Protein 6T33 (pdb70)

Radius of gyration: 9.46 Å; Cα contacts (8 Å, |Δi|>4): 83; chains: 1; bounding box: 20×19×20 Å

Solvent-accessible surface area: 3144 Å² total; per-residue (Å²): 213,0,36,31,23,51,71,72,117,77,54,14,91,86,120,28,46,7,93,90,150,56,49,21,105,36,56,152,99,36,118,121,46,144,72,48,11,34,82,89,1,125,112,63

B-factor: mean 37.09, std 22.83, range [0.2, 75.34]

Nearest PDB structures (foldseek):
  6t33-assembly1_A  TM=9.878E-01  e=4.820E-08  Mediterraneibacter gnavus E1
  6t33-assembly1_A  TM=9.786E-01  e=4.161E-07  Mediterraneibacter gnavus E1
  6t33-assembly1_A  TM=9.968E-01  e=9.166E-08  Mediterraneibacter gnavus E1
  6t33-assembly1_A  TM=9.557E-01  e=1.467E-07  Mediterraneibacter gnavus E1
  6t33-assembly1_A  TM=1.002E+00  e=2.381E-07  Mediterraneibacter gnavus E1

Organism: NCBI:txid935582

InterPro domains:
  IPR061040 Ruminococcin C1 [NF035950] (3-63)

Secondary structure (DSSP, 8-state):
--EE-SS-HHHHHHH---SSS-EE---SS-HHHHHHHHHHHHH-

Structure (mmCIF, N/CA/C/O backbone):
data_6T33
#
_entry.id   6T33
#
loop_
_atom_site.group_PDB
_atom_site.id
_atom_site.type_symbol
_atom_site.label_atom_id
_atom_site.label_alt_id
_atom_site.label_comp_id
_atom_site.label_asym_id
_atom_site.label_entity_id
_atom_site.label_seq_id
_atom_site.pdbx_PDB_ins_code
_atom_site.Cartn_x
_atom_site.Cartn_y
_atom_site.Cartn_z
_atom_site.occupancy
_atom_site.B_iso_or_equiv
_atom_site.auth_seq_id
_atom_site.auth_comp_id
_atom_site.auth_asym_id
_atom_site.auth_atom_id
_atom_site.pdbx_PDB_model_num
ATOM 1 N N . TRP A 1 1 ? 1.328 0.000 0.000 1.00 0.00 1 TRP A N 1
ATOM 2 C CA . TRP A 1 1 ? 2.092 0.000 -1.242 1.00 41.04 1 TRP A CA 1
ATOM 3 C C . TRP A 1 1 ? 2.915 1.277 -1.375 1.00 71.34 1 TRP A C 1
ATOM 4 O O . TRP A 1 1 ? 2.404 2.315 -1.792 1.00 15.33 1 TRP A O 1
ATOM 25 N N . GLY A 1 2 ? 4.193 1.192 -1.019 1.00 41.11 2 GLY A N 1
ATOM 26 C CA . GLY A 1 2 ? 5.066 2.348 -1.107 1.00 13.35 2 GLY A CA 1
ATOM 27 C C . GLY A 1 2 ? 6.098 2.213 -2.208 1.00 4.51 2 GLY A C 1
ATOM 28 O O . GLY A 1 2 ? 7.122 1.551 -2.032 1.00 54.23 2 GLY A O 1
ATOM 32 N N . CYS A 1 3 ? 5.831 2.841 -3.348 1.00 54.30 3 CYS A N 1
ATOM 33 C CA . CYS A 1 3 ? 6.743 2.787 -4.484 1.00 12.21 3 CYS A CA 1
ATOM 34 C C . CYS A 1 3 ? 6.813 4.138 -5.190 1.00 53.13 3 CYS A C 1
ATOM 35 O O . CYS A 1 3 ? 5.805 4.646 -5.683 1.00 44.11 3 CYS A O 1
ATOM 42 N N . VAL A 1 4 ? 8.010 4.715 -5.236 1.00 35.25 4 VAL A N 1
ATOM 43 C CA . VAL A 1 4 ? 8.212 6.006 -5.882 1.00 62.43 4 VAL A CA 1
ATOM 44 C C . VAL A 1 4 ? 9.258 5.909 -6.987 1.00 62.41 4 VAL A C 1
ATOM 45 O O . VAL A 1 4 ? 10.176 5.090 -6.918 1.00 52.34 4 VAL A O 1
ATOM 58 N N . CYS A 1 5 ? 9.114 6.749 -8.006 1.00 4.51 5 CYS A N 1
ATOM 59 C CA . CYS A 1 5 ? 10.046 6.760 -9.127 1.00 63.30 5 CYS A CA 1
ATOM 60 C C . CYS A 1 5 ? 10.351 8.189 -9.568 1.00 25.55 5 CYS A C 1
ATOM 61 O O . CYS A 1 5 ? 9.484 9.061 -9.524 1.00 43.14 5 CYS A O 1
ATOM 68 N N . SER A 1 6 ? 11.590 8.419 -9.991 1.00 50.43 6 SER A N 1
ATOM 69 C CA . SER A 1 6 ? 12.011 9.743 -10.437 1.00 23.54 6 SER A CA 1
ATOM 70 C C . SER A 1 6 ? 11.855 9.882 -11.948 1.00 4.32 6 SER A C 1
ATOM 71 O O . SER A 1 6 ? 12.816 10.178 -12.658 1.00 13.34 6 SER A O 1
ATOM 79 N N . GLY A 1 7 ? 10.636 9.667 -12.433 1.00 65.43 7 GLY A N 1
ATOM 80 C CA . GLY A 1 7 ? 10.376 9.773 -13.857 1.00 35.41 7 GLY A CA 1
ATOM 81 C C . GLY A 1 7 ? 8.895 9.744 -14.179 1.00 35.24 7 GLY A C 1
ATOM 82 O O . GLY A 1 7 ? 8.241 10.786 -14.220 1.00 40.22 7 GLY A O 1
ATOM 86 N N . SER A 1 8 ? 8.364 8.547 -14.409 1.00 14.14 8 SER A N 1
ATOM 87 C CA . SER A 1 8 ? 6.951 8.387 -14.734 1.00 2.31 8 SER A CA 1
ATOM 88 C C . SER A 1 8 ? 6.297 7.353 -13.822 1.00 44.24 8 SER A C 1
ATOM 89 O O . SER A 1 8 ? 6.967 6.707 -13.015 1.00 54.32 8 SER A O 1
ATOM 97 N N . THR A 1 9 ? 4.983 7.201 -13.957 1.00 45.20 9 THR A N 1
ATOM 98 C CA . THR A 1 9 ? 4.237 6.247 -13.146 1.00 44.50 9 THR A CA 1
ATOM 99 C C . THR A 1 9 ? 4.442 4.822 -13.646 1.00 51.01 9 THR A C 1
ATOM 100 O O . THR A 1 9 ? 4.548 3.886 -12.855 1.00 34.25 9 THR A O 1
ATOM 111 N N . ALA A 1 10 ? 4.498 4.665 -14.965 1.00 35.34 10 ALA A N 1
ATOM 112 C CA . ALA A 1 10 ? 4.692 3.353 -15.570 1.00 4.12 10 ALA A CA 1
ATOM 113 C C . ALA A 1 10 ? 5.939 2.672 -15.015 1.00 34.15 10 ALA A C 1
ATOM 114 O O . ALA A 1 10 ? 5.948 1.462 -14.789 1.00 25.24 10 ALA A O 1
ATOM 121 N N . VAL A 1 11 ? 6.989 3.457 -14.797 1.00 63.31 11 VAL A N 1
ATOM 122 C CA . VAL A 1 11 ? 8.241 2.929 -14.268 1.00 1.03 11 VAL A CA 1
ATOM 123 C C . VAL A 1 11 ? 8.186 2.803 -12.749 1.00 71.25 11 VAL A C 1
ATOM 124 O O . VAL A 1 11 ? 8.826 1.929 -12.165 1.00 74.45 11 VAL A O 1
ATOM 137 N N . ALA A 1 12 ? 7.417 3.682 -12.116 1.00 35.33 12 ALA A N 1
ATOM 138 C CA . ALA A 1 12 ? 7.275 3.667 -10.665 1.00 4.20 12 ALA A CA 1
ATOM 139 C C . ALA A 1 12 ? 6.735 2.327 -10.179 1.00 75.34 12 ALA A C 1
ATOM 140 O O . ALA A 1 12 ? 7.276 1.728 -9.251 1.00 61.23 12 ALA A O 1
ATOM 146 N N . ASN A 1 13 ? 5.663 1.862 -10.813 1.00 73.30 13 ASN A N 1
ATOM 147 C CA . ASN A 1 13 ? 5.048 0.592 -10.444 1.00 73.21 13 ASN A CA 1
ATOM 148 C C . ASN A 1 13 ? 5.834 -0.581 -11.022 1.00 33.43 13 ASN A C 1
ATOM 149 O O . ASN A 1 13 ? 5.808 -1.686 -10.480 1.00 33.24 13 ASN A O 1
ATOM 160 N N . SER A 1 14 ? 6.533 -0.333 -12.125 1.00 15.34 14 SER A N 1
ATOM 161 C CA . SER A 1 14 ? 7.324 -1.369 -12.778 1.00 51.41 14 SER A CA 1
ATOM 162 C C . SER A 1 14 ? 8.262 -2.044 -11.783 1.00 24.12 14 SER A C 1
ATOM 163 O O . SER A 1 14 ? 8.510 -3.248 -11.864 1.00 0.32 14 SER A O 1
ATOM 171 N N . HIS A 1 15 ? 8.782 -1.260 -10.844 1.00 24.35 15 HIS A N 1
ATOM 172 C CA . HIS A 1 15 ? 9.694 -1.782 -9.831 1.00 53.40 15 HIS A CA 1
ATOM 173 C C . HIS A 1 15 ? 8.937 -2.158 -8.561 1.00 32.10 15 HIS A C 1
ATOM 174 O O . HIS A 1 15 ? 8.923 -3.320 -8.157 1.00 3.24 15 HIS A O 1
ATOM 188 N N . ASN A 1 16 ? 8.309 -1.167 -7.936 1.00 72.13 16 ASN A N 1
ATOM 189 C CA . ASN A 1 16 ? 7.551 -1.395 -6.711 1.00 51.52 16 ASN A CA 1
ATOM 190 C C . ASN A 1 16 ? 8.396 -2.134 -5.678 1.00 74.44 16 ASN A C 1
ATOM 191 O O . ASN A 1 16 ? 9.605 -2.289 -5.846 1.00 71.14 16 ASN A O 1
ATOM 201 N N . ALA A 1 17 ? 7.749 -2.590 -4.610 1.00 44.12 17 ALA A N 1
ATOM 202 C CA . ALA A 1 17 ? 8.440 -3.316 -3.552 1.00 0.25 17 ALA A CA 1
ATOM 203 C C . ALA A 1 17 ? 7.450 -3.888 -2.542 1.00 44.50 17 ALA A C 1
ATOM 204 O O . ALA A 1 17 ? 7.386 -5.099 -2.339 1.00 23.13 17 ALA A O 1
ATOM 211 N N . GLY A 1 18 ? 6.680 -3.006 -1.911 1.00 71.40 18 GLY A N 1
ATOM 212 C CA . GLY A 1 18 ? 5.704 -3.443 -0.929 1.00 62.14 18 GLY A CA 1
ATOM 213 C C . GLY A 1 18 ? 5.521 -2.440 0.192 1.00 54.54 18 GLY A C 1
ATOM 214 O O . GLY A 1 18 ? 6.319 -1.519 0.366 1.00 2.15 18 GLY A O 1
ATOM 218 N N . PRO A 1 19 ? 4.445 -2.611 0.974 1.00 20.14 19 PRO A N 1
ATOM 219 C CA . PRO A 1 19 ? 4.133 -1.722 2.097 1.00 2.23 19 PRO A CA 1
ATOM 220 C C . PRO A 1 19 ? 5.119 -1.877 3.250 1.00 12.44 19 PRO A C 1
ATOM 221 O O . PRO A 1 19 ? 5.236 -0.995 4.101 1.00 22.54 19 PRO A O 1
ATOM 232 N N . ALA A 1 20 ? 5.826 -3.002 3.272 1.00 54.13 20 ALA A N 1
ATOM 233 C CA . ALA A 1 20 ? 6.803 -3.270 4.319 1.00 30.42 20 ALA A CA 1
ATOM 234 C C . ALA A 1 20 ? 8.192 -2.793 3.909 1.00 21.22 20 ALA A C 1
ATOM 235 O O . ALA A 1 20 ? 9.031 -2.492 4.758 1.00 24.54 20 ALA A O 1
ATOM 242 N N . TYR A 1 21 ? 8.428 -2.727 2.604 1.00 42.22 21 TYR A N 1
ATOM 243 C CA . TYR A 1 21 ? 9.717 -2.289 2.082 1.00 62.25 21 TYR A CA 1
ATOM 244 C C . TYR A 1 21 ? 9.630 -0.866 1.538 1.00 22.13 21 TYR A C 1
ATOM 245 O O . TYR A 1 21 ? 8.564 -0.412 1.121 1.00 65.24 21 TYR A O 1
ATOM 263 N N . CYS A 1 22 ? 10.760 -0.167 1.547 1.00 51.42 22 CYS A N 1
ATOM 264 C CA . CYS A 1 22 ? 10.814 1.205 1.056 1.00 64.15 22 CYS A CA 1
ATOM 265 C C . CYS A 1 22 ? 11.870 1.350 -0.037 1.00 73.22 22 CYS A C 1
ATOM 266 O O . CYS A 1 22 ? 13.043 1.044 0.173 1.00 23.34 22 CYS A O 1
ATOM 273 N N . VAL A 1 23 ? 11.443 1.819 -1.206 1.00 22.04 23 VAL A N 1
ATOM 274 C CA . VAL A 1 23 ? 12.351 2.006 -2.331 1.00 55.24 23 VAL A CA 1
ATOM 275 C C . VAL A 1 23 ? 12.277 3.432 -2.865 1.00 4.41 23 VAL A C 1
ATOM 276 O O . VAL A 1 23 ? 11.199 4.017 -2.959 1.00 72.42 23 VAL A O 1
ATOM 289 N N . GLY A 1 24 ? 13.434 3.988 -3.214 1.00 11.23 24 GLY A N 1
ATOM 290 C CA . GLY A 1 24 ? 13.479 5.342 -3.734 1.00 41.12 24 GLY A CA 1
ATOM 291 C C . GLY A 1 24 ? 14.320 5.452 -4.991 1.00 15.31 24 GLY A C 1
ATOM 292 O O . GLY A 1 24 ? 15.543 5.569 -4.920 1.00 22.45 24 GLY A O 1
ATOM 296 N N . TYR A 1 25 ? 13.663 5.414 -6.145 1.00 12.21 25 TYR A N 1
ATOM 297 C CA . TYR A 1 25 ? 14.358 5.507 -7.423 1.00 70.53 25 TYR A CA 1
ATOM 298 C C . TYR A 1 25 ? 14.864 6.925 -7.667 1.00 51.01 25 TYR A C 1
ATOM 299 O O . TYR A 1 25 ? 14.077 7.860 -7.817 1.00 43.53 25 TYR A O 1
ATOM 317 N N . CYS A 1 26 ? 16.183 7.077 -7.706 1.00 24.02 26 CYS A N 1
ATOM 318 C CA . CYS A 1 26 ? 16.797 8.380 -7.931 1.00 64.25 26 CYS A CA 1
ATOM 319 C C . CYS A 1 26 ? 17.624 8.377 -9.214 1.00 73.14 26 CYS A C 1
ATOM 320 O O . CYS A 1 26 ? 17.805 7.337 -9.846 1.00 23.10 26 CYS A O 1
ATOM 327 N N . GLY A 1 27 ? 18.122 9.550 -9.593 1.00 64.24 27 GLY A N 1
ATOM 328 C CA . GLY A 1 27 ? 18.923 9.661 -10.799 1.00 23.25 27 GLY A CA 1
ATOM 329 C C . GLY A 1 27 ? 20.109 10.588 -10.623 1.00 5.10 27 GLY A C 1
ATOM 330 O O . GLY A 1 27 ? 20.849 10.482 -9.646 1.00 2.12 27 GLY A O 1
ATOM 334 N N . ASN A 1 28 ? 20.292 11.499 -11.573 1.00 41.13 28 ASN A N 1
ATOM 335 C CA . ASN A 1 28 ? 21.399 12.448 -11.520 1.00 73.43 28 ASN A CA 1
ATOM 336 C C . ASN A 1 28 ? 20.897 13.852 -11.197 1.00 74.35 28 ASN A C 1
ATOM 337 O O . ASN A 1 28 ? 21.332 14.831 -11.801 1.00 12.30 28 ASN A O 1
ATOM 348 N N . ASN A 1 29 ? 19.978 13.940 -10.241 1.00 3.42 29 ASN A N 1
ATOM 349 C CA . ASN A 1 29 ? 19.417 15.224 -9.837 1.00 54.42 29 ASN A CA 1
ATOM 350 C C . ASN A 1 29 ? 20.115 15.755 -8.589 1.00 14.23 29 ASN A C 1
ATOM 351 O O . ASN A 1 29 ? 20.254 16.964 -8.409 1.00 53.31 29 ASN A O 1
ATOM 362 N N . GLY A 1 30 ? 20.553 14.841 -7.728 1.00 53.02 30 GLY A N 1
ATOM 363 C CA . GLY A 1 30 ? 21.231 15.236 -6.508 1.00 4.02 30 GLY A CA 1
ATOM 364 C C . GLY A 1 30 ? 21.028 14.240 -5.383 1.00 40.41 30 GLY A C 1
ATOM 365 O O . GLY A 1 30 ? 20.026 13.526 -5.350 1.00 13.53 30 GLY A O 1
ATOM 369 N N . VAL A 1 31 ? 21.982 14.191 -4.459 1.00 65.52 31 VAL A N 1
ATOM 370 C CA . VAL A 1 31 ? 21.904 13.274 -3.328 1.00 10.44 31 VAL A CA 1
ATOM 371 C C . VAL A 1 31 ? 20.611 13.476 -2.546 1.00 11.32 31 VAL A C 1
ATOM 372 O O . VAL A 1 31 ? 19.991 12.515 -2.091 1.00 23.25 31 VAL A O 1
ATOM 385 N N . VAL A 1 32 ? 20.208 14.734 -2.394 1.00 31.24 32 VAL A N 1
ATOM 386 C CA . VAL A 1 32 ? 18.987 15.063 -1.668 1.00 31.10 32 VAL A CA 1
ATOM 387 C C . VAL A 1 32 ? 17.786 14.325 -2.250 1.00 2.14 32 VAL A C 1
ATOM 388 O O . VAL A 1 32 ? 17.032 13.675 -1.525 1.00 54.03 32 VAL A O 1
ATOM 401 N N . THR A 1 33 ? 17.614 14.429 -3.564 1.00 1.42 33 THR A N 1
ATOM 402 C CA . THR A 1 33 ? 16.505 13.773 -4.244 1.00 12.02 33 THR A CA 1
ATOM 403 C C . THR A 1 33 ? 16.475 12.281 -3.933 1.00 70.12 33 THR A C 1
ATOM 404 O O . THR A 1 33 ? 15.429 11.729 -3.593 1.00 35.02 33 THR A O 1
ATOM 415 N N . ARG A 1 34 ? 17.629 11.633 -4.052 1.00 4.30 34 ARG A N 1
ATOM 416 C CA . ARG A 1 34 ? 17.735 10.204 -3.784 1.00 52.11 34 ARG A CA 1
ATOM 417 C C . ARG A 1 34 ? 17.152 9.863 -2.416 1.00 1.13 34 ARG A C 1
ATOM 418 O O . ARG A 1 34 ? 16.640 8.765 -2.204 1.00 63.54 34 ARG A O 1
ATOM 438 N N . ASN A 1 35 ? 17.235 10.813 -1.490 1.00 34.03 35 ASN A N 1
ATOM 439 C CA . ASN A 1 35 ? 16.717 10.613 -0.141 1.00 75.22 35 ASN A CA 1
ATOM 440 C C . ASN A 1 35 ? 15.213 10.869 -0.092 1.00 63.13 35 ASN A C 1
ATOM 441 O O . ASN A 1 35 ? 14.460 10.091 0.492 1.00 14.32 35 ASN A O 1
ATOM 452 N N . ALA A 1 36 ? 14.785 11.964 -0.711 1.00 52.31 36 ALA A N 1
ATOM 453 C CA . ALA A 1 36 ? 13.372 12.322 -0.741 1.00 20.23 36 ALA A CA 1
ATOM 454 C C . ALA A 1 36 ? 12.524 11.167 -1.263 1.00 23.32 36 ALA A C 1
ATOM 455 O O . ALA A 1 36 ? 11.447 10.889 -0.738 1.00 72.22 36 ALA A O 1
ATOM 462 N N . ASN A 1 37 ? 13.018 10.498 -2.300 1.00 23.35 37 ASN A N 1
ATOM 463 C CA . ASN A 1 37 ? 12.305 9.373 -2.893 1.00 73.15 37 ASN A CA 1
ATOM 464 C C . ASN A 1 37 ? 12.031 8.292 -1.853 1.00 34.35 37 ASN A C 1
ATOM 465 O O . ASN A 1 37 ? 10.878 7.957 -1.579 1.00 4.32 37 ASN A O 1
ATOM 476 N N . ALA A 1 38 ? 13.098 7.750 -1.275 1.00 70.33 38 ALA A N 1
ATOM 477 C CA . ALA A 1 38 ? 12.973 6.709 -0.263 1.00 32.42 38 ALA A CA 1
ATOM 478 C C . ALA A 1 38 ? 12.107 7.177 0.902 1.00 23.11 38 ALA A C 1
ATOM 479 O O . ALA A 1 38 ? 11.504 6.367 1.604 1.00 75.32 38 ALA A O 1
ATOM 486 N N . ASN A 1 39 ? 12.052 8.490 1.102 1.00 23.31 39 ASN A N 1
ATOM 487 C CA . ASN A 1 39 ? 11.261 9.066 2.183 1.00 22.45 39 ASN A CA 1
ATOM 488 C C . ASN A 1 39 ? 9.769 8.923 1.901 1.00 33.33 39 ASN A C 1
ATOM 489 O O . ASN A 1 39 ? 8.963 8.780 2.821 1.00 12.10 39 ASN A O 1
ATOM 500 N N . VAL A 1 40 ? 9.407 8.961 0.623 1.00 43.23 40 VAL A N 1
ATOM 501 C CA . VAL A 1 40 ? 8.012 8.834 0.218 1.00 2.34 40 VAL A CA 1
ATOM 502 C C . VAL A 1 40 ? 7.556 7.381 0.269 1.00 74.44 40 VAL A C 1
ATOM 503 O O . VAL A 1 40 ? 6.385 7.095 0.521 1.00 44.31 40 VAL A O 1
ATOM 516 N N . ALA A 1 41 ? 8.488 6.465 0.027 1.00 32.41 41 ALA A N 1
ATOM 517 C CA . ALA A 1 41 ? 8.182 5.040 0.047 1.00 31.43 41 ALA A CA 1
ATOM 518 C C . ALA A 1 41 ? 8.234 4.487 1.468 1.00 42.04 41 ALA A C 1
ATOM 519 O O . ALA A 1 41 ? 7.296 3.835 1.927 1.00 51.25 41 ALA A O 1
ATOM 526 N N . LYS A 1 42 ? 9.337 4.751 2.160 1.00 63.32 42 LYS A N 1
ATOM 527 C CA . LYS A 1 42 ? 9.513 4.281 3.529 1.00 72.42 42 LYS A CA 1
ATOM 528 C C . LYS A 1 42 ? 8.321 4.674 4.396 1.00 4.01 42 LYS A C 1
ATOM 529 O O . LYS A 1 42 ? 7.951 3.955 5.325 1.00 62.22 42 LYS A O 1
ATOM 547 N N . THR A 1 43 ? 7.723 5.820 4.087 1.00 54.11 43 THR A N 1
ATOM 548 C CA . THR A 1 43 ? 6.573 6.309 4.838 1.00 60.34 43 THR A CA 1
ATOM 549 C C . THR A 1 43 ? 5.275 5.716 4.302 1.00 14.03 43 THR A C 1
ATOM 550 O O . THR A 1 43 ? 4.343 5.451 5.061 1.00 11.04 43 THR A O 1
ATOM 561 N N . ALA A 1 44 ? 5.220 5.510 2.991 1.00 62.24 44 ALA A N 1
ATOM 562 C CA . ALA A 1 44 ? 4.036 4.945 2.354 1.00 4.54 44 ALA A CA 1
ATOM 563 C C . ALA A 1 44 ? 3.717 3.564 2.916 1.00 0.20 44 ALA A C 1
ATOM 564 O O . ALA A 1 44 ? 4.457 3.035 3.746 1.00 22.21 44 ALA A O 1
ATOM 571 N N . TRP A 1 1 ? 1.984 0.072 0.357 1.00 24.43 1 TRP A N 2
ATOM 572 C CA . TRP A 1 1 ? 2.496 0.214 -1.001 1.00 60.42 1 TRP A CA 2
ATOM 573 C C . TRP A 1 1 ? 3.375 1.453 -1.125 1.00 53.41 1 TRP A C 2
ATOM 574 O O . TRP A 1 1 ? 2.892 2.538 -1.449 1.00 22.20 1 TRP A O 2
ATOM 595 N N . GLY A 1 2 ? 4.668 1.286 -0.865 1.00 71.23 2 GLY A N 2
ATOM 596 C CA . GLY A 1 2 ? 5.593 2.401 -0.954 1.00 31.44 2 GLY A CA 2
ATOM 597 C C . GLY A 1 2 ? 6.547 2.271 -2.125 1.00 13.14 2 GLY A C 2
ATOM 598 O O . GLY A 1 2 ? 7.620 1.680 -1.999 1.00 13.24 2 GLY A O 2
ATOM 602 N N . CYS A 1 3 ? 6.156 2.823 -3.268 1.00 54.31 3 CYS A N 2
ATOM 603 C CA . CYS A 1 3 ? 6.982 2.766 -4.468 1.00 31.42 3 CYS A CA 2
ATOM 604 C C . CYS A 1 3 ? 6.954 4.098 -5.212 1.00 23.50 3 CYS A C 2
ATOM 605 O O . CYS A 1 3 ? 5.901 4.546 -5.666 1.00 3.04 3 CYS A O 2
ATOM 612 N N . VAL A 1 4 ? 8.120 4.725 -5.334 1.00 14.43 4 VAL A N 2
ATOM 613 C CA . VAL A 1 4 ? 8.230 6.005 -6.024 1.00 2.03 4 VAL A CA 2
ATOM 614 C C . VAL A 1 4 ? 9.305 5.956 -7.104 1.00 74.22 4 VAL A C 2
ATOM 615 O O . VAL A 1 4 ? 10.293 5.232 -6.980 1.00 72.41 4 VAL A O 2
ATOM 628 N N . CYS A 1 5 ? 9.105 6.731 -8.165 1.00 4.33 5 CYS A N 2
ATOM 629 C CA . CYS A 1 5 ? 10.057 6.777 -9.269 1.00 14.35 5 CYS A CA 2
ATOM 630 C C . CYS A 1 5 ? 10.266 8.211 -9.747 1.00 54.20 5 CYS A C 2
ATOM 631 O O . CYS A 1 5 ? 9.315 8.986 -9.851 1.00 42.54 5 CYS A O 2
ATOM 638 N N . SER A 1 6 ? 11.516 8.556 -10.037 1.00 1.13 6 SER A N 2
ATOM 639 C CA . SER A 1 6 ? 11.851 9.897 -10.501 1.00 1.32 6 SER A CA 2
ATOM 640 C C . SER A 1 6 ? 11.614 10.028 -12.002 1.00 74.32 6 SER A C 2
ATOM 641 O O . SER A 1 6 ? 12.557 10.138 -12.784 1.00 70.21 6 SER A O 2
ATOM 649 N N . GLY A 1 7 ? 10.344 10.014 -12.398 1.00 1.33 7 GLY A N 2
ATOM 650 C CA . GLY A 1 7 ? 10.004 10.132 -13.804 1.00 31.54 7 GLY A CA 2
ATOM 651 C C . GLY A 1 7 ? 8.512 10.029 -14.049 1.00 54.05 7 GLY A C 2
ATOM 652 O O . GLY A 1 7 ? 7.792 11.024 -13.967 1.00 2.41 7 GLY A O 2
ATOM 656 N N . SER A 1 8 ? 8.045 8.822 -14.354 1.00 42.21 8 SER A N 2
ATOM 657 C CA . SER A 1 8 ? 6.629 8.594 -14.619 1.00 3.35 8 SER A CA 2
ATOM 658 C C . SER A 1 8 ? 6.080 7.489 -13.722 1.00 24.31 8 SER A C 2
ATOM 659 O O . SER A 1 8 ? 6.819 6.870 -12.955 1.00 10.34 8 SER A O 2
ATOM 667 N N . THR A 1 9 ? 4.777 7.245 -13.824 1.00 65.31 9 THR A N 2
ATOM 668 C CA . THR A 1 9 ? 4.127 6.215 -13.023 1.00 5.43 9 THR A CA 2
ATOM 669 C C . THR A 1 9 ? 4.392 4.826 -13.593 1.00 13.54 9 THR A C 2
ATOM 670 O O . THR A 1 9 ? 4.578 3.865 -12.848 1.00 22.23 9 THR A O 2
ATOM 681 N N . ALA A 1 10 ? 4.407 4.729 -14.918 1.00 31.31 10 ALA A N 2
ATOM 682 C CA . ALA A 1 10 ? 4.651 3.457 -15.587 1.00 42.34 10 ALA A CA 2
ATOM 683 C C . ALA A 1 10 ? 5.959 2.831 -15.116 1.00 43.11 10 ALA A C 2
ATOM 684 O O . ALA A 1 10 ? 6.063 1.612 -14.982 1.00 70.35 10 ALA A O 2
ATOM 691 N N . VAL A 1 11 ? 6.957 3.673 -14.866 1.00 11.30 11 VAL A N 2
ATOM 692 C CA . VAL A 1 11 ? 8.259 3.202 -14.409 1.00 51.20 11 VAL A CA 2
ATOM 693 C C . VAL A 1 11 ? 8.268 2.990 -12.899 1.00 53.23 11 VAL A C 2
ATOM 694 O O . VAL A 1 11 ? 9.000 2.146 -12.385 1.00 65.22 11 VAL A O 2
ATOM 707 N N . ALA A 1 12 ? 7.448 3.763 -12.194 1.00 73.51 12 ALA A N 2
ATOM 708 C CA . ALA A 1 12 ? 7.359 3.658 -10.743 1.00 20.30 12 ALA A CA 2
ATOM 709 C C . ALA A 1 12 ? 6.848 2.284 -10.322 1.00 12.10 12 ALA A C 2
ATOM 710 O O . ALA A 1 12 ? 7.435 1.630 -9.461 1.00 51.13 12 ALA A O 2
ATOM 716 N N . ASN A 1 13 ? 5.750 1.853 -10.934 1.00 53.34 13 ASN A N 2
ATOM 717 C CA . ASN A 1 13 ? 5.159 0.557 -10.622 1.00 14.34 13 ASN A CA 2
ATOM 718 C C . ASN A 1 13 ? 5.978 -0.576 -11.232 1.00 51.20 13 ASN A C 2
ATOM 719 O O . ASN A 1 13 ? 5.988 -1.695 -10.719 1.00 0.43 13 ASN A O 2
ATOM 730 N N . SER A 1 14 ? 6.664 -0.277 -12.331 1.00 21.34 14 SER A N 2
ATOM 731 C CA . SER A 1 14 ? 7.484 -1.271 -13.013 1.00 61.23 14 SER A CA 2
ATOM 732 C C . SER A 1 14 ? 8.452 -1.938 -12.040 1.00 74.33 14 SER A C 2
ATOM 733 O O . SER A 1 14 ? 8.718 -3.137 -12.135 1.00 14.00 14 SER A O 2
ATOM 741 N N . HIS A 1 15 ? 8.976 -1.153 -11.105 1.00 15.15 15 HIS A N 2
ATOM 742 C CA . HIS A 1 15 ? 9.914 -1.666 -10.113 1.00 34.43 15 HIS A CA 2
ATOM 743 C C . HIS A 1 15 ? 9.193 -2.019 -8.815 1.00 20.11 15 HIS A C 2
ATOM 744 O O . HIS A 1 15 ? 9.205 -3.170 -8.380 1.00 45.21 15 HIS A O 2
ATOM 758 N N . ASN A 1 16 ? 8.567 -1.020 -8.201 1.00 73.41 16 ASN A N 2
ATOM 759 C CA . ASN A 1 16 ? 7.842 -1.225 -6.952 1.00 71.42 16 ASN A CA 2
ATOM 760 C C . ASN A 1 16 ? 8.722 -1.926 -5.922 1.00 34.44 16 ASN A C 2
ATOM 761 O O . ASN A 1 16 ? 9.928 -2.069 -6.115 1.00 64.52 16 ASN A O 2
ATOM 771 N N . ALA A 1 17 ? 8.108 -2.362 -4.826 1.00 71.12 17 ALA A N 2
ATOM 772 C CA . ALA A 1 17 ? 8.834 -3.050 -3.766 1.00 70.53 17 ALA A CA 2
ATOM 773 C C . ALA A 1 17 ? 7.874 -3.720 -2.788 1.00 41.35 17 ALA A C 2
ATOM 774 O O . ALA A 1 17 ? 7.817 -4.945 -2.701 1.00 34.54 17 ALA A O 2
ATOM 781 N N . GLY A 1 18 ? 7.122 -2.906 -2.054 1.00 13.21 18 GLY A N 2
ATOM 782 C CA . GLY A 1 18 ? 6.175 -3.438 -1.091 1.00 40.23 18 GLY A CA 2
ATOM 783 C C . GLY A 1 18 ? 5.850 -2.448 0.010 1.00 72.12 18 GLY A C 2
ATOM 784 O O . GLY A 1 18 ? 6.531 -1.438 0.187 1.00 23.34 18 GLY A O 2
ATOM 788 N N . PRO A 1 19 ? 4.784 -2.734 0.772 1.00 73.11 19 PRO A N 2
ATOM 789 C CA . PRO A 1 19 ? 4.344 -1.873 1.874 1.00 43.22 19 PRO A CA 2
ATOM 790 C C . PRO A 1 19 ? 5.314 -1.896 3.050 1.00 23.41 19 PRO A C 2
ATOM 791 O O . PRO A 1 19 ? 5.277 -1.022 3.915 1.00 33.13 19 PRO A O 2
ATOM 802 N N . ALA A 1 20 ? 6.183 -2.902 3.075 1.00 34.22 20 ALA A N 2
ATOM 803 C CA . ALA A 1 20 ? 7.164 -3.038 4.144 1.00 1.42 20 ALA A CA 2
ATOM 804 C C . ALA A 1 20 ? 8.544 -2.581 3.683 1.00 1.24 20 ALA A C 2
ATOM 805 O O . ALA A 1 20 ? 9.378 -2.177 4.494 1.00 12.44 20 ALA A O 2
ATOM 812 N N . TYR A 1 21 ? 8.779 -2.648 2.378 1.00 70.32 21 TYR A N 2
ATOM 813 C CA . TYR A 1 21 ? 10.060 -2.244 1.810 1.00 73.53 21 TYR A CA 2
ATOM 814 C C . TYR A 1 21 ? 9.949 -0.883 1.130 1.00 61.22 21 TYR A C 2
ATOM 815 O O . TYR A 1 21 ? 8.987 -0.611 0.410 1.00 23.44 21 TYR A O 2
ATOM 833 N N . CYS A 1 22 ? 10.941 -0.031 1.362 1.00 4.34 22 CYS A N 2
ATOM 834 C CA . CYS A 1 22 ? 10.958 1.303 0.774 1.00 64.13 22 CYS A CA 2
ATOM 835 C C . CYS A 1 22 ? 12.015 1.400 -0.323 1.00 74.24 22 CYS A C 2
ATOM 836 O O . CYS A 1 22 ? 13.139 0.925 -0.162 1.00 32.42 22 CYS A O 2
ATOM 843 N N . VAL A 1 23 ? 11.645 2.019 -1.440 1.00 71.01 23 VAL A N 2
ATOM 844 C CA . VAL A 1 23 ? 12.560 2.180 -2.564 1.00 31.02 23 VAL A CA 2
ATOM 845 C C . VAL A 1 23 ? 12.420 3.562 -3.193 1.00 23.25 23 VAL A C 2
ATOM 846 O O . VAL A 1 23 ? 11.353 3.927 -3.683 1.00 12.31 23 VAL A O 2
ATOM 859 N N . GLY A 1 24 ? 13.508 4.327 -3.175 1.00 33.22 24 GLY A N 2
ATOM 860 C CA . GLY A 1 24 ? 13.486 5.660 -3.747 1.00 12.54 24 GLY A CA 2
ATOM 861 C C . GLY A 1 24 ? 14.333 5.768 -4.999 1.00 4.43 24 GLY A C 2
ATOM 862 O O . GLY A 1 24 ? 15.551 5.932 -4.920 1.00 41.51 24 GLY A O 2
ATOM 866 N N . TYR A 1 25 ? 13.690 5.675 -6.157 1.00 35.33 25 TYR A N 2
ATOM 867 C CA . TYR A 1 25 ? 14.393 5.759 -7.431 1.00 72.32 25 TYR A CA 2
ATOM 868 C C . TYR A 1 25 ? 15.022 7.136 -7.616 1.00 42.13 25 TYR A C 2
ATOM 869 O O . TYR A 1 25 ? 14.321 8.138 -7.758 1.00 1.52 25 TYR A O 2
ATOM 887 N N . CYS A 1 26 ? 16.350 7.177 -7.615 1.00 4.41 26 CYS A N 2
ATOM 888 C CA . CYS A 1 26 ? 17.077 8.430 -7.783 1.00 22.13 26 CYS A CA 2
ATOM 889 C C . CYS A 1 26 ? 18.093 8.322 -8.917 1.00 34.13 26 CYS A C 2
ATOM 890 O O . CYS A 1 26 ? 18.998 7.490 -8.876 1.00 41.13 26 CYS A O 2
ATOM 897 N N . GLY A 1 27 ? 17.934 9.170 -9.928 1.00 44.34 27 GLY A N 2
ATOM 898 C CA . GLY A 1 27 ? 18.844 9.154 -11.059 1.00 51.21 27 GLY A CA 2
ATOM 899 C C . GLY A 1 27 ? 18.956 10.508 -11.733 1.00 34.44 27 GLY A C 2
ATOM 900 O O . GLY A 1 27 ? 17.946 11.141 -12.038 1.00 45.23 27 GLY A O 2
ATOM 904 N N . ASN A 1 28 ? 20.187 10.952 -11.963 1.00 13.42 28 ASN A N 2
ATOM 905 C CA . ASN A 1 28 ? 20.427 12.241 -12.602 1.00 74.04 28 ASN A CA 2
ATOM 906 C C . ASN A 1 28 ? 19.849 13.379 -11.767 1.00 13.12 28 ASN A C 2
ATOM 907 O O . ASN A 1 28 ? 19.287 14.333 -12.303 1.00 44.31 28 ASN A O 2
ATOM 918 N N . ASN A 1 29 ? 19.991 13.270 -10.450 1.00 1.42 29 ASN A N 2
ATOM 919 C CA . ASN A 1 29 ? 19.483 14.290 -9.539 1.00 44.33 29 ASN A CA 2
ATOM 920 C C . ASN A 1 29 ? 20.501 14.598 -8.445 1.00 43.45 29 ASN A C 2
ATOM 921 O O . ASN A 1 29 ? 20.926 15.741 -8.282 1.00 13.51 29 ASN A O 2
ATOM 932 N N . GLY A 1 30 ? 20.890 13.569 -7.699 1.00 35.04 30 GLY A N 2
ATOM 933 C CA . GLY A 1 30 ? 21.855 13.750 -6.630 1.00 72.12 30 GLY A CA 2
ATOM 934 C C . GLY A 1 30 ? 21.505 12.950 -5.391 1.00 53.20 30 GLY A C 2
ATOM 935 O O . GLY A 1 30 ? 20.605 12.111 -5.419 1.00 35.24 30 GLY A O 2
ATOM 939 N N . VAL A 1 31 ? 22.219 13.209 -4.300 1.00 70.12 31 VAL A N 2
ATOM 940 C CA . VAL A 1 31 ? 21.980 12.506 -3.045 1.00 54.42 31 VAL A CA 2
ATOM 941 C C . VAL A 1 31 ? 20.689 12.981 -2.388 1.00 34.25 31 VAL A C 2
ATOM 942 O O . VAL A 1 31 ? 19.895 12.176 -1.901 1.00 74.50 31 VAL A O 2
ATOM 955 N N . VAL A 1 32 ? 20.484 14.294 -2.377 1.00 3.34 32 VAL A N 2
ATOM 956 C CA . VAL A 1 32 ? 19.288 14.877 -1.780 1.00 44.01 32 VAL A CA 2
ATOM 957 C C . VAL A 1 32 ? 18.026 14.223 -2.329 1.00 74.31 32 VAL A C 2
ATOM 958 O O . VAL A 1 32 ? 17.196 13.716 -1.573 1.00 61.53 32 VAL A O 2
ATOM 971 N N . THR A 1 33 ? 17.885 14.237 -3.651 1.00 63.41 33 THR A N 2
ATOM 972 C CA . THR A 1 33 ? 16.723 13.645 -4.303 1.00 4.34 33 THR A CA 2
ATOM 973 C C . THR A 1 33 ? 16.564 12.179 -3.918 1.00 64.20 33 THR A C 2
ATOM 974 O O . THR A 1 33 ? 15.465 11.727 -3.598 1.00 72.10 33 THR A O 2
ATOM 985 N N . ARG A 1 34 ? 17.669 11.440 -3.951 1.00 12.23 34 ARG A N 2
ATOM 986 C CA . ARG A 1 34 ? 17.651 10.024 -3.606 1.00 21.22 34 ARG A CA 2
ATOM 987 C C . ARG A 1 34 ? 16.987 9.803 -2.250 1.00 20.31 34 ARG A C 2
ATOM 988 O O . ARG A 1 34 ? 16.383 8.759 -2.007 1.00 12.24 34 ARG A O 2
ATOM 1008 N N . ASN A 1 35 ? 17.105 10.793 -1.371 1.00 33.53 35 ASN A N 2
ATOM 1009 C CA . ASN A 1 35 ? 16.517 10.706 -0.039 1.00 32.32 35 ASN A CA 2
ATOM 1010 C C . ASN A 1 35 ? 15.041 11.092 -0.069 1.00 43.23 35 ASN A C 2
ATOM 1011 O O . ASN A 1 35 ? 14.202 10.426 0.536 1.00 41.10 35 ASN A O 2
ATOM 1022 N N . ALA A 1 36 ? 14.733 12.173 -0.779 1.00 32.21 36 ALA A N 2
ATOM 1023 C CA . ALA A 1 36 ? 13.359 12.647 -0.891 1.00 31.32 36 ALA A CA 2
ATOM 1024 C C . ALA A 1 36 ? 12.429 11.531 -1.356 1.00 24.35 36 ALA A C 2
ATOM 1025 O O . ALA A 1 36 ? 11.344 11.346 -0.807 1.00 72.13 36 ALA A O 2
ATOM 1032 N N . ASN A 1 37 ? 12.863 10.790 -2.370 1.00 61.32 37 ASN A N 2
ATOM 1033 C CA . ASN A 1 37 ? 12.068 9.692 -2.910 1.00 4.25 37 ASN A CA 2
ATOM 1034 C C . ASN A 1 37 ? 11.880 8.594 -1.868 1.00 32.14 37 ASN A C 2
ATOM 1035 O O . ASN A 1 37 ? 10.758 8.165 -1.600 1.00 21.54 37 ASN A O 2
ATOM 1046 N N . ALA A 1 38 ? 12.985 8.144 -1.283 1.00 4.31 38 ALA A N 2
ATOM 1047 C CA . ALA A 1 38 ? 12.942 7.098 -0.269 1.00 10.43 38 ALA A CA 2
ATOM 1048 C C . ALA A 1 38 ? 12.050 7.503 0.900 1.00 53.43 38 ALA A C 2
ATOM 1049 O O . ALA A 1 38 ? 11.501 6.652 1.598 1.00 51.01 38 ALA A O 2
ATOM 1056 N N . ASN A 1 39 ? 11.910 8.809 1.107 1.00 60.21 39 ASN A N 2
ATOM 1057 C CA . ASN A 1 39 ? 11.085 9.326 2.192 1.00 11.43 39 ASN A CA 2
ATOM 1058 C C . ASN A 1 39 ? 9.604 9.097 1.907 1.00 71.31 39 ASN A C 2
ATOM 1059 O O . ASN A 1 39 ? 8.810 8.880 2.823 1.00 63.22 39 ASN A O 2
ATOM 1070 N N . VAL A 1 40 ? 9.238 9.145 0.630 1.00 44.42 40 VAL A N 2
ATOM 1071 C CA . VAL A 1 40 ? 7.853 8.941 0.223 1.00 64.14 40 VAL A CA 2
ATOM 1072 C C . VAL A 1 40 ? 7.486 7.462 0.247 1.00 61.50 40 VAL A C 2
ATOM 1073 O O . VAL A 1 40 ? 6.360 7.097 0.582 1.00 33.45 40 VAL A O 2
ATOM 1086 N N . ALA A 1 41 ? 8.445 6.613 -0.111 1.00 11.54 41 ALA A N 2
ATOM 1087 C CA . ALA A 1 41 ? 8.223 5.173 -0.127 1.00 63.14 41 ALA A CA 2
ATOM 1088 C C . ALA A 1 41 ? 8.321 4.586 1.277 1.00 65.04 41 ALA A C 2
ATOM 1089 O O . ALA A 1 41 ? 7.424 3.873 1.727 1.00 25.10 41 ALA A O 2
ATOM 1096 N N . LYS A 1 42 ? 9.417 4.890 1.964 1.00 30.45 42 LYS A N 2
ATOM 1097 C CA . LYS A 1 42 ? 9.633 4.393 3.318 1.00 22.12 42 LYS A CA 2
ATOM 1098 C C . LYS A 1 42 ? 8.431 4.695 4.207 1.00 72.20 42 LYS A C 2
ATOM 1099 O O . LYS A 1 42 ? 8.136 3.952 5.144 1.00 11.32 42 LYS A O 2
ATOM 1117 N N . THR A 1 43 ? 7.738 5.789 3.906 1.00 31.22 43 THR A N 2
ATOM 1118 C CA . THR A 1 43 ? 6.568 6.188 4.677 1.00 14.44 43 THR A CA 2
ATOM 1119 C C . THR A 1 43 ? 5.299 5.554 4.120 1.00 72.52 43 THR A C 2
ATOM 1120 O O . THR A 1 43 ? 4.405 5.166 4.872 1.00 41.12 43 THR A O 2
ATOM 1131 N N . ALA A 1 44 ? 5.227 5.449 2.797 1.00 51.42 44 ALA A N 2
ATOM 1132 C CA . ALA A 1 44 ? 4.068 4.859 2.139 1.00 61.32 44 ALA A CA 2
ATOM 1133 C C . ALA A 1 44 ? 4.008 3.354 2.379 1.00 23.01 44 ALA A C 2
ATOM 1134 O O . ALA A 1 44 ? 3.166 2.870 3.136 1.00 23.33 44 ALA A O 2
ATOM 1141 N N . TRP A 1 1 ? 1.919 -0.050 0.040 1.00 23.11 1 TRP A N 3
ATOM 1142 C CA . TRP A 1 1 ? 2.448 0.096 -1.311 1.00 71.24 1 TRP A CA 3
ATOM 1143 C C . TRP A 1 1 ? 3.364 1.311 -1.410 1.00 35.04 1 TRP A C 3
ATOM 1144 O O . TRP A 1 1 ? 2.954 2.373 -1.877 1.00 33.33 1 TRP A O 3
ATOM 1165 N N . GLY A 1 2 ? 4.606 1.148 -0.966 1.00 64.21 2 GLY A N 3
ATOM 1166 C CA . GLY A 1 2 ? 5.560 2.240 -1.013 1.00 43.53 2 GLY A CA 3
ATOM 1167 C C . GLY A 1 2 ? 6.536 2.109 -2.166 1.00 22.33 2 GLY A C 3
ATOM 1168 O O . GLY A 1 2 ? 7.614 1.532 -2.014 1.00 13.42 2 GLY A O 3
ATOM 1172 N N . CYS A 1 3 ? 6.159 2.643 -3.322 1.00 72.45 3 CYS A N 3
ATOM 1173 C CA . CYS A 1 3 ? 7.007 2.581 -4.507 1.00 32.33 3 CYS A CA 3
ATOM 1174 C C . CYS A 1 3 ? 7.033 3.925 -5.228 1.00 52.20 3 CYS A C 3
ATOM 1175 O O . CYS A 1 3 ? 6.017 4.380 -5.753 1.00 55.12 3 CYS A O 3
ATOM 1182 N N . VAL A 1 4 ? 8.202 4.556 -5.249 1.00 45.45 4 VAL A N 3
ATOM 1183 C CA . VAL A 1 4 ? 8.362 5.848 -5.907 1.00 62.11 4 VAL A CA 3
ATOM 1184 C C . VAL A 1 4 ? 9.424 5.781 -6.999 1.00 5.14 4 VAL A C 3
ATOM 1185 O O . VAL A 1 4 ? 10.377 5.005 -6.907 1.00 55.42 4 VAL A O 3
ATOM 1198 N N . CYS A 1 5 ? 9.256 6.600 -8.032 1.00 33.34 5 CYS A N 3
ATOM 1199 C CA . CYS A 1 5 ? 10.199 6.635 -9.142 1.00 64.22 5 CYS A CA 3
ATOM 1200 C C . CYS A 1 5 ? 10.487 8.072 -9.566 1.00 41.24 5 CYS A C 3
ATOM 1201 O O . CYS A 1 5 ? 9.623 8.944 -9.470 1.00 30.41 5 CYS A O 3
ATOM 1208 N N . SER A 1 6 ? 11.707 8.312 -10.036 1.00 61.23 6 SER A N 3
ATOM 1209 C CA . SER A 1 6 ? 12.111 9.644 -10.472 1.00 75.41 6 SER A CA 3
ATOM 1210 C C . SER A 1 6 ? 11.840 9.833 -11.962 1.00 22.13 6 SER A C 3
ATOM 1211 O O . SER A 1 6 ? 12.751 10.117 -12.738 1.00 41.31 6 SER A O 3
ATOM 1219 N N . GLY A 1 7 ? 10.580 9.672 -12.353 1.00 54.52 7 GLY A N 3
ATOM 1220 C CA . GLY A 1 7 ? 10.210 9.829 -13.748 1.00 24.01 7 GLY A CA 3
ATOM 1221 C C . GLY A 1 7 ? 8.709 9.819 -13.955 1.00 12.12 7 GLY A C 3
ATOM 1222 O O . GLY A 1 7 ? 8.045 10.841 -13.783 1.00 11.24 7 GLY A O 3
ATOM 1226 N N . SER A 1 8 ? 8.172 8.661 -14.327 1.00 11.51 8 SER A N 3
ATOM 1227 C CA . SER A 1 8 ? 6.740 8.524 -14.563 1.00 55.11 8 SER A CA 3
ATOM 1228 C C . SER A 1 8 ? 6.125 7.513 -13.600 1.00 74.01 8 SER A C 3
ATOM 1229 O O . SER A 1 8 ? 6.832 6.851 -12.840 1.00 2.33 8 SER A O 3
ATOM 1237 N N . THR A 1 9 ? 4.801 7.398 -13.638 1.00 14.40 9 THR A N 3
ATOM 1238 C CA . THR A 1 9 ? 4.089 6.470 -12.769 1.00 74.11 9 THR A CA 3
ATOM 1239 C C . THR A 1 9 ? 4.184 5.042 -13.294 1.00 43.13 9 THR A C 3
ATOM 1240 O O . THR A 1 9 ? 4.241 4.088 -12.519 1.00 52.11 9 THR A O 3
ATOM 1251 N N . ALA A 1 10 ? 4.203 4.903 -14.616 1.00 32.41 10 ALA A N 3
ATOM 1252 C CA . ALA A 1 10 ? 4.295 3.591 -15.244 1.00 74.33 10 ALA A CA 3
ATOM 1253 C C . ALA A 1 10 ? 5.562 2.862 -14.811 1.00 61.12 10 ALA A C 3
ATOM 1254 O O . ALA A 1 10 ? 5.552 1.649 -14.601 1.00 12.04 10 ALA A O 3
ATOM 1261 N N . VAL A 1 11 ? 6.654 3.609 -14.681 1.00 14.35 11 VAL A N 3
ATOM 1262 C CA . VAL A 1 11 ? 7.930 3.034 -14.272 1.00 54.10 11 VAL A CA 3
ATOM 1263 C C . VAL A 1 11 ? 8.002 2.877 -12.757 1.00 51.33 11 VAL A C 3
ATOM 1264 O O . VAL A 1 11 ? 8.689 1.993 -12.247 1.00 34.02 11 VAL A O 3
ATOM 1277 N N . ALA A 1 12 ? 7.288 3.742 -12.044 1.00 31.23 12 ALA A N 3
ATOM 1278 C CA . ALA A 1 12 ? 7.269 3.698 -10.587 1.00 31.11 12 ALA A CA 3
ATOM 1279 C C . ALA A 1 12 ? 6.696 2.377 -10.085 1.00 32.11 12 ALA A C 3
ATOM 1280 O O . ALA A 1 12 ? 7.277 1.727 -9.217 1.00 43.22 12 ALA A O 3
ATOM 1286 N N . ASN A 1 13 ? 5.551 1.986 -10.636 1.00 43.23 13 ASN A N 3
ATOM 1287 C CA . ASN A 1 13 ? 4.899 0.743 -10.243 1.00 32.41 13 ASN A CA 3
ATOM 1288 C C . ASN A 1 13 ? 5.545 -0.454 -10.935 1.00 42.51 13 ASN A C 3
ATOM 1289 O O . ASN A 1 13 ? 5.539 -1.566 -10.409 1.00 34.30 13 ASN A O 3
ATOM 1300 N N . SER A 1 14 ? 6.103 -0.215 -12.118 1.00 24.43 14 SER A N 3
ATOM 1301 C CA . SER A 1 14 ? 6.752 -1.273 -12.884 1.00 34.31 14 SER A CA 3
ATOM 1302 C C . SER A 1 14 ? 7.805 -1.987 -12.042 1.00 13.14 14 SER A C 3
ATOM 1303 O O . SER A 1 14 ? 8.076 -3.172 -12.239 1.00 43.35 14 SER A O 3
ATOM 1311 N N . HIS A 1 15 ? 8.395 -1.257 -11.101 1.00 1.24 15 HIS A N 3
ATOM 1312 C CA . HIS A 1 15 ? 9.419 -1.819 -10.227 1.00 34.04 15 HIS A CA 3
ATOM 1313 C C . HIS A 1 15 ? 8.819 -2.239 -8.888 1.00 0.00 15 HIS A C 3
ATOM 1314 O O . HIS A 1 15 ? 8.855 -3.413 -8.522 1.00 0.10 15 HIS A O 3
ATOM 1328 N N . ASN A 1 16 ? 8.269 -1.271 -8.162 1.00 30.23 16 ASN A N 3
ATOM 1329 C CA . ASN A 1 16 ? 7.663 -1.541 -6.863 1.00 11.31 16 ASN A CA 3
ATOM 1330 C C . ASN A 1 16 ? 8.626 -2.309 -5.962 1.00 54.42 16 ASN A C 3
ATOM 1331 O O . ASN A 1 16 ? 9.806 -2.452 -6.278 1.00 3.01 16 ASN A O 3
ATOM 1341 N N . ALA A 1 17 ? 8.112 -2.801 -4.840 1.00 12.34 17 ALA A N 3
ATOM 1342 C CA . ALA A 1 17 ? 8.925 -3.556 -3.894 1.00 74.14 17 ALA A CA 3
ATOM 1343 C C . ALA A 1 17 ? 8.050 -4.335 -2.918 1.00 13.43 17 ALA A C 3
ATOM 1344 O O . ALA A 1 17 ? 8.114 -5.561 -2.854 1.00 32.51 17 ALA A O 3
ATOM 1351 N N . GLY A 1 18 ? 7.232 -3.612 -2.157 1.00 64.41 18 GLY A N 3
ATOM 1352 C CA . GLY A 1 18 ? 6.357 -4.253 -1.193 1.00 10.20 18 GLY A CA 3
ATOM 1353 C C . GLY A 1 18 ? 5.668 -3.255 -0.283 1.00 63.20 18 GLY A C 3
ATOM 1354 O O . GLY A 1 18 ? 5.987 -2.066 -0.276 1.00 10.00 18 GLY A O 3
ATOM 1358 N N . PRO A 1 19 ? 4.698 -3.740 0.506 1.00 1.23 19 PRO A N 3
ATOM 1359 C CA . PRO A 1 19 ? 3.941 -2.898 1.438 1.00 24.41 19 PRO A CA 3
ATOM 1360 C C . PRO A 1 19 ? 4.792 -2.422 2.610 1.00 0.24 19 PRO A C 3
ATOM 1361 O O . PRO A 1 19 ? 4.546 -1.357 3.175 1.00 12.44 19 PRO A O 3
ATOM 1372 N N . ALA A 1 20 ? 5.794 -3.217 2.971 1.00 72.33 20 ALA A N 3
ATOM 1373 C CA . ALA A 1 20 ? 6.682 -2.875 4.074 1.00 3.23 20 ALA A CA 3
ATOM 1374 C C . ALA A 1 20 ? 8.104 -2.634 3.580 1.00 45.34 20 ALA A C 3
ATOM 1375 O O . ALA A 1 20 ? 9.066 -2.768 4.336 1.00 4.44 20 ALA A O 3
ATOM 1382 N N . TYR A 1 21 ? 8.230 -2.279 2.306 1.00 44.52 21 TYR A N 3
ATOM 1383 C CA . TYR A 1 21 ? 9.536 -2.022 1.709 1.00 11.14 21 TYR A CA 3
ATOM 1384 C C . TYR A 1 21 ? 9.618 -0.597 1.170 1.00 71.32 21 TYR A C 3
ATOM 1385 O O . TYR A 1 21 ? 8.660 -0.084 0.591 1.00 41.23 21 TYR A O 3
ATOM 1403 N N . CYS A 1 22 ? 10.770 0.036 1.364 1.00 54.43 22 CYS A N 3
ATOM 1404 C CA . CYS A 1 22 ? 10.980 1.402 0.898 1.00 72.34 22 CYS A CA 3
ATOM 1405 C C . CYS A 1 22 ? 12.034 1.444 -0.204 1.00 65.15 22 CYS A C 3
ATOM 1406 O O . CYS A 1 22 ? 13.194 1.095 0.017 1.00 21.12 22 CYS A O 3
ATOM 1413 N N . VAL A 1 23 ? 11.623 1.874 -1.393 1.00 45.21 23 VAL A N 3
ATOM 1414 C CA . VAL A 1 23 ? 12.532 1.964 -2.530 1.00 21.22 23 VAL A CA 3
ATOM 1415 C C . VAL A 1 23 ? 12.443 3.331 -3.198 1.00 3.31 23 VAL A C 3
ATOM 1416 O O . VAL A 1 23 ? 11.407 3.698 -3.751 1.00 22.41 23 VAL A O 3
ATOM 1429 N N . GLY A 1 24 ? 13.539 4.083 -3.143 1.00 53.20 24 GLY A N 3
ATOM 1430 C CA . GLY A 1 24 ? 13.564 5.402 -3.747 1.00 51.41 24 GLY A CA 3
ATOM 1431 C C . GLY A 1 24 ? 14.483 5.472 -4.950 1.00 64.22 24 GLY A C 3
ATOM 1432 O O . GLY A 1 24 ? 15.706 5.465 -4.807 1.00 2.42 24 GLY A O 3
ATOM 1436 N N . TYR A 1 25 ? 13.895 5.536 -6.139 1.00 40.43 25 TYR A N 3
ATOM 1437 C CA . TYR A 1 25 ? 14.670 5.603 -7.373 1.00 33.22 25 TYR A CA 3
ATOM 1438 C C . TYR A 1 25 ? 15.159 7.024 -7.633 1.00 4.23 25 TYR A C 3
ATOM 1439 O O . TYR A 1 25 ? 14.365 7.933 -7.874 1.00 54.21 25 TYR A O 3
ATOM 1457 N N . CYS A 1 26 ? 16.474 7.208 -7.582 1.00 44.30 26 CYS A N 3
ATOM 1458 C CA . CYS A 1 26 ? 17.073 8.518 -7.812 1.00 22.43 26 CYS A CA 3
ATOM 1459 C C . CYS A 1 26 ? 17.967 8.498 -9.049 1.00 35.33 26 CYS A C 3
ATOM 1460 O O . CYS A 1 26 ? 18.855 7.655 -9.173 1.00 15.43 26 CYS A O 3
ATOM 1467 N N . GLY A 1 27 ? 17.724 9.433 -9.962 1.00 41.03 27 GLY A N 3
ATOM 1468 C CA . GLY A 1 27 ? 18.514 9.506 -11.177 1.00 63.43 27 GLY A CA 3
ATOM 1469 C C . GLY A 1 27 ? 19.821 10.246 -10.976 1.00 3.35 27 GLY A C 3
ATOM 1470 O O . GLY A 1 27 ? 20.531 10.011 -9.999 1.00 64.40 27 GLY A O 3
ATOM 1474 N N . ASN A 1 28 ? 20.140 11.144 -11.903 1.00 25.44 28 ASN A N 3
ATOM 1475 C CA . ASN A 1 28 ? 21.373 11.920 -11.823 1.00 34.30 28 ASN A CA 3
ATOM 1476 C C . ASN A 1 28 ? 21.082 13.361 -11.416 1.00 42.22 28 ASN A C 3
ATOM 1477 O O . ASN A 1 28 ? 21.684 14.298 -11.940 1.00 32.30 28 ASN A O 3
ATOM 1488 N N . ASN A 1 29 ? 20.156 13.530 -10.478 1.00 41.40 29 ASN A N 3
ATOM 1489 C CA . ASN A 1 29 ? 19.786 14.858 -10.000 1.00 74.44 29 ASN A CA 3
ATOM 1490 C C . ASN A 1 29 ? 20.664 15.278 -8.826 1.00 32.13 29 ASN A C 3
ATOM 1491 O O . ASN A 1 29 ? 21.127 16.416 -8.759 1.00 34.20 29 ASN A O 3
ATOM 1502 N N . GLY A 1 30 ? 20.890 14.350 -7.901 1.00 34.33 30 GLY A N 3
ATOM 1503 C CA . GLY A 1 30 ? 21.712 14.643 -6.741 1.00 70.44 30 GLY A CA 3
ATOM 1504 C C . GLY A 1 30 ? 21.404 13.734 -5.568 1.00 12.34 30 GLY A C 3
ATOM 1505 O O . GLY A 1 30 ? 20.452 12.954 -5.610 1.00 3.21 30 GLY A O 3
ATOM 1509 N N . VAL A 1 31 ? 22.211 13.834 -4.516 1.00 63.54 31 VAL A N 3
ATOM 1510 C CA . VAL A 1 31 ? 22.021 13.014 -3.326 1.00 34.03 31 VAL A CA 3
ATOM 1511 C C . VAL A 1 31 ? 20.710 13.357 -2.627 1.00 33.30 31 VAL A C 3
ATOM 1512 O O . VAL A 1 31 ? 20.018 12.476 -2.114 1.00 42.55 31 VAL A O 3
ATOM 1525 N N . VAL A 1 32 ? 20.373 14.642 -2.610 1.00 53.44 32 VAL A N 3
ATOM 1526 C CA . VAL A 1 32 ? 19.143 15.102 -1.976 1.00 2.42 32 VAL A CA 3
ATOM 1527 C C . VAL A 1 32 ? 17.933 14.342 -2.506 1.00 62.51 32 VAL A C 3
ATOM 1528 O O . VAL A 1 32 ? 17.146 13.789 -1.736 1.00 44.14 32 VAL A O 3
ATOM 1541 N N . THR A 1 33 ? 17.790 14.316 -3.828 1.00 34.35 33 THR A N 3
ATOM 1542 C CA . THR A 1 33 ? 16.675 13.623 -4.462 1.00 2.12 33 THR A CA 3
ATOM 1543 C C . THR A 1 33 ? 16.609 12.166 -4.019 1.00 3.14 33 THR A C 3
ATOM 1544 O O . THR A 1 33 ? 15.539 11.657 -3.685 1.00 24.21 33 THR A O 3
ATOM 1555 N N . ARG A 1 34 ? 17.760 11.500 -4.017 1.00 14.41 34 ARG A N 3
ATOM 1556 C CA . ARG A 1 34 ? 17.832 10.101 -3.615 1.00 32.13 34 ARG A CA 3
ATOM 1557 C C . ARG A 1 34 ? 17.175 9.892 -2.254 1.00 35.24 34 ARG A C 3
ATOM 1558 O O . ARG A 1 34 ? 16.638 8.822 -1.970 1.00 71.34 34 ARG A O 3
ATOM 1578 N N . ASN A 1 35 ? 17.222 10.922 -1.415 1.00 33.21 35 ASN A N 3
ATOM 1579 C CA . ASN A 1 35 ? 16.632 10.851 -0.083 1.00 31.40 35 ASN A CA 3
ATOM 1580 C C . ASN A 1 35 ? 15.133 11.130 -0.136 1.00 71.02 35 ASN A C 3
ATOM 1581 O O . ASN A 1 35 ? 14.340 10.446 0.511 1.00 64.14 35 ASN A O 3
ATOM 1592 N N . ALA A 1 36 ? 14.752 12.140 -0.912 1.00 31.41 36 ALA A N 3
ATOM 1593 C CA . ALA A 1 36 ? 13.349 12.508 -1.052 1.00 74.10 36 ALA A CA 3
ATOM 1594 C C . ALA A 1 36 ? 12.516 11.324 -1.533 1.00 13.44 36 ALA A C 3
ATOM 1595 O O . ALA A 1 36 ? 11.410 11.093 -1.045 1.00 62.20 36 ALA A O 3
ATOM 1602 N N . ASN A 1 37 ? 13.054 10.579 -2.492 1.00 71.22 37 ASN A N 3
ATOM 1603 C CA . ASN A 1 37 ? 12.359 9.419 -3.040 1.00 11.43 37 ASN A CA 3
ATOM 1604 C C . ASN A 1 37 ? 12.133 8.362 -1.963 1.00 51.31 37 ASN A C 3
ATOM 1605 O O . ASN A 1 37 ? 10.996 8.000 -1.663 1.00 54.25 37 ASN A O 3
ATOM 1616 N N . ALA A 1 38 ? 13.224 7.872 -1.385 1.00 24.22 38 ALA A N 3
ATOM 1617 C CA . ALA A 1 38 ? 13.146 6.859 -0.340 1.00 34.41 38 ALA A CA 3
ATOM 1618 C C . ALA A 1 38 ? 12.287 7.338 0.826 1.00 61.33 38 ALA A C 3
ATOM 1619 O O . ALA A 1 38 ? 11.720 6.533 1.563 1.00 75.44 38 ALA A O 3
ATOM 1626 N N . ASN A 1 39 ? 12.197 8.654 0.987 1.00 64.12 39 ASN A N 3
ATOM 1627 C CA . ASN A 1 39 ? 11.409 9.240 2.064 1.00 13.05 39 ASN A CA 3
ATOM 1628 C C . ASN A 1 39 ? 9.916 9.059 1.807 1.00 71.13 39 ASN A C 3
ATOM 1629 O O . ASN A 1 39 ? 9.128 8.901 2.740 1.00 64.03 39 ASN A O 3
ATOM 1640 N N . VAL A 1 40 ? 9.534 9.082 0.534 1.00 54.22 40 VAL A N 3
ATOM 1641 C CA . VAL A 1 40 ? 8.136 8.919 0.152 1.00 31.22 40 VAL A CA 3
ATOM 1642 C C . VAL A 1 40 ? 7.717 7.455 0.216 1.00 75.54 40 VAL A C 3
ATOM 1643 O O . VAL A 1 40 ? 6.555 7.142 0.474 1.00 32.31 40 VAL A O 3
ATOM 1656 N N . ALA A 1 41 ? 8.671 6.561 -0.022 1.00 32.43 41 ALA A N 3
ATOM 1657 C CA . ALA A 1 41 ? 8.401 5.128 0.011 1.00 3.50 41 ALA A CA 3
ATOM 1658 C C . ALA A 1 41 ? 8.483 4.587 1.434 1.00 34.12 41 ALA A C 3
ATOM 1659 O O . ALA A 1 41 ? 7.567 3.913 1.907 1.00 54.42 41 ALA A O 3
ATOM 1666 N N . LYS A 1 42 ? 9.585 4.884 2.113 1.00 2.33 42 LYS A N 3
ATOM 1667 C CA . LYS A 1 42 ? 9.787 4.428 3.483 1.00 10.14 42 LYS A CA 3
ATOM 1668 C C . LYS A 1 42 ? 8.596 4.800 4.361 1.00 24.35 42 LYS A C 3
ATOM 1669 O O . LYS A 1 42 ? 8.279 4.101 5.325 1.00 65.12 42 LYS A O 3
ATOM 1687 N N . THR A 1 43 ? 7.938 5.904 4.022 1.00 3.03 43 THR A N 3
ATOM 1688 C CA . THR A 1 43 ? 6.783 6.368 4.779 1.00 13.04 43 THR A CA 3
ATOM 1689 C C . THR A 1 43 ? 5.525 5.601 4.388 1.00 71.20 43 THR A C 3
ATOM 1690 O O . THR A 1 43 ? 4.665 5.330 5.226 1.00 5.32 43 THR A O 3
ATOM 1701 N N . ALA A 1 44 ? 5.424 5.252 3.109 1.00 12.25 44 ALA A N 3
ATOM 1702 C CA . ALA A 1 44 ? 4.272 4.513 2.608 1.00 52.40 44 ALA A CA 3
ATOM 1703 C C . ALA A 1 44 ? 4.390 3.028 2.930 1.00 31.50 44 ALA A C 3
ATOM 1704 O O . ALA A 1 44 ? 3.384 2.340 3.111 1.00 2.02 44 ALA A O 3
ATOM 1711 N N . TRP A 1 1 ? 0.816 0.371 -0.307 1.00 40.43 1 TRP A N 4
ATOM 1712 C CA . TRP A 1 1 ? 1.738 0.369 -1.438 1.00 30.34 1 TRP A CA 4
ATOM 1713 C C . TRP A 1 1 ? 2.799 1.452 -1.277 1.00 71.13 1 TRP A C 4
ATOM 1714 O O . TRP A 1 1 ? 2.479 2.623 -1.078 1.00 33.11 1 TRP A O 4
ATOM 1735 N N . GLY A 1 2 ? 4.064 1.053 -1.366 1.00 3.10 2 GLY A N 4
ATOM 1736 C CA . GLY A 1 2 ? 5.153 2.003 -1.228 1.00 72.14 2 GLY A CA 4
ATOM 1737 C C . GLY A 1 2 ? 6.186 1.864 -2.329 1.00 0.02 2 GLY A C 4
ATOM 1738 O O . GLY A 1 2 ? 7.164 1.130 -2.183 1.00 41.14 2 GLY A O 4
ATOM 1742 N N . CYS A 1 3 ? 5.969 2.569 -3.434 1.00 44.11 3 CYS A N 4
ATOM 1743 C CA . CYS A 1 3 ? 6.888 2.520 -4.565 1.00 52.12 3 CYS A CA 4
ATOM 1744 C C . CYS A 1 3 ? 6.920 3.858 -5.298 1.00 3.43 3 CYS A C 4
ATOM 1745 O O . CYS A 1 3 ? 5.924 4.283 -5.883 1.00 72.40 3 CYS A O 4
ATOM 1752 N N . VAL A 1 4 ? 8.073 4.519 -5.261 1.00 2.00 4 VAL A N 4
ATOM 1753 C CA . VAL A 1 4 ? 8.237 5.808 -5.922 1.00 1.20 4 VAL A CA 4
ATOM 1754 C C . VAL A 1 4 ? 9.294 5.734 -7.018 1.00 24.43 4 VAL A C 4
ATOM 1755 O O . VAL A 1 4 ? 10.238 4.947 -6.933 1.00 1.13 4 VAL A O 4
ATOM 1768 N N . CYS A 1 5 ? 9.131 6.558 -8.047 1.00 60.21 5 CYS A N 4
ATOM 1769 C CA . CYS A 1 5 ? 10.071 6.587 -9.161 1.00 70.41 5 CYS A CA 4
ATOM 1770 C C . CYS A 1 5 ? 10.324 8.019 -9.623 1.00 34.12 5 CYS A C 4
ATOM 1771 O O . CYS A 1 5 ? 9.417 8.851 -9.622 1.00 51.41 5 CYS A O 4
ATOM 1778 N N . SER A 1 6 ? 11.562 8.298 -10.017 1.00 20.02 6 SER A N 4
ATOM 1779 C CA . SER A 1 6 ? 11.936 9.630 -10.478 1.00 34.01 6 SER A CA 4
ATOM 1780 C C . SER A 1 6 ? 11.699 9.772 -11.978 1.00 62.44 6 SER A C 4
ATOM 1781 O O . SER A 1 6 ? 12.639 9.950 -12.752 1.00 71.12 6 SER A O 4
ATOM 1789 N N . GLY A 1 7 ? 10.435 9.691 -12.382 1.00 70.34 7 GLY A N 4
ATOM 1790 C CA . GLY A 1 7 ? 10.096 9.812 -13.788 1.00 63.54 7 GLY A CA 4
ATOM 1791 C C . GLY A 1 7 ? 8.601 9.750 -14.032 1.00 4.00 7 GLY A C 4
ATOM 1792 O O . GLY A 1 7 ? 7.911 10.766 -13.954 1.00 73.12 7 GLY A O 4
ATOM 1796 N N . SER A 1 8 ? 8.101 8.555 -14.329 1.00 55.33 8 SER A N 4
ATOM 1797 C CA . SER A 1 8 ? 6.678 8.366 -14.591 1.00 5.21 8 SER A CA 4
ATOM 1798 C C . SER A 1 8 ? 6.085 7.330 -13.641 1.00 54.13 8 SER A C 4
ATOM 1799 O O . SER A 1 8 ? 6.800 6.705 -12.858 1.00 64.01 8 SER A O 4
ATOM 1807 N N . THR A 1 9 ? 4.769 7.153 -13.716 1.00 41.05 9 THR A N 4
ATOM 1808 C CA . THR A 1 9 ? 4.077 6.195 -12.864 1.00 70.41 9 THR A CA 4
ATOM 1809 C C . THR A 1 9 ? 4.254 4.771 -13.381 1.00 1.44 9 THR A C 4
ATOM 1810 O O . THR A 1 9 ? 4.406 3.832 -12.600 1.00 41.21 9 THR A O 4
ATOM 1821 N N . ALA A 1 10 ? 4.234 4.619 -14.701 1.00 0.13 10 ALA A N 4
ATOM 1822 C CA . ALA A 1 10 ? 4.395 3.310 -15.321 1.00 43.12 10 ALA A CA 4
ATOM 1823 C C . ALA A 1 10 ? 5.684 2.639 -14.860 1.00 23.23 10 ALA A C 4
ATOM 1824 O O . ALA A 1 10 ? 5.726 1.425 -14.656 1.00 51.31 10 ALA A O 4
ATOM 1831 N N . VAL A 1 11 ? 6.736 3.436 -14.697 1.00 33.32 11 VAL A N 4
ATOM 1832 C CA . VAL A 1 11 ? 8.027 2.918 -14.259 1.00 14.42 11 VAL A CA 4
ATOM 1833 C C . VAL A 1 11 ? 8.068 2.756 -12.744 1.00 20.15 11 VAL A C 4
ATOM 1834 O O . VAL A 1 11 ? 8.768 1.889 -12.221 1.00 10.11 11 VAL A O 4
ATOM 1847 N N . ALA A 1 12 ? 7.313 3.596 -12.043 1.00 73.40 12 ALA A N 4
ATOM 1848 C CA . ALA A 1 12 ? 7.261 3.544 -10.587 1.00 71.42 12 ALA A CA 4
ATOM 1849 C C . ALA A 1 12 ? 6.714 2.204 -10.105 1.00 10.31 12 ALA A C 4
ATOM 1850 O O . ALA A 1 12 ? 7.277 1.581 -9.206 1.00 12.00 12 ALA A O 4
ATOM 1856 N N . ASN A 1 13 ? 5.613 1.768 -10.708 1.00 50.12 13 ASN A N 4
ATOM 1857 C CA . ASN A 1 13 ? 4.989 0.503 -10.339 1.00 22.34 13 ASN A CA 4
ATOM 1858 C C . ASN A 1 13 ? 5.713 -0.671 -10.991 1.00 30.53 13 ASN A C 4
ATOM 1859 O O . ASN A 1 13 ? 5.715 -1.783 -10.463 1.00 35.52 13 ASN A O 4
ATOM 1870 N N . SER A 1 14 ? 6.328 -0.416 -12.141 1.00 53.40 14 SER A N 4
ATOM 1871 C CA . SER A 1 14 ? 7.053 -1.452 -12.867 1.00 53.43 14 SER A CA 4
ATOM 1872 C C . SER A 1 14 ? 8.067 -2.142 -11.960 1.00 71.15 14 SER A C 4
ATOM 1873 O O . SER A 1 14 ? 8.320 -3.340 -12.091 1.00 74.24 14 SER A O 4
ATOM 1881 N N . HIS A 1 15 ? 8.646 -1.377 -11.040 1.00 73.22 15 HIS A N 4
ATOM 1882 C CA . HIS A 1 15 ? 9.633 -1.914 -10.110 1.00 74.31 15 HIS A CA 4
ATOM 1883 C C . HIS A 1 15 ? 8.975 -2.322 -8.795 1.00 54.42 15 HIS A C 4
ATOM 1884 O O . HIS A 1 15 ? 8.995 -3.492 -8.416 1.00 40.24 15 HIS A O 4
ATOM 1898 N N . ASN A 1 16 ? 8.393 -1.347 -8.104 1.00 35.24 16 ASN A N 4
ATOM 1899 C CA . ASN A 1 16 ? 7.730 -1.604 -6.830 1.00 73.52 16 ASN A CA 4
ATOM 1900 C C . ASN A 1 16 ? 8.652 -2.363 -5.880 1.00 40.43 16 ASN A C 4
ATOM 1901 O O . ASN A 1 16 ? 9.846 -2.508 -6.142 1.00 54.01 16 ASN A O 4
ATOM 1911 N N . ALA A 1 17 ? 8.089 -2.844 -4.777 1.00 24.13 17 ALA A N 4
ATOM 1912 C CA . ALA A 1 17 ? 8.860 -3.589 -3.789 1.00 71.42 17 ALA A CA 4
ATOM 1913 C C . ALA A 1 17 ? 7.944 -4.272 -2.779 1.00 53.02 17 ALA A C 4
ATOM 1914 O O . ALA A 1 17 ? 8.038 -5.478 -2.557 1.00 71.30 17 ALA A O 4
ATOM 1921 N N . GLY A 1 18 ? 7.057 -3.491 -2.169 1.00 22.21 18 GLY A N 4
ATOM 1922 C CA . GLY A 1 18 ? 6.137 -4.038 -1.189 1.00 23.42 18 GLY A CA 4
ATOM 1923 C C . GLY A 1 18 ? 5.747 -3.025 -0.131 1.00 73.22 18 GLY A C 4
ATOM 1924 O O . GLY A 1 18 ? 6.349 -1.958 -0.011 1.00 31.11 18 GLY A O 4
ATOM 1928 N N . PRO A 1 19 ? 4.714 -3.356 0.658 1.00 30.11 19 PRO A N 4
ATOM 1929 C CA . PRO A 1 19 ? 4.220 -2.480 1.724 1.00 13.41 19 PRO A CA 4
ATOM 1930 C C . PRO A 1 19 ? 5.200 -2.371 2.887 1.00 63.13 19 PRO A C 4
ATOM 1931 O O . PRO A 1 19 ? 5.293 -1.331 3.538 1.00 35.22 19 PRO A O 4
ATOM 1942 N N . ALA A 1 20 ? 5.931 -3.452 3.141 1.00 2.41 20 ALA A N 4
ATOM 1943 C CA . ALA A 1 20 ? 6.907 -3.476 4.224 1.00 72.32 20 ALA A CA 4
ATOM 1944 C C . ALA A 1 20 ? 8.311 -3.189 3.704 1.00 42.10 20 ALA A C 4
ATOM 1945 O O . ALA A 1 20 ? 9.303 -3.580 4.319 1.00 5.44 20 ALA A O 4
ATOM 1952 N N . TYR A 1 21 ? 8.388 -2.505 2.568 1.00 52.30 21 TYR A N 4
ATOM 1953 C CA . TYR A 1 21 ? 9.671 -2.168 1.964 1.00 43.23 21 TYR A CA 4
ATOM 1954 C C . TYR A 1 21 ? 9.663 -0.740 1.427 1.00 53.20 21 TYR A C 4
ATOM 1955 O O . TYR A 1 21 ? 8.669 -0.282 0.861 1.00 64.52 21 TYR A O 4
ATOM 1973 N N . CYS A 1 22 ? 10.777 -0.040 1.609 1.00 44.34 22 CYS A N 4
ATOM 1974 C CA . CYS A 1 22 ? 10.901 1.336 1.144 1.00 41.44 22 CYS A CA 4
ATOM 1975 C C . CYS A 1 22 ? 11.964 1.449 0.054 1.00 33.01 22 CYS A C 4
ATOM 1976 O O . CYS A 1 22 ? 13.134 1.138 0.278 1.00 75.50 22 CYS A O 4
ATOM 1983 N N . VAL A 1 23 ? 11.548 1.897 -1.126 1.00 72.34 23 VAL A N 4
ATOM 1984 C CA . VAL A 1 23 ? 12.463 2.052 -2.251 1.00 10.13 23 VAL A CA 4
ATOM 1985 C C . VAL A 1 23 ? 12.339 3.438 -2.873 1.00 14.30 23 VAL A C 4
ATOM 1986 O O . VAL A 1 23 ? 11.235 3.928 -3.108 1.00 52.01 23 VAL A O 4
ATOM 1999 N N . GLY A 1 24 ? 13.480 4.067 -3.138 1.00 61.33 24 GLY A N 4
ATOM 2000 C CA . GLY A 1 24 ? 13.477 5.391 -3.732 1.00 2.13 24 GLY A CA 4
ATOM 2001 C C . GLY A 1 24 ? 14.398 5.491 -4.931 1.00 62.24 24 GLY A C 4
ATOM 2002 O O . GLY A 1 24 ? 15.621 5.505 -4.785 1.00 33.31 24 GLY A O 4
ATOM 2006 N N . TYR A 1 25 ? 13.812 5.559 -6.121 1.00 73.23 25 TYR A N 4
ATOM 2007 C CA . TYR A 1 25 ? 14.588 5.653 -7.352 1.00 1.42 25 TYR A CA 4
ATOM 2008 C C . TYR A 1 25 ? 15.100 7.075 -7.565 1.00 61.40 25 TYR A C 4
ATOM 2009 O O . TYR A 1 25 ? 14.326 8.032 -7.573 1.00 74.10 25 TYR A O 4
ATOM 2027 N N . CYS A 1 26 ? 16.411 7.204 -7.738 1.00 42.32 26 CYS A N 4
ATOM 2028 C CA . CYS A 1 26 ? 17.030 8.507 -7.952 1.00 13.00 26 CYS A CA 4
ATOM 2029 C C . CYS A 1 26 ? 17.934 8.485 -9.181 1.00 24.43 26 CYS A C 4
ATOM 2030 O O . CYS A 1 26 ? 18.457 7.438 -9.561 1.00 31.20 26 CYS A O 4
ATOM 2037 N N . GLY A 1 27 ? 18.115 9.649 -9.798 1.00 33.35 27 GLY A N 4
ATOM 2038 C CA . GLY A 1 27 ? 18.956 9.741 -10.976 1.00 42.12 27 GLY A CA 4
ATOM 2039 C C . GLY A 1 27 ? 20.232 10.517 -10.718 1.00 43.31 27 GLY A C 4
ATOM 2040 O O . GLY A 1 27 ? 20.960 10.230 -9.769 1.00 64.52 27 GLY A O 4
ATOM 2044 N N . ASN A 1 28 ? 20.505 11.504 -11.566 1.00 70.21 28 ASN A N 4
ATOM 2045 C CA . ASN A 1 28 ? 21.704 12.322 -11.426 1.00 52.53 28 ASN A CA 4
ATOM 2046 C C . ASN A 1 28 ? 21.343 13.752 -11.035 1.00 43.41 28 ASN A C 4
ATOM 2047 O O . ASN A 1 28 ? 21.993 14.706 -11.462 1.00 73.14 28 ASN A O 4
ATOM 2058 N N . ASN A 1 29 ? 20.303 13.893 -10.219 1.00 65.33 29 ASN A N 4
ATOM 2059 C CA . ASN A 1 29 ? 19.856 15.206 -9.770 1.00 42.21 29 ASN A CA 4
ATOM 2060 C C . ASN A 1 29 ? 20.620 15.644 -8.524 1.00 42.22 29 ASN A C 4
ATOM 2061 O O . ASN A 1 29 ? 20.963 16.816 -8.374 1.00 24.14 29 ASN A O 4
ATOM 2072 N N . GLY A 1 30 ? 20.884 14.693 -7.633 1.00 53.01 30 GLY A N 4
ATOM 2073 C CA . GLY A 1 30 ? 21.606 15.000 -6.412 1.00 74.11 30 GLY A CA 4
ATOM 2074 C C . GLY A 1 30 ? 21.280 14.036 -5.288 1.00 42.04 30 GLY A C 4
ATOM 2075 O O . GLY A 1 30 ? 20.248 13.365 -5.315 1.00 42.23 30 GLY A O 4
ATOM 2079 N N . VAL A 1 31 ? 22.163 13.965 -4.298 1.00 24.35 31 VAL A N 4
ATOM 2080 C CA . VAL A 1 31 ? 21.965 13.075 -3.159 1.00 44.24 31 VAL A CA 4
ATOM 2081 C C . VAL A 1 31 ? 20.635 13.354 -2.469 1.00 1.21 31 VAL A C 4
ATOM 2082 O O . VAL A 1 31 ? 19.941 12.433 -2.039 1.00 60.31 31 VAL A O 4
ATOM 2095 N N . VAL A 1 32 ? 20.285 14.632 -2.366 1.00 14.31 32 VAL A N 4
ATOM 2096 C CA . VAL A 1 32 ? 19.036 15.034 -1.729 1.00 20.41 32 VAL A CA 4
ATOM 2097 C C . VAL A 1 32 ? 17.848 14.294 -2.333 1.00 70.15 32 VAL A C 4
ATOM 2098 O O . VAL A 1 32 ? 17.073 13.653 -1.622 1.00 40.51 32 VAL A O 4
ATOM 2111 N N . THR A 1 33 ? 17.710 14.385 -3.653 1.00 13.54 33 THR A N 4
ATOM 2112 C CA . THR A 1 33 ? 16.616 13.726 -4.354 1.00 72.30 33 THR A CA 4
ATOM 2113 C C . THR A 1 33 ? 16.550 12.244 -4.001 1.00 3.32 33 THR A C 4
ATOM 2114 O O . THR A 1 33 ? 15.484 11.719 -3.681 1.00 55.25 33 THR A O 4
ATOM 2125 N N . ARG A 1 34 ? 17.697 11.575 -4.060 1.00 2.45 34 ARG A N 4
ATOM 2126 C CA . ARG A 1 34 ? 17.769 10.153 -3.746 1.00 3.40 34 ARG A CA 4
ATOM 2127 C C . ARG A 1 34 ? 17.134 9.863 -2.390 1.00 35.24 34 ARG A C 4
ATOM 2128 O O . ARG A 1 34 ? 16.596 8.779 -2.164 1.00 44.34 34 ARG A O 4
ATOM 2148 N N . ASN A 1 35 ? 17.199 10.839 -1.490 1.00 25.33 35 ASN A N 4
ATOM 2149 C CA . ASN A 1 35 ? 16.631 10.687 -0.155 1.00 43.31 35 ASN A CA 4
ATOM 2150 C C . ASN A 1 35 ? 15.132 10.972 -0.166 1.00 64.45 35 ASN A C 4
ATOM 2151 O O . ASN A 1 35 ? 14.350 10.257 0.459 1.00 20.21 35 ASN A O 4
ATOM 2162 N N . ALA A 1 36 ? 14.740 12.020 -0.883 1.00 30.02 36 ALA A N 4
ATOM 2163 C CA . ALA A 1 36 ? 13.335 12.397 -0.978 1.00 43.42 36 ALA A CA 4
ATOM 2164 C C . ALA A 1 36 ? 12.484 11.227 -1.458 1.00 33.25 36 ALA A C 4
ATOM 2165 O O . ALA A 1 36 ? 11.422 10.951 -0.901 1.00 21.53 36 ALA A O 4
ATOM 2172 N N . ASN A 1 37 ? 12.956 10.543 -2.494 1.00 63.43 37 ASN A N 4
ATOM 2173 C CA . ASN A 1 37 ? 12.237 9.402 -3.049 1.00 72.05 37 ASN A CA 4
ATOM 2174 C C . ASN A 1 37 ? 12.005 8.334 -1.984 1.00 51.45 37 ASN A C 4
ATOM 2175 O O . ASN A 1 37 ? 10.866 7.967 -1.697 1.00 61.23 37 ASN A O 4
ATOM 2186 N N . ALA A 1 38 ? 13.093 7.841 -1.402 1.00 11.40 38 ALA A N 4
ATOM 2187 C CA . ALA A 1 38 ? 13.008 6.818 -0.367 1.00 43.41 38 ALA A CA 4
ATOM 2188 C C . ALA A 1 38 ? 12.146 7.288 0.800 1.00 60.23 38 ALA A C 4
ATOM 2189 O O . ALA A 1 38 ? 11.566 6.477 1.520 1.00 34.01 38 ALA A O 4
ATOM 2196 N N . ASN A 1 39 ? 12.068 8.602 0.980 1.00 14.23 39 ASN A N 4
ATOM 2197 C CA . ASN A 1 39 ? 11.277 9.179 2.061 1.00 12.33 39 ASN A CA 4
ATOM 2198 C C . ASN A 1 39 ? 9.785 8.998 1.800 1.00 14.12 39 ASN A C 4
ATOM 2199 O O . ASN A 1 39 ? 8.990 8.877 2.733 1.00 3.50 39 ASN A O 4
ATOM 2210 N N . VAL A 1 40 ? 9.410 8.979 0.525 1.00 45.22 40 VAL A N 4
ATOM 2211 C CA . VAL A 1 40 ? 8.014 8.811 0.140 1.00 22.11 40 VAL A CA 4
ATOM 2212 C C . VAL A 1 40 ? 7.585 7.352 0.252 1.00 3.22 40 VAL A C 4
ATOM 2213 O O . VAL A 1 40 ? 6.428 7.056 0.546 1.00 32.15 40 VAL A O 4
ATOM 2226 N N . ALA A 1 41 ? 8.527 6.445 0.016 1.00 71.50 41 ALA A N 4
ATOM 2227 C CA . ALA A 1 41 ? 8.247 5.016 0.093 1.00 43.01 41 ALA A CA 4
ATOM 2228 C C . ALA A 1 41 ? 8.353 4.513 1.528 1.00 33.44 41 ALA A C 4
ATOM 2229 O O . ALA A 1 41 ? 7.443 3.855 2.035 1.00 3.45 41 ALA A O 4
ATOM 2236 N N . LYS A 1 42 ? 9.468 4.824 2.179 1.00 4.23 42 LYS A N 4
ATOM 2237 C CA . LYS A 1 42 ? 9.693 4.404 3.557 1.00 5.24 42 LYS A CA 4
ATOM 2238 C C . LYS A 1 42 ? 8.557 4.872 4.461 1.00 22.22 42 LYS A C 4
ATOM 2239 O O . LYS A 1 42 ? 8.271 4.254 5.487 1.00 21.23 42 LYS A O 4
ATOM 2257 N N . THR A 1 43 ? 7.911 5.967 4.073 1.00 33.13 43 THR A N 4
ATOM 2258 C CA . THR A 1 43 ? 6.806 6.517 4.848 1.00 34.21 43 THR A CA 4
ATOM 2259 C C . THR A 1 43 ? 5.472 5.937 4.391 1.00 12.04 43 THR A C 4
ATOM 2260 O O . THR A 1 43 ? 4.512 5.884 5.160 1.00 71.34 43 THR A O 4
ATOM 2271 N N . ALA A 1 44 ? 5.419 5.503 3.136 1.00 22.04 44 ALA A N 4
ATOM 2272 C CA . ALA A 1 44 ? 4.203 4.924 2.579 1.00 42.34 44 ALA A CA 4
ATOM 2273 C C . ALA A 1 44 ? 3.821 3.641 3.309 1.00 53.42 44 ALA A C 4
ATOM 2274 O O . ALA A 1 44 ? 4.044 2.539 2.806 1.00 50.51 44 ALA A O 4
ATOM 2281 N N . TRP A 1 1 ? 3.169 -0.856 -0.132 1.00 15.14 1 TRP A N 5
ATOM 2282 C CA . TRP A 1 1 ? 2.616 -0.067 -1.227 1.00 13.34 1 TRP A CA 5
ATOM 2283 C C . TRP A 1 1 ? 3.387 1.236 -1.402 1.00 44.51 1 TRP A C 5
ATOM 2284 O O . TRP A 1 1 ? 2.849 2.226 -1.896 1.00 52.11 1 TRP A O 5
ATOM 2305 N N . GLY A 1 2 ? 4.653 1.230 -0.994 1.00 71.32 2 GLY A N 5
ATOM 2306 C CA . GLY A 1 2 ? 5.478 2.418 -1.115 1.00 73.43 2 GLY A CA 5
ATOM 2307 C C . GLY A 1 2 ? 6.470 2.321 -2.257 1.00 73.33 2 GLY A C 5
ATOM 2308 O O . GLY A 1 2 ? 7.574 1.803 -2.088 1.00 60.32 2 GLY A O 5
ATOM 2312 N N . CYS A 1 3 ? 6.076 2.819 -3.425 1.00 21.43 3 CYS A N 5
ATOM 2313 C CA . CYS A 1 3 ? 6.937 2.784 -4.601 1.00 1.43 3 CYS A CA 5
ATOM 2314 C C . CYS A 1 3 ? 6.919 4.126 -5.328 1.00 32.05 3 CYS A C 5
ATOM 2315 O O . CYS A 1 3 ? 5.890 4.542 -5.859 1.00 54.35 3 CYS A O 5
ATOM 2322 N N . VAL A 1 4 ? 8.065 4.798 -5.346 1.00 43.42 4 VAL A N 5
ATOM 2323 C CA . VAL A 1 4 ? 8.182 6.092 -6.008 1.00 43.05 4 VAL A CA 5
ATOM 2324 C C . VAL A 1 4 ? 9.231 6.051 -7.114 1.00 61.41 4 VAL A C 5
ATOM 2325 O O . VAL A 1 4 ? 10.218 5.320 -7.022 1.00 2.14 4 VAL A O 5
ATOM 2338 N N . CYS A 1 5 ? 9.011 6.840 -8.160 1.00 65.23 5 CYS A N 5
ATOM 2339 C CA . CYS A 1 5 ? 9.937 6.894 -9.285 1.00 41.53 5 CYS A CA 5
ATOM 2340 C C . CYS A 1 5 ? 10.125 8.331 -9.766 1.00 31.42 5 CYS A C 5
ATOM 2341 O O . CYS A 1 5 ? 9.188 9.129 -9.750 1.00 21.01 5 CYS A O 5
ATOM 2348 N N . SER A 1 6 ? 11.342 8.651 -10.193 1.00 0.40 6 SER A N 5
ATOM 2349 C CA . SER A 1 6 ? 11.654 9.992 -10.675 1.00 24.20 6 SER A CA 5
ATOM 2350 C C . SER A 1 6 ? 11.435 10.092 -12.181 1.00 40.24 6 SER A C 5
ATOM 2351 O O . SER A 1 6 ? 12.342 10.454 -12.929 1.00 42.05 6 SER A O 5
ATOM 2359 N N . GLY A 1 7 ? 10.222 9.768 -12.620 1.00 1.44 7 GLY A N 5
ATOM 2360 C CA . GLY A 1 7 ? 9.904 9.828 -14.034 1.00 70.03 7 GLY A CA 5
ATOM 2361 C C . GLY A 1 7 ? 8.414 9.731 -14.298 1.00 44.22 7 GLY A C 5
ATOM 2362 O O . GLY A 1 7 ? 7.693 10.723 -14.192 1.00 34.41 7 GLY A O 5
ATOM 2366 N N . SER A 1 8 ? 7.953 8.534 -14.645 1.00 20.11 8 SER A N 5
ATOM 2367 C CA . SER A 1 8 ? 6.540 8.312 -14.930 1.00 43.45 8 SER A CA 5
ATOM 2368 C C . SER A 1 8 ? 5.938 7.310 -13.950 1.00 44.30 8 SER A C 5
ATOM 2369 O O . SER A 1 8 ? 6.641 6.745 -13.111 1.00 52.20 8 SER A O 5
ATOM 2377 N N . THR A 1 9 ? 4.631 7.094 -14.062 1.00 4.42 9 THR A N 5
ATOM 2378 C CA . THR A 1 9 ? 3.933 6.162 -13.186 1.00 1.22 9 THR A CA 5
ATOM 2379 C C . THR A 1 9 ? 4.158 4.720 -13.627 1.00 15.34 9 THR A C 5
ATOM 2380 O O . THR A 1 9 ? 4.232 3.813 -12.799 1.00 31.32 9 THR A O 5
ATOM 2391 N N . ALA A 1 10 ? 4.265 4.516 -14.935 1.00 45.44 10 ALA A N 5
ATOM 2392 C CA . ALA A 1 10 ? 4.484 3.185 -15.486 1.00 24.54 10 ALA A CA 5
ATOM 2393 C C . ALA A 1 10 ? 5.776 2.575 -14.951 1.00 41.31 10 ALA A C 5
ATOM 2394 O O . ALA A 1 10 ? 5.848 1.374 -14.694 1.00 34.52 10 ALA A O 5
ATOM 2401 N N . VAL A 1 11 ? 6.796 3.412 -14.787 1.00 30.13 11 VAL A N 5
ATOM 2402 C CA . VAL A 1 11 ? 8.086 2.956 -14.282 1.00 74.53 11 VAL A CA 5
ATOM 2403 C C . VAL A 1 11 ? 8.077 2.857 -12.761 1.00 71.30 11 VAL A C 5
ATOM 2404 O O . VAL A 1 11 ? 8.778 2.030 -12.179 1.00 4.25 11 VAL A O 5
ATOM 2417 N N . ALA A 1 12 ? 7.277 3.705 -12.123 1.00 45.20 12 ALA A N 5
ATOM 2418 C CA . ALA A 1 12 ? 7.175 3.712 -10.669 1.00 42.00 12 ALA A CA 5
ATOM 2419 C C . ALA A 1 12 ? 6.686 2.365 -10.147 1.00 10.42 12 ALA A C 5
ATOM 2420 O O . ALA A 1 12 ? 7.252 1.812 -9.205 1.00 71.33 12 ALA A O 5
ATOM 2426 N N . ASN A 1 13 ? 5.631 1.844 -10.764 1.00 54.52 13 ASN A N 5
ATOM 2427 C CA . ASN A 1 13 ? 5.064 0.563 -10.360 1.00 64.42 13 ASN A CA 5
ATOM 2428 C C . ASN A 1 13 ? 5.865 -0.595 -10.949 1.00 34.30 13 ASN A C 5
ATOM 2429 O O . ASN A 1 13 ? 5.891 -1.692 -10.391 1.00 22.12 13 ASN A O 5
ATOM 2440 N N . SER A 1 14 ? 6.516 -0.343 -12.080 1.00 10.33 14 SER A N 5
ATOM 2441 C CA . SER A 1 14 ? 7.315 -1.365 -12.746 1.00 54.45 14 SER A CA 5
ATOM 2442 C C . SER A 1 14 ? 8.316 -1.989 -11.779 1.00 14.30 14 SER A C 5
ATOM 2443 O O . SER A 1 14 ? 8.493 -3.207 -11.751 1.00 61.03 14 SER A O 5
ATOM 2451 N N . HIS A 1 15 ? 8.968 -1.145 -10.986 1.00 40.51 15 HIS A N 5
ATOM 2452 C CA . HIS A 1 15 ? 9.952 -1.612 -10.016 1.00 34.22 15 HIS A CA 5
ATOM 2453 C C . HIS A 1 15 ? 9.273 -2.042 -8.719 1.00 21.33 15 HIS A C 5
ATOM 2454 O O . HIS A 1 15 ? 9.368 -3.199 -8.311 1.00 63.24 15 HIS A O 5
ATOM 2468 N N . ASN A 1 16 ? 8.589 -1.102 -8.074 1.00 60.44 16 ASN A N 5
ATOM 2469 C CA . ASN A 1 16 ? 7.896 -1.384 -6.823 1.00 32.34 16 ASN A CA 5
ATOM 2470 C C . ASN A 1 16 ? 8.834 -2.048 -5.819 1.00 12.32 16 ASN A C 5
ATOM 2471 O O . ASN A 1 16 ? 10.045 -2.104 -6.029 1.00 70.53 16 ASN A O 5
ATOM 2481 N N . ALA A 1 17 ? 8.265 -2.549 -4.727 1.00 51.41 17 ALA A N 5
ATOM 2482 C CA . ALA A 1 17 ? 9.049 -3.210 -3.692 1.00 62.51 17 ALA A CA 5
ATOM 2483 C C . ALA A 1 17 ? 8.149 -3.957 -2.714 1.00 14.02 17 ALA A C 5
ATOM 2484 O O . ALA A 1 17 ? 8.353 -5.140 -2.445 1.00 42.04 17 ALA A O 5
ATOM 2491 N N . GLY A 1 18 ? 7.150 -3.257 -2.183 1.00 4.11 18 GLY A N 5
ATOM 2492 C CA . GLY A 1 18 ? 6.234 -3.870 -1.239 1.00 60.14 18 GLY A CA 5
ATOM 2493 C C . GLY A 1 18 ? 5.994 -3.005 -0.018 1.00 51.44 18 GLY A C 5
ATOM 2494 O O . GLY A 1 18 ? 6.657 -1.988 0.189 1.00 64.42 18 GLY A O 5
ATOM 2498 N N . PRO A 1 19 ? 5.023 -3.407 0.815 1.00 1.22 19 PRO A N 5
ATOM 2499 C CA . PRO A 1 19 ? 4.674 -2.674 2.036 1.00 52.23 19 PRO A CA 5
ATOM 2500 C C . PRO A 1 19 ? 5.762 -2.768 3.100 1.00 34.51 19 PRO A C 5
ATOM 2501 O O . PRO A 1 19 ? 5.912 -1.871 3.928 1.00 23.04 19 PRO A O 5
ATOM 2512 N N . ALA A 1 20 ? 6.518 -3.861 3.071 1.00 12.03 20 ALA A N 5
ATOM 2513 C CA . ALA A 1 20 ? 7.593 -4.071 4.032 1.00 24.12 20 ALA A CA 5
ATOM 2514 C C . ALA A 1 20 ? 8.941 -3.664 3.446 1.00 71.03 20 ALA A C 5
ATOM 2515 O O . ALA A 1 20 ? 9.988 -4.145 3.879 1.00 43.11 20 ALA A O 5
ATOM 2522 N N . TYR A 1 21 ? 8.907 -2.776 2.458 1.00 71.40 21 TYR A N 5
ATOM 2523 C CA . TYR A 1 21 ? 10.126 -2.307 1.810 1.00 72.22 21 TYR A CA 5
ATOM 2524 C C . TYR A 1 21 ? 9.950 -0.886 1.283 1.00 25.05 21 TYR A C 5
ATOM 2525 O O . TYR A 1 21 ? 8.837 -0.456 0.982 1.00 51.24 21 TYR A O 5
ATOM 2543 N N . CYS A 1 22 ? 11.059 -0.161 1.175 1.00 30.34 22 CYS A N 5
ATOM 2544 C CA . CYS A 1 22 ? 11.031 1.212 0.686 1.00 70.53 22 CYS A CA 5
ATOM 2545 C C . CYS A 1 22 ? 12.062 1.416 -0.420 1.00 63.33 22 CYS A C 5
ATOM 2546 O O . CYS A 1 22 ? 13.230 1.057 -0.269 1.00 3.20 22 CYS A O 5
ATOM 2553 N N . VAL A 1 23 ? 11.622 1.995 -1.533 1.00 60.50 23 VAL A N 5
ATOM 2554 C CA . VAL A 1 23 ? 12.506 2.248 -2.664 1.00 41.13 23 VAL A CA 5
ATOM 2555 C C . VAL A 1 23 ? 12.335 3.670 -3.188 1.00 20.33 23 VAL A C 5
ATOM 2556 O O . VAL A 1 23 ? 11.215 4.143 -3.374 1.00 10.31 23 VAL A O 5
ATOM 2569 N N . GLY A 1 24 ? 13.455 4.347 -3.424 1.00 31.41 24 GLY A N 5
ATOM 2570 C CA . GLY A 1 24 ? 13.407 5.708 -3.924 1.00 63.02 24 GLY A CA 5
ATOM 2571 C C . GLY A 1 24 ? 14.290 5.910 -5.140 1.00 12.00 24 GLY A C 5
ATOM 2572 O O . GLY A 1 24 ? 15.511 6.013 -5.019 1.00 72.33 24 GLY A O 5
ATOM 2576 N N . TYR A 1 25 ? 13.672 5.966 -6.315 1.00 20.35 25 TYR A N 5
ATOM 2577 C CA . TYR A 1 25 ? 14.410 6.152 -7.558 1.00 50.41 25 TYR A CA 5
ATOM 2578 C C . TYR A 1 25 ? 14.926 7.583 -7.676 1.00 11.41 25 TYR A C 5
ATOM 2579 O O . TYR A 1 25 ? 14.161 8.513 -7.935 1.00 73.30 25 TYR A O 5
ATOM 2597 N N . CYS A 1 26 ? 16.230 7.753 -7.484 1.00 32.20 26 CYS A N 5
ATOM 2598 C CA . CYS A 1 26 ? 16.851 9.069 -7.568 1.00 60.02 26 CYS A CA 5
ATOM 2599 C C . CYS A 1 26 ? 18.372 8.951 -7.605 1.00 50.22 26 CYS A C 5
ATOM 2600 O O . CYS A 1 26 ? 19.052 9.249 -6.625 1.00 3.25 26 CYS A O 5
ATOM 2607 N N . GLY A 1 27 ? 18.899 8.514 -8.745 1.00 52.33 27 GLY A N 5
ATOM 2608 C CA . GLY A 1 27 ? 20.335 8.365 -8.890 1.00 21.15 27 GLY A CA 5
ATOM 2609 C C . GLY A 1 27 ? 20.866 9.043 -10.137 1.00 61.41 27 GLY A C 5
ATOM 2610 O O . GLY A 1 27 ? 21.849 8.593 -10.725 1.00 74.12 27 GLY A O 5
ATOM 2614 N N . ASN A 1 28 ? 20.214 10.127 -10.543 1.00 75.00 28 ASN A N 5
ATOM 2615 C CA . ASN A 1 28 ? 20.625 10.867 -11.731 1.00 33.33 28 ASN A CA 5
ATOM 2616 C C . ASN A 1 28 ? 20.387 12.363 -11.549 1.00 71.33 28 ASN A C 5
ATOM 2617 O O . ASN A 1 28 ? 20.070 13.071 -12.504 1.00 10.23 28 ASN A O 5
ATOM 2628 N N . ASN A 1 29 ? 20.543 12.836 -10.317 1.00 72.02 29 ASN A N 5
ATOM 2629 C CA . ASN A 1 29 ? 20.345 14.248 -10.010 1.00 61.10 29 ASN A CA 5
ATOM 2630 C C . ASN A 1 29 ? 21.193 14.668 -8.814 1.00 2.35 29 ASN A C 5
ATOM 2631 O O . ASN A 1 29 ? 22.062 15.532 -8.928 1.00 31.12 29 ASN A O 5
ATOM 2642 N N . GLY A 1 30 ? 20.935 14.050 -7.665 1.00 55.11 30 GLY A N 5
ATOM 2643 C CA . GLY A 1 30 ? 21.682 14.373 -6.464 1.00 64.20 30 GLY A CA 5
ATOM 2644 C C . GLY A 1 30 ? 21.293 13.501 -5.287 1.00 14.55 30 GLY A C 5
ATOM 2645 O O . GLY A 1 30 ? 20.370 12.692 -5.382 1.00 61.14 30 GLY A O 5
ATOM 2649 N N . VAL A 1 31 ? 21.998 13.665 -4.172 1.00 12.53 31 VAL A N 5
ATOM 2650 C CA . VAL A 1 31 ? 21.721 12.887 -2.970 1.00 71.15 31 VAL A CA 5
ATOM 2651 C C . VAL A 1 31 ? 20.415 13.328 -2.319 1.00 22.23 31 VAL A C 5
ATOM 2652 O O . VAL A 1 31 ? 19.682 12.513 -1.759 1.00 31.33 31 VAL A O 5
ATOM 2665 N N . VAL A 1 32 ? 20.130 14.624 -2.396 1.00 32.14 32 VAL A N 5
ATOM 2666 C CA . VAL A 1 32 ? 18.911 15.174 -1.815 1.00 10.14 32 VAL A CA 5
ATOM 2667 C C . VAL A 1 32 ? 17.679 14.425 -2.310 1.00 61.00 32 VAL A C 5
ATOM 2668 O O . VAL A 1 32 ? 16.894 13.904 -1.517 1.00 23.31 32 VAL A O 5
ATOM 2681 N N . THR A 1 33 ? 17.515 14.374 -3.628 1.00 54.03 33 THR A N 5
ATOM 2682 C CA . THR A 1 33 ? 16.378 13.689 -4.231 1.00 11.22 33 THR A CA 5
ATOM 2683 C C . THR A 1 33 ? 16.302 12.238 -3.769 1.00 45.34 33 THR A C 5
ATOM 2684 O O . THR A 1 33 ? 15.231 11.743 -3.419 1.00 1.52 33 THR A O 5
ATOM 2695 N N . ARG A 1 34 ? 17.446 11.561 -3.771 1.00 42.52 34 ARG A N 5
ATOM 2696 C CA . ARG A 1 34 ? 17.509 10.166 -3.353 1.00 10.31 34 ARG A CA 5
ATOM 2697 C C . ARG A 1 34 ? 16.864 9.980 -1.983 1.00 33.12 34 ARG A C 5
ATOM 2698 O O . ARG A 1 34 ? 16.320 8.919 -1.681 1.00 74.43 34 ARG A O 5
ATOM 2718 N N . ASN A 1 35 ? 16.929 11.019 -1.157 1.00 44.41 35 ASN A N 5
ATOM 2719 C CA . ASN A 1 35 ? 16.353 10.970 0.181 1.00 34.14 35 ASN A CA 5
ATOM 2720 C C . ASN A 1 35 ? 14.856 11.263 0.140 1.00 0.41 35 ASN A C 5
ATOM 2721 O O . ASN A 1 35 ? 14.064 10.596 0.804 1.00 33.02 35 ASN A O 5
ATOM 2732 N N . ALA A 1 36 ? 14.477 12.266 -0.645 1.00 52.32 36 ALA A N 5
ATOM 2733 C CA . ALA A 1 36 ? 13.076 12.647 -0.776 1.00 32.24 36 ALA A CA 5
ATOM 2734 C C . ALA A 1 36 ? 12.241 11.491 -1.315 1.00 71.55 36 ALA A C 5
ATOM 2735 O O . ALA A 1 36 ? 11.117 11.263 -0.870 1.00 22.14 36 ALA A O 5
ATOM 2742 N N . ASN A 1 37 ? 12.798 10.764 -2.279 1.00 20.33 37 ASN A N 5
ATOM 2743 C CA . ASN A 1 37 ? 12.103 9.631 -2.880 1.00 45.24 37 ASN A CA 5
ATOM 2744 C C . ASN A 1 37 ? 11.896 8.516 -1.860 1.00 53.02 37 ASN A C 5
ATOM 2745 O O . ASN A 1 37 ? 10.765 8.115 -1.585 1.00 41.32 37 ASN A O 5
ATOM 2756 N N . ALA A 1 38 ? 12.995 8.020 -1.302 1.00 31.20 38 ALA A N 5
ATOM 2757 C CA . ALA A 1 38 ? 12.933 6.953 -0.310 1.00 45.24 38 ALA A CA 5
ATOM 2758 C C . ALA A 1 38 ? 12.036 7.342 0.860 1.00 42.35 38 ALA A C 5
ATOM 2759 O O . ALA A 1 38 ? 11.481 6.482 1.541 1.00 75.33 38 ALA A O 5
ATOM 2766 N N . ASN A 1 39 ? 11.900 8.645 1.087 1.00 20.32 39 ASN A N 5
ATOM 2767 C CA . ASN A 1 39 ? 11.071 9.148 2.176 1.00 33.55 39 ASN A CA 5
ATOM 2768 C C . ASN A 1 39 ? 9.590 8.935 1.876 1.00 42.03 39 ASN A C 5
ATOM 2769 O O . ASN A 1 39 ? 8.790 8.695 2.780 1.00 0.31 39 ASN A O 5
ATOM 2780 N N . VAL A 1 40 ? 9.233 9.024 0.599 1.00 54.05 40 VAL A N 5
ATOM 2781 C CA . VAL A 1 40 ? 7.849 8.840 0.177 1.00 31.14 40 VAL A CA 5
ATOM 2782 C C . VAL A 1 40 ? 7.477 7.362 0.143 1.00 60.20 40 VAL A C 5
ATOM 2783 O O . VAL A 1 40 ? 6.323 6.996 0.363 1.00 12.44 40 VAL A O 5
ATOM 2796 N N . ALA A 1 41 ? 8.463 6.515 -0.135 1.00 4.43 41 ALA A N 5
ATOM 2797 C CA . ALA A 1 41 ? 8.241 5.076 -0.196 1.00 14.25 41 ALA A CA 5
ATOM 2798 C C . ALA A 1 41 ? 8.306 4.451 1.194 1.00 42.40 41 ALA A C 5
ATOM 2799 O O . ALA A 1 41 ? 7.403 3.721 1.601 1.00 73.30 41 ALA A O 5
ATOM 2806 N N . LYS A 1 42 ? 9.381 4.743 1.918 1.00 23.54 42 LYS A N 5
ATOM 2807 C CA . LYS A 1 42 ? 9.566 4.210 3.263 1.00 14.12 42 LYS A CA 5
ATOM 2808 C C . LYS A 1 42 ? 8.343 4.490 4.131 1.00 31.43 42 LYS A C 5
ATOM 2809 O O . LYS A 1 42 ? 8.012 3.711 5.026 1.00 5.05 42 LYS A O 5
ATOM 2827 N N . THR A 1 43 ? 7.673 5.605 3.860 1.00 12.43 43 THR A N 5
ATOM 2828 C CA . THR A 1 43 ? 6.487 5.987 4.616 1.00 14.22 43 THR A CA 5
ATOM 2829 C C . THR A 1 43 ? 5.262 5.211 4.146 1.00 13.01 43 THR A C 5
ATOM 2830 O O . THR A 1 43 ? 4.416 4.821 4.951 1.00 63.34 43 THR A O 5
ATOM 2841 N N . ALA A 1 44 ? 5.173 4.990 2.839 1.00 71.13 44 ALA A N 5
ATOM 2842 C CA . ALA A 1 44 ? 4.052 4.257 2.262 1.00 3.52 44 ALA A CA 5
ATOM 2843 C C . ALA A 1 44 ? 4.265 2.752 2.374 1.00 33.43 44 ALA A C 5
ATOM 2844 O O . ALA A 1 44 ? 3.446 1.963 1.901 1.00 71.40 44 ALA A O 5
ATOM 2851 N N . TRP A 1 1 ? 1.593 -0.163 -0.225 1.00 42.30 1 TRP A N 6
ATOM 2852 C CA . TRP A 1 1 ? 2.422 -0.005 -1.415 1.00 3.14 1 TRP A CA 6
ATOM 2853 C C . TRP A 1 1 ? 3.381 1.170 -1.258 1.00 24.13 1 TRP A C 6
ATOM 2854 O O . TRP A 1 1 ? 2.956 2.313 -1.097 1.00 45.21 1 TRP A O 6
ATOM 2875 N N . GLY A 1 2 ? 4.678 0.880 -1.306 1.00 3.44 2 GLY A N 6
ATOM 2876 C CA . GLY A 1 2 ? 5.677 1.924 -1.167 1.00 40.13 2 GLY A CA 6
ATOM 2877 C C . GLY A 1 2 ? 6.717 1.881 -2.269 1.00 41.22 2 GLY A C 6
ATOM 2878 O O . GLY A 1 2 ? 7.731 1.192 -2.150 1.00 12.30 2 GLY A O 6
ATOM 2882 N N . CYS A 1 3 ? 6.466 2.618 -3.346 1.00 62.44 3 CYS A N 6
ATOM 2883 C CA . CYS A 1 3 ? 7.387 2.660 -4.476 1.00 20.12 3 CYS A CA 6
ATOM 2884 C C . CYS A 1 3 ? 7.336 4.019 -5.168 1.00 63.34 3 CYS A C 6
ATOM 2885 O O . CYS A 1 3 ? 6.313 4.400 -5.737 1.00 1.20 3 CYS A O 6
ATOM 2892 N N . VAL A 1 4 ? 8.448 4.745 -5.117 1.00 4.14 4 VAL A N 6
ATOM 2893 C CA . VAL A 1 4 ? 8.532 6.061 -5.740 1.00 20.44 4 VAL A CA 6
ATOM 2894 C C . VAL A 1 4 ? 9.620 6.095 -6.807 1.00 2.12 4 VAL A C 6
ATOM 2895 O O . VAL A 1 4 ? 10.620 5.383 -6.713 1.00 24.05 4 VAL A O 6
ATOM 2908 N N . CYS A 1 5 ? 9.419 6.928 -7.822 1.00 42.32 5 CYS A N 6
ATOM 2909 C CA . CYS A 1 5 ? 10.383 7.057 -8.909 1.00 32.03 5 CYS A CA 6
ATOM 2910 C C . CYS A 1 5 ? 10.528 8.514 -9.337 1.00 50.42 5 CYS A C 6
ATOM 2911 O O . CYS A 1 5 ? 9.564 9.279 -9.309 1.00 41.40 5 CYS A O 6
ATOM 2918 N N . SER A 1 6 ? 11.739 8.891 -9.734 1.00 25.12 6 SER A N 6
ATOM 2919 C CA . SER A 1 6 ? 12.012 10.257 -10.165 1.00 24.11 6 SER A CA 6
ATOM 2920 C C . SER A 1 6 ? 11.690 10.434 -11.646 1.00 31.14 6 SER A C 6
ATOM 2921 O O . SER A 1 6 ? 12.528 10.883 -12.426 1.00 3.43 6 SER A O 6
ATOM 2929 N N . GLY A 1 7 ? 10.467 10.076 -12.025 1.00 51.25 7 GLY A N 6
ATOM 2930 C CA . GLY A 1 7 ? 10.054 10.202 -13.411 1.00 12.31 7 GLY A CA 6
ATOM 2931 C C . GLY A 1 7 ? 8.555 10.056 -13.585 1.00 22.42 7 GLY A C 6
ATOM 2932 O O . GLY A 1 7 ? 7.790 10.943 -13.207 1.00 71.23 7 GLY A O 6
ATOM 2936 N N . SER A 1 8 ? 8.135 8.933 -14.159 1.00 53.34 8 SER A N 6
ATOM 2937 C CA . SER A 1 8 ? 6.718 8.676 -14.388 1.00 34.12 8 SER A CA 6
ATOM 2938 C C . SER A 1 8 ? 6.204 7.591 -13.446 1.00 71.13 8 SER A C 6
ATOM 2939 O O . SER A 1 8 ? 6.968 7.005 -12.678 1.00 11.51 8 SER A O 6
ATOM 2947 N N . THR A 1 9 ? 4.902 7.327 -13.511 1.00 45.04 9 THR A N 6
ATOM 2948 C CA . THR A 1 9 ? 4.285 6.314 -12.665 1.00 53.11 9 THR A CA 6
ATOM 2949 C C . THR A 1 9 ? 4.543 4.913 -13.207 1.00 74.12 9 THR A C 6
ATOM 2950 O O . THR A 1 9 ? 4.598 3.945 -12.450 1.00 33.43 9 THR A O 6
ATOM 2961 N N . ALA A 1 10 ? 4.701 4.812 -14.523 1.00 12.21 10 ALA A N 6
ATOM 2962 C CA . ALA A 1 10 ? 4.956 3.529 -15.166 1.00 11.13 10 ALA A CA 6
ATOM 2963 C C . ALA A 1 10 ? 6.305 2.961 -14.740 1.00 64.43 10 ALA A C 6
ATOM 2964 O O . ALA A 1 10 ? 6.468 1.747 -14.617 1.00 30.41 10 ALA A O 6
ATOM 2971 N N . VAL A 1 11 ? 7.272 3.846 -14.518 1.00 33.12 11 VAL A N 6
ATOM 2972 C CA . VAL A 1 11 ? 8.608 3.432 -14.106 1.00 13.12 11 VAL A CA 6
ATOM 2973 C C . VAL A 1 11 ? 8.675 3.215 -12.598 1.00 43.33 11 VAL A C 6
ATOM 2974 O O . VAL A 1 11 ? 9.442 2.383 -12.114 1.00 74.14 11 VAL A O 6
ATOM 2987 N N . ALA A 1 12 ? 7.867 3.970 -11.861 1.00 24.04 12 ALA A N 6
ATOM 2988 C CA . ALA A 1 12 ? 7.833 3.859 -10.408 1.00 25.23 12 ALA A CA 6
ATOM 2989 C C . ALA A 1 12 ? 7.397 2.464 -9.974 1.00 31.50 12 ALA A C 6
ATOM 2990 O O . ALA A 1 12 ? 8.028 1.843 -9.120 1.00 3.02 12 ALA A O 6
ATOM 2996 N N . ASN A 1 13 ? 6.312 1.976 -10.568 1.00 44.52 13 ASN A N 6
ATOM 2997 C CA . ASN A 1 13 ? 5.791 0.654 -10.242 1.00 14.33 13 ASN A CA 6
ATOM 2998 C C . ASN A 1 13 ? 6.618 -0.438 -10.913 1.00 53.10 13 ASN A C 6
ATOM 2999 O O . ASN A 1 13 ? 6.681 -1.568 -10.430 1.00 72.41 13 ASN A O 6
ATOM 3010 N N . SER A 1 14 ? 7.251 -0.091 -12.029 1.00 60.31 14 SER A N 6
ATOM 3011 C CA . SER A 1 14 ? 8.072 -1.043 -12.769 1.00 50.40 14 SER A CA 6
ATOM 3012 C C . SER A 1 14 ? 9.100 -1.700 -11.854 1.00 3.15 14 SER A C 6
ATOM 3013 O O . SER A 1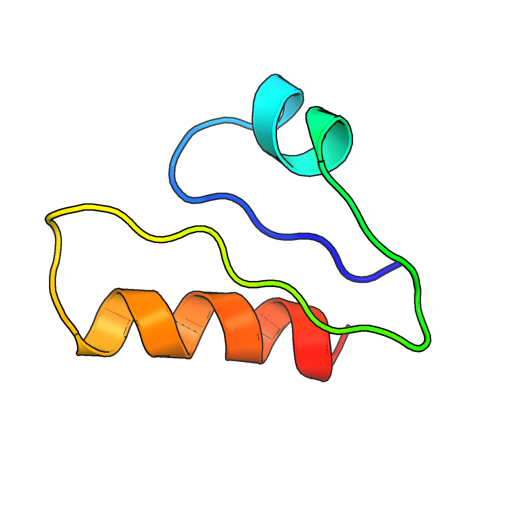 14 ? 9.495 -2.847 -12.066 1.00 75.11 14 SER A O 6
ATOM 3021 N N . HIS A 1 15 ? 9.531 -0.964 -10.834 1.00 23.34 15 HIS A N 6
ATOM 3022 C CA . HIS A 1 15 ? 10.514 -1.475 -9.884 1.00 53.11 15 HIS A CA 6
ATOM 3023 C C . HIS A 1 15 ? 9.831 -1.994 -8.622 1.00 60.13 15 HIS A C 6
ATOM 3024 O O . HIS A 1 15 ? 9.922 -3.177 -8.298 1.00 74.45 15 HIS A O 6
ATOM 3038 N N . ASN A 1 16 ? 9.149 -1.100 -7.914 1.00 34.30 16 ASN A N 6
ATOM 3039 C CA . ASN A 1 16 ? 8.452 -1.468 -6.687 1.00 33.32 16 ASN A CA 6
ATOM 3040 C C . ASN A 1 16 ? 9.385 -2.205 -5.731 1.00 43.01 16 ASN A C 6
ATOM 3041 O O . ASN A 1 16 ? 10.597 -2.251 -5.943 1.00 13.11 16 ASN A O 6
ATOM 3051 N N . ALA A 1 17 ? 8.812 -2.780 -4.679 1.00 63.51 17 ALA A N 6
ATOM 3052 C CA . ALA A 1 17 ? 9.592 -3.517 -3.692 1.00 62.24 17 ALA A CA 6
ATOM 3053 C C . ALA A 1 17 ? 8.685 -4.303 -2.752 1.00 23.52 17 ALA A C 6
ATOM 3054 O O . ALA A 1 17 ? 8.979 -5.445 -2.400 1.00 64.24 17 ALA A O 6
ATOM 3061 N N . GLY A 1 18 ? 7.581 -3.684 -2.346 1.00 53.05 18 GLY A N 6
ATOM 3062 C CA . GLY A 1 18 ? 6.648 -4.341 -1.449 1.00 64.13 18 GLY A CA 6
ATOM 3063 C C . GLY A 1 18 ? 5.708 -3.364 -0.773 1.00 54.43 18 GLY A C 6
ATOM 3064 O O . GLY A 1 18 ? 5.915 -2.150 -0.799 1.00 23.32 18 GLY A O 6
ATOM 3068 N N . PRO A 1 19 ? 4.643 -3.894 -0.152 1.00 44.42 19 PRO A N 6
ATOM 3069 C CA . PRO A 1 19 ? 3.645 -3.077 0.544 1.00 3.33 19 PRO A CA 6
ATOM 3070 C C . PRO A 1 19 ? 4.198 -2.447 1.818 1.00 22.13 19 PRO A C 6
ATOM 3071 O O . PRO A 1 19 ? 3.925 -1.285 2.117 1.00 75.11 19 PRO A O 6
ATOM 3082 N N . ALA A 1 20 ? 4.978 -3.222 2.566 1.00 52.24 20 ALA A N 6
ATOM 3083 C CA . ALA A 1 20 ? 5.571 -2.739 3.806 1.00 2.41 20 ALA A CA 6
ATOM 3084 C C . ALA A 1 20 ? 7.053 -2.428 3.621 1.00 15.55 20 ALA A C 6
ATOM 3085 O O . ALA A 1 20 ? 7.823 -2.437 4.582 1.00 42.23 20 ALA A O 6
ATOM 3092 N N . TYR A 1 21 ? 7.445 -2.153 2.382 1.00 35.23 21 TYR A N 6
ATOM 3093 C CA . TYR A 1 21 ? 8.835 -1.843 2.072 1.00 52.54 21 TYR A CA 6
ATOM 3094 C C . TYR A 1 21 ? 8.974 -0.406 1.576 1.00 25.32 21 TYR A C 6
ATOM 3095 O O . TYR A 1 21 ? 8.040 0.162 1.010 1.00 31.33 21 TYR A O 6
ATOM 3113 N N . CYS A 1 22 ? 10.149 0.176 1.793 1.00 63.42 22 CYS A N 6
ATOM 3114 C CA . CYS A 1 22 ? 10.414 1.545 1.369 1.00 4.24 22 CYS A CA 6
ATOM 3115 C C . CYS A 1 22 ? 11.640 1.607 0.463 1.00 62.44 22 CYS A C 6
ATOM 3116 O O . CYS A 1 22 ? 12.726 1.162 0.837 1.00 75.35 22 CYS A O 6
ATOM 3123 N N . VAL A 1 23 ? 11.459 2.161 -0.732 1.00 12.33 23 VAL A N 6
ATOM 3124 C CA . VAL A 1 23 ? 12.549 2.283 -1.692 1.00 23.31 23 VAL A CA 6
ATOM 3125 C C . VAL A 1 23 ? 12.468 3.602 -2.451 1.00 44.05 23 VAL A C 6
ATOM 3126 O O . VAL A 1 23 ? 11.380 4.104 -2.730 1.00 45.23 23 VAL A O 6
ATOM 3139 N N . GLY A 1 24 ? 13.629 4.159 -2.784 1.00 51.25 24 GLY A N 6
ATOM 3140 C CA . GLY A 1 24 ? 13.667 5.416 -3.510 1.00 25.35 24 GLY A CA 6
ATOM 3141 C C . GLY A 1 24 ? 14.561 5.352 -4.733 1.00 12.25 24 GLY A C 6
ATOM 3142 O O . GLY A 1 24 ? 15.766 5.128 -4.619 1.00 1.15 24 GLY A O 6
ATOM 3146 N N . TYR A 1 25 ? 13.969 5.548 -5.906 1.00 24.03 25 TYR A N 6
ATOM 3147 C CA . TYR A 1 25 ? 14.719 5.508 -7.156 1.00 21.33 25 TYR A CA 6
ATOM 3148 C C . TYR A 1 25 ? 14.941 6.914 -7.704 1.00 12.24 25 TYR A C 6
ATOM 3149 O O . TYR A 1 25 ? 13.997 7.588 -8.117 1.00 50.23 25 TYR A O 6
ATOM 3167 N N . CYS A 1 26 ? 16.196 7.351 -7.704 1.00 32.14 26 CYS A N 6
ATOM 3168 C CA . CYS A 1 26 ? 16.545 8.676 -8.200 1.00 54.42 26 CYS A CA 6
ATOM 3169 C C . CYS A 1 26 ? 17.396 8.578 -9.463 1.00 22.44 26 CYS A C 6
ATOM 3170 O O . CYS A 1 26 ? 18.274 7.722 -9.567 1.00 30.03 26 CYS A O 6
ATOM 3177 N N . GLY A 1 27 ? 17.130 9.461 -10.420 1.00 72.34 27 GLY A N 6
ATOM 3178 C CA . GLY A 1 27 ? 17.880 9.456 -11.663 1.00 14.42 27 GLY A CA 6
ATOM 3179 C C . GLY A 1 27 ? 17.993 10.838 -12.277 1.00 35.23 27 GLY A C 6
ATOM 3180 O O . GLY A 1 27 ? 16.996 11.545 -12.418 1.00 33.23 27 GLY A O 6
ATOM 3184 N N . ASN A 1 28 ? 19.211 11.224 -12.641 1.00 71.13 28 ASN A N 6
ATOM 3185 C CA . ASN A 1 28 ? 19.451 12.531 -13.241 1.00 52.34 28 ASN A CA 6
ATOM 3186 C C . ASN A 1 28 ? 19.095 13.650 -12.268 1.00 15.44 28 ASN A C 6
ATOM 3187 O O . ASN A 1 28 ? 18.759 14.760 -12.678 1.00 11.50 28 ASN A O 6
ATOM 3198 N N . ASN A 1 29 ? 19.171 13.349 -10.975 1.00 52.42 29 ASN A N 6
ATOM 3199 C CA . ASN A 1 29 ? 18.857 14.330 -9.942 1.00 75.13 29 ASN A CA 6
ATOM 3200 C C . ASN A 1 29 ? 20.054 14.556 -9.024 1.00 60.14 29 ASN A C 6
ATOM 3201 O O . ASN A 1 29 ? 20.638 15.638 -9.004 1.00 0.44 29 ASN A O 6
ATOM 3212 N N . GLY A 1 30 ? 20.415 13.525 -8.266 1.00 73.22 30 GLY A N 6
ATOM 3213 C CA . GLY A 1 30 ? 21.541 13.631 -7.357 1.00 32.41 30 GLY A CA 6
ATOM 3214 C C . GLY A 1 30 ? 21.396 12.729 -6.147 1.00 14.42 30 GLY A C 6
ATOM 3215 O O . GLY A 1 30 ? 20.608 11.783 -6.159 1.00 43.12 30 GLY A O 6
ATOM 3219 N N . VAL A 1 31 ? 22.158 13.022 -5.098 1.00 63.21 31 VAL A N 6
ATOM 3220 C CA . VAL A 1 31 ? 22.112 12.230 -3.874 1.00 53.54 31 VAL A CA 6
ATOM 3221 C C . VAL A 1 31 ? 21.011 12.724 -2.942 1.00 40.33 31 VAL A C 6
ATOM 3222 O O . VAL A 1 31 ? 20.320 11.930 -2.304 1.00 71.14 31 VAL A O 6
ATOM 3235 N N . VAL A 1 32 ? 20.853 14.042 -2.868 1.00 52.02 32 VAL A N 6
ATOM 3236 C CA . VAL A 1 32 ? 19.835 14.643 -2.015 1.00 54.00 32 VAL A CA 6
ATOM 3237 C C . VAL A 1 32 ? 18.458 14.056 -2.305 1.00 70.13 32 VAL A C 6
ATOM 3238 O O . VAL A 1 32 ? 17.847 13.420 -1.445 1.00 65.35 32 VAL A O 6
ATOM 3251 N N . THR A 1 33 ? 17.973 14.273 -3.524 1.00 11.00 33 THR A N 6
ATOM 3252 C CA . THR A 1 33 ? 16.668 13.766 -3.929 1.00 13.34 33 THR A CA 6
ATOM 3253 C C . THR A 1 33 ? 16.600 12.250 -3.791 1.00 70.31 33 THR A C 6
ATOM 3254 O O . THR A 1 33 ? 15.586 11.701 -3.359 1.00 61.23 33 THR A O 6
ATOM 3265 N N . ARG A 1 34 ? 17.685 11.578 -4.160 1.00 65.42 34 ARG A N 6
ATOM 3266 C CA . ARG A 1 34 ? 17.748 10.123 -4.078 1.00 44.43 34 ARG A CA 6
ATOM 3267 C C . ARG A 1 34 ? 17.357 9.640 -2.685 1.00 31.11 34 ARG A C 6
ATOM 3268 O O . ARG A 1 34 ? 16.821 8.544 -2.525 1.00 52.34 34 ARG A O 6
ATOM 3288 N N . ASN A 1 35 ? 17.630 10.465 -1.680 1.00 14.35 35 ASN A N 6
ATOM 3289 C CA . ASN A 1 35 ? 17.307 10.122 -0.299 1.00 70.54 35 ASN A CA 6
ATOM 3290 C C . ASN A 1 35 ? 15.849 10.442 0.014 1.00 34.42 35 ASN A C 6
ATOM 3291 O O . ASN A 1 35 ? 15.124 9.611 0.562 1.00 4.34 35 ASN A O 6
ATOM 3302 N N . ALA A 1 36 ? 15.425 11.651 -0.338 1.00 71.13 36 ALA A N 6
ATOM 3303 C CA . ALA A 1 36 ? 14.053 12.080 -0.097 1.00 71.01 36 ALA A CA 6
ATOM 3304 C C . ALA A 1 36 ? 13.056 11.064 -0.644 1.00 52.23 36 ALA A C 6
ATOM 3305 O O . ALA A 1 36 ? 11.995 10.846 -0.062 1.00 14.35 36 ALA A O 6
ATOM 3312 N N . ASN A 1 37 ? 13.404 10.446 -1.768 1.00 24.10 37 ASN A N 6
ATOM 3313 C CA . ASN A 1 37 ? 12.539 9.454 -2.395 1.00 35.54 37 ASN A CA 6
ATOM 3314 C C . ASN A 1 37 ? 12.121 8.384 -1.390 1.00 21.11 37 ASN A C 6
ATOM 3315 O O . ASN A 1 37 ? 10.938 8.074 -1.253 1.00 40.14 37 ASN A O 6
ATOM 3326 N N . ALA A 1 38 ? 13.101 7.824 -0.689 1.00 23.14 38 ALA A N 6
ATOM 3327 C CA . ALA A 1 38 ? 12.836 6.791 0.305 1.00 11.34 38 ALA A CA 6
ATOM 3328 C C . ALA A 1 38 ? 11.867 7.292 1.372 1.00 64.44 38 ALA A C 6
ATOM 3329 O O . ALA A 1 38 ? 11.168 6.504 2.007 1.00 73.24 38 ALA A O 6
ATOM 3336 N N . ASN A 1 39 ? 11.833 8.606 1.563 1.00 0.42 39 ASN A N 6
ATOM 3337 C CA . ASN A 1 39 ? 10.951 9.212 2.554 1.00 34.42 39 ASN A CA 6
ATOM 3338 C C . ASN A 1 39 ? 9.493 9.117 2.115 1.00 73.34 39 ASN A C 6
ATOM 3339 O O . ASN A 1 39 ? 8.590 8.998 2.943 1.00 73.31 39 ASN A O 6
ATOM 3350 N N . VAL A 1 40 ? 9.271 9.170 0.805 1.00 35.41 40 VAL A N 6
ATOM 3351 C CA . VAL A 1 40 ? 7.923 9.088 0.254 1.00 30.14 40 VAL A CA 6
ATOM 3352 C C . VAL A 1 40 ? 7.415 7.650 0.256 1.00 41.55 40 VAL A C 6
ATOM 3353 O O . VAL A 1 40 ? 6.215 7.405 0.378 1.00 43.44 40 VAL A O 6
ATOM 3366 N N . ALA A 1 41 ? 8.337 6.703 0.119 1.00 31.11 41 ALA A N 6
ATOM 3367 C CA . ALA A 1 41 ? 7.983 5.289 0.107 1.00 60.01 41 ALA A CA 6
ATOM 3368 C C . ALA A 1 41 ? 7.870 4.739 1.525 1.00 65.03 41 ALA A C 6
ATOM 3369 O O . ALA A 1 41 ? 6.874 4.109 1.881 1.00 41.35 41 ALA A O 6
ATOM 3376 N N . LYS A 1 42 ? 8.899 4.980 2.331 1.00 33.11 42 LYS A N 6
ATOM 3377 C CA . LYS A 1 42 ? 8.916 4.510 3.711 1.00 30.41 42 LYS A CA 6
ATOM 3378 C C . LYS A 1 42 ? 7.647 4.931 4.445 1.00 20.34 42 LYS A C 6
ATOM 3379 O O . LYS A 1 42 ? 7.186 4.242 5.356 1.00 21.32 42 LYS A O 6
ATOM 3397 N N . THR A 1 43 ? 7.085 6.066 4.043 1.00 53.12 43 THR A N 6
ATOM 3398 C CA . THR A 1 43 ? 5.869 6.579 4.662 1.00 20.41 43 THR A CA 6
ATOM 3399 C C . THR A 1 43 ? 4.632 5.892 4.095 1.00 33.25 43 THR A C 6
ATOM 3400 O O . THR A 1 43 ? 3.672 5.627 4.818 1.00 33.43 43 THR A O 6
ATOM 3411 N N . ALA A 1 44 ? 4.661 5.606 2.798 1.00 64.50 44 ALA A N 6
ATOM 3412 C CA . ALA A 1 44 ? 3.543 4.947 2.135 1.00 32.32 44 ALA A CA 6
ATOM 3413 C C . ALA A 1 44 ? 3.504 3.460 2.472 1.00 71.13 44 ALA A C 6
ATOM 3414 O O . ALA A 1 44 ? 4.423 2.713 2.134 1.00 3.01 44 ALA A O 6
ATOM 3421 N N . TRP A 1 1 ? 1.435 -1.078 -0.247 1.00 22.20 1 TRP A N 7
ATOM 3422 C CA . TRP A 1 1 ? 1.745 -0.271 -1.421 1.00 41.34 1 TRP A CA 7
ATOM 3423 C C . TRP A 1 1 ? 2.790 0.790 -1.092 1.00 52.05 1 TRP A C 7
ATOM 3424 O O . TRP A 1 1 ? 2.488 1.792 -0.445 1.00 64.21 1 TRP A O 7
ATOM 3445 N N . GLY A 1 2 ? 4.020 0.563 -1.543 1.00 40.12 2 GLY A N 7
ATOM 3446 C CA . GLY A 1 2 ? 5.090 1.509 -1.286 1.00 63.14 2 GLY A CA 7
ATOM 3447 C C . GLY A 1 2 ? 6.148 1.497 -2.372 1.00 73.24 2 GLY A C 7
ATOM 3448 O O . GLY A 1 2 ? 7.108 0.729 -2.306 1.00 72.52 2 GLY A O 7
ATOM 3452 N N . CYS A 1 3 ? 5.972 2.349 -3.377 1.00 11.14 3 CYS A N 7
ATOM 3453 C CA . CYS A 1 3 ? 6.917 2.433 -4.484 1.00 20.25 3 CYS A CA 7
ATOM 3454 C C . CYS A 1 3 ? 6.899 3.824 -5.110 1.00 51.12 3 CYS A C 7
ATOM 3455 O O . CYS A 1 3 ? 5.863 4.289 -5.585 1.00 51.53 3 CYS A O 7
ATOM 3462 N 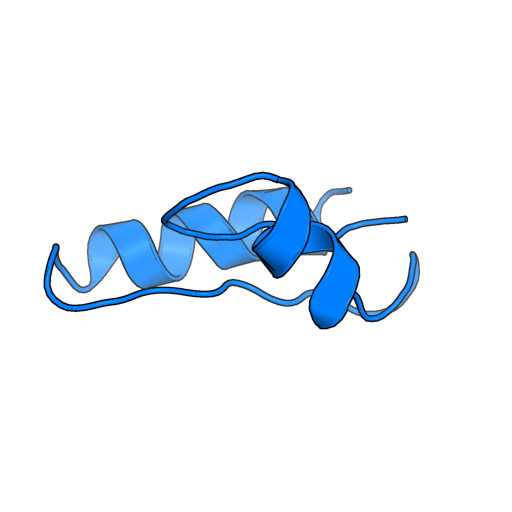N . VAL A 1 4 ? 8.053 4.483 -5.108 1.00 2.44 4 VAL A N 7
ATOM 3463 C CA . VAL A 1 4 ? 8.171 5.821 -5.677 1.00 21.54 4 VAL A CA 7
ATOM 3464 C C . VAL A 1 4 ? 9.179 5.844 -6.820 1.00 4.32 4 VAL A C 7
ATOM 3465 O O . VAL A 1 4 ? 10.139 5.072 -6.832 1.00 51.53 4 VAL A O 7
ATOM 3478 N N . CYS A 1 5 ? 8.956 6.736 -7.780 1.00 24.33 5 CYS A N 7
ATOM 3479 C CA . CYS A 1 5 ? 9.845 6.861 -8.929 1.00 11.53 5 CYS A CA 7
ATOM 3480 C C . CYS A 1 5 ? 10.029 8.326 -9.316 1.00 73.14 5 CYS A C 7
ATOM 3481 O O . CYS A 1 5 ? 9.113 9.136 -9.173 1.00 4.42 5 CYS A O 7
ATOM 3488 N N . SER A 1 6 ? 11.218 8.657 -9.809 1.00 1.23 6 SER A N 7
ATOM 3489 C CA . SER A 1 6 ? 11.524 10.024 -10.214 1.00 52.10 6 SER A CA 7
ATOM 3490 C C . SER A 1 6 ? 11.268 10.219 -11.705 1.00 60.45 6 SER A C 7
ATOM 3491 O O . SER A 1 6 ? 12.176 10.557 -12.464 1.00 12.45 6 SER A O 7
ATOM 3499 N N . GLY A 1 7 ? 10.023 10.001 -12.119 1.00 43.05 7 GLY A N 7
ATOM 3500 C CA . GLY A 1 7 ? 9.669 10.157 -13.518 1.00 71.41 7 GLY A CA 7
ATOM 3501 C C . GLY A 1 7 ? 8.176 10.044 -13.754 1.00 32.11 7 GLY A C 7
ATOM 3502 O O . GLY A 1 7 ? 7.464 11.048 -13.764 1.00 45.52 7 GLY A O 7
ATOM 3506 N N . SER A 1 8 ? 7.699 8.818 -13.945 1.00 64.15 8 SER A N 7
ATOM 3507 C CA . SER A 1 8 ? 6.282 8.578 -14.188 1.00 74.10 8 SER A CA 7
ATOM 3508 C C . SER A 1 8 ? 5.759 7.458 -13.293 1.00 2.31 8 SER A C 7
ATOM 3509 O O . SER A 1 8 ? 6.523 6.815 -12.573 1.00 22.42 8 SER A O 7
ATOM 3517 N N . THR A 1 9 ? 4.450 7.231 -13.343 1.00 63.11 9 THR A N 7
ATOM 3518 C CA . THR A 1 9 ? 3.824 6.191 -12.537 1.00 73.21 9 THR A CA 7
ATOM 3519 C C . THR A 1 9 ? 4.087 4.808 -13.122 1.00 44.12 9 THR A C 7
ATOM 3520 O O . THR A 1 9 ? 4.353 3.855 -12.391 1.00 31.31 9 THR A O 7
ATOM 3531 N N . ALA A 1 10 ? 4.013 4.707 -14.445 1.00 61.43 10 ALA A N 7
ATOM 3532 C CA . ALA A 1 10 ? 4.247 3.440 -15.129 1.00 14.45 10 ALA A CA 7
ATOM 3533 C C . ALA A 1 10 ? 5.570 2.818 -14.695 1.00 12.51 10 ALA A C 7
ATOM 3534 O O . ALA A 1 10 ? 5.666 1.605 -14.510 1.00 10.21 10 ALA A O 7
ATOM 3541 N N . VAL A 1 11 ? 6.588 3.657 -14.535 1.00 45.41 11 VAL A N 7
ATOM 3542 C CA . VAL A 1 11 ? 7.906 3.190 -14.123 1.00 25.32 11 VAL A CA 7
ATOM 3543 C C . VAL A 1 11 ? 7.971 2.989 -12.613 1.00 0.41 11 VAL A C 7
ATOM 3544 O O . VAL A 1 11 ? 8.710 2.137 -12.121 1.00 11.44 11 VAL A O 7
ATOM 3557 N N . ALA A 1 12 ? 7.192 3.780 -11.883 1.00 15.42 12 ALA A N 7
ATOM 3558 C CA . ALA A 1 12 ? 7.158 3.688 -10.428 1.00 50.45 12 ALA A CA 7
ATOM 3559 C C . ALA A 1 12 ? 6.717 2.300 -9.976 1.00 41.42 12 ALA A C 7
ATOM 3560 O O . ALA A 1 12 ? 7.353 1.684 -9.122 1.00 44.44 12 ALA A O 7
ATOM 3566 N N . ASN A 1 13 ? 5.623 1.814 -10.554 1.00 44.42 13 ASN A N 7
ATOM 3567 C CA . ASN A 1 13 ? 5.097 0.499 -10.209 1.00 73.11 13 ASN A CA 7
ATOM 3568 C C . ASN A 1 13 ? 5.890 -0.604 -10.903 1.00 51.14 13 ASN A C 7
ATOM 3569 O O . ASN A 1 13 ? 5.969 -1.730 -10.412 1.00 0.45 13 ASN A O 7
ATOM 3580 N N . SER A 1 14 ? 6.476 -0.272 -12.049 1.00 43.01 14 SER A N 7
ATOM 3581 C CA . SER A 1 14 ? 7.261 -1.235 -12.813 1.00 40.32 14 SER A CA 7
ATOM 3582 C C . SER A 1 14 ? 8.323 -1.890 -11.935 1.00 14.54 14 SER A C 7
ATOM 3583 O O . SER A 1 14 ? 8.659 -3.060 -12.116 1.00 20.35 14 SER A O 7
ATOM 3591 N N . HIS A 1 15 ? 8.847 -1.125 -10.982 1.00 21.21 15 HIS A N 7
ATOM 3592 C CA . HIS A 1 15 ? 9.871 -1.630 -10.074 1.00 33.14 15 HIS A CA 7
ATOM 3593 C C . HIS A 1 15 ? 9.243 -2.158 -8.787 1.00 72.23 15 HIS A C 7
ATOM 3594 O O . HIS A 1 15 ? 9.354 -3.342 -8.472 1.00 33.11 15 HIS A O 7
ATOM 3608 N N . ASN A 1 16 ? 8.584 -1.271 -8.048 1.00 62.24 16 ASN A N 7
ATOM 3609 C CA . ASN A 1 16 ? 7.940 -1.648 -6.795 1.00 71.15 16 ASN A CA 7
ATOM 3610 C C . ASN A 1 16 ? 8.916 -2.382 -5.881 1.00 60.32 16 ASN A C 7
ATOM 3611 O O . ASN A 1 16 ? 10.118 -2.420 -6.142 1.00 1.31 16 ASN A O 7
ATOM 3621 N N . ALA A 1 17 ? 8.390 -2.965 -4.809 1.00 74.42 17 ALA A N 7
ATOM 3622 C CA . ALA A 1 17 ? 9.213 -3.701 -3.858 1.00 3.12 17 ALA A CA 7
ATOM 3623 C C . ALA A 1 17 ? 8.350 -4.483 -2.874 1.00 31.11 17 ALA A C 7
ATOM 3624 O O . ALA A 1 17 ? 8.517 -5.691 -2.711 1.00 34.10 17 ALA A O 7
ATOM 3631 N N . GLY A 1 18 ? 7.427 -3.786 -2.219 1.00 55.51 18 GLY A N 7
ATOM 3632 C CA . GLY A 1 18 ? 6.551 -4.432 -1.259 1.00 3.44 18 GLY A CA 7
ATOM 3633 C C . GLY A 1 18 ? 5.914 -3.446 -0.300 1.00 3.53 18 GLY A C 7
ATOM 3634 O O . GLY A 1 18 ? 6.291 -2.275 -0.239 1.00 15.23 18 GLY A O 7
ATOM 3638 N N . PRO A 1 19 ? 4.924 -3.919 0.471 1.00 73.03 19 PRO A N 7
ATOM 3639 C CA . PRO A 1 19 ? 4.211 -3.086 1.444 1.00 22.54 19 PRO A CA 7
ATOM 3640 C C . PRO A 1 19 ? 5.087 -2.707 2.634 1.00 60.13 19 PRO A C 7
ATOM 3641 O O . PRO A 1 19 ? 4.904 -1.652 3.239 1.00 1.35 19 PRO A O 7
ATOM 3652 N N . ALA A 1 20 ? 6.039 -3.574 2.962 1.00 31.52 20 ALA A N 7
ATOM 3653 C CA . ALA A 1 20 ? 6.945 -3.329 4.078 1.00 55.45 20 ALA A CA 7
ATOM 3654 C C . ALA A 1 20 ? 8.353 -3.019 3.583 1.00 64.23 20 ALA A C 7
ATOM 3655 O O . ALA A 1 20 ? 9.332 -3.212 4.305 1.00 72.31 20 ALA A O 7
ATOM 3662 N N . TYR A 1 21 ? 8.449 -2.539 2.348 1.00 64.20 21 TYR A N 7
ATOM 3663 C CA . TYR A 1 21 ? 9.739 -2.206 1.756 1.00 65.14 21 TYR A CA 7
ATOM 3664 C C . TYR A 1 21 ? 9.757 -0.761 1.265 1.00 22.54 21 TYR A C 7
ATOM 3665 O O . TYR A 1 21 ? 8.797 -0.287 0.658 1.00 35.33 21 TYR A O 7
ATOM 3683 N N . CYS A 1 22 ? 10.858 -0.066 1.533 1.00 34.30 22 CYS A N 7
ATOM 3684 C CA . CYS A 1 22 ? 11.004 1.324 1.120 1.00 15.33 22 CYS A CA 7
ATOM 3685 C C . CYS A 1 22 ? 12.052 1.458 0.020 1.00 71.24 22 CYS A C 7
ATOM 3686 O O . CYS A 1 22 ? 13.235 1.195 0.238 1.00 14.34 22 CYS A O 7
ATOM 3693 N N . VAL A 1 23 ? 11.609 1.868 -1.165 1.00 5.32 23 VAL A N 7
ATOM 3694 C CA . VAL A 1 23 ? 12.509 2.038 -2.300 1.00 13.41 23 VAL A CA 7
ATOM 3695 C C . VAL A 1 23 ? 12.364 3.427 -2.913 1.00 34.23 23 VAL A C 7
ATOM 3696 O O . VAL A 1 23 ? 11.252 3.917 -3.109 1.00 65.15 23 VAL A O 7
ATOM 3709 N N . GLY A 1 24 ? 13.495 4.056 -3.213 1.00 45.52 24 GLY A N 7
ATOM 3710 C CA . GLY A 1 24 ? 13.473 5.383 -3.801 1.00 72.04 24 GLY A CA 7
ATOM 3711 C C . GLY A 1 24 ? 14.348 5.485 -5.035 1.00 11.42 24 GLY A C 7
ATOM 3712 O O . GLY A 1 24 ? 15.559 5.277 -4.964 1.00 62.41 24 GLY A O 7
ATOM 3716 N N . TYR A 1 25 ? 13.734 5.806 -6.168 1.00 63.14 25 TYR A N 7
ATOM 3717 C CA . TYR A 1 25 ? 14.465 5.931 -7.424 1.00 11.30 25 TYR A CA 7
ATOM 3718 C C . TYR A 1 25 ? 15.332 7.187 -7.427 1.00 20.44 25 TYR A C 7
ATOM 3719 O O . TYR A 1 25 ? 14.830 8.303 -7.291 1.00 60.22 25 TYR A O 7
ATOM 3737 N N . CYS A 1 26 ? 16.638 6.995 -7.582 1.00 53.44 26 CYS A N 7
ATOM 3738 C CA . CYS A 1 26 ? 17.577 8.110 -7.603 1.00 62.04 26 CYS A CA 7
ATOM 3739 C C . CYS A 1 26 ? 18.730 7.832 -8.564 1.00 74.03 26 CYS A C 7
ATOM 3740 O O . CYS A 1 26 ? 19.198 6.700 -8.678 1.00 12.01 26 CYS A O 7
ATOM 3747 N N . GLY A 1 27 ? 19.182 8.875 -9.254 1.00 65.42 27 GLY A N 7
ATOM 3748 C CA . GLY A 1 27 ? 20.276 8.723 -10.196 1.00 20.50 27 GLY A CA 7
ATOM 3749 C C . GLY A 1 27 ? 20.402 9.906 -11.134 1.00 52.25 27 GLY A C 7
ATOM 3750 O O . GLY A 1 27 ? 19.408 10.378 -11.685 1.00 42.40 27 GLY A O 7
ATOM 3754 N N . ASN A 1 28 ? 21.627 10.388 -11.316 1.00 61.11 28 ASN A N 7
ATOM 3755 C CA . ASN A 1 28 ? 21.879 11.526 -12.193 1.00 31.31 28 ASN A CA 7
ATOM 3756 C C . ASN A 1 28 ? 21.124 12.761 -11.712 1.00 32.14 28 ASN A C 7
ATOM 3757 O O . ASN A 1 28 ? 20.787 13.642 -12.502 1.00 33.44 28 ASN A O 7
ATOM 3768 N N . ASN A 1 29 ? 20.862 12.818 -10.410 1.00 22.13 29 ASN A N 7
ATOM 3769 C CA . ASN A 1 29 ? 20.147 13.945 -9.822 1.00 51.15 29 ASN A CA 7
ATOM 3770 C C . ASN A 1 29 ? 20.918 14.521 -8.639 1.00 13.34 29 ASN A C 7
ATOM 3771 O O . ASN A 1 29 ? 21.228 15.711 -8.607 1.00 4.25 29 ASN A O 7
ATOM 3782 N N . GLY A 1 30 ? 21.224 13.667 -7.666 1.00 51.35 30 GLY A N 7
ATOM 3783 C CA . GLY A 1 30 ? 21.956 14.109 -6.494 1.00 41.41 30 GLY A CA 7
ATOM 3784 C C . GLY A 1 30 ? 21.632 13.286 -5.264 1.00 23.35 30 GLY A C 7
ATOM 3785 O O . GLY A 1 30 ? 20.996 12.236 -5.360 1.00 13.43 30 GLY A O 7
ATOM 3789 N N . VAL A 1 31 ? 22.073 13.760 -4.103 1.00 12.53 31 VAL A N 7
ATOM 3790 C CA . VAL A 1 31 ? 21.827 13.060 -2.848 1.00 12.54 31 VAL A CA 7
ATOM 3791 C C . VAL A 1 31 ? 20.459 13.418 -2.278 1.00 13.11 31 VAL A C 7
ATOM 3792 O O . VAL A 1 31 ? 19.724 12.550 -1.807 1.00 30.12 31 VAL A O 7
ATOM 3805 N N . VAL A 1 32 ? 20.122 14.703 -2.325 1.00 13.23 32 VAL A N 7
ATOM 3806 C CA . VAL A 1 32 ? 18.840 15.177 -1.815 1.00 25.43 32 VAL A CA 7
ATOM 3807 C C . VAL A 1 32 ? 17.684 14.384 -2.413 1.00 20.52 32 VAL A C 7
ATOM 3808 O O . VAL A 1 32 ? 16.879 13.796 -1.689 1.00 51.04 32 VAL A O 7
ATOM 3821 N N . THR A 1 33 ? 17.607 14.370 -3.740 1.00 33.10 33 THR A N 7
ATOM 3822 C CA . THR A 1 33 ? 16.548 13.650 -4.437 1.00 24.44 33 THR A CA 7
ATOM 3823 C C . THR A 1 33 ? 16.502 12.188 -4.005 1.00 14.42 33 THR A C 7
ATOM 3824 O O . THR A 1 33 ? 15.434 11.654 -3.703 1.00 2.40 33 THR A O 7
ATOM 3835 N N . ARG A 1 34 ? 17.665 11.547 -3.977 1.00 22.12 34 ARG A N 7
ATOM 3836 C CA . ARG A 1 34 ? 17.756 10.146 -3.582 1.00 43.40 34 ARG A CA 7
ATOM 3837 C C . ARG A 1 34 ? 17.068 9.914 -2.240 1.00 72.13 34 ARG A C 7
ATOM 3838 O O . ARG A 1 34 ? 16.546 8.831 -1.979 1.00 23.13 34 ARG A O 7
ATOM 3858 N N . ASN A 1 35 ? 17.071 10.939 -1.394 1.00 21.41 35 ASN A N 7
ATOM 3859 C CA . ASN A 1 35 ? 16.448 10.846 -0.079 1.00 31.44 35 ASN A CA 7
ATOM 3860 C C . ASN A 1 35 ? 14.946 11.096 -0.169 1.00 53.35 35 ASN A C 7
ATOM 3861 O O . ASN A 1 35 ? 14.147 10.357 0.404 1.00 31.24 35 ASN A O 7
ATOM 3872 N N . ALA A 1 36 ? 14.569 12.144 -0.895 1.00 41.11 36 ALA A N 7
ATOM 3873 C CA . ALA A 1 36 ? 13.163 12.491 -1.064 1.00 5.14 36 ALA A CA 7
ATOM 3874 C C . ALA A 1 36 ? 12.355 11.290 -1.543 1.00 1.05 36 ALA A C 7
ATOM 3875 O O . ALA A 1 36 ? 11.245 11.050 -1.071 1.00 75.22 36 ALA A O 7
ATOM 3882 N N . ASN A 1 37 ? 12.920 10.539 -2.483 1.00 1.25 37 ASN A N 7
ATOM 3883 C CA . ASN A 1 37 ? 12.250 9.363 -3.026 1.00 45.22 37 ASN A CA 7
ATOM 3884 C C . ASN A 1 37 ? 12.029 8.313 -1.942 1.00 12.34 37 ASN A C 7
ATOM 3885 O O . ASN A 1 37 ? 10.894 7.931 -1.656 1.00 45.02 37 ASN A O 7
ATOM 3896 N N . ALA A 1 38 ? 13.121 7.852 -1.341 1.00 34.15 38 ALA A N 7
ATOM 3897 C CA . ALA A 1 38 ? 13.046 6.849 -0.286 1.00 33.33 38 ALA A CA 7
ATOM 3898 C C . ALA A 1 38 ? 12.154 7.320 0.858 1.00 3.21 38 ALA A C 7
ATOM 3899 O O . ALA A 1 38 ? 11.587 6.510 1.590 1.00 5.11 38 ALA A O 7
ATOM 3906 N N . ASN A 1 39 ? 12.036 8.636 1.006 1.00 32.32 39 ASN A N 7
ATOM 3907 C CA . ASN A 1 39 ? 11.214 9.215 2.063 1.00 71.14 39 ASN A CA 7
ATOM 3908 C C . ASN A 1 39 ? 9.731 8.996 1.780 1.00 53.14 39 ASN A C 7
ATOM 3909 O O . ASN A 1 39 ? 8.928 8.842 2.700 1.00 10.43 39 ASN A O 7
ATOM 3920 N N . VAL A 1 40 ? 9.374 8.983 0.499 1.00 32.52 40 VAL A N 7
ATOM 3921 C CA . VAL A 1 40 ? 7.988 8.781 0.094 1.00 71.30 40 VAL A CA 7
ATOM 3922 C C . VAL A 1 40 ? 7.598 7.310 0.183 1.00 71.41 40 VAL A C 7
ATOM 3923 O O . VAL A 1 40 ? 6.437 6.978 0.421 1.00 70.02 40 VAL A O 7
ATOM 3936 N N . ALA A 1 41 ? 8.576 6.431 -0.009 1.00 44.13 41 ALA A N 7
ATOM 3937 C CA . ALA A 1 41 ? 8.336 4.995 0.052 1.00 64.33 41 ALA A CA 7
ATOM 3938 C C . ALA A 1 41 ? 8.405 4.487 1.488 1.00 14.21 41 ALA A C 7
ATOM 3939 O O . ALA A 1 41 ? 7.491 3.812 1.963 1.00 2.34 41 ALA A O 7
ATOM 3946 N N . LYS A 1 42 ? 9.493 4.816 2.175 1.00 23.55 42 LYS A N 7
ATOM 3947 C CA . LYS A 1 42 ? 9.682 4.394 3.559 1.00 74.15 42 LYS A CA 7
ATOM 3948 C C . LYS A 1 42 ? 8.475 4.772 4.412 1.00 73.54 42 LYS A C 7
ATOM 3949 O O . LYS A 1 42 ? 8.136 4.076 5.369 1.00 34.43 42 LYS A O 7
ATOM 3967 N N . THR A 1 43 ? 7.828 5.878 4.057 1.00 31.32 43 THR A N 7
ATOM 3968 C CA . THR A 1 43 ? 6.659 6.347 4.790 1.00 52.32 43 THR A CA 7
ATOM 3969 C C . THR A 1 43 ? 5.385 5.687 4.275 1.00 63.43 43 THR A C 7
ATOM 3970 O O . THR A 1 43 ? 4.452 5.439 5.037 1.00 75.31 43 THR A O 7
ATOM 3981 N N . ALA A 1 44 ? 5.355 5.403 2.977 1.00 55.34 44 ALA A N 7
ATOM 3982 C CA . ALA A 1 44 ? 4.196 4.768 2.361 1.00 41.54 44 ALA A CA 7
ATOM 3983 C C . ALA A 1 44 ? 4.065 3.316 2.805 1.00 62.41 44 ALA A C 7
ATOM 3984 O O . ALA A 1 44 ? 3.028 2.908 3.330 1.00 41.12 44 ALA A O 7
ATOM 3991 N N . TRP A 1 1 ? 1.759 -0.539 0.404 1.00 65.23 1 TRP A N 8
ATOM 3992 C CA . TRP A 1 1 ? 2.655 -0.518 -0.747 1.00 42.02 1 TRP A CA 8
ATOM 3993 C C . TRP A 1 1 ? 3.305 0.852 -0.906 1.00 54.34 1 TRP A C 8
ATOM 3994 O O . TRP A 1 1 ? 2.621 1.875 -0.931 1.00 33.31 1 TRP A O 8
ATOM 4015 N N . GLY A 1 2 ? 4.630 0.866 -1.014 1.00 72.24 2 GLY A N 8
ATOM 4016 C CA . GLY A 1 2 ? 5.349 2.117 -1.170 1.00 73.20 2 GLY A CA 8
ATOM 4017 C C . GLY A 1 2 ? 6.392 2.053 -2.267 1.00 44.24 2 GLY A C 8
ATOM 4018 O O . GLY A 1 2 ? 7.452 1.450 -2.093 1.00 12.22 2 GLY A O 8
ATOM 4022 N N . CYS A 1 3 ? 6.093 2.675 -3.403 1.00 4.21 3 CYS A N 8
ATOM 4023 C CA . CYS A 1 3 ? 7.012 2.686 -4.535 1.00 23.53 3 CYS A CA 8
ATOM 4024 C C . CYS A 1 3 ? 6.954 4.021 -5.271 1.00 0.15 3 CYS A C 8
ATOM 4025 O O . CYS A 1 3 ? 5.909 4.409 -5.793 1.00 1.51 3 CYS A O 8
ATOM 4032 N N . VAL A 1 4 ? 8.084 4.720 -5.308 1.00 23.24 4 VAL A N 8
ATOM 4033 C CA . VAL A 1 4 ? 8.163 6.011 -5.980 1.00 41.02 4 VAL A CA 8
ATOM 4034 C C . VAL A 1 4 ? 9.223 5.996 -7.076 1.00 1.22 4 VAL A C 8
ATOM 4035 O O . VAL A 1 4 ? 10.234 5.302 -6.967 1.00 63.14 4 VAL A O 8
ATOM 4048 N N . CYS A 1 5 ? 8.986 6.767 -8.132 1.00 14.23 5 CYS A N 8
ATOM 4049 C CA . CYS A 1 5 ? 9.919 6.844 -9.249 1.00 22.13 5 CYS A CA 8
ATOM 4050 C C . CYS A 1 5 ? 10.069 8.283 -9.734 1.00 62.35 5 CYS A C 8
ATOM 4051 O O . CYS A 1 5 ? 9.096 9.035 -9.789 1.00 5.00 5 CYS A O 8
ATOM 4058 N N . SER A 1 6 ? 11.295 8.658 -10.087 1.00 32.25 6 SER A N 8
ATOM 4059 C CA . SER A 1 6 ? 11.574 10.007 -10.564 1.00 74.05 6 SER A CA 8
ATOM 4060 C C . SER A 1 6 ? 11.308 10.118 -12.063 1.00 3.22 6 SER A C 8
ATOM 4061 O O . SER A 1 6 ? 12.179 10.527 -12.830 1.00 72.32 6 SER A O 8
ATOM 4069 N N . GLY A 1 7 ? 10.098 9.751 -12.472 1.00 74.10 7 GLY A N 8
ATOM 4070 C CA . GLY A 1 7 ? 9.738 9.816 -13.876 1.00 52.14 7 GLY A CA 8
ATOM 4071 C C . GLY A 1 7 ? 8.245 9.674 -14.100 1.00 23.12 7 GLY A C 8
ATOM 4072 O O . GLY A 1 7 ? 7.478 10.594 -13.816 1.00 70.34 7 GLY A O 8
ATOM 4076 N N . SER A 1 8 ? 7.832 8.518 -14.611 1.00 5.50 8 SER A N 8
ATOM 4077 C CA . SER A 1 8 ? 6.422 8.261 -14.878 1.00 2.03 8 SER A CA 8
ATOM 4078 C C . SER A 1 8 ? 5.866 7.223 -13.907 1.00 44.22 8 SER A C 8
ATOM 4079 O O . SER A 1 8 ? 6.600 6.660 -13.094 1.00 71.32 8 SER A O 8
ATOM 4087 N N . THR A 1 9 ? 4.563 6.975 -13.998 1.00 44.12 9 THR A N 8
ATOM 4088 C CA . THR A 1 9 ? 3.907 6.007 -13.129 1.00 23.22 9 THR A CA 8
ATOM 4089 C C . THR A 1 9 ? 4.159 4.581 -13.605 1.00 72.24 9 THR A C 8
ATOM 4090 O O . THR A 1 9 ? 4.149 3.640 -12.812 1.00 3.31 9 THR A O 8
ATOM 4101 N N . ALA A 1 10 ? 4.384 4.428 -14.906 1.00 63.22 10 ALA A N 8
ATOM 4102 C CA . ALA A 1 10 ? 4.641 3.116 -15.488 1.00 3.22 10 ALA A CA 8
ATOM 4103 C C . ALA A 1 10 ? 5.965 2.545 -14.991 1.00 42.32 10 ALA A C 8
ATOM 4104 O O . ALA A 1 10 ? 6.098 1.337 -14.796 1.00 73.13 10 ALA A O 8
ATOM 4111 N N . VAL A 1 11 ? 6.944 3.422 -14.789 1.00 33.12 11 VAL A N 8
ATOM 4112 C CA . VAL A 1 11 ? 8.258 3.005 -14.314 1.00 72.14 11 VAL A CA 8
ATOM 4113 C C . VAL A 1 11 ? 8.272 2.854 -12.797 1.00 60.35 11 VAL A C 8
ATOM 4114 O O . VAL A 1 11 ? 9.029 2.052 -12.250 1.00 54.15 11 VAL A O 8
ATOM 4127 N N . ALA A 1 12 ? 7.430 3.629 -12.123 1.00 54.51 12 ALA A N 8
ATOM 4128 C CA . ALA A 1 12 ? 7.343 3.580 -10.669 1.00 2.21 12 ALA A CA 8
ATOM 4129 C C . ALA A 1 12 ? 6.891 2.204 -10.192 1.00 53.22 12 ALA A C 8
ATOM 4130 O O . ALA A 1 12 ? 7.485 1.625 -9.284 1.00 43.22 12 ALA A O 8
ATOM 4136 N N . ASN A 1 13 ? 5.834 1.687 -10.811 1.00 21.24 13 ASN A N 8
ATOM 4137 C CA . ASN A 1 13 ? 5.301 0.379 -10.448 1.00 21.41 13 ASN A CA 8
ATOM 4138 C C . ASN A 1 13 ? 6.147 -0.739 -11.050 1.00 30.42 13 ASN A C 8
ATOM 4139 O O . ASN A 1 13 ? 6.194 -1.850 -10.521 1.00 11.24 13 ASN A O 8
ATOM 4150 N N . SER A 1 14 ? 6.814 -0.437 -12.159 1.00 24.51 14 SER A N 8
ATOM 4151 C CA . SER A 1 14 ? 7.656 -1.417 -12.835 1.00 64.41 14 SER A CA 8
ATOM 4152 C C . SER A 1 14 ? 8.656 -2.037 -11.863 1.00 72.53 14 SER A C 8
ATOM 4153 O O . SER A 1 14 ? 8.898 -3.245 -11.890 1.00 44.52 14 SER A O 8
ATOM 4161 N N . HIS A 1 15 ? 9.233 -1.202 -11.005 1.00 64.53 15 HIS A N 8
ATOM 4162 C CA . HIS A 1 15 ? 10.207 -1.668 -10.024 1.00 12.44 15 HIS A CA 8
ATOM 4163 C C . HIS A 1 15 ? 9.519 -2.058 -8.719 1.00 74.52 15 HIS A C 8
ATOM 4164 O O . HIS A 1 15 ? 9.581 -3.212 -8.295 1.00 53.40 15 HIS A O 8
ATOM 4178 N N . ASN A 1 16 ? 8.864 -1.090 -8.088 1.00 13.53 16 ASN A N 8
ATOM 4179 C CA . ASN A 1 16 ? 8.165 -1.332 -6.831 1.00 20.52 16 ASN A CA 8
ATOM 4180 C C . ASN A 1 16 ? 9.085 -2.008 -5.819 1.00 22.32 16 ASN A C 8
ATOM 4181 O O . ASN A 1 16 ? 10.294 -2.104 -6.030 1.00 53.14 16 ASN A O 8
ATOM 4191 N N . ALA A 1 17 ? 8.504 -2.476 -4.71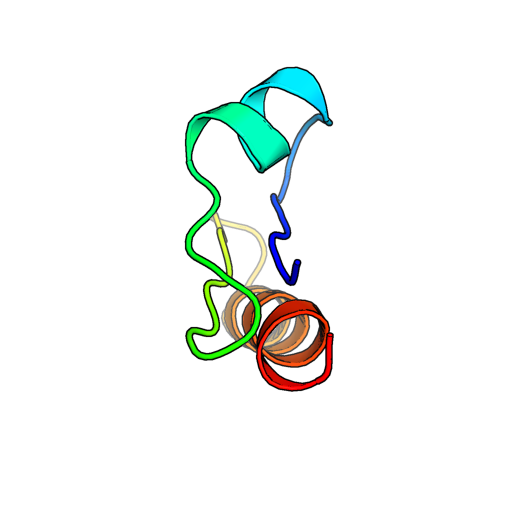9 1.00 70.20 17 ALA A N 8
ATOM 4192 C CA . ALA A 1 17 ? 9.271 -3.145 -3.675 1.00 74.55 17 ALA A CA 8
ATOM 4193 C C . ALA A 1 17 ? 8.364 -3.983 -2.780 1.00 62.31 17 ALA A C 8
ATOM 4194 O O . ALA A 1 17 ? 8.505 -5.203 -2.705 1.00 61.21 17 ALA A O 8
ATOM 4201 N N . GLY A 1 18 ? 7.433 -3.320 -2.101 1.00 41.33 18 GLY A N 8
ATOM 4202 C CA . GLY A 1 18 ? 6.518 -4.020 -1.219 1.00 51.21 18 GLY A CA 8
ATOM 4203 C C . GLY A 1 18 ? 6.112 -3.183 -0.022 1.00 40.12 18 GLY A C 8
ATOM 4204 O O . GLY A 1 18 ? 6.709 -2.146 0.268 1.00 12.12 18 GLY A O 8
ATOM 4208 N N . PRO A 1 19 ? 5.072 -3.634 0.695 1.00 41.01 19 PRO A N 8
ATOM 4209 C CA . PRO A 1 19 ? 4.563 -2.934 1.878 1.00 41.42 19 PRO A CA 8
ATOM 4210 C C . PRO A 1 19 ? 5.531 -3.004 3.054 1.00 12.12 19 PRO A C 8
ATOM 4211 O O . PRO A 1 19 ? 5.479 -2.176 3.963 1.00 50.20 19 PRO A O 8
ATOM 4222 N N . ALA A 1 20 ? 6.413 -3.998 3.030 1.00 10.42 20 ALA A N 8
ATOM 4223 C CA . ALA A 1 20 ? 7.394 -4.174 4.094 1.00 60.03 20 ALA A CA 8
ATOM 4224 C C . ALA A 1 20 ? 8.776 -3.708 3.648 1.00 21.54 20 ALA A C 8
ATOM 4225 O O . ALA A 1 20 ? 9.793 -4.152 4.183 1.00 41.44 20 ALA A O 8
ATOM 4232 N N . TYR A 1 21 ? 8.806 -2.814 2.667 1.00 10.31 21 TYR A N 8
ATOM 4233 C CA . TYR A 1 21 ? 10.064 -2.291 2.148 1.00 40.52 21 TYR A CA 8
ATOM 4234 C C . TYR A 1 21 ? 9.895 -0.858 1.651 1.00 13.02 21 TYR A C 8
ATOM 4235 O O . TYR A 1 21 ? 8.778 -0.345 1.566 1.00 23.42 21 TYR A O 8
ATOM 4253 N N . CYS A 1 22 ? 11.011 -0.217 1.323 1.00 3.44 22 CYS A N 8
ATOM 4254 C CA . CYS A 1 22 ? 10.990 1.157 0.835 1.00 74.33 22 CYS A CA 8
ATOM 4255 C C . CYS A 1 22 ? 12.050 1.368 -0.242 1.00 60.32 22 CYS A C 8
ATOM 4256 O O . CYS A 1 22 ? 13.203 0.967 -0.081 1.00 11.24 22 CYS A O 8
ATOM 4263 N N . VAL A 1 23 ? 11.651 2.000 -1.342 1.00 25.43 23 VAL A N 8
ATOM 4264 C CA . VAL A 1 23 ? 12.567 2.265 -2.445 1.00 12.50 23 VAL A CA 8
ATOM 4265 C C . VAL A 1 23 ? 12.385 3.681 -2.981 1.00 3.24 23 VAL A C 8
ATOM 4266 O O . VAL A 1 23 ? 11.263 4.170 -3.106 1.00 22.31 23 VAL A O 8
ATOM 4279 N N . GLY A 1 24 ? 13.499 4.336 -3.296 1.00 53.13 24 GLY A N 8
ATOM 4280 C CA . GLY A 1 24 ? 13.441 5.690 -3.816 1.00 10.05 24 GLY A CA 8
ATOM 4281 C C . GLY A 1 24 ? 14.287 5.870 -5.060 1.00 42.21 24 GLY A C 8
ATOM 4282 O O . GLY A 1 24 ? 15.507 6.014 -4.974 1.00 40.24 24 GLY A O 8
ATOM 4286 N N . TYR A 1 25 ? 13.640 5.861 -6.220 1.00 70.30 25 TYR A N 8
ATOM 4287 C CA . TYR A 1 25 ? 14.342 6.020 -7.488 1.00 54.12 25 TYR A CA 8
ATOM 4288 C C . TYR A 1 25 ? 14.782 7.467 -7.689 1.00 54.02 25 TYR A C 8
ATOM 4289 O O . TYR A 1 25 ? 13.953 8.370 -7.809 1.00 73.35 25 TYR A O 8
ATOM 4307 N N . CYS A 1 26 ? 16.093 7.680 -7.725 1.00 53.22 26 CYS A N 8
ATOM 4308 C CA . CYS A 1 26 ? 16.646 9.016 -7.912 1.00 11.03 26 CYS A CA 8
ATOM 4309 C C . CYS A 1 26 ? 18.162 8.959 -8.074 1.00 42.03 26 CYS A C 8
ATOM 4310 O O . CYS A 1 26 ? 18.901 9.616 -7.342 1.00 52.32 26 CYS A O 8
ATOM 4317 N N . GLY A 1 27 ? 18.619 8.168 -9.040 1.00 61.24 27 GLY A N 8
ATOM 4318 C CA . GLY A 1 27 ? 20.044 8.039 -9.282 1.00 42.42 27 GLY A CA 8
ATOM 4319 C C . GLY A 1 27 ? 20.490 8.780 -10.527 1.00 61.13 27 GLY A C 8
ATOM 4320 O O . GLY A 1 27 ? 21.194 8.224 -11.369 1.00 43.21 27 GLY A O 8
ATOM 4324 N N . ASN A 1 28 ? 20.078 10.038 -10.645 1.00 74.24 28 ASN A N 8
ATOM 4325 C CA . ASN A 1 28 ? 20.437 10.855 -11.798 1.00 43.15 28 ASN A CA 8
ATOM 4326 C C . ASN A 1 28 ? 20.125 12.326 -11.541 1.00 53.14 28 ASN A C 8
ATOM 4327 O O . ASN A 1 28 ? 19.792 13.070 -12.463 1.00 15.45 28 ASN A O 8
ATOM 4338 N N . ASN A 1 29 ? 20.235 12.738 -10.283 1.00 25.35 29 ASN A N 8
ATOM 4339 C CA . ASN A 1 29 ? 19.965 14.120 -9.904 1.00 32.23 29 ASN A CA 8
ATOM 4340 C C . ASN A 1 29 ? 20.884 14.563 -8.770 1.00 3.12 29 ASN A C 8
ATOM 4341 O O . ASN A 1 29 ? 21.545 15.597 -8.860 1.00 55.32 29 ASN A O 8
ATOM 4352 N N . GLY A 1 30 ? 20.922 13.772 -7.702 1.00 22.21 30 GLY A N 8
ATOM 4353 C CA . GLY A 1 30 ? 21.764 14.099 -6.566 1.00 31.22 30 GLY A CA 8
ATOM 4354 C C . GLY A 1 30 ? 21.497 13.205 -5.371 1.00 3.54 30 GLY A C 8
ATOM 4355 O O . GLY A 1 30 ? 20.800 12.197 -5.483 1.00 65.12 30 GLY A O 8
ATOM 4359 N N . VAL A 1 31 ? 22.055 13.575 -4.222 1.00 34.24 31 VAL A N 8
ATOM 4360 C CA . VAL A 1 31 ? 21.874 12.799 -3.000 1.00 50.33 31 VAL A CA 8
ATOM 4361 C C . VAL A 1 31 ? 20.567 13.165 -2.306 1.00 20.35 31 VAL A C 8
ATOM 4362 O O . VAL A 1 31 ? 19.840 12.293 -1.829 1.00 11.10 31 VAL A O 8
ATOM 4375 N N . VAL A 1 32 ? 20.274 14.460 -2.252 1.00 12.12 32 VAL A N 8
ATOM 4376 C CA . VAL A 1 32 ? 19.053 14.942 -1.617 1.00 21.14 32 VAL A CA 8
ATOM 4377 C C . VAL A 1 32 ? 17.823 14.255 -2.199 1.00 13.13 32 VAL A C 8
ATOM 4378 O O . VAL A 1 32 ? 17.007 13.693 -1.467 1.00 54.25 32 VAL A O 8
ATOM 4391 N N . THR A 1 33 ? 17.695 14.303 -3.521 1.00 51.32 33 THR A N 8
ATOM 4392 C CA . THR A 1 33 ? 16.564 13.687 -4.203 1.00 31.43 33 THR A CA 8
ATOM 4393 C C . THR A 1 33 ? 16.452 12.207 -3.854 1.00 64.23 33 THR A C 8
ATOM 4394 O O . THR A 1 33 ? 15.374 11.718 -3.517 1.00 52.41 33 THR A O 8
ATOM 4405 N N . ARG A 1 34 ? 17.574 11.498 -3.937 1.00 55.03 34 ARG A N 8
ATOM 4406 C CA . ARG A 1 34 ? 17.601 10.073 -3.631 1.00 31.10 34 ARG A CA 8
ATOM 4407 C C . ARG A 1 34 ? 16.981 9.799 -2.264 1.00 73.41 34 ARG A C 8
ATOM 4408 O O . ARG A 1 34 ? 16.410 8.734 -2.033 1.00 72.31 34 ARG A O 8
ATOM 4428 N N . ASN A 1 35 ? 17.098 10.767 -1.362 1.00 10.34 35 ASN A N 8
ATOM 4429 C CA . ASN A 1 35 ? 16.550 10.630 -0.017 1.00 71.11 35 ASN A CA 8
ATOM 4430 C C . ASN A 1 35 ? 15.064 10.976 0.003 1.00 61.14 35 ASN A C 8
ATOM 4431 O O . ASN A 1 35 ? 14.264 10.287 0.635 1.00 63.22 35 ASN A O 8
ATOM 4442 N N . ALA A 1 36 ? 14.703 12.048 -0.695 1.00 14.04 36 ALA A N 8
ATOM 4443 C CA . ALA A 1 36 ? 13.313 12.484 -0.760 1.00 3.24 36 ALA A CA 8
ATOM 4444 C C . ALA A 1 36 ? 12.413 11.372 -1.285 1.00 74.25 36 ALA A C 8
ATOM 4445 O O . ALA A 1 36 ? 11.287 11.200 -0.821 1.00 15.41 36 ALA A O 8
ATOM 4452 N N . ASN A 1 37 ? 12.916 10.619 -2.258 1.00 24.31 37 ASN A N 8
ATOM 4453 C CA . ASN A 1 37 ? 12.156 9.523 -2.848 1.00 40.00 37 ASN A CA 8
ATOM 4454 C C . ASN A 1 37 ? 11.915 8.416 -1.826 1.00 63.24 37 ASN A C 8
ATOM 4455 O O . ASN A 1 37 ? 10.775 8.034 -1.567 1.00 74.22 37 ASN A O 8
ATOM 4466 N N . ALA A 1 38 ? 12.998 7.905 -1.249 1.00 40.21 38 ALA A N 8
ATOM 4467 C CA . ALA A 1 38 ? 12.905 6.844 -0.254 1.00 52.20 38 ALA A CA 8
ATOM 4468 C C . ALA A 1 38 ? 11.996 7.252 0.900 1.00 14.31 38 ALA A C 8
ATOM 4469 O O . ALA A 1 38 ? 11.416 6.403 1.576 1.00 3.42 38 ALA A O 8
ATOM 4476 N N . ASN A 1 39 ? 11.876 8.558 1.120 1.00 31.40 39 ASN A N 8
ATOM 4477 C CA . ASN A 1 39 ? 11.038 9.078 2.194 1.00 14.00 39 ASN A CA 8
ATOM 4478 C C . ASN A 1 39 ? 9.559 8.885 1.872 1.00 12.00 39 ASN A C 8
ATOM 4479 O O . ASN A 1 39 ? 8.742 8.663 2.766 1.00 55.44 39 ASN A O 8
ATOM 4490 N N . VAL A 1 40 ? 9.222 8.970 0.589 1.00 41.31 40 VAL A N 8
ATOM 4491 C CA . VAL A 1 40 ? 7.842 8.803 0.148 1.00 45.41 40 VAL A CA 8
ATOM 4492 C C . VAL A 1 40 ? 7.447 7.331 0.126 1.00 51.34 40 VAL A C 8
ATOM 4493 O O . VAL A 1 40 ? 6.282 6.988 0.323 1.00 53.11 40 VAL A O 8
ATOM 4506 N N . ALA A 1 41 ? 8.425 6.465 -0.116 1.00 24.13 41 ALA A N 8
ATOM 4507 C CA . ALA A 1 41 ? 8.180 5.029 -0.161 1.00 61.22 41 ALA A CA 8
ATOM 4508 C C . ALA A 1 41 ? 8.216 4.421 1.237 1.00 45.11 41 ALA A C 8
ATOM 4509 O O . ALA A 1 41 ? 7.292 3.717 1.643 1.00 22.44 41 ALA A O 8
ATOM 4516 N N . LYS A 1 42 ? 9.290 4.697 1.969 1.00 2.32 42 LYS A N 8
ATOM 4517 C CA . LYS A 1 42 ? 9.448 4.179 3.323 1.00 73.42 42 LYS A CA 8
ATOM 4518 C C . LYS A 1 42 ? 8.225 4.502 4.175 1.00 1.44 42 LYS A C 8
ATOM 4519 O O . LYS A 1 42 ? 7.859 3.740 5.071 1.00 44.03 42 LYS A O 8
ATOM 4537 N N . THR A 1 43 ? 7.595 5.638 3.891 1.00 73.10 43 THR A N 8
ATOM 4538 C CA . THR A 1 43 ? 6.413 6.062 4.631 1.00 1.21 43 THR A CA 8
ATOM 4539 C C . THR A 1 43 ? 5.145 5.469 4.029 1.00 54.13 43 THR A C 8
ATOM 4540 O O . THR A 1 43 ? 4.184 5.181 4.741 1.00 32.35 43 THR A O 8
ATOM 4551 N N . ALA A 1 44 ? 5.149 5.289 2.712 1.00 33.30 44 ALA A N 8
ATOM 4552 C CA . ALA A 1 44 ? 3.999 4.727 2.014 1.00 32.14 44 ALA A CA 8
ATOM 4553 C C . ALA A 1 44 ? 3.927 3.216 2.203 1.00 35.54 44 ALA A C 8
ATOM 4554 O O . ALA A 1 44 ? 4.775 2.623 2.872 1.00 75.33 44 ALA A O 8
ATOM 4561 N N . TRP A 1 1 ? 1.562 -0.464 -0.447 1.00 11.43 1 TRP A N 9
ATOM 4562 C CA . TRP A 1 1 ? 1.833 0.156 -1.739 1.00 3.53 1 TRP A CA 9
ATOM 4563 C C . TRP A 1 1 ? 2.898 1.240 -1.610 1.00 24.25 1 TRP A C 9
ATOM 4564 O O . TRP A 1 1 ? 2.611 2.427 -1.755 1.00 15.01 1 TRP A O 9
ATOM 4585 N N . GLY A 1 2 ? 4.131 0.823 -1.336 1.00 31.35 2 GLY A N 9
ATOM 4586 C CA . GLY A 1 2 ? 5.220 1.771 -1.192 1.00 21.24 2 GLY A CA 9
ATOM 4587 C C . GLY A 1 2 ? 6.239 1.657 -2.308 1.00 23.22 2 GLY A C 9
ATOM 4588 O O . GLY A 1 2 ? 7.178 0.864 -2.223 1.00 41.50 2 GLY A O 9
ATOM 4592 N N . CYS A 1 3 ? 6.055 2.449 -3.359 1.00 33.13 3 CYS A N 9
ATOM 4593 C CA . CYS A 1 3 ? 6.964 2.433 -4.498 1.00 72.42 3 CYS A CA 9
ATOM 4594 C C . CYS A 1 3 ? 6.961 3.779 -5.216 1.00 11.54 3 CYS A C 9
ATOM 4595 O O . CYS A 1 3 ? 5.949 4.190 -5.785 1.00 23.12 3 CYS A O 9
ATOM 4602 N N . VAL A 1 4 ? 8.101 4.463 -5.184 1.00 74.02 4 VAL A N 9
ATOM 4603 C CA . VAL A 1 4 ? 8.231 5.763 -5.832 1.00 73.40 4 VAL A CA 9
ATOM 4604 C C . VAL A 1 4 ? 9.304 5.732 -6.914 1.00 4.31 4 VAL A C 9
ATOM 4605 O O . VAL A 1 4 ? 10.279 4.986 -6.816 1.00 42.20 4 VAL A O 9
ATOM 4618 N N . CYS A 1 5 ? 9.120 6.549 -7.946 1.00 32.40 5 CYS A N 9
ATOM 4619 C CA . CYS A 1 5 ? 10.072 6.617 -9.048 1.00 21.42 5 CYS A CA 9
ATOM 4620 C C . CYS A 1 5 ? 10.272 8.058 -9.506 1.00 12.41 5 CYS A C 9
ATOM 4621 O O . CYS A 1 5 ? 9.341 8.863 -9.481 1.00 53.13 5 CYS A O 9
ATOM 4628 N N . SER A 1 6 ? 11.493 8.377 -9.924 1.00 32.11 6 SER A N 9
ATOM 4629 C CA . SER A 1 6 ? 11.816 9.722 -10.384 1.00 44.14 6 SER A CA 9
ATOM 4630 C C . SER A 1 6 ? 11.538 9.867 -11.878 1.00 21.35 6 SER A C 9
ATOM 4631 O O . SER A 1 6 ? 12.460 9.924 -12.690 1.00 5.34 6 SER A O 9
ATOM 4639 N N . GLY A 1 7 ? 10.258 9.925 -12.232 1.00 32.32 7 GLY A N 9
ATOM 4640 C CA . GLY A 1 7 ? 9.879 10.062 -13.626 1.00 64.21 7 GLY A CA 9
ATOM 4641 C C . GLY A 1 7 ? 8.380 9.971 -13.832 1.00 24.33 7 GLY A C 9
ATOM 4642 O O . GLY A 1 7 ? 7.684 10.985 -13.827 1.00 15.42 7 GLY A O 9
ATOM 4646 N N . SER A 1 8 ? 7.883 8.752 -14.015 1.00 33.14 8 SER A N 9
ATOM 4647 C CA . SER A 1 8 ? 6.457 8.533 -14.229 1.00 20.54 8 SER A CA 9
ATOM 4648 C C . SER A 1 8 ? 5.933 7.433 -13.310 1.00 73.12 8 SER A C 9
ATOM 4649 O O . SER A 1 8 ? 6.702 6.765 -12.618 1.00 42.14 8 SER A O 9
ATOM 4657 N N . THR A 1 9 ? 4.616 7.250 -13.309 1.00 31.44 9 THR A N 9
ATOM 4658 C CA . THR A 1 9 ? 3.987 6.233 -12.475 1.00 73.35 9 THR A CA 9
ATOM 4659 C C . THR A 1 9 ? 4.160 4.844 -13.079 1.00 35.53 9 THR A C 9
ATOM 4660 O O . THR A 1 9 ? 4.282 3.854 -12.357 1.00 51.13 9 THR A O 9
ATOM 4671 N N . ALA A 1 10 ? 4.169 4.777 -14.406 1.00 63.10 10 ALA A N 9
ATOM 4672 C CA . ALA A 1 10 ? 4.330 3.509 -15.106 1.00 61.51 10 ALA A CA 9
ATOM 4673 C C . ALA A 1 10 ? 5.644 2.835 -14.726 1.00 62.43 10 ALA A C 9
ATOM 4674 O O . ALA A 1 10 ? 5.713 1.612 -14.602 1.00 22.23 10 ALA A O 9
ATOM 4681 N N . VAL A 1 11 ? 6.686 3.640 -14.544 1.00 70.02 11 VAL A N 9
ATOM 4682 C CA . VAL A 1 11 ? 7.999 3.121 -14.178 1.00 55.22 11 VAL A CA 9
ATOM 4683 C C . VAL A 1 11 ? 8.097 2.886 -12.675 1.00 72.32 11 VAL A C 9
ATOM 4684 O O . VAL A 1 11 ? 8.835 2.012 -12.220 1.00 53.25 11 VAL A O 9
ATOM 4697 N N . ALA A 1 12 ? 7.347 3.671 -11.908 1.00 61.25 12 ALA A N 9
ATOM 4698 C CA . ALA A 1 12 ? 7.348 3.546 -10.456 1.00 55.12 12 ALA A CA 9
ATOM 4699 C C . ALA A 1 12 ? 6.830 2.179 -10.022 1.00 62.24 12 ALA A C 9
ATOM 4700 O O . ALA A 1 12 ? 7.440 1.510 -9.189 1.00 13.10 12 ALA A O 9
ATOM 4706 N N . ASN A 1 13 ? 5.702 1.770 -10.593 1.00 73.12 13 ASN A N 9
ATOM 4707 C CA . ASN A 1 13 ? 5.102 0.482 -10.264 1.00 13.01 13 ASN A CA 9
ATOM 4708 C C . ASN A 1 13 ? 5.827 -0.655 -10.978 1.00 2.53 13 ASN A C 9
ATOM 4709 O O . ASN A 1 13 ? 5.841 -1.790 -10.503 1.00 64.44 13 ASN A O 9
ATOM 4720 N N . SER A 1 14 ? 6.429 -0.340 -12.120 1.00 41.23 14 SER A N 9
ATOM 4721 C CA . SER A 1 14 ? 7.154 -1.335 -12.902 1.00 2.23 14 SER A CA 9
ATOM 4722 C C . SER A 1 14 ? 8.169 -2.073 -12.034 1.00 3.30 14 SER A C 9
ATOM 4723 O O . SER A 1 14 ? 8.471 -3.243 -12.270 1.00 41.13 14 SER A O 9
ATOM 4731 N N . HIS A 1 15 ? 8.693 -1.380 -11.028 1.00 2.50 15 HIS A N 9
ATOM 4732 C CA . HIS A 1 15 ? 9.674 -1.968 -10.123 1.00 65.04 15 HIS A CA 9
ATOM 4733 C C . HIS A 1 15 ? 9.024 -2.369 -8.803 1.00 2.23 15 HIS A C 9
ATOM 4734 O O . HIS A 1 15 ? 9.030 -3.540 -8.428 1.00 33.44 15 HIS A O 9
ATOM 4748 N N . ASN A 1 16 ? 8.465 -1.387 -8.102 1.00 24.41 16 ASN A N 9
ATOM 4749 C CA . ASN A 1 16 ? 7.812 -1.638 -6.822 1.00 43.12 16 ASN A CA 9
ATOM 4750 C C . ASN A 1 16 ? 8.732 -2.414 -5.885 1.00 4.35 16 ASN A C 9
ATOM 4751 O O . ASN A 1 16 ? 9.921 -2.578 -6.160 1.00 15.43 16 ASN A O 9
ATOM 4761 N N . ALA A 1 17 ? 8.174 -2.889 -4.776 1.00 70.43 17 ALA A N 9
ATOM 4762 C CA . ALA A 1 17 ? 8.943 -3.650 -3.799 1.00 70.13 17 ALA A CA 9
ATOM 4763 C C . ALA A 1 17 ? 8.025 -4.344 -2.798 1.00 44.22 17 ALA A C 9
ATOM 4764 O O . ALA A 1 17 ? 8.100 -5.557 -2.610 1.00 70.33 17 ALA A O 9
ATOM 4771 N N . GLY A 1 18 ? 7.160 -3.564 -2.157 1.00 32.43 18 GLY A N 9
ATOM 4772 C CA . GLY A 1 18 ? 6.241 -4.122 -1.182 1.00 12.12 18 GLY A CA 9
ATOM 4773 C C . GLY A 1 18 ? 5.813 -3.106 -0.141 1.00 71.12 18 GLY A C 9
ATOM 4774 O O . GLY A 1 18 ? 6.384 -2.021 -0.031 1.00 14.23 18 GLY A O 9
ATOM 4778 N N . PRO A 1 19 ? 4.783 -3.456 0.644 1.00 4.44 19 PRO A N 9
ATOM 4779 C CA . PRO A 1 19 ? 4.256 -2.579 1.694 1.00 32.23 19 PRO A CA 9
ATOM 4780 C C . PRO A 1 19 ? 5.223 -2.427 2.863 1.00 23.31 19 PRO A C 9
ATOM 4781 O O . PRO A 1 19 ? 5.238 -1.399 3.539 1.00 64.01 19 PRO A O 9
ATOM 4792 N N . ALA A 1 20 ? 6.030 -3.458 3.095 1.00 11.33 20 ALA A N 9
ATOM 4793 C CA . ALA A 1 20 ? 7.002 -3.437 4.181 1.00 63.10 20 ALA A CA 9
ATOM 4794 C C . ALA A 1 20 ? 8.406 -3.156 3.656 1.00 51.14 20 ALA A C 9
ATOM 4795 O O . ALA A 1 20 ? 9.399 -3.517 4.287 1.00 45.11 20 ALA A O 9
ATOM 4802 N N . TYR A 1 21 ? 8.480 -2.511 2.497 1.00 45.40 21 TYR A N 9
ATOM 4803 C CA . TYR A 1 21 ? 9.763 -2.184 1.885 1.00 0.12 21 TYR A CA 9
ATOM 4804 C C . TYR A 1 21 ? 9.760 -0.758 1.342 1.00 61.31 21 TYR A C 9
ATOM 4805 O O . TYR A 1 21 ? 8.756 -0.286 0.808 1.00 33.43 21 TYR A O 9
ATOM 4823 N N . CYS A 1 22 ? 10.892 -0.077 1.481 1.00 4.12 22 CYS A N 9
ATOM 4824 C CA . CYS A 1 22 ? 11.023 1.295 1.005 1.00 24.13 22 CYS A CA 9
ATOM 4825 C C . CYS A 1 22 ? 12.078 1.391 -0.093 1.00 42.12 22 CYS A C 9
ATOM 4826 O O . CYS A 1 22 ? 13.250 1.085 0.128 1.00 41.42 22 CYS A O 9
ATOM 4833 N N . VAL A 1 23 ? 11.653 1.819 -1.278 1.00 64.41 23 VAL A N 9
ATOM 4834 C CA . VAL A 1 23 ? 12.561 1.957 -2.411 1.00 74.21 23 VAL A CA 9
ATOM 4835 C C . VAL A 1 23 ? 12.430 3.333 -3.055 1.00 20.51 23 VAL A C 9
ATOM 4836 O O . VAL A 1 23 ? 11.369 3.694 -3.562 1.00 11.35 23 VAL A O 9
ATOM 4849 N N . GLY A 1 24 ? 13.518 4.097 -3.032 1.00 20.42 24 GLY A N 9
ATOM 4850 C CA . GLY A 1 24 ? 13.504 5.425 -3.617 1.00 24.42 24 GLY A CA 9
ATOM 4851 C C . GLY A 1 24 ? 14.353 5.515 -4.870 1.00 32.13 24 GLY A C 9
ATOM 4852 O O . GLY A 1 24 ? 15.581 5.546 -4.795 1.00 4.40 24 GLY A O 9
ATOM 4856 N N . TYR A 1 25 ? 13.697 5.555 -6.024 1.00 63.03 25 TYR A N 9
ATOM 4857 C CA . TYR A 1 25 ? 14.400 5.638 -7.299 1.00 74.24 25 TYR A CA 9
ATOM 4858 C C . TYR A 1 25 ? 15.015 7.020 -7.494 1.00 12.32 25 TYR A C 9
ATOM 4859 O O . TYR A 1 25 ? 14.304 8.021 -7.596 1.00 21.32 25 TYR A O 9
ATOM 4877 N N . CYS A 1 26 ? 16.342 7.068 -7.545 1.00 12.22 26 CYS A N 9
ATOM 4878 C CA . CYS A 1 26 ? 17.056 8.326 -7.727 1.00 54.21 26 CYS A CA 9
ATOM 4879 C C . CYS A 1 26 ? 18.027 8.235 -8.901 1.00 12.54 26 CYS A C 9
ATOM 4880 O O . CYS A 1 26 ? 18.967 7.442 -8.882 1.00 74.34 26 CYS A O 9
ATOM 4887 N N . GLY A 1 27 ? 17.792 9.055 -9.921 1.00 2.42 27 GLY A N 9
ATOM 4888 C CA . GLY A 1 27 ? 18.654 9.052 -11.088 1.00 41.33 27 GLY A CA 9
ATOM 4889 C C . GLY A 1 27 ? 19.909 9.878 -10.885 1.00 20.22 27 GLY A C 9
ATOM 4890 O O . GLY A 1 27 ? 20.562 9.781 -9.846 1.00 54.34 27 GLY A O 9
ATOM 4894 N N . ASN A 1 28 ? 20.249 10.691 -11.880 1.00 34.21 28 ASN A N 9
ATOM 4895 C CA . ASN A 1 28 ? 21.436 11.535 -11.806 1.00 34.10 28 ASN A CA 9
ATOM 4896 C C . ASN A 1 28 ? 21.060 12.972 -11.457 1.00 62.00 28 ASN A C 9
ATOM 4897 O O . ASN A 1 28 ? 21.669 13.920 -11.950 1.00 5.32 28 ASN A O 9
ATOM 4908 N N . ASN A 1 29 ? 20.053 13.124 -10.603 1.00 41.01 29 ASN A N 9
ATOM 4909 C CA . ASN A 1 29 ? 19.596 14.445 -10.188 1.00 2.33 29 ASN A CA 9
ATOM 4910 C C . ASN A 1 29 ? 20.418 14.959 -9.009 1.00 54.33 29 ASN A C 9
ATOM 4911 O O . ASN A 1 29 ? 20.624 16.163 -8.861 1.00 63.02 29 ASN A O 9
ATOM 4922 N N . GLY A 1 30 ? 20.885 14.037 -8.173 1.00 75.00 30 GLY A N 9
ATOM 4923 C CA . GLY A 1 30 ? 21.678 14.416 -7.019 1.00 24.12 30 GLY A CA 9
ATOM 4924 C C . GLY A 1 30 ? 21.487 13.472 -5.848 1.00 51.12 30 GLY A C 9
ATOM 4925 O O . GLY A 1 30 ? 20.984 12.361 -6.013 1.00 62.53 30 GLY A O 9
ATOM 4929 N N . VAL A 1 31 ? 21.890 13.914 -4.661 1.00 41.53 31 VAL A N 9
ATOM 4930 C CA . VAL A 1 31 ? 21.761 13.101 -3.458 1.00 51.11 31 VAL A CA 9
ATOM 4931 C C . VAL A 1 31 ? 20.468 13.420 -2.715 1.00 44.33 31 VAL A C 9
ATOM 4932 O O . VAL A 1 31 ? 19.840 12.537 -2.132 1.00 23.40 31 VAL A O 9
ATOM 4945 N N . VAL A 1 32 ? 20.075 14.690 -2.741 1.00 64.11 32 VAL A N 9
ATOM 4946 C CA . VAL A 1 32 ? 18.856 15.127 -2.071 1.00 61.55 32 VAL A CA 9
ATOM 4947 C C . VAL A 1 32 ? 17.651 14.322 -2.545 1.00 31.55 32 VAL A C 9
ATOM 4948 O O . VAL A 1 32 ? 16.894 13.782 -1.737 1.00 13.44 32 VAL A O 9
ATOM 4961 N N . THR A 1 33 ? 17.478 14.243 -3.860 1.00 51.24 33 THR A N 9
ATOM 4962 C CA . THR A 1 33 ? 16.364 13.505 -4.442 1.00 64.52 33 THR A CA 9
ATOM 4963 C C . THR A 1 33 ? 16.369 12.051 -3.982 1.00 55.23 33 THR A C 9
ATOM 4964 O O . THR A 1 33 ? 15.332 11.508 -3.601 1.00 14.11 33 THR A O 9
ATOM 4975 N N . ARG A 1 34 ? 17.541 11.427 -4.020 1.00 61.33 34 ARG A N 9
ATOM 4976 C CA . ARG A 1 34 ? 17.679 10.035 -3.607 1.00 44.35 34 ARG A CA 9
ATOM 4977 C C . ARG A 1 34 ? 17.085 9.818 -2.219 1.00 52.51 34 ARG A C 9
ATOM 4978 O O . ARG A 1 34 ? 16.598 8.733 -1.904 1.00 45.30 34 ARG A O 9
ATOM 4998 N N . ASN A 1 35 ? 17.128 10.859 -1.393 1.00 63.12 35 ASN A N 9
ATOM 4999 C CA . ASN A 1 35 ? 16.595 10.782 -0.038 1.00 30.10 35 ASN A CA 9
ATOM 5000 C C . ASN A 1 35 ? 15.085 10.997 -0.035 1.00 14.43 35 ASN A C 9
ATOM 5001 O O . ASN A 1 35 ? 14.340 10.234 0.579 1.00 12.13 35 ASN A O 9
ATOM 5012 N N . ALA A 1 36 ? 14.640 12.042 -0.726 1.00 0.15 36 ALA A N 9
ATOM 5013 C CA . ALA A 1 36 ? 13.219 12.357 -0.805 1.00 30.33 36 ALA A CA 9
ATOM 5014 C C . ALA A 1 36 ? 12.415 11.150 -1.277 1.00 41.24 36 ALA A C 9
ATOM 5015 O O . ALA A 1 36 ? 11.398 10.799 -0.682 1.00 32.42 36 ALA A O 9
ATOM 5022 N N . ASN A 1 37 ? 12.878 10.521 -2.352 1.00 63.43 37 ASN A N 9
ATOM 5023 C CA . ASN A 1 37 ? 12.201 9.354 -2.906 1.00 31.42 37 ASN A CA 9
ATOM 5024 C C . ASN A 1 37 ? 11.988 8.289 -1.834 1.00 25.20 37 ASN A C 9
ATOM 5025 O O . ASN A 1 37 ? 10.859 7.882 -1.564 1.00 51.01 37 ASN A O 9
ATOM 5036 N N . ALA A 1 38 ? 13.083 7.842 -1.226 1.00 52.32 38 ALA A N 9
ATOM 5037 C CA . ALA A 1 38 ? 13.017 6.827 -0.182 1.00 55.22 38 ALA A CA 9
ATOM 5038 C C . ALA A 1 38 ? 12.103 7.269 0.956 1.00 73.02 38 ALA A C 9
ATOM 5039 O O . ALA A 1 38 ? 11.543 6.440 1.672 1.00 11.21 38 ALA A O 9
ATOM 5046 N N . ASN A 1 39 ? 11.957 8.580 1.117 1.00 42.23 39 ASN A N 9
ATOM 5047 C CA . ASN A 1 39 ? 11.112 9.132 2.169 1.00 31.03 39 ASN A CA 9
ATOM 5048 C C . ASN A 1 39 ? 9.637 8.889 1.866 1.00 74.13 39 ASN A C 9
ATOM 5049 O O . ASN A 1 39 ? 8.827 8.704 2.774 1.00 12.03 39 ASN A O 9
ATOM 5060 N N . VAL A 1 40 ? 9.294 8.890 0.581 1.00 4.12 40 VAL A N 9
ATOM 5061 C CA . VAL A 1 40 ? 7.917 8.668 0.157 1.00 44.13 40 VAL A CA 9
ATOM 5062 C C . VAL A 1 40 ? 7.556 7.188 0.217 1.00 54.33 40 VAL A C 9
ATOM 5063 O O . VAL A 1 40 ? 6.400 6.830 0.440 1.00 14.10 40 VAL A O 9
ATOM 5076 N N . ALA A 1 41 ? 8.552 6.333 0.016 1.00 24.53 41 ALA A N 9
ATOM 5077 C CA . ALA A 1 41 ? 8.340 4.891 0.050 1.00 31.12 41 ALA A CA 9
ATOM 5078 C C . ALA A 1 41 ? 8.402 4.360 1.478 1.00 10.24 41 ALA A C 9
ATOM 5079 O O . ALA A 1 41 ? 7.501 3.652 1.929 1.00 50.23 41 ALA A O 9
ATOM 5086 N N . LYS A 1 42 ? 9.471 4.706 2.187 1.00 4.12 42 LYS A N 9
ATOM 5087 C CA . LYS A 1 42 ? 9.652 4.265 3.565 1.00 12.53 42 LYS A CA 9
ATOM 5088 C C . LYS A 1 42 ? 8.424 4.597 4.408 1.00 43.52 42 LYS A C 9
ATOM 5089 O O . LYS A 1 42 ? 8.085 3.872 5.343 1.00 20.22 42 LYS A O 9
ATOM 5107 N N . THR A 1 43 ? 7.760 5.698 4.070 1.00 40.43 43 THR A N 9
ATOM 5108 C CA . THR A 1 43 ? 6.570 6.126 4.795 1.00 42.14 43 THR A CA 9
ATOM 5109 C C . THR A 1 43 ? 5.312 5.497 4.206 1.00 3.23 43 THR A C 9
ATOM 5110 O O . THR A 1 43 ? 4.338 5.253 4.918 1.00 64.24 43 THR A O 9
ATOM 5121 N N . ALA A 1 44 ? 5.340 5.237 2.903 1.00 23.14 44 ALA A N 9
ATOM 5122 C CA . ALA A 1 44 ? 4.203 4.634 2.220 1.00 32.53 44 ALA A CA 9
ATOM 5123 C C . ALA A 1 44 ? 4.014 3.181 2.646 1.00 50.41 44 ALA A C 9
ATOM 5124 O O . ALA A 1 44 ? 2.905 2.761 2.977 1.00 33.11 44 ALA A O 9
ATOM 5131 N N . TRP A 1 1 ? 2.386 -0.259 0.257 1.00 53.55 1 TRP A N 10
ATOM 5132 C CA . TRP A 1 1 ? 2.604 0.126 -1.133 1.00 64.14 1 TRP A CA 10
ATOM 5133 C C . TRP A 1 1 ? 3.518 1.343 -1.224 1.00 41.12 1 TRP A C 10
ATOM 5134 O O . TRP A 1 1 ? 3.078 2.437 -1.574 1.00 55.03 1 TRP A O 10
ATOM 5155 N N . GLY A 1 2 ? 4.794 1.145 -0.907 1.00 1.24 2 GLY A N 10
ATOM 5156 C CA . GLY A 1 2 ? 5.749 2.236 -0.959 1.00 44.32 2 GLY A CA 10
ATOM 5157 C C . GLY A 1 2 ? 6.679 2.136 -2.152 1.00 24.31 2 GLY A C 10
ATOM 5158 O O . GLY A 1 2 ? 7.739 1.514 -2.072 1.00 5.35 2 GLY A O 10
ATOM 5162 N N . CYS A 1 3 ? 6.282 2.747 -3.263 1.00 64.10 3 CYS A N 10
ATOM 5163 C CA . CYS A 1 3 ? 7.086 2.722 -4.479 1.00 42.20 3 CYS A CA 10
ATOM 5164 C C . CYS A 1 3 ? 6.975 4.045 -5.232 1.00 35.22 3 CYS A C 10
ATOM 5165 O O . CYS A 1 3 ? 5.903 4.407 -5.717 1.00 73.02 3 CYS A O 10
ATOM 5172 N N . VAL A 1 4 ? 8.090 4.762 -5.325 1.00 53.21 4 VAL A N 10
ATOM 5173 C CA . VAL A 1 4 ? 8.118 6.044 -6.020 1.00 24.13 4 VAL A CA 10
ATOM 5174 C C . VAL A 1 4 ? 9.161 6.043 -7.132 1.00 2.13 4 VAL A C 10
ATOM 5175 O O . VAL A 1 4 ? 10.191 5.375 -7.032 1.00 11.20 4 VAL A O 10
ATOM 5188 N N . CYS A 1 5 ? 8.888 6.796 -8.192 1.00 2.52 5 CYS A N 10
ATOM 5189 C CA . CYS A 1 5 ? 9.802 6.884 -9.324 1.00 62.12 5 CYS A CA 10
ATOM 5190 C C . CYS A 1 5 ? 9.930 8.325 -9.810 1.00 73.33 5 CYS A C 10
ATOM 5191 O O . CYS A 1 5 ? 8.956 9.078 -9.815 1.00 21.14 5 CYS A O 10
ATOM 5198 N N . SER A 1 6 ? 11.137 8.701 -10.219 1.00 62.34 6 SER A N 10
ATOM 5199 C CA . SER A 1 6 ? 11.394 10.052 -10.704 1.00 73.23 6 SER A CA 10
ATOM 5200 C C . SER A 1 6 ? 11.066 10.167 -12.190 1.00 0.21 6 SER A C 10
ATOM 5201 O O . SER A 1 6 ? 11.961 10.232 -13.031 1.00 61.44 6 SER A O 10
ATOM 5209 N N . GLY A 1 7 ? 9.774 10.193 -12.504 1.00 63.45 7 GLY A N 10
ATOM 5210 C CA . GLY A 1 7 ? 9.350 10.300 -13.888 1.00 72.10 7 GLY A CA 10
ATOM 5211 C C . GLY A 1 7 ? 7.852 10.130 -14.050 1.00 22.22 7 GLY A C 10
ATOM 5212 O O . GLY A 1 7 ? 7.097 11.098 -13.959 1.00 64.13 7 GLY A O 10
ATOM 5216 N N . SER A 1 8 ? 7.421 8.896 -14.292 1.00 10.04 8 SER A N 10
ATOM 5217 C CA . SER A 1 8 ? 6.004 8.603 -14.472 1.00 51.21 8 SER A CA 10
ATOM 5218 C C . SER A 1 8 ? 5.562 7.469 -13.552 1.00 10.41 8 SER A C 10
ATOM 5219 O O . SER A 1 8 ? 6.370 6.895 -12.822 1.00 22.15 8 SER A O 10
ATOM 5227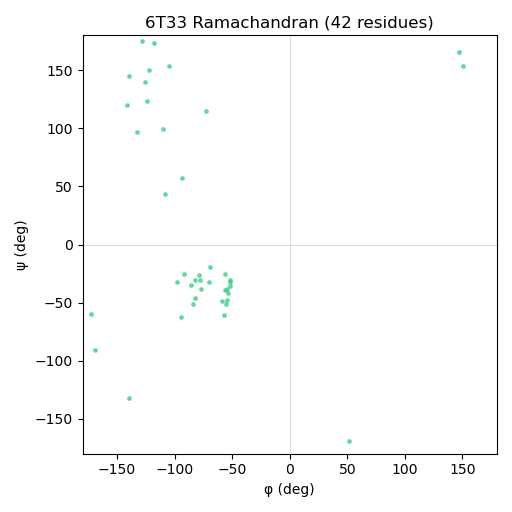 N N . THR A 1 9 ? 4.272 7.152 -13.592 1.00 74.43 9 THR A N 10
ATOM 5228 C CA . THR A 1 9 ? 3.720 6.088 -12.762 1.00 41.14 9 THR A CA 10
ATOM 5229 C C . THR A 1 9 ? 4.022 4.716 -13.354 1.00 40.13 9 THR A C 10
ATOM 5230 O O . THR A 1 9 ? 4.317 3.768 -12.628 1.00 30.41 9 THR A O 10
ATOM 5241 N N . ALA A 1 10 ? 3.947 4.618 -14.678 1.00 1.24 10 ALA A N 10
ATOM 5242 C CA . ALA A 1 10 ? 4.215 3.362 -15.367 1.00 43.31 10 ALA A CA 10
ATOM 5243 C C . ALA A 1 10 ? 5.572 2.794 -14.965 1.00 43.31 10 ALA A C 10
ATOM 5244 O O . ALA A 1 10 ? 5.734 1.581 -14.834 1.00 4.14 10 ALA A O 10
ATOM 5251 N N . VAL A 1 11 ? 6.545 3.679 -14.772 1.00 3.11 11 VAL A N 10
ATOM 5252 C CA . VAL A 1 11 ? 7.889 3.266 -14.385 1.00 33.45 11 VAL A CA 10
ATOM 5253 C C . VAL A 1 11 ? 7.984 3.049 -12.878 1.00 44.55 11 VAL A C 10
ATOM 5254 O O . VAL A 1 11 ? 8.777 2.235 -12.407 1.00 61.32 11 VAL A O 10
ATOM 5267 N N . ALA A 1 12 ? 7.171 3.785 -12.128 1.00 34.21 12 ALA A N 10
ATOM 5268 C CA . ALA A 1 12 ? 7.161 3.672 -10.675 1.00 24.13 12 ALA A CA 10
ATOM 5269 C C . ALA A 1 12 ? 6.729 2.277 -10.235 1.00 52.22 12 ALA A C 10
ATOM 5270 O O . ALA A 1 12 ? 7.402 1.633 -9.432 1.00 60.32 12 ALA A O 10
ATOM 5276 N N . ASN A 1 13 ? 5.601 1.818 -10.767 1.00 34.44 13 ASN A N 10
ATOM 5277 C CA . ASN A 1 13 ? 5.078 0.499 -10.428 1.00 14.14 13 ASN A CA 10
ATOM 5278 C C . ASN A 1 13 ? 5.907 -0.600 -11.084 1.00 22.42 13 ASN A C 10
ATOM 5279 O O . ASN A 1 13 ? 5.971 -1.725 -10.587 1.00 13.33 13 ASN A O 10
ATOM 5290 N N . SER A 1 14 ? 6.542 -0.267 -12.203 1.00 1.01 14 SER A N 10
ATOM 5291 C CA . SER A 1 14 ? 7.366 -1.226 -12.929 1.00 74.44 14 SER A CA 10
ATOM 5292 C C . SER A 1 14 ? 8.388 -1.877 -12.002 1.00 53.12 14 SER A C 10
ATOM 5293 O O . SER A 1 14 ? 8.626 -3.083 -12.071 1.00 24.10 14 SER A O 10
ATOM 5301 N N . HIS A 1 15 ? 8.989 -1.069 -11.135 1.00 11.13 15 HIS A N 10
ATOM 5302 C CA . HIS A 1 15 ? 9.986 -1.565 -10.192 1.00 53.32 15 HIS A CA 10
ATOM 5303 C C . HIS A 1 15 ? 9.332 -1.972 -8.875 1.00 65.20 15 HIS A C 10
ATOM 5304 O O . HIS A 1 15 ? 9.399 -3.132 -8.471 1.00 71.43 15 HIS A O 10
ATOM 5318 N N . ASN A 1 16 ? 8.702 -1.010 -8.210 1.00 5.53 16 ASN A N 10
ATOM 5319 C CA . ASN A 1 16 ? 8.038 -1.268 -6.937 1.00 65.32 16 ASN A CA 10
ATOM 5320 C C . ASN A 1 16 ? 8.983 -1.966 -5.963 1.00 34.20 16 ASN A C 10
ATOM 5321 O O . ASN A 1 16 ? 10.184 -2.066 -6.211 1.00 11.23 16 ASN A O 10
ATOM 5331 N N . ALA A 1 17 ? 8.430 -2.448 -4.855 1.00 30.14 17 ALA A N 10
ATOM 5332 C CA . ALA A 1 17 ? 9.222 -3.139 -3.844 1.00 54.13 17 ALA A CA 10
ATOM 5333 C C . ALA A 1 17 ? 8.343 -4.030 -2.973 1.00 12.43 17 ALA A C 10
ATOM 5334 O O . ALA A 1 17 ? 8.464 -5.254 -2.999 1.00 14.44 17 ALA A O 10
ATOM 5341 N N . GLY A 1 18 ? 7.458 -3.406 -2.200 1.00 61.31 18 GLY A N 10
ATOM 5342 C CA . GLY A 1 18 ? 6.573 -4.159 -1.331 1.00 14.44 18 GLY A CA 10
ATOM 5343 C C . GLY A 1 18 ? 5.870 -3.278 -0.316 1.00 45.11 18 GLY A C 10
ATOM 5344 O O . GLY A 1 18 ? 6.077 -2.065 -0.267 1.00 35.10 18 GLY A O 10
ATOM 5348 N N . PRO A 1 19 ? 5.017 -3.892 0.517 1.00 63.32 19 PRO A N 10
ATOM 5349 C CA . PRO A 1 19 ? 4.264 -3.175 1.549 1.00 1.45 19 PRO A CA 10
ATOM 5350 C C . PRO A 1 19 ? 5.159 -2.675 2.678 1.00 4.21 19 PRO A C 10
ATOM 5351 O O . PRO A 1 19 ? 4.955 -1.583 3.208 1.00 31.10 19 PRO A O 10
ATOM 5362 N N . ALA A 1 20 ? 6.152 -3.480 3.041 1.00 63.45 20 ALA A N 10
ATOM 5363 C CA . ALA A 1 20 ? 7.080 -3.118 4.105 1.00 63.24 20 ALA A CA 10
ATOM 5364 C C . ALA A 1 20 ? 8.468 -2.821 3.546 1.00 74.35 20 ALA A C 10
ATOM 5365 O O . ALA A 1 20 ? 9.469 -2.929 4.254 1.00 50.21 20 ALA A O 10
ATOM 5372 N N . TYR A 1 21 ? 8.520 -2.448 2.272 1.00 75.33 21 TYR A N 10
ATOM 5373 C CA . TYR A 1 21 ? 9.785 -2.139 1.617 1.00 60.01 21 TYR A CA 10
ATOM 5374 C C . TYR A 1 21 ? 9.747 -0.750 0.987 1.00 61.23 21 TYR A C 10
ATOM 5375 O O . TYR A 1 21 ? 8.780 -0.385 0.318 1.00 40.14 21 TYR A O 10
ATOM 5393 N N . CYS A 1 22 ? 10.807 0.020 1.205 1.00 44.41 22 CYS A N 10
ATOM 5394 C CA . CYS A 1 22 ? 10.898 1.369 0.660 1.00 43.44 22 CYS A CA 10
ATOM 5395 C C . CYS A 1 22 ? 11.983 1.452 -0.411 1.00 20.44 22 CYS A C 10
ATOM 5396 O O . CYS A 1 22 ? 13.093 0.952 -0.225 1.00 12.01 22 CYS A O 10
ATOM 5403 N N . VAL A 1 23 ? 11.654 2.086 -1.531 1.00 71.15 23 VAL A N 10
ATOM 5404 C CA . VAL A 1 23 ? 12.600 2.235 -2.631 1.00 55.32 23 VAL A CA 10
ATOM 5405 C C . VAL A 1 23 ? 12.440 3.590 -3.313 1.00 22.42 23 VAL A C 10
ATOM 5406 O O . VAL A 1 23 ? 11.386 3.896 -3.869 1.00 4.54 23 VAL A O 10
ATOM 5419 N N . GLY A 1 24 ? 13.495 4.397 -3.266 1.00 43.43 24 GLY A N 10
ATOM 5420 C CA . GLY A 1 24 ? 13.452 5.710 -3.884 1.00 4.15 24 GLY A CA 10
ATOM 5421 C C . GLY A 1 24 ? 14.281 5.782 -5.151 1.00 12.31 24 GLY A C 10
ATOM 5422 O O . GLY A 1 24 ? 15.506 5.666 -5.108 1.00 33.53 24 GLY A O 10
ATOM 5426 N N . TYR A 1 25 ? 13.612 5.973 -6.283 1.00 1.54 25 TYR A N 10
ATOM 5427 C CA . TYR A 1 25 ? 14.294 6.057 -7.569 1.00 21.34 25 TYR A CA 10
ATOM 5428 C C . TYR A 1 25 ? 14.996 7.402 -7.727 1.00 0.00 25 TYR A C 10
ATOM 5429 O O . TYR A 1 25 ? 14.353 8.430 -7.942 1.00 60.10 25 TYR A O 10
ATOM 5447 N N . CYS A 1 26 ? 16.320 7.387 -7.620 1.00 4.14 26 CYS A N 10
ATOM 5448 C CA . CYS A 1 26 ? 17.113 8.604 -7.751 1.00 35.14 26 CYS A CA 10
ATOM 5449 C C . CYS A 1 26 ? 18.132 8.470 -8.878 1.00 2.50 26 CYS A C 10
ATOM 5450 O O . CYS A 1 26 ? 19.133 7.767 -8.744 1.00 52.33 26 CYS A O 10
ATOM 5457 N N . GLY A 1 27 ? 17.870 9.152 -9.989 1.00 62.34 27 GLY A N 10
ATOM 5458 C CA . GLY A 1 27 ? 18.774 9.096 -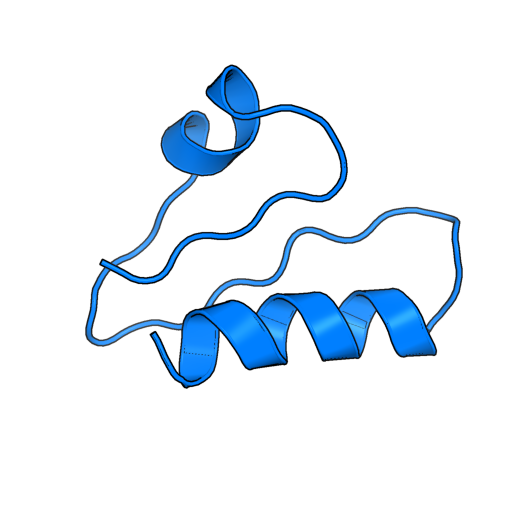11.124 1.00 15.32 27 GLY A CA 10
ATOM 5459 C C . GLY A 1 27 ? 20.087 9.802 -10.854 1.00 4.23 27 GLY A C 10
ATOM 5460 O O . GLY A 1 27 ? 20.743 9.543 -9.845 1.00 51.24 27 GLY A O 10
ATOM 5464 N N . ASN A 1 28 ? 20.474 10.696 -11.758 1.00 41.02 28 ASN A N 10
ATOM 5465 C CA . ASN A 1 28 ? 21.720 11.440 -11.613 1.00 61.05 28 ASN A CA 10
ATOM 5466 C C . ASN A 1 28 ? 21.468 12.807 -10.986 1.00 14.34 28 ASN A C 10
ATOM 5467 O O . ASN A 1 28 ? 22.227 13.750 -11.201 1.00 45.43 28 ASN A O 10
ATOM 5478 N N . ASN A 1 29 ? 20.395 12.906 -10.207 1.00 73.13 29 ASN A N 10
ATOM 5479 C CA . ASN A 1 29 ? 20.042 14.158 -9.548 1.00 35.24 29 ASN A CA 10
ATOM 5480 C C . ASN A 1 29 ? 20.960 14.424 -8.359 1.00 13.03 29 ASN A C 10
ATOM 5481 O O . ASN A 1 29 ? 21.288 15.571 -8.059 1.00 13.21 29 ASN A O 10
ATOM 5492 N N . GLY A 1 30 ? 21.372 13.354 -7.685 1.00 11.43 30 GLY A N 10
ATOM 5493 C CA . GLY A 1 30 ? 22.249 13.493 -6.537 1.00 14.43 30 GLY A CA 10
ATOM 5494 C C . GLY A 1 30 ? 21.741 12.738 -5.325 1.00 11.04 30 GLY A C 10
ATOM 5495 O O . GLY A 1 30 ? 20.903 11.845 -5.447 1.00 35.21 30 GLY A O 10
ATOM 5499 N N . VAL A 1 31 ? 22.251 13.095 -4.150 1.00 53.31 31 VAL A N 10
ATOM 5500 C CA . VAL A 1 31 ? 21.844 12.445 -2.910 1.00 63.54 31 VAL A CA 10
ATOM 5501 C C . VAL A 1 31 ? 20.584 13.086 -2.341 1.00 31.33 31 VAL A C 10
ATOM 5502 O O . VAL A 1 31 ? 19.800 12.434 -1.650 1.00 62.24 31 VAL A O 10
ATOM 5515 N N . VAL A 1 32 ? 20.394 14.368 -2.635 1.00 1.12 32 VAL A N 10
ATOM 5516 C CA . VAL A 1 32 ? 19.228 15.098 -2.153 1.00 54.34 32 VAL A CA 10
ATOM 5517 C C . VAL A 1 32 ? 17.935 14.397 -2.556 1.00 64.21 32 VAL A C 10
ATOM 5518 O O . VAL A 1 32 ? 17.196 13.897 -1.708 1.00 20.14 32 VAL A O 10
ATOM 5531 N N . THR A 1 33 ? 17.668 14.362 -3.858 1.00 50.40 33 THR A N 10
ATOM 5532 C CA . THR A 1 33 ? 16.465 13.723 -4.374 1.00 74.35 33 THR A CA 10
ATOM 5533 C C . THR A 1 33 ? 16.394 12.260 -3.950 1.00 41.22 33 THR A C 10
ATOM 5534 O O . THR A 1 33 ? 15.321 11.747 -3.632 1.00 50.45 33 THR A O 10
ATOM 5545 N N . ARG A 1 34 ? 17.544 11.594 -3.947 1.00 30.23 34 ARG A N 10
ATOM 5546 C CA . ARG A 1 34 ? 17.612 10.189 -3.562 1.00 12.44 34 ARG A CA 10
ATOM 5547 C C . ARG A 1 34 ? 16.942 9.964 -2.209 1.00 65.51 34 ARG A C 10
ATOM 5548 O O . ARG A 1 34 ? 16.403 8.890 -1.944 1.00 52.32 34 ARG A O 10
ATOM 5568 N N . ASN A 1 35 ? 16.983 10.983 -1.357 1.00 72.11 35 ASN A N 10
ATOM 5569 C CA . ASN A 1 35 ? 16.381 10.895 -0.031 1.00 42.25 35 ASN A CA 10
ATOM 5570 C C . ASN A 1 35 ? 14.883 11.178 -0.094 1.00 4.50 35 ASN A C 10
ATOM 5571 O O . ASN A 1 35 ? 14.076 10.425 0.449 1.00 73.04 35 ASN A O 10
ATOM 5582 N N . ALA A 1 36 ? 14.520 12.270 -0.760 1.00 64.31 36 ALA A N 10
ATOM 5583 C CA . ALA A 1 36 ? 13.120 12.651 -0.896 1.00 42.22 36 ALA A CA 10
ATOM 5584 C C . ALA A 1 36 ? 12.283 11.490 -1.421 1.00 62.42 36 ALA A C 10
ATOM 5585 O O . ALA A 1 36 ? 11.165 11.261 -0.962 1.00 22.42 36 ALA A O 10
ATOM 5592 N N . ASN A 1 37 ? 12.832 10.760 -2.387 1.00 20.11 37 ASN A N 10
ATOM 5593 C CA . ASN A 1 37 ? 12.135 9.622 -2.975 1.00 54.25 37 ASN A CA 10
ATOM 5594 C C . ASN A 1 37 ? 11.903 8.529 -1.937 1.00 3.25 37 ASN A C 10
ATOM 5595 O O . ASN A 1 37 ? 10.767 8.135 -1.678 1.00 74.22 37 ASN A O 10
ATOM 5606 N N . ALA A 1 38 ? 12.990 8.045 -1.344 1.00 34.44 38 ALA A N 10
ATOM 5607 C CA . ALA A 1 38 ? 12.905 6.999 -0.331 1.00 43.51 38 ALA A CA 10
ATOM 5608 C C . ALA A 1 38 ? 11.992 7.419 0.816 1.00 60.41 38 ALA A C 10
ATOM 5609 O O . ALA A 1 38 ? 11.421 6.576 1.507 1.00 60.03 38 ALA A O 10
ATOM 5616 N N . ASN A 1 39 ? 11.860 8.726 1.013 1.00 14.32 39 ASN A N 10
ATOM 5617 C CA . ASN A 1 39 ? 11.016 9.257 2.078 1.00 3.11 39 ASN A CA 10
ATOM 5618 C C . ASN A 1 39 ? 9.539 9.047 1.758 1.00 4.21 39 ASN A C 10
ATOM 5619 O O . ASN A 1 39 ? 8.724 8.831 2.654 1.00 35.42 39 ASN A O 10
ATOM 5630 N N . VAL A 1 40 ? 9.203 9.112 0.474 1.00 54.42 40 VAL A N 10
ATOM 5631 C CA . VAL A 1 40 ? 7.825 8.928 0.034 1.00 33.14 40 VAL A CA 10
ATOM 5632 C C . VAL A 1 40 ? 7.445 7.452 0.022 1.00 71.51 40 VAL A C 10
ATOM 5633 O O . VAL A 1 40 ? 6.284 7.097 0.223 1.00 53.13 40 VAL A O 10
ATOM 5646 N N . ALA A 1 41 ? 8.432 6.594 -0.215 1.00 4.22 41 ALA A N 10
ATOM 5647 C CA . ALA A 1 41 ? 8.203 5.155 -0.251 1.00 14.20 41 ALA A CA 10
ATOM 5648 C C . ALA A 1 41 ? 8.243 4.558 1.151 1.00 34.53 41 ALA A C 10
ATOM 5649 O O . ALA A 1 41 ? 7.330 3.838 1.557 1.00 15.35 41 ALA A O 10
ATOM 5656 N N . LYS A 1 42 ? 9.307 4.859 1.888 1.00 73.23 42 LYS A N 10
ATOM 5657 C CA . LYS A 1 42 ? 9.467 4.352 3.246 1.00 55.25 42 LYS A CA 10
ATOM 5658 C C . LYS A 1 42 ? 8.228 4.648 4.086 1.00 64.11 42 LYS A C 10
ATOM 5659 O O . LYS A 1 42 ? 7.877 3.882 4.984 1.00 2.44 42 LYS A O 10
ATOM 5677 N N . THR A 1 43 ? 7.569 5.763 3.788 1.00 75.15 43 THR A N 10
ATOM 5678 C CA . THR A 1 43 ? 6.370 6.159 4.515 1.00 55.30 43 THR A CA 10
ATOM 5679 C C . THR A 1 43 ? 5.125 5.511 3.919 1.00 43.00 43 THR A C 10
ATOM 5680 O O . THR A 1 43 ? 4.236 5.068 4.645 1.00 2.04 43 THR A O 10
ATOM 5691 N N . ALA A 1 44 ? 5.069 5.458 2.592 1.00 1.12 44 ALA A N 10
ATOM 5692 C CA . ALA A 1 44 ? 3.934 4.861 1.899 1.00 44.01 44 ALA A CA 10
ATOM 5693 C C . ALA A 1 44 ? 4.032 3.339 1.896 1.00 40.34 44 ALA A C 10
ATOM 5694 O O . ALA A 1 44 ? 3.158 2.651 2.424 1.00 60.53 44 ALA A O 10
ATOM 5701 N N . TRP A 1 1 ? 1.460 0.468 -0.212 1.00 62.11 1 TRP A N 11
ATOM 5702 C CA . TRP A 1 1 ? 2.346 0.335 -1.363 1.00 4.01 1 TRP A CA 11
ATOM 5703 C C . TRP A 1 1 ? 3.316 1.509 -1.441 1.00 65.33 1 TRP A C 11
ATOM 5704 O O . TRP A 1 1 ? 2.947 2.604 -1.862 1.00 3.32 1 TRP A O 11
ATOM 5725 N N . GLY A 1 2 ? 4.560 1.272 -1.034 1.00 32.13 2 GLY A N 11
ATOM 5726 C CA . GLY A 1 2 ? 5.563 2.320 -1.066 1.00 64.33 2 GLY A CA 11
ATOM 5727 C C . GLY A 1 2 ? 6.554 2.139 -2.199 1.00 60.42 2 GLY A C 11
ATOM 5728 O O . GLY A 1 2 ? 7.496 1.352 -2.091 1.00 13.51 2 GLY A O 11
ATOM 5732 N N . CYS A 1 3 ? 6.342 2.866 -3.291 1.00 12.23 3 CYS A N 11
ATOM 5733 C CA . CYS A 1 3 ? 7.222 2.781 -4.450 1.00 14.30 3 CYS A CA 11
ATOM 5734 C C . CYS A 1 3 ? 7.272 4.113 -5.193 1.00 40.13 3 CYS A C 11
ATOM 5735 O O . CYS A 1 3 ? 6.272 4.562 -5.754 1.00 62.44 3 CYS A O 11
ATOM 5742 N N . VAL A 1 4 ? 8.444 4.741 -5.193 1.00 72.30 4 VAL A N 11
ATOM 5743 C CA . VAL A 1 4 ? 8.626 6.020 -5.868 1.00 50.10 4 VAL A CA 11
ATOM 5744 C C . VAL A 1 4 ? 9.735 5.938 -6.911 1.00 54.23 4 VAL A C 11
ATOM 5745 O O . VAL A 1 4 ? 10.699 5.190 -6.751 1.00 21.41 4 VAL A O 11
ATOM 5758 N N . CYS A 1 5 ? 9.591 6.713 -7.981 1.00 3.30 5 CYS A N 11
ATOM 5759 C CA . CYS A 1 5 ? 10.580 6.730 -9.052 1.00 61.41 5 CYS A CA 11
ATOM 5760 C C . CYS A 1 5 ? 10.874 8.159 -9.499 1.00 64.31 5 CYS A C 11
ATOM 5761 O O . CYS A 1 5 ? 10.001 9.025 -9.458 1.00 1.33 5 CYS A O 11
ATOM 5768 N N . SER A 1 6 ? 12.110 8.397 -9.926 1.00 63.43 6 SER A N 11
ATOM 5769 C CA . SER A 1 6 ? 12.521 9.721 -10.378 1.00 25.22 6 SER A CA 11
ATOM 5770 C C . SER A 1 6 ? 12.213 9.910 -11.860 1.00 34.41 6 SER A C 11
ATOM 5771 O O . SER A 1 6 ? 13.118 9.983 -12.690 1.00 31.42 6 SER A O 11
ATOM 5779 N N . GLY A 1 7 ? 10.926 9.988 -12.185 1.00 34.23 7 GLY A N 11
ATOM 5780 C CA . GLY A 1 7 ? 10.519 10.167 -13.566 1.00 53.11 7 GLY A CA 11
ATOM 5781 C C . GLY A 1 7 ? 9.012 10.159 -13.732 1.00 40.14 7 GLY A C 11
ATOM 5782 O O . GLY A 1 7 ? 8.365 11.202 -13.638 1.00 72.10 7 GLY A O 11
ATOM 5786 N N . SER A 1 8 ? 8.452 8.980 -13.982 1.00 60.23 8 SER A N 11
ATOM 5787 C CA . SER A 1 8 ? 7.012 8.841 -14.168 1.00 4.31 8 SER A CA 11
ATOM 5788 C C . SER A 1 8 ? 6.451 7.748 -13.264 1.00 71.33 8 SER A C 11
ATOM 5789 O O . SER A 1 8 ? 7.193 7.074 -12.549 1.00 64.45 8 SER A O 11
ATOM 5797 N N . THR A 1 9 ? 5.133 7.577 -13.301 1.00 70.34 9 THR A N 11
ATOM 5798 C CA . THR A 1 9 ? 4.470 6.567 -12.486 1.00 61.32 9 THR A CA 11
ATOM 5799 C C . THR A 1 9 ? 4.615 5.180 -13.103 1.00 1.31 9 THR A C 11
ATOM 5800 O O . THR A 1 9 ? 4.826 4.195 -12.396 1.00 52.21 9 THR A O 11
ATOM 5811 N N . ALA A 1 10 ? 4.502 5.111 -14.425 1.00 54.12 10 ALA A N 11
ATOM 5812 C CA . ALA A 1 10 ? 4.623 3.845 -15.137 1.00 50.02 10 ALA A CA 11
ATOM 5813 C C . ALA A 1 10 ? 5.913 3.125 -14.761 1.00 5.12 10 ALA A C 11
ATOM 5814 O O . ALA A 1 10 ? 5.943 1.899 -14.651 1.00 41.23 10 ALA A O 11
ATOM 5821 N N . VAL A 1 11 ? 6.979 3.895 -14.564 1.00 64.44 11 VAL A N 11
ATOM 5822 C CA . VAL A 1 11 ? 8.273 3.330 -14.200 1.00 23.02 11 VAL A CA 11
ATOM 5823 C C . VAL A 1 11 ? 8.366 3.095 -12.696 1.00 61.44 11 VAL A C 11
ATOM 5824 O O . VAL A 1 11 ? 9.064 2.189 -12.242 1.00 32.44 11 VAL A O 11
ATOM 5837 N N . ALA A 1 12 ? 7.657 3.917 -11.929 1.00 64.44 12 ALA A N 11
ATOM 5838 C CA . ALA A 1 12 ? 7.658 3.796 -10.477 1.00 14.42 12 ALA A CA 11
ATOM 5839 C C . ALA A 1 12 ? 7.099 2.447 -10.037 1.00 44.14 12 ALA A C 11
ATOM 5840 O O . ALA A 1 12 ? 7.690 1.763 -9.203 1.00 70.41 12 ALA A O 11
ATOM 5846 N N . ASN A 1 13 ? 5.958 2.071 -10.604 1.00 55.33 13 ASN A N 11
ATOM 5847 C CA . ASN A 1 13 ? 5.319 0.804 -10.270 1.00 31.35 13 ASN A CA 11
ATOM 5848 C C . ASN A 1 13 ? 6.040 -0.362 -10.939 1.00 22.32 13 ASN A C 11
ATOM 5849 O O . ASN A 1 13 ? 6.004 -1.491 -10.449 1.00 65.11 13 ASN A O 11
ATOM 5860 N N . SER A 1 14 ? 6.695 -0.081 -12.061 1.00 11.53 14 SER A N 11
ATOM 5861 C CA . SER A 1 14 ? 7.422 -1.106 -12.799 1.00 44.03 14 SER A CA 11
ATOM 5862 C C . SER A 1 14 ? 8.384 -1.856 -11.883 1.00 64.10 14 SER A C 11
ATOM 5863 O O . SER A 1 14 ? 8.613 -3.054 -12.051 1.00 63.33 14 SER A O 11
ATOM 5871 N N . HIS A 1 15 ? 8.945 -1.142 -10.912 1.00 44.24 15 HIS A N 11
ATOM 5872 C CA . HIS A 1 15 ? 9.883 -1.739 -9.968 1.00 11.12 15 HIS A CA 11
ATOM 5873 C C . HIS A 1 15 ? 9.176 -2.126 -8.672 1.00 61.23 15 HIS A C 11
ATOM 5874 O O . HIS A 1 15 ? 9.143 -3.298 -8.299 1.00 0.34 15 HIS A O 11
ATOM 5888 N N . ASN A 1 16 ? 8.613 -1.133 -7.992 1.00 31.35 16 ASN A N 11
ATOM 5889 C CA . ASN A 1 16 ? 7.908 -1.370 -6.737 1.00 20.30 16 ASN A CA 11
ATOM 5890 C C . ASN A 1 16 ? 8.776 -2.166 -5.767 1.00 43.11 16 ASN A C 11
ATOM 5891 O O . ASN A 1 16 ? 9.970 -2.355 -5.999 1.00 30.14 16 ASN A O 11
ATOM 5901 N N . ALA A 1 17 ? 8.168 -2.630 -4.681 1.00 15.04 17 ALA A N 11
ATOM 5902 C CA . ALA A 1 17 ? 8.884 -3.407 -3.677 1.00 33.41 17 ALA A CA 11
ATOM 5903 C C . ALA A 1 17 ? 7.917 -4.205 -2.808 1.00 3.44 17 ALA A C 11
ATOM 5904 O O . ALA A 1 17 ? 7.935 -5.435 -2.810 1.00 52.33 17 ALA A O 11
ATOM 5911 N N . GLY A 1 18 ? 7.075 -3.495 -2.063 1.00 55.22 18 GLY A N 11
ATOM 5912 C CA . GLY A 1 18 ? 6.113 -4.154 -1.198 1.00 41.45 18 GLY A CA 11
ATOM 5913 C C . GLY A 1 18 ? 5.369 -3.177 -0.309 1.00 61.40 18 GLY A C 11
ATOM 5914 O O . GLY A 1 18 ? 5.659 -1.981 -0.285 1.00 71.04 18 GLY A O 11
ATOM 5918 N N . PRO A 1 19 ? 4.383 -3.689 0.443 1.00 25.12 19 PRO A N 11
ATOM 5919 C CA . PRO A 1 19 ? 3.574 -2.871 1.351 1.00 5.24 19 PRO A CA 11
ATOM 5920 C C . PRO A 1 19 ? 4.372 -2.380 2.555 1.00 35.33 19 PRO A C 11
ATOM 5921 O O . PRO A 1 19 ? 4.162 -1.268 3.039 1.00 61.31 19 PRO A O 11
ATOM 5932 N N . ALA A 1 20 ? 5.286 -3.217 3.034 1.00 4.01 20 ALA A N 11
ATOM 5933 C CA . ALA A 1 20 ? 6.116 -2.867 4.180 1.00 45.00 20 ALA A CA 11
ATOM 5934 C C . ALA A 1 20 ? 7.563 -2.630 3.758 1.00 14.22 20 ALA A C 11
ATOM 5935 O O . ALA A 1 20 ? 8.484 -2.759 4.565 1.00 52.50 20 ALA A O 11
ATOM 5942 N N . TYR A 1 21 ? 7.755 -2.284 2.490 1.00 12.33 21 TYR A N 11
ATOM 5943 C CA . TYR A 1 21 ? 9.090 -2.032 1.961 1.00 52.32 21 TYR A CA 11
ATOM 5944 C C . TYR A 1 21 ? 9.202 -0.609 1.422 1.00 44.14 21 TYR A C 11
ATOM 5945 O O . TYR A 1 21 ? 8.199 0.025 1.093 1.00 71.41 21 TYR A O 11
ATOM 5963 N N . CYS A 1 22 ? 10.432 -0.113 1.333 1.00 52.52 22 CYS A N 11
ATOM 5964 C CA . CYS A 1 22 ? 10.679 1.235 0.834 1.00 72.34 22 CYS A CA 11
ATOM 5965 C C . CYS A 1 22 ? 11.823 1.239 -0.176 1.00 53.45 22 CYS A C 11
ATOM 5966 O O . CYS A 1 22 ? 12.865 0.624 0.047 1.00 3.10 22 CYS A O 11
ATOM 5973 N N . VAL A 1 23 ? 11.620 1.938 -1.289 1.00 13.32 23 VAL A N 11
ATOM 5974 C CA . VAL A 1 23 ? 12.634 2.025 -2.333 1.00 74.20 23 VAL A CA 11
ATOM 5975 C C . VAL A 1 23 ? 12.601 3.386 -3.019 1.00 72.24 23 VAL A C 11
ATOM 5976 O O . VAL A 1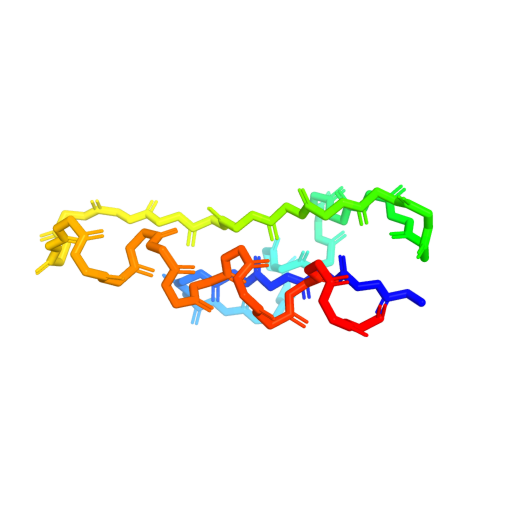 23 ? 11.594 3.769 -3.614 1.00 21.04 23 VAL A O 11
ATOM 5989 N N . GLY A 1 24 ? 13.711 4.113 -2.933 1.00 73.14 24 GLY A N 11
ATOM 5990 C CA . GLY A 1 24 ? 13.788 5.424 -3.551 1.00 64.21 24 GLY A CA 11
ATOM 5991 C C . GLY A 1 24 ? 14.664 5.431 -4.788 1.00 60.34 24 GLY A C 11
ATOM 5992 O O . GLY A 1 24 ? 15.891 5.433 -4.689 1.00 22.00 24 GLY A O 11
ATOM 5996 N N . TYR A 1 25 ? 14.033 5.432 -5.957 1.00 42.34 25 TYR A N 11
ATOM 5997 C CA . TYR A 1 25 ? 14.763 5.435 -7.220 1.00 30.43 25 TYR A CA 11
ATOM 5998 C C . TYR A 1 25 ? 15.005 6.860 -7.707 1.00 13.03 25 TYR A C 11
ATOM 5999 O O . TYR A 1 25 ? 14.072 7.561 -8.101 1.00 61.33 25 TYR A O 11
ATOM 6017 N N . CYS A 1 26 ? 16.264 7.283 -7.676 1.00 60.04 26 CYS A N 11
ATOM 6018 C CA . CYS A 1 26 ? 16.632 8.624 -8.114 1.00 55.13 26 CYS A CA 11
ATOM 6019 C C . CYS A 1 26 ? 18.144 8.749 -8.274 1.00 70.21 26 CYS A C 11
ATOM 6020 O O . CYS A 1 26 ? 18.895 8.598 -7.312 1.00 21.44 26 CYS A O 11
ATOM 6027 N N . GLY A 1 27 ? 18.583 9.026 -9.498 1.00 44.01 27 GLY A N 11
ATOM 6028 C CA . GLY A 1 27 ? 20.003 9.167 -9.762 1.00 65.43 27 GLY A CA 11
ATOM 6029 C C . GLY A 1 27 ? 20.283 9.982 -11.009 1.00 3.11 27 GLY A C 11
ATOM 6030 O O . GLY A 1 27 ? 21.249 9.721 -11.725 1.00 54.35 27 GLY A O 11
ATOM 6034 N N . ASN A 1 28 ? 19.435 10.972 -11.269 1.00 64.04 28 ASN A N 11
ATOM 6035 C CA . ASN A 1 28 ? 19.595 11.827 -12.440 1.00 2.11 28 ASN A CA 11
ATOM 6036 C C . ASN A 1 28 ? 19.321 13.286 -12.089 1.00 40.40 28 ASN A C 11
ATOM 6037 O O . ASN A 1 28 ? 18.886 14.067 -12.934 1.00 54.11 28 ASN A O 11
ATOM 6048 N N . ASN A 1 29 ? 19.580 13.647 -10.836 1.00 71.32 29 ASN A N 11
ATOM 6049 C CA . ASN A 1 29 ? 19.361 15.012 -10.373 1.00 2.21 29 ASN A CA 11
ATOM 6050 C C . ASN A 1 29 ? 20.358 15.381 -9.278 1.00 54.42 29 ASN A C 11
ATOM 6051 O O . ASN A 1 29 ? 21.204 16.254 -9.464 1.00 3.55 29 ASN A O 11
ATOM 6062 N N . GLY A 1 30 ? 20.250 14.709 -8.136 1.00 62.21 30 GLY A N 11
ATOM 6063 C CA . GLY A 1 30 ? 21.148 14.980 -7.028 1.00 72.35 30 GLY A CA 11
ATOM 6064 C C . GLY A 1 30 ? 20.996 13.978 -5.901 1.00 14.43 30 GLY A C 11
ATOM 6065 O O . GLY A 1 30 ? 20.139 13.096 -5.955 1.00 52.14 30 GLY A O 11
ATOM 6069 N N . VAL A 1 31 ? 21.830 14.113 -4.875 1.00 4.20 31 VAL A N 11
ATOM 6070 C CA . VAL A 1 31 ? 21.785 13.213 -3.729 1.00 64.42 31 VAL A CA 11
ATOM 6071 C C . VAL A 1 31 ? 20.545 13.466 -2.879 1.00 44.23 31 VAL A C 11
ATOM 6072 O O . VAL A 1 31 ? 19.937 12.533 -2.356 1.00 34.11 31 VAL A O 11
ATOM 6085 N N . VAL A 1 32 ? 20.175 14.736 -2.746 1.00 45.01 32 VAL A N 11
ATOM 6086 C CA . VAL A 1 32 ? 19.006 15.113 -1.961 1.00 4.42 32 VAL A CA 11
ATOM 6087 C C . VAL A 1 32 ? 17.762 14.371 -2.435 1.00 65.34 32 VAL A C 11
ATOM 6088 O O . VAL A 1 32 ? 17.053 13.752 -1.641 1.00 3.31 32 VAL A O 11
ATOM 6101 N N . THR A 1 33 ? 17.502 14.435 -3.738 1.00 23.04 33 THR A N 11
ATOM 6102 C CA . THR A 1 33 ? 16.343 13.769 -4.319 1.00 45.42 33 THR A CA 11
ATOM 6103 C C . THR A 1 33 ? 16.356 12.276 -4.014 1.00 24.03 33 THR A C 11
ATOM 6104 O O . THR A 1 33 ? 15.357 11.716 -3.563 1.00 12.53 33 THR A O 11
ATOM 6115 N N . ARG A 1 34 ? 17.494 11.636 -4.261 1.00 64.13 34 ARG A N 11
ATOM 6116 C CA . ARG A 1 34 ? 17.637 10.206 -4.013 1.00 14.33 34 ARG A CA 11
ATOM 6117 C C . ARG A 1 34 ? 17.210 9.857 -2.590 1.00 74.21 34 ARG A C 11
ATOM 6118 O O . ARG A 1 34 ? 16.730 8.754 -2.329 1.00 3.42 34 ARG A O 11
ATOM 6138 N N . ASN A 1 35 ? 17.388 10.804 -1.675 1.00 30.33 35 ASN A N 11
ATOM 6139 C CA . ASN A 1 35 ? 17.022 10.595 -0.278 1.00 43.43 35 ASN A CA 11
ATOM 6140 C C . ASN A 1 35 ? 15.534 10.853 -0.062 1.00 22.05 35 ASN A C 11
ATOM 6141 O O . ASN A 1 35 ? 14.825 10.019 0.501 1.00 41.21 35 ASN A O 11
ATOM 6152 N N . ALA A 1 36 ? 15.068 12.013 -0.512 1.00 42.14 36 ALA A N 11
ATOM 6153 C CA . ALA A 1 36 ? 13.665 12.380 -0.370 1.00 74.44 36 ALA A CA 11
ATOM 6154 C C . ALA A 1 36 ? 12.753 11.282 -0.910 1.00 44.41 36 ALA A C 11
ATOM 6155 O O . ALA A 1 36 ? 11.651 11.075 -0.406 1.00 33.32 36 ALA A O 11
ATOM 6162 N N . ASN A 1 37 ? 13.222 10.584 -1.939 1.00 32.50 37 ASN A N 11
ATOM 6163 C CA . ASN A 1 37 ? 12.448 9.508 -2.548 1.00 73.10 37 ASN A CA 11
ATOM 6164 C C . ASN A 1 37 ? 12.134 8.418 -1.527 1.00 52.33 37 ASN A C 11
ATOM 6165 O O . ASN A 1 37 ? 10.975 8.053 -1.331 1.00 23.21 37 ASN A O 11
ATOM 6176 N N . ALA A 1 38 ? 13.174 7.904 -0.880 1.00 64.01 38 ALA A N 11
ATOM 6177 C CA . ALA A 1 38 ? 13.010 6.858 0.122 1.00 11.41 38 ALA A CA 11
ATOM 6178 C C . ALA A 1 38 ? 12.047 7.297 1.220 1.00 13.00 38 ALA A C 11
ATOM 6179 O O . ALA A 1 38 ? 11.422 6.467 1.878 1.00 32.24 38 ALA A O 11
ATOM 6186 N N . ASN A 1 39 ? 11.933 8.607 1.412 1.00 14.20 39 ASN A N 11
ATOM 6187 C CA . ASN A 1 39 ? 11.046 9.156 2.432 1.00 70.13 39 ASN A CA 11
ATOM 6188 C C . ASN A 1 39 ? 9.584 8.988 2.029 1.00 20.42 39 ASN A C 11
ATOM 6189 O O . ASN A 1 39 ? 8.717 8.771 2.876 1.00 53.14 39 ASN A O 11
ATOM 6200 N N . VAL A 1 40 ? 9.318 9.088 0.731 1.00 41.03 40 VAL A N 11
ATOM 6201 C CA . VAL A 1 40 ? 7.962 8.945 0.215 1.00 51.32 40 VAL A CA 11
ATOM 6202 C C . VAL A 1 40 ? 7.549 7.479 0.152 1.00 63.01 40 VAL A C 11
ATOM 6203 O O . VAL A 1 40 ? 6.370 7.150 0.276 1.00 22.44 40 VAL A O 11
ATOM 6216 N N . ALA A 1 41 ? 8.529 6.602 -0.042 1.00 0.15 41 ALA A N 11
ATOM 6217 C CA . ALA A 1 41 ? 8.268 5.170 -0.118 1.00 44.03 41 ALA A CA 11
ATOM 6218 C C . ALA A 1 41 ? 8.208 4.548 1.273 1.00 74.25 41 ALA A C 11
ATOM 6219 O O . ALA A 1 41 ? 7.250 3.852 1.612 1.00 62.24 41 ALA A O 11
ATOM 6226 N N . LYS A 1 42 ? 9.236 4.802 2.075 1.00 71.13 42 LYS A N 11
ATOM 6227 C CA . LYS A 1 42 ? 9.300 4.267 3.430 1.00 41.52 42 LYS A CA 11
ATOM 6228 C C . LYS A 1 42 ? 8.027 4.594 4.204 1.00 21.32 42 LYS A C 11
ATOM 6229 O O . LYS A 1 42 ? 7.596 3.824 5.063 1.00 14.03 42 LYS A O 11
ATOM 6247 N N . THR A 1 43 ? 7.428 5.739 3.894 1.00 1.41 43 THR A N 11
ATOM 6248 C CA . THR A 1 43 ? 6.205 6.167 4.560 1.00 14.04 43 THR A CA 11
ATOM 6249 C C . THR A 1 43 ? 4.981 5.494 3.948 1.00 2.42 43 THR A C 11
ATOM 6250 O O . THR A 1 43 ? 4.014 5.190 4.646 1.00 42.31 43 THR A O 11
ATOM 6261 N N . ALA A 1 44 ? 5.031 5.264 2.640 1.00 12.13 44 ALA A N 11
ATOM 6262 C CA . ALA A 1 44 ? 3.927 4.625 1.935 1.00 62.41 44 ALA A CA 11
ATOM 6263 C C . ALA A 1 44 ? 3.983 3.108 2.088 1.00 12.41 44 ALA A C 11
ATOM 6264 O O . ALA A 1 44 ? 3.808 2.579 3.186 1.00 3.15 44 ALA A O 11
ATOM 6271 N N . TRP A 1 1 ? 0.860 -0.084 -1.018 1.00 55.25 1 TRP A N 12
ATOM 6272 C CA . TRP A 1 1 ? 2.132 -0.373 -1.671 1.00 34.02 1 TRP A CA 12
ATOM 6273 C C . TRP A 1 1 ? 3.071 0.824 -1.586 1.00 5.50 1 TRP A C 12
ATOM 6274 O O . TRP A 1 1 ? 2.680 1.955 -1.874 1.00 32.42 1 TRP A O 12
ATOM 6295 N N . GLY A 1 2 ? 4.315 0.569 -1.189 1.00 14.10 2 GLY A N 12
ATOM 6296 C CA . GLY A 1 2 ? 5.291 1.637 -1.074 1.00 34.13 2 GLY A CA 12
ATOM 6297 C C . GLY A 1 2 ? 6.321 1.603 -2.185 1.00 51.11 2 GLY A C 12
ATOM 6298 O O . GLY A 1 2 ? 7.361 0.956 -2.058 1.00 72.15 2 GLY A O 12
ATOM 6302 N N . CYS A 1 3 ? 6.032 2.300 -3.279 1.00 2.42 3 CYS A N 12
ATOM 6303 C CA . CYS A 1 3 ? 6.940 2.347 -4.419 1.00 32.53 3 CYS A CA 12
ATOM 6304 C C . CYS A 1 3 ? 6.917 3.723 -5.077 1.00 74.01 3 CYS A C 12
ATOM 6305 O O . CYS A 1 3 ? 5.896 4.146 -5.621 1.00 3.12 3 CYS A O 12
ATOM 6312 N N . VAL A 1 4 ? 8.049 4.417 -5.024 1.00 51.43 4 VAL A N 12
ATOM 6313 C CA . VAL A 1 4 ? 8.160 5.745 -5.616 1.00 52.13 4 VAL A CA 12
ATOM 6314 C C . VAL A 1 4 ? 9.196 5.764 -6.734 1.00 61.42 4 VAL A C 12
ATOM 6315 O O . VAL A 1 4 ? 10.173 5.014 -6.703 1.00 12.32 4 VAL A O 12
ATOM 6328 N N . CYS A 1 5 ? 8.977 6.625 -7.722 1.00 5.10 5 CYS A N 12
ATOM 6329 C CA . CYS A 1 5 ? 9.892 6.743 -8.851 1.00 71.43 5 CYS A CA 12
ATOM 6330 C C . CYS A 1 5 ? 10.122 8.207 -9.215 1.00 22.33 5 CYS A C 12
ATOM 6331 O O . CYS A 1 5 ? 9.220 9.036 -9.096 1.00 23.13 5 CYS A O 12
ATOM 6338 N N . SER A 1 6 ? 11.336 8.517 -9.659 1.00 22.45 6 SER A N 12
ATOM 6339 C CA . SER A 1 6 ? 11.687 9.881 -10.036 1.00 71.32 6 SER A CA 12
ATOM 6340 C C . SER A 1 6 ? 11.462 10.106 -11.528 1.00 42.13 6 SER A C 12
ATOM 6341 O O . SER A 1 6 ? 12.370 10.520 -12.249 1.00 33.43 6 SER A O 12
ATOM 6349 N N . GLY A 1 7 ? 10.244 9.830 -11.985 1.00 43.44 7 GLY A N 12
ATOM 6350 C CA . GLY A 1 7 ? 9.921 10.009 -13.389 1.00 31.41 7 GLY A CA 12
ATOM 6351 C C . GLY A 1 7 ? 8.431 9.931 -13.655 1.00 14.23 7 GLY A C 12
ATOM 6352 O O . GLY A 1 7 ? 7.722 10.932 -13.550 1.00 33.03 7 GLY A O 12
ATOM 6356 N N . SER A 1 8 ? 7.954 8.740 -14.002 1.00 30.13 8 SER A N 12
ATOM 6357 C CA . SER A 1 8 ? 6.539 8.537 -14.289 1.00 71.11 8 SER A CA 12
ATOM 6358 C C . SER A 1 8 ? 5.966 7.414 -13.429 1.00 55.53 8 SER A C 12
ATOM 6359 O O . SER A 1 8 ? 6.688 6.763 -12.675 1.00 21.44 8 SER A O 12
ATOM 6367 N N . THR A 1 9 ? 4.660 7.194 -13.549 1.00 31.12 9 THR A N 12
ATOM 6368 C CA . THR A 1 9 ? 3.988 6.152 -12.783 1.00 15.11 9 THR A CA 12
ATOM 6369 C C . THR A 1 9 ? 4.268 4.772 -13.367 1.00 51.43 9 THR A C 12
ATOM 6370 O O . THR A 1 9 ? 4.475 3.807 -12.633 1.00 12.14 9 THR A O 12
ATOM 6381 N N . ALA A 1 10 ? 4.274 4.687 -14.694 1.00 33.35 10 ALA A N 12
ATOM 6382 C CA . ALA A 1 10 ? 4.532 3.425 -15.376 1.00 54.04 10 ALA A CA 12
ATOM 6383 C C . ALA A 1 10 ? 5.821 2.783 -14.875 1.00 50.24 10 ALA A C 12
ATOM 6384 O O . ALA A 1 10 ? 5.897 1.566 -14.709 1.00 74.33 10 ALA A O 12
ATOM 6391 N N . VAL A 1 11 ? 6.834 3.610 -14.637 1.00 23.12 11 VAL A N 12
ATOM 6392 C CA . VAL A 1 11 ? 8.121 3.123 -14.154 1.00 60.33 11 VAL A CA 12
ATOM 6393 C C . VAL A 1 11 ? 8.101 2.922 -12.643 1.00 71.42 11 VAL A C 12
ATOM 6394 O O . VAL A 1 11 ? 8.789 2.049 -12.114 1.00 13.22 11 VAL A O 12
ATOM 6407 N N . ALA A 1 12 ? 7.307 3.735 -11.954 1.00 61.41 12 ALA A N 12
ATOM 6408 C CA . ALA A 1 12 ? 7.195 3.644 -10.504 1.00 0.54 12 ALA A CA 12
ATOM 6409 C C . ALA A 1 12 ? 6.720 2.260 -10.075 1.00 14.53 12 ALA A C 12
ATOM 6410 O O . ALA A 1 12 ? 7.297 1.645 -9.180 1.00 4.32 12 ALA A O 12
ATOM 6416 N N . ASN A 1 13 ? 5.662 1.777 -10.719 1.00 3.10 13 ASN A N 12
ATOM 6417 C CA . ASN A 1 13 ? 5.108 0.466 -10.403 1.00 24.44 13 ASN A CA 12
ATOM 6418 C C . ASN A 1 13 ? 5.912 -0.642 -11.078 1.00 0.40 13 ASN A C 12
ATOM 6419 O O . ASN A 1 13 ? 5.953 -1.774 -10.598 1.00 23.25 13 ASN A O 12
ATOM 6430 N N . SER A 1 14 ? 6.550 -0.306 -12.195 1.00 12.54 14 SER A N 12
ATOM 6431 C CA . SER A 1 14 ? 7.350 -1.272 -12.938 1.00 50.52 14 SER A CA 12
ATOM 6432 C C . SER A 1 14 ? 8.373 -1.945 -12.028 1.00 52.12 14 SER A C 12
ATOM 6433 O O . SER A 1 14 ? 8.635 -3.142 -12.149 1.00 23.02 14 SER A O 12
ATOM 6441 N N . HIS A 1 15 ? 8.948 -1.167 -11.117 1.00 14.43 15 HIS A N 12
ATOM 6442 C CA . HIS A 1 15 ? 9.942 -1.687 -10.185 1.00 12.43 15 HIS A CA 12
ATOM 6443 C C . HIS A 1 15 ? 9.279 -2.175 -8.900 1.00 2.30 15 HIS A C 12
ATOM 6444 O O . HIS A 1 15 ? 9.346 -3.357 -8.567 1.00 13.15 15 HIS A O 12
ATOM 6458 N N . ASN A 1 16 ? 8.641 -1.255 -8.183 1.00 21.42 16 ASN A N 12
ATOM 6459 C CA . ASN A 1 16 ? 7.968 -1.592 -6.934 1.00 34.31 16 ASN A CA 12
ATOM 6460 C C . ASN A 1 16 ? 8.906 -2.345 -5.996 1.00 31.52 16 ASN A C 12
ATOM 6461 O O . ASN A 1 16 ? 10.109 -2.427 -6.239 1.00 64.13 16 ASN A O 12
ATOM 6471 N N . ALA A 1 17 ? 8.346 -2.895 -4.923 1.00 52.21 17 ALA A N 12
ATOM 6472 C CA . ALA A 1 17 ? 9.131 -3.644 -3.950 1.00 3.40 17 ALA A CA 12
ATOM 6473 C C . ALA A 1 17 ? 8.229 -4.425 -3.001 1.00 2.34 17 ALA A C 12
ATOM 6474 O O . ALA A 1 17 ? 8.265 -5.654 -2.965 1.00 4.11 17 ALA A O 12
ATOM 6481 N N . GLY A 1 18 ? 7.420 -3.702 -2.231 1.00 62.34 18 GLY A N 12
ATOM 6482 C CA . GLY A 1 18 ? 6.521 -4.345 -1.291 1.00 73.13 18 GLY A CA 12
ATOM 6483 C C . GLY A 1 18 ? 5.805 -3.349 -0.400 1.00 60.52 18 GLY A C 12
ATOM 6484 O O . GLY A 1 18 ? 6.123 -2.160 -0.381 1.00 62.31 18 GLY A O 12
ATOM 6488 N N . PRO A 1 19 ? 4.812 -3.836 0.359 1.00 52.12 19 PRO A N 12
ATOM 6489 C CA . PRO A 1 19 ? 4.028 -2.996 1.269 1.00 34.54 19 PRO A CA 12
ATOM 6490 C C . PRO A 1 19 ? 4.843 -2.522 2.468 1.00 72.24 19 PRO A C 12
ATOM 6491 O O . PRO A 1 19 ? 4.627 -1.425 2.982 1.00 62.31 19 PRO A O 12
ATOM 6502 N N . ALA A 1 20 ? 5.780 -3.356 2.907 1.00 1.30 20 ALA A N 12
ATOM 6503 C CA . ALA A 1 20 ? 6.629 -3.020 4.043 1.00 2.02 20 ALA A CA 12
ATOM 6504 C C . ALA A 1 20 ? 8.068 -2.776 3.600 1.00 31.23 20 ALA A C 12
ATOM 6505 O O . ALA A 1 20 ? 9.003 -2.915 4.390 1.00 54.24 20 ALA A O 12
ATOM 6512 N N . TYR A 1 21 ? 8.238 -2.413 2.334 1.00 65.41 21 TYR A N 12
ATOM 6513 C CA . TYR A 1 21 ? 9.564 -2.154 1.785 1.00 2.53 21 TYR A CA 12
ATOM 6514 C C . TYR A 1 21 ? 9.663 -0.727 1.253 1.00 63.44 21 TYR A C 12
ATOM 6515 O O . TYR A 1 21 ? 8.772 -0.251 0.549 1.00 60.32 21 TYR A O 12
ATOM 6533 N N . CYS A 1 22 ? 10.755 -0.050 1.593 1.00 33.21 22 CYS A N 12
ATOM 6534 C CA . CYS A 1 22 ? 10.973 1.322 1.151 1.00 64.55 22 CYS A CA 12
ATOM 6535 C C . CYS A 1 22 ? 12.028 1.376 0.049 1.00 3.23 22 CYS A C 12
ATOM 6536 O O . CYS A 1 22 ? 13.193 1.046 0.273 1.00 31.50 22 CYS A O 12
ATOM 6543 N N . VAL A 1 23 ? 11.612 1.796 -1.141 1.00 51.22 23 VAL A N 12
ATOM 6544 C CA . VAL A 1 23 ? 12.520 1.896 -2.277 1.00 61.14 23 VAL A CA 12
ATOM 6545 C C . VAL A 1 23 ? 12.375 3.241 -2.981 1.00 31.33 23 VAL A C 12
ATOM 6546 O O . VAL A 1 23 ? 11.307 3.573 -3.494 1.00 21.25 23 VAL A O 12
ATOM 6559 N N . GLY A 1 24 ? 13.458 4.012 -3.001 1.00 70.22 24 GLY A N 12
ATOM 6560 C CA . GLY A 1 24 ? 13.431 5.312 -3.645 1.00 14.33 24 GLY A CA 12
ATOM 6561 C C . GLY A 1 24 ? 14.293 5.361 -4.890 1.00 40.13 24 GLY A C 12
ATOM 6562 O O . GLY A 1 24 ? 15.519 5.287 -4.808 1.00 63.31 24 GLY A O 12
ATOM 6566 N N . TYR A 1 25 ? 13.652 5.485 -6.047 1.00 70.11 25 TYR A N 12
ATOM 6567 C CA . TYR A 1 25 ? 14.368 5.539 -7.316 1.00 4.22 25 TYR A CA 12
ATOM 6568 C C . TYR A 1 25 ? 14.957 6.927 -7.550 1.00 54.24 25 TYR A C 12
ATOM 6569 O O . TYR A 1 25 ? 14.226 7.904 -7.719 1.00 60.14 25 TYR A O 12
ATOM 6587 N N . CYS A 1 26 ? 16.283 7.006 -7.560 1.00 0.41 26 CYS A N 12
ATOM 6588 C CA . CYS A 1 26 ? 16.972 8.273 -7.774 1.00 4.13 26 CYS A CA 12
ATOM 6589 C C . CYS A 1 26 ? 17.926 8.180 -8.961 1.00 63.41 26 CYS A C 12
ATOM 6590 O O . CYS A 1 26 ? 18.891 7.417 -8.937 1.00 61.42 26 CYS A O 12
ATOM 6597 N N . GLY A 1 27 ? 17.649 8.962 -9.999 1.00 52.45 27 GLY A N 12
ATOM 6598 C CA . GLY A 1 27 ? 18.491 8.953 -11.181 1.00 52.24 27 GLY A CA 12
ATOM 6599 C C . GLY A 1 27 ? 19.799 9.688 -10.967 1.00 1.01 27 GLY A C 12
ATOM 6600 O O . GLY A 1 27 ? 20.559 9.362 -10.056 1.00 44.43 27 GLY A O 12
ATOM 6604 N N . ASN A 1 28 ? 20.063 10.682 -11.809 1.00 71.43 28 ASN A N 12
ATOM 6605 C CA . ASN A 1 28 ? 21.290 11.463 -11.709 1.00 0.31 28 ASN A CA 12
ATOM 6606 C C . ASN A 1 28 ? 20.978 12.940 -11.489 1.00 14.42 28 ASN A C 12
ATOM 6607 O O . ASN A 1 28 ? 21.427 13.800 -12.246 1.00 73.40 28 ASN A O 12
ATOM 6618 N N . ASN A 1 29 ? 20.205 13.227 -10.446 1.00 41.20 29 ASN A N 12
ATOM 6619 C CA . ASN A 1 29 ? 19.832 14.600 -10.126 1.00 3.33 29 ASN A CA 12
ATOM 6620 C C . ASN A 1 29 ? 20.589 15.097 -8.898 1.00 21.04 29 ASN A C 12
ATOM 6621 O O . ASN A 1 29 ? 20.887 16.285 -8.777 1.00 35.40 29 ASN A O 12
ATOM 6632 N N . GLY A 1 30 ? 20.898 14.178 -7.988 1.00 22.13 30 GLY A N 12
ATOM 6633 C CA . GLY A 1 30 ? 21.618 14.541 -6.781 1.00 50.31 30 GLY A CA 12
ATOM 6634 C C . GLY A 1 30 ? 21.319 13.608 -5.624 1.00 41.35 30 GLY A C 12
ATOM 6635 O O . GLY A 1 30 ? 20.489 12.707 -5.743 1.00 20.11 30 GLY A O 12
ATOM 6639 N N . VAL A 1 31 ? 21.998 13.823 -4.502 1.00 63.01 31 VAL A N 12
ATOM 6640 C CA . VAL A 1 31 ? 21.802 12.994 -3.319 1.00 73.21 31 VAL A CA 12
ATOM 6641 C C . VAL A 1 31 ? 20.493 13.339 -2.617 1.00 61.14 31 VAL A C 12
ATOM 6642 O O . VAL A 1 31 ? 19.815 12.464 -2.079 1.00 22.33 31 VAL A O 12
ATOM 6655 N N . VAL A 1 32 ? 20.143 14.621 -2.628 1.00 14.13 32 VAL A N 12
ATOM 6656 C CA . VAL A 1 32 ? 18.914 15.083 -1.994 1.00 34.14 32 VAL A CA 12
ATOM 6657 C C . VAL A 1 32 ? 17.704 14.314 -2.514 1.00 24.34 32 VAL A C 12
ATOM 6658 O O . VAL A 1 32 ? 16.935 13.745 -1.738 1.00 40.11 32 VAL A O 12
ATOM 6671 N N . THR A 1 33 ? 17.542 14.299 -3.833 1.00 53.21 33 THR A N 12
ATOM 6672 C CA . THR A 1 33 ? 16.426 13.600 -4.458 1.00 13.41 33 THR A CA 12
ATOM 6673 C C . THR A 1 33 ? 16.377 12.141 -4.022 1.00 24.45 33 THR A C 12
ATOM 6674 O O . THR A 1 33 ? 15.317 11.622 -3.671 1.00 40.52 33 THR A O 12
ATOM 6685 N N . ARG A 1 34 ? 17.532 11.483 -4.045 1.00 32.55 34 ARG A N 12
ATOM 6686 C CA . ARG A 1 34 ? 17.620 10.081 -3.651 1.00 44.45 34 ARG A CA 12
ATOM 6687 C C . ARG A 1 34 ? 16.990 9.861 -2.280 1.00 34.43 34 ARG A C 12
ATOM 6688 O O . ARG A 1 34 ? 16.465 8.785 -1.993 1.00 1.53 34 ARG A O 12
ATOM 6708 N N . ASN A 1 35 ? 17.045 10.886 -1.436 1.00 44.44 35 ASN A N 12
ATOM 6709 C CA . ASN A 1 35 ? 16.481 10.804 -0.094 1.00 54.13 35 ASN A CA 12
ATOM 6710 C C . ASN A 1 35 ? 14.978 11.066 -0.120 1.00 12.05 35 ASN A C 12
ATOM 6711 O O . ASN A 1 35 ? 14.202 10.352 0.516 1.00 44.32 35 ASN A O 12
ATOM 6722 N N . ALA A 1 36 ? 14.574 12.094 -0.859 1.00 3.24 36 ALA A N 12
ATOM 6723 C CA . ALA A 1 36 ? 13.165 12.449 -0.969 1.00 72.12 36 ALA A CA 12
ATOM 6724 C C . ALA A 1 36 ? 12.335 11.260 -1.442 1.00 40.22 36 ALA A C 12
ATOM 6725 O O . ALA A 1 36 ? 11.220 11.043 -0.971 1.00 13.23 36 ALA A O 12
ATOM 6732 N N . ASN A 1 37 ? 12.887 10.494 -2.377 1.00 71.23 37 ASN A N 12
ATOM 6733 C CA . ASN A 1 37 ? 12.196 9.327 -2.915 1.00 44.31 37 ASN A CA 12
ATOM 6734 C C . ASN A 1 37 ? 11.999 8.267 -1.836 1.00 71.33 37 ASN A C 12
ATOM 6735 O O . ASN A 1 37 ? 10.870 7.901 -1.511 1.00 20.42 37 ASN A O 12
ATOM 6746 N N . ALA A 1 38 ? 13.105 7.778 -1.285 1.00 61.02 38 ALA A N 12
ATOM 6747 C CA . ALA A 1 38 ? 13.054 6.762 -0.241 1.00 71.24 38 ALA A CA 12
ATOM 6748 C C . ALA A 1 38 ? 12.204 7.227 0.936 1.00 33.31 38 ALA A C 12
ATOM 6749 O O . ALA A 1 38 ? 11.641 6.413 1.667 1.00 60.31 38 ALA A O 12
ATOM 6756 N N . ASN A 1 39 ? 12.116 8.541 1.114 1.00 35.20 39 ASN A N 12
ATOM 6757 C CA . ASN A 1 39 ? 11.335 9.114 2.204 1.00 35.23 39 ASN A CA 12
ATOM 6758 C C . ASN A 1 39 ? 9.841 8.912 1.968 1.00 31.53 39 ASN A C 12
ATOM 6759 O O . ASN A 1 39 ? 9.063 8.788 2.914 1.00 31.24 39 ASN A O 12
ATOM 6770 N N . VAL A 1 40 ? 9.447 8.878 0.699 1.00 11.31 40 VAL A N 12
ATOM 6771 C CA . VAL A 1 40 ? 8.047 8.689 0.338 1.00 41.22 40 VAL A CA 12
ATOM 6772 C C . VAL A 1 40 ? 7.640 7.226 0.465 1.00 73.44 40 VAL A C 12
ATOM 6773 O O . VAL A 1 40 ? 6.500 6.916 0.809 1.00 32.24 40 VAL A O 12
ATOM 6786 N N . ALA A 1 41 ? 8.580 6.329 0.184 1.00 54.02 41 ALA A N 12
ATOM 6787 C CA . ALA A 1 41 ? 8.319 4.897 0.269 1.00 44.31 41 ALA A CA 12
ATOM 6788 C C . ALA A 1 41 ? 8.450 4.400 1.705 1.00 52.05 41 ALA A C 12
ATOM 6789 O O . ALA A 1 41 ? 7.550 3.744 2.230 1.00 60.14 41 ALA A O 12
ATOM 6796 N N . LYS A 1 42 ? 9.576 4.716 2.335 1.00 30.30 42 LYS A N 12
ATOM 6797 C CA . LYS A 1 42 ? 9.825 4.302 3.711 1.00 60.22 42 LYS A CA 12
ATOM 6798 C C . LYS A 1 42 ? 8.672 4.715 4.620 1.00 24.14 42 LYS A C 12
ATOM 6799 O O . LYS A 1 42 ? 8.390 4.056 5.622 1.00 64.23 42 LYS A O 12
ATOM 6817 N N . THR A 1 43 ? 8.007 5.810 4.265 1.00 21.21 43 THR A N 12
ATOM 6818 C CA . THR A 1 43 ? 6.885 6.310 5.049 1.00 51.31 43 THR A CA 12
ATOM 6819 C C . THR A 1 43 ? 5.581 5.640 4.632 1.00 32.13 43 THR A C 12
ATOM 6820 O O . THR A 1 43 ? 4.728 5.346 5.469 1.00 11.33 43 THR A O 12
ATOM 6831 N N . ALA A 1 44 ? 5.433 5.400 3.334 1.00 71.34 44 ALA A N 12
ATOM 6832 C CA . ALA A 1 44 ? 4.233 4.761 2.807 1.00 64.04 44 ALA A CA 12
ATOM 6833 C C . ALA A 1 44 ? 3.929 3.465 3.551 1.00 44.13 44 ALA A C 12
ATOM 6834 O O . ALA A 1 44 ? 4.833 2.682 3.847 1.00 75.43 44 ALA A O 12
ATOM 6841 N N . TRP A 1 1 ? 1.626 -0.435 0.687 1.00 24.00 1 TRP A N 13
ATOM 6842 C CA . TRP A 1 1 ? 2.379 -0.241 -0.547 1.00 63.41 1 TRP A CA 13
ATOM 6843 C C . TRP A 1 1 ? 3.382 0.898 -0.400 1.00 55.22 1 TRP A C 13
ATOM 6844 O O . TRP A 1 1 ? 3.151 1.848 0.347 1.00 30.33 1 TRP A O 13
ATOM 6865 N N . GLY A 1 2 ? 4.496 0.797 -1.119 1.00 54.51 2 GLY A N 13
ATOM 6866 C CA . GLY A 1 2 ? 5.516 1.827 -1.054 1.00 1.21 2 GLY A CA 13
ATOM 6867 C C . GLY A 1 2 ? 6.470 1.773 -2.230 1.00 65.13 2 GLY A C 13
ATOM 6868 O O . GLY A 1 2 ? 7.505 1.108 -2.170 1.00 21.20 2 GLY A O 13
ATOM 6872 N N . CYS A 1 3 ? 6.123 2.473 -3.305 1.00 31.10 3 CYS A N 13
ATOM 6873 C CA . CYS A 1 3 ? 6.955 2.501 -4.502 1.00 75.41 3 CYS A CA 13
ATOM 6874 C C . CYS A 1 3 ? 6.875 3.861 -5.188 1.00 52.33 3 CYS A C 13
ATOM 6875 O O . CYS A 1 3 ? 5.817 4.264 -5.671 1.00 54.23 3 CYS A O 13
ATOM 6882 N N . VAL A 1 4 ? 8.002 4.565 -5.228 1.00 31.04 4 VAL A N 13
ATOM 6883 C CA . VAL A 1 4 ? 8.061 5.880 -5.856 1.00 31.54 4 VAL A CA 13
ATOM 6884 C C . VAL A 1 4 ? 9.093 5.907 -6.978 1.00 33.34 4 VAL A C 13
ATOM 6885 O O . VAL A 1 4 ? 10.093 5.190 -6.934 1.00 32.31 4 VAL A O 13
ATOM 6898 N N . CYS A 1 5 ? 8.844 6.739 -7.983 1.00 14.32 5 CYS A N 13
ATOM 6899 C CA . CYS A 1 5 ? 9.750 6.861 -9.118 1.00 3.41 5 CYS A CA 13
ATOM 6900 C C . CYS A 1 5 ? 9.918 8.322 -9.525 1.00 41.34 5 CYS A C 13
ATOM 6901 O O . CYS A 1 5 ? 8.996 9.126 -9.388 1.00 33.21 5 CYS A O 13
ATOM 6908 N N . SER A 1 6 ? 11.102 8.659 -10.027 1.00 60.45 6 SER A N 13
ATOM 6909 C CA . SER A 1 6 ? 11.393 10.023 -10.452 1.00 13.11 6 SER A CA 13
ATOM 6910 C C . SER A 1 6 ? 11.066 10.213 -11.930 1.00 0.51 6 SER A C 13
ATOM 6911 O O . SER A 1 6 ? 11.897 10.686 -12.705 1.00 35.20 6 SER A O 13
ATOM 6919 N N . GLY A 1 7 ? 9.848 9.841 -12.313 1.00 44.53 7 GLY A N 13
ATOM 6920 C CA . GLY A 1 7 ? 9.432 9.978 -13.697 1.00 1.32 7 GLY A CA 13
ATOM 6921 C C . GLY A 1 7 ? 7.930 9.864 -13.864 1.00 51.23 7 GLY A C 13
ATOM 6922 O O . GLY A 1 7 ? 7.188 10.784 -13.519 1.00 4.11 7 GLY A O 13
ATOM 6926 N N . SER A 1 8 ? 7.480 8.733 -14.397 1.00 74.13 8 SER A N 13
ATOM 6927 C CA . SER A 1 8 ? 6.056 8.504 -14.615 1.00 41.12 8 SER A CA 13
ATOM 6928 C C . SER A 1 8 ? 5.518 7.461 -13.641 1.00 20.05 8 SER A C 13
ATOM 6929 O O . SER A 1 8 ? 6.274 6.858 -12.878 1.00 33.41 8 SER A O 13
ATOM 6937 N N . THR A 1 9 ? 4.205 7.253 -13.671 1.00 2.21 9 THR A N 13
ATOM 6938 C CA . THR A 1 9 ? 3.564 6.285 -12.791 1.00 21.25 9 THR A CA 13
ATOM 6939 C C . THR A 1 9 ? 3.748 4.863 -13.310 1.00 2.42 9 THR A C 13
ATOM 6940 O O . THR A 1 9 ? 3.766 3.907 -12.535 1.00 43.24 9 THR A O 13
ATOM 6951 N N . ALA A 1 10 ? 3.885 4.732 -14.625 1.00 42.01 10 ALA A N 13
ATOM 6952 C CA . ALA A 1 10 ? 4.071 3.427 -15.247 1.00 72.03 10 ALA A CA 13
ATOM 6953 C C . ALA A 1 10 ? 5.406 2.811 -14.843 1.00 40.12 10 ALA A C 13
ATOM 6954 O O . ALA A 1 10 ? 5.522 1.594 -14.700 1.00 33.13 10 ALA A O 13
ATOM 6961 N N . VAL A 1 11 ? 6.413 3.660 -14.661 1.00 61.45 11 VAL A N 13
ATOM 6962 C CA . VAL A 1 11 ? 7.741 3.199 -14.273 1.00 73.55 11 VAL A CA 13
ATOM 6963 C C . VAL A 1 11 ? 7.835 3.001 -12.765 1.00 34.22 11 VAL A C 13
ATOM 6964 O O . VAL A 1 11 ? 8.592 2.158 -12.285 1.00 4.31 11 VAL A O 13
ATOM 6977 N N . ALA A 1 12 ? 7.059 3.783 -12.022 1.00 12.14 12 ALA A N 13
ATOM 6978 C CA . ALA A 1 12 ? 7.052 3.692 -10.567 1.00 3.42 12 ALA A CA 13
ATOM 6979 C C . ALA A 1 12 ? 6.620 2.305 -10.105 1.00 63.32 12 ALA A C 13
ATOM 6980 O O . ALA A 1 12 ? 7.270 1.692 -9.259 1.00 61.45 12 ALA A O 13
ATOM 6986 N N . ASN A 1 13 ? 5.519 1.816 -10.666 1.00 61.31 13 ASN A N 13
ATOM 6987 C CA . ASN A 1 13 ? 5.000 0.500 -10.310 1.00 54.25 13 ASN A CA 13
ATOM 6988 C C . ASN A 1 13 ? 5.791 -0.603 -11.006 1.00 20.31 13 ASN A C 13
ATOM 6989 O O . ASN A 1 13 ? 5.869 -1.729 -10.514 1.00 64.24 13 ASN A O 13
ATOM 7000 N N . SER A 1 14 ? 6.377 -0.272 -12.152 1.00 54.31 14 SER A N 13
ATOM 7001 C CA . SER A 1 14 ? 7.160 -1.235 -12.917 1.00 54.12 14 SER A CA 13
ATOM 7002 C C . SER A 1 14 ? 8.242 -1.868 -12.048 1.00 35.52 14 SER A C 13
ATOM 7003 O O . SER A 1 14 ? 8.630 -3.018 -12.259 1.00 12.12 14 SER A O 13
ATOM 7011 N N . HIS A 1 15 ? 8.725 -1.110 -11.069 1.00 13.01 15 HIS A N 13
ATOM 7012 C CA . HIS A 1 15 ? 9.762 -1.596 -10.166 1.00 31.31 15 HIS A CA 13
ATOM 7013 C C . HIS A 1 15 ? 9.152 -2.115 -8.867 1.00 50.31 15 HIS A C 13
ATOM 7014 O O . HIS A 1 15 ? 9.268 -3.296 -8.544 1.00 71.11 15 HIS A O 13
ATOM 7028 N N . ASN A 1 16 ? 8.503 -1.222 -8.126 1.00 71.42 16 ASN A N 13
ATOM 7029 C CA . ASN A 1 16 ? 7.876 -1.590 -6.862 1.00 0.13 16 ASN A CA 13
ATOM 7030 C C . ASN A 1 16 ? 8.865 -2.316 -5.955 1.00 70.31 16 ASN A C 13
ATOM 7031 O O . ASN A 1 16 ? 10.063 -2.355 -6.232 1.00 24.10 16 ASN A O 13
ATOM 7041 N N . ALA A 1 17 ? 8.354 -2.891 -4.871 1.00 73.35 17 ALA A N 13
ATOM 7042 C CA . ALA A 1 17 ? 9.191 -3.619 -3.926 1.00 12.34 17 ALA A CA 13
ATOM 7043 C C . ALA A 1 17 ? 8.341 -4.384 -2.916 1.00 44.33 17 ALA A C 13
ATOM 7044 O O . ALA A 1 17 ? 8.572 -5.566 -2.666 1.00 75.13 17 ALA A O 13
ATOM 7051 N N . GLY A 1 18 ? 7.358 -3.700 -2.338 1.00 63.20 18 GLY A N 13
ATOM 7052 C CA . GLY A 1 18 ? 6.490 -4.332 -1.362 1.00 2.24 18 GLY A CA 13
ATOM 7053 C C . GLY A 1 18 ? 5.810 -3.326 -0.454 1.00 73.03 18 GLY A C 13
ATOM 7054 O O . GLY A 1 18 ? 6.077 -2.126 -0.512 1.00 3.44 18 GLY A O 13
ATOM 7058 N N . PRO A 1 19 ? 4.905 -3.817 0.406 1.00 3.52 19 PRO A N 13
ATOM 7059 C CA . PRO A 1 19 ? 4.165 -2.969 1.345 1.00 12.41 19 PRO A CA 13
ATOM 7060 C C . PRO A 1 19 ? 5.057 -2.410 2.449 1.00 55.23 19 PRO A C 13
ATOM 7061 O O . PRO A 1 19 ? 4.945 -1.241 2.818 1.00 74.21 19 PRO A O 13
ATOM 7072 N N . ALA A 1 20 ? 5.942 -3.252 2.971 1.00 32.11 20 ALA A N 13
ATOM 7073 C CA . ALA A 1 20 ? 6.854 -2.841 4.031 1.00 44.02 20 ALA A CA 13
ATOM 7074 C C . ALA A 1 20 ? 8.254 -2.587 3.482 1.00 63.11 20 ALA A C 13
ATOM 7075 O O . ALA A 1 20 ? 9.242 -2.665 4.213 1.00 12.11 20 ALA A O 13
ATOM 7082 N N . TYR A 1 21 ? 8.332 -2.284 2.191 1.00 63.10 21 TYR A N 13
ATOM 7083 C CA . TYR A 1 21 ? 9.612 -2.022 1.544 1.00 42.15 21 TYR A CA 13
ATOM 7084 C C . TYR A 1 21 ? 9.665 -0.598 0.998 1.00 62.20 21 TYR A C 13
ATOM 7085 O O . TYR A 1 21 ? 8.696 -0.105 0.420 1.00 32.33 21 TYR A O 13
ATOM 7103 N N . CYS A 1 22 ? 10.805 0.058 1.185 1.00 24.01 22 CYS A N 13
ATOM 7104 C CA . CYS A 1 22 ? 10.988 1.425 0.713 1.00 40.12 22 CYS A CA 13
ATOM 7105 C C . CYS A 1 22 ? 12.035 1.482 -0.396 1.00 52.21 22 CYS A C 13
ATOM 7106 O O . CYS A 1 22 ? 13.173 1.050 -0.213 1.00 72.45 22 CYS A O 13
ATOM 7113 N N . VAL A 1 23 ? 11.641 2.020 -1.547 1.00 24.45 23 VAL A N 13
ATOM 7114 C CA . VAL A 1 23 ? 12.545 2.135 -2.685 1.00 1.11 23 VAL A CA 13
ATOM 7115 C C . VAL A 1 23 ? 12.405 3.494 -3.362 1.00 5.14 23 VAL A C 13
ATOM 7116 O O . VAL A 1 23 ? 11.359 3.815 -3.923 1.00 41.13 23 VAL A O 13
ATOM 7129 N N . GLY A 1 24 ? 13.469 4.290 -3.304 1.00 62.13 24 GLY A N 13
ATOM 7130 C CA . GLY A 1 24 ? 13.445 5.606 -3.916 1.00 21.40 24 GLY A CA 13
ATOM 7131 C C . GLY A 1 24 ? 14.275 5.671 -5.183 1.00 12.31 24 GLY A C 13
ATOM 7132 O O . GLY A 1 24 ? 15.489 5.471 -5.149 1.00 2.30 24 GLY A O 13
ATOM 7136 N N . TYR A 1 25 ? 13.619 5.951 -6.304 1.00 30.43 25 TYR A N 13
ATOM 7137 C CA . TYR A 1 25 ? 14.303 6.038 -7.588 1.00 63.22 25 TYR A CA 13
ATOM 7138 C C . TYR A 1 25 ? 15.024 7.375 -7.732 1.00 22.32 25 TYR A C 13
ATOM 7139 O O . TYR A 1 25 ? 14.394 8.417 -7.911 1.00 1.51 25 TYR A O 13
ATOM 7157 N N . CYS A 1 26 ? 16.350 7.336 -7.652 1.00 40.04 26 CYS A N 13
ATOM 7158 C CA . CYS A 1 26 ? 17.159 8.543 -7.773 1.00 64.53 26 CYS A CA 13
ATOM 7159 C C . CYS A 1 26 ? 18.158 8.415 -8.920 1.00 62.20 26 CYS A C 13
ATOM 7160 O O . CYS A 1 26 ? 19.149 7.693 -8.817 1.00 10.02 26 CYS A O 13
ATOM 7167 N N . GLY A 1 27 ? 17.889 9.122 -10.013 1.00 42.14 27 GLY A N 13
ATOM 7168 C CA . GLY A 1 27 ? 18.773 9.075 -11.164 1.00 32.53 27 GLY A CA 13
ATOM 7169 C C . GLY A 1 27 ? 20.091 9.779 -10.912 1.00 21.04 27 GLY A C 13
ATOM 7170 O O . GLY A 1 27 ? 20.619 9.742 -9.801 1.00 45.53 27 GLY A O 13
ATOM 7174 N N . ASN A 1 28 ? 20.625 10.421 -11.946 1.00 35.10 28 ASN A N 13
ATOM 7175 C CA . ASN A 1 28 ? 21.891 11.135 -11.832 1.00 10.12 28 ASN A CA 13
ATOM 7176 C C . ASN A 1 28 ? 21.657 12.613 -11.534 1.00 22.01 28 ASN A C 13
ATOM 7177 O O . ASN A 1 28 ? 22.188 13.486 -12.219 1.00 53.11 28 ASN A O 13
ATOM 7188 N N . ASN A 1 29 ? 20.860 12.885 -10.506 1.00 74.10 29 ASN A N 13
ATOM 7189 C CA . ASN A 1 29 ? 20.555 14.257 -10.117 1.00 2.02 29 ASN A CA 13
ATOM 7190 C C . ASN A 1 29 ? 21.421 14.693 -8.938 1.00 74.23 29 ASN A C 13
ATOM 7191 O O . ASN A 1 29 ? 22.228 15.614 -9.055 1.00 22.44 29 ASN A O 13
ATOM 7202 N N . GLY A 1 30 ? 21.246 14.023 -7.803 1.00 13.21 30 GLY A N 13
ATOM 7203 C CA . GLY A 1 30 ? 22.017 14.355 -6.620 1.00 5.04 30 GLY A CA 13
ATOM 7204 C C . GLY A 1 30 ? 21.745 13.410 -5.466 1.00 65.11 30 GLY A C 13
ATOM 7205 O O . GLY A 1 30 ? 21.223 12.313 -5.663 1.00 35.12 30 GLY A O 13
ATOM 7209 N N . VAL A 1 31 ? 22.103 13.835 -4.258 1.00 74.32 31 VAL A N 13
ATOM 7210 C CA . VAL A 1 31 ? 21.895 13.018 -3.068 1.00 54.13 31 VAL A CA 13
ATOM 7211 C C . VAL A 1 31 ? 20.567 13.352 -2.398 1.00 75.21 31 VAL A C 13
ATOM 7212 O O . VAL A 1 31 ? 19.860 12.465 -1.919 1.00 62.52 31 VAL A O 13
ATOM 7225 N N . VAL A 1 32 ? 20.232 14.638 -2.368 1.00 32.11 32 VAL A N 13
ATOM 7226 C CA . VAL A 1 32 ? 18.987 15.090 -1.758 1.00 21.22 32 VAL A CA 13
ATOM 7227 C C . VAL A 1 32 ? 17.789 14.349 -2.340 1.00 32.50 32 VAL A C 13
ATOM 7228 O O . VAL A 1 32 ? 16.961 13.808 -1.605 1.00 41.42 32 VAL A O 13
ATOM 7241 N N . THR A 1 33 ? 17.701 14.326 -3.666 1.00 64.44 33 THR A N 13
ATOM 7242 C CA . THR A 1 33 ? 16.604 13.651 -4.348 1.00 42.25 33 THR A CA 13
ATOM 7243 C C . THR A 1 33 ? 16.519 12.186 -3.937 1.00 60.24 33 THR A C 13
ATOM 7244 O O . THR A 1 33 ? 15.440 11.680 -3.627 1.00 4.13 33 THR A O 13
ATOM 7255 N N . ARG A 1 34 ? 17.663 11.509 -3.937 1.00 74.30 34 ARG A N 13
ATOM 7256 C CA . ARG A 1 34 ? 17.717 10.100 -3.564 1.00 55.32 34 ARG A CA 13
ATOM 7257 C C . ARG A 1 34 ? 17.042 9.869 -2.215 1.00 71.23 34 ARG A C 13
ATOM 7258 O O . ARG A 1 34 ? 16.491 8.799 -1.961 1.00 60.54 34 ARG A O 13
ATOM 7278 N N . ASN A 1 35 ? 17.090 10.880 -1.354 1.00 22.10 35 ASN A N 13
ATOM 7279 C CA . ASN A 1 35 ? 16.485 10.786 -0.031 1.00 13.25 35 ASN A CA 13
ATOM 7280 C C . ASN A 1 35 ? 14.991 11.090 -0.093 1.00 31.30 35 ASN A C 13
ATOM 7281 O O . ASN A 1 35 ? 14.185 10.427 0.559 1.00 74.44 35 ASN A O 13
ATOM 7292 N N . ALA A 1 36 ? 14.630 12.096 -0.882 1.00 53.21 36 ALA A N 13
ATOM 7293 C CA . ALA A 1 36 ? 13.233 12.486 -1.032 1.00 42.12 36 ALA A CA 13
ATOM 7294 C C . ALA A 1 36 ? 12.382 11.311 -1.502 1.00 25.12 36 ALA A C 13
ATOM 7295 O O . ALA A 1 36 ? 11.324 11.036 -0.940 1.00 35.54 36 ALA A O 13
ATOM 7302 N N . ASN A 1 37 ? 12.853 10.622 -2.536 1.00 60.23 37 ASN A N 13
ATOM 7303 C CA . ASN A 1 37 ? 12.134 9.476 -3.082 1.00 40.53 37 ASN A CA 13
ATOM 7304 C C . ASN A 1 37 ? 11.963 8.388 -2.027 1.00 11.10 37 ASN A C 13
ATOM 7305 O O . ASN A 1 37 ? 10.843 7.987 -1.710 1.00 44.12 37 ASN A O 13
ATOM 7316 N N . ALA A 1 38 ? 13.081 7.915 -1.486 1.00 52.00 38 ALA 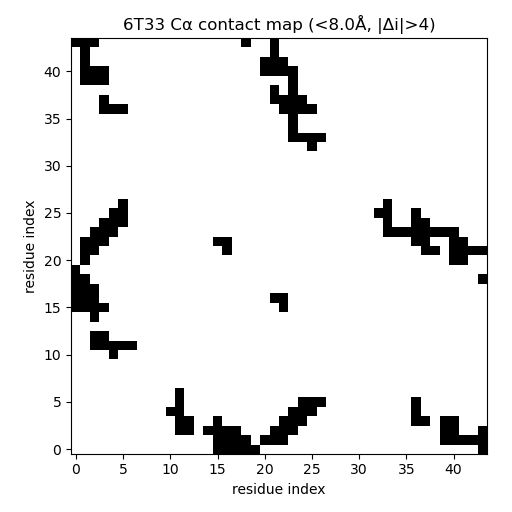A N 13
ATOM 7317 C CA . ALA A 1 38 ? 13.055 6.875 -0.465 1.00 12.54 38 ALA A CA 13
ATOM 7318 C C . ALA A 1 38 ? 12.233 7.313 0.743 1.00 74.20 38 ALA A C 13
ATOM 7319 O O . ALA A 1 38 ? 11.704 6.481 1.480 1.00 42.43 38 ALA A O 13
ATOM 7326 N N . ASN A 1 39 ? 12.130 8.623 0.940 1.00 51.21 39 ASN A N 13
ATOM 7327 C CA . ASN A 1 39 ? 11.373 9.171 2.060 1.00 73.24 39 ASN A CA 13
ATOM 7328 C C . ASN A 1 39 ? 9.874 8.976 1.850 1.00 21.32 39 ASN A C 13
ATOM 7329 O O . ASN A 1 39 ? 9.123 8.778 2.806 1.00 64.34 39 ASN A O 13
ATOM 7340 N N . VAL A 1 40 ? 9.445 9.032 0.593 1.00 4.43 40 VAL A N 13
ATOM 7341 C CA . VAL A 1 40 ? 8.037 8.860 0.257 1.00 1.33 40 VAL A CA 13
ATOM 7342 C C . VAL A 1 40 ? 7.636 7.390 0.305 1.00 4.23 40 VAL A C 13
ATOM 7343 O O . VAL A 1 40 ? 6.489 7.058 0.602 1.00 40.42 40 VAL A O 13
ATOM 7356 N N . ALA A 1 41 ? 8.590 6.513 0.012 1.00 24.40 41 ALA A N 13
ATOM 7357 C CA . ALA A 1 41 ? 8.338 5.077 0.024 1.00 12.12 41 ALA A CA 13
ATOM 7358 C C . ALA A 1 41 ? 8.481 4.506 1.431 1.00 0.40 41 ALA A C 13
ATOM 7359 O O . ALA A 1 41 ? 7.589 3.818 1.927 1.00 60.42 41 ALA A O 13
ATOM 7366 N N . LYS A 1 42 ? 9.609 4.796 2.070 1.00 3.40 42 LYS A N 13
ATOM 7367 C CA . LYS A 1 42 ? 9.870 4.313 3.421 1.00 62.13 42 LYS A CA 13
ATOM 7368 C C . LYS A 1 42 ? 8.718 4.665 4.357 1.00 44.14 42 LYS A C 13
ATOM 7369 O O . LYS A 1 42 ? 8.430 3.935 5.306 1.00 51.33 42 LYS A O 13
ATOM 7387 N N . THR A 1 43 ? 8.061 5.788 4.083 1.00 63.03 43 THR A N 13
ATOM 7388 C CA . THR A 1 43 ? 6.941 6.237 4.900 1.00 71.53 43 THR A CA 13
ATOM 7389 C C . THR A 1 43 ? 5.634 5.601 4.438 1.00 44.54 43 THR A C 13
ATOM 7390 O O . THR A 1 43 ? 4.763 5.291 5.249 1.00 12.51 43 THR A O 13
ATOM 7401 N N . ALA A 1 44 ? 5.506 5.410 3.129 1.00 75.22 44 ALA A N 13
ATOM 7402 C CA . ALA A 1 44 ? 4.306 4.809 2.559 1.00 31.22 44 ALA A CA 13
ATOM 7403 C C . ALA A 1 44 ? 4.188 3.340 2.952 1.00 64.01 44 ALA A C 13
ATOM 7404 O O . ALA A 1 44 ? 3.690 3.014 4.030 1.00 71.21 44 ALA A O 13
ATOM 7411 N N . TRP A 1 1 ? 2.323 -0.398 0.899 1.00 35.14 1 TRP A N 14
ATOM 7412 C CA . TRP A 1 1 ? 2.955 -0.322 -0.413 1.00 3.24 1 TRP A CA 14
ATOM 7413 C C . TRP A 1 1 ? 3.643 1.025 -0.608 1.00 15.10 1 TRP A C 14
ATOM 7414 O O . TRP A 1 1 ? 2.996 2.071 -0.588 1.00 13.44 1 TRP A O 14
ATOM 7435 N N . GLY A 1 2 ? 4.958 0.992 -0.798 1.00 22.33 2 GLY A N 14
ATOM 7436 C CA . GLY A 1 2 ? 5.711 2.217 -0.994 1.00 73.02 2 GLY A CA 14
ATOM 7437 C C . GLY A 1 2 ? 6.629 2.147 -2.198 1.00 74.24 2 GLY A C 14
ATOM 7438 O O . GLY A 1 2 ? 7.704 1.551 -2.135 1.00 23.12 2 GLY A O 14
ATOM 7442 N N . CYS A 1 3 ? 6.204 2.755 -3.301 1.00 14.55 3 CYS A N 14
ATOM 7443 C CA . CYS A 1 3 ? 6.993 2.758 -4.526 1.00 42.30 3 CYS A CA 14
ATOM 7444 C C . CYS A 1 3 ? 6.863 4.093 -5.254 1.00 1.32 3 CYS A C 14
ATOM 7445 O O . CYS A 1 3 ? 5.778 4.467 -5.700 1.00 20.25 3 CYS A O 14
ATOM 7452 N N . VAL A 1 4 ? 7.978 4.808 -5.371 1.00 14.44 4 VAL A N 14
ATOM 7453 C CA . VAL A 1 4 ? 7.989 6.101 -6.045 1.00 65.11 4 VAL A CA 14
ATOM 7454 C C . VAL A 1 4 ? 9.009 6.120 -7.179 1.00 32.14 4 VAL A C 14
ATOM 7455 O O . VAL A 1 4 ? 10.040 5.450 -7.113 1.00 34.52 4 VAL A O 14
ATOM 7468 N N . CYS A 1 5 ? 8.714 6.893 -8.219 1.00 25.14 5 CYS A N 14
ATOM 7469 C CA . CYS A 1 5 ? 9.605 7.001 -9.368 1.00 74.52 5 CYS A CA 14
ATOM 7470 C C . CYS A 1 5 ? 9.724 8.450 -9.830 1.00 4.25 5 CYS A C 14
ATOM 7471 O O . CYS A 1 5 ? 8.755 9.208 -9.787 1.00 5.23 5 CYS A O 14
ATOM 7478 N N . SER A 1 6 ? 10.920 8.828 -10.271 1.00 11.13 6 SER A N 14
ATOM 7479 C CA . SER A 1 6 ? 11.168 10.187 -10.737 1.00 1.31 6 SER A CA 14
ATOM 7480 C C . SER A 1 6 ? 10.881 10.310 -12.230 1.00 54.51 6 SER A C 14
ATOM 7481 O O . SER A 1 6 ? 11.764 10.645 -13.018 1.00 60.54 6 SER A O 14
ATOM 7489 N N . GLY A 1 7 ? 9.636 10.038 -12.611 1.00 63.44 7 GLY A N 14
ATOM 7490 C CA . GLY A 1 7 ? 9.253 10.123 -14.009 1.00 30.15 7 GLY A CA 14
ATOM 7491 C C . GLY A 1 7 ? 7.758 9.972 -14.210 1.00 2.11 7 GLY A C 14
ATOM 7492 O O . GLY A 1 7 ? 7.010 10.944 -14.104 1.00 34.40 7 GLY A O 14
ATOM 7496 N N . SER A 1 8 ? 7.322 8.751 -14.503 1.00 2.13 8 SER A N 14
ATOM 7497 C CA . SER A 1 8 ? 5.907 8.478 -14.725 1.00 62.51 8 SER A CA 14
ATOM 7498 C C . SER A 1 8 ? 5.395 7.432 -13.739 1.00 54.03 8 SER A C 14
ATOM 7499 O O . SER A 1 8 ? 6.165 6.853 -12.973 1.00 21.13 8 SER A O 14
ATOM 7507 N N . THR A 1 9 ? 4.087 7.195 -13.765 1.00 33.22 9 THR A N 14
ATOM 7508 C CA . THR A 1 9 ? 3.469 6.221 -12.874 1.00 21.22 9 THR A CA 14
ATOM 7509 C C . THR A 1 9 ? 3.690 4.799 -13.376 1.00 61.40 9 THR A C 14
ATOM 7510 O O . THR A 1 9 ? 3.829 3.866 -12.586 1.00 24.24 9 THR A O 14
ATOM 7521 N N . ALA A 1 10 ? 3.722 4.640 -14.695 1.00 52.12 10 ALA A N 14
ATOM 7522 C CA . ALA A 1 10 ? 3.929 3.331 -15.303 1.00 12.35 10 ALA A CA 14
ATOM 7523 C C . ALA A 1 10 ? 5.263 2.731 -14.872 1.00 11.10 10 ALA A C 14
ATOM 7524 O O . ALA A 1 10 ? 5.368 1.526 -14.644 1.00 22.03 10 ALA A O 14
ATOM 7531 N N . VAL A 1 11 ? 6.281 3.579 -14.763 1.00 53.34 11 VAL A N 14
ATOM 7532 C CA . VAL A 1 11 ? 7.609 3.132 -14.360 1.00 15.42 11 VAL A CA 14
ATOM 7533 C C . VAL A 1 11 ? 7.705 2.994 -12.845 1.00 11.44 11 VAL A C 14
ATOM 7534 O O . VAL A 1 11 ? 8.468 2.176 -12.333 1.00 4.00 11 VAL A O 14
ATOM 7547 N N . ALA A 1 12 ? 6.925 3.800 -12.132 1.00 11.43 12 ALA A N 14
ATOM 7548 C CA . ALA A 1 12 ? 6.920 3.767 -10.675 1.00 22.35 12 ALA A CA 14
ATOM 7549 C C . ALA A 1 12 ? 6.493 2.397 -10.158 1.00 62.25 12 ALA A C 14
ATOM 7550 O O . ALA A 1 12 ? 7.142 1.823 -9.285 1.00 34.51 12 ALA A O 14
ATOM 7556 N N . ASN A 1 13 ? 5.398 1.879 -10.704 1.00 54.15 13 ASN A N 14
ATOM 7557 C CA . ASN A 1 13 ? 4.883 0.576 -10.298 1.00 2.43 13 ASN A CA 14
ATOM 7558 C C . ASN A 1 13 ? 5.661 -0.550 -10.971 1.00 60.14 13 ASN A C 14
ATOM 7559 O O . ASN A 1 13 ? 5.745 -1.661 -10.447 1.00 13.41 13 ASN A O 14
ATOM 7570 N N . SER A 1 14 ? 6.229 -0.255 -12.136 1.00 61.33 14 SER A N 14
ATOM 7571 C CA . SER A 1 14 ? 6.998 -1.244 -12.884 1.00 13.32 14 SER A CA 14
ATOM 7572 C C . SER A 1 14 ? 8.066 -1.882 -12.001 1.00 71.01 14 SER A C 14
ATOM 7573 O O . SER A 1 14 ? 8.339 -3.078 -12.104 1.00 63.41 14 SER A O 14
ATOM 7581 N N . HIS A 1 15 ? 8.667 -1.075 -11.133 1.00 1.21 15 HIS A N 14
ATOM 7582 C CA . HIS A 1 15 ? 9.706 -1.560 -10.231 1.00 14.33 15 HIS A CA 14
ATOM 7583 C C . HIS A 1 15 ? 9.108 -1.983 -8.892 1.00 42.21 15 HIS A C 14
ATOM 7584 O O . HIS A 1 15 ? 9.196 -3.146 -8.502 1.00 64.23 15 HIS A O 14
ATOM 7598 N N . ASN A 1 16 ? 8.501 -1.029 -8.193 1.00 21.53 16 ASN A N 14
ATOM 7599 C CA . ASN A 1 16 ? 7.890 -1.303 -6.897 1.00 24.40 16 ASN A CA 14
ATOM 7600 C C . ASN A 1 16 ? 8.876 -2.006 -5.968 1.00 44.44 16 ASN A C 14
ATOM 7601 O O . ASN A 1 16 ? 10.067 -2.097 -6.265 1.00 41.24 16 ASN A O 14
ATOM 7611 N N . ALA A 1 17 ? 8.371 -2.501 -4.843 1.00 43.33 17 ALA A N 14
ATOM 7612 C CA . ALA A 1 17 ? 9.206 -3.197 -3.873 1.00 24.15 17 ALA A CA 14
ATOM 7613 C C . ALA A 1 17 ? 8.361 -4.053 -2.935 1.00 63.24 17 ALA A C 14
ATOM 7614 O O . ALA A 1 17 ? 8.443 -5.281 -2.957 1.00 4.54 17 ALA A O 14
ATOM 7621 N N . GLY A 1 18 ? 7.549 -3.397 -2.112 1.00 50.24 18 GLY A N 14
ATOM 7622 C CA . GLY A 1 18 ? 6.701 -4.114 -1.178 1.00 62.44 18 GLY A CA 14
ATOM 7623 C C . GLY A 1 18 ? 6.140 -3.214 -0.095 1.00 61.34 18 GLY A C 14
ATOM 7624 O O . GLY A 1 18 ? 6.526 -2.053 0.038 1.00 54.33 18 GLY A O 14
ATOM 7628 N N . PRO A 1 19 ? 5.205 -3.753 0.702 1.00 44.03 19 PRO A N 14
ATOM 7629 C CA . PRO A 1 19 ? 4.569 -3.007 1.792 1.00 64.32 19 PRO A CA 14
ATOM 7630 C C . PRO A 1 19 ? 5.531 -2.730 2.942 1.00 13.24 19 PRO A C 14
ATOM 7631 O O . PRO A 1 19 ? 5.362 -1.763 3.685 1.00 45.34 19 PRO A O 14
ATOM 7642 N N . ALA A 1 20 ? 6.539 -3.584 3.084 1.00 11.03 20 ALA A N 14
ATOM 7643 C CA . ALA A 1 20 ? 7.528 -3.429 4.143 1.00 5.31 20 ALA A CA 14
ATOM 7644 C C . ALA A 1 20 ? 8.885 -3.029 3.573 1.00 52.54 20 ALA A C 14
ATOM 7645 O O . ALA A 1 20 ? 9.923 -3.267 4.189 1.00 4.35 20 ALA A O 14
ATOM 7652 N N . TYR A 1 21 ? 8.868 -2.420 2.392 1.00 64.42 21 TYR A N 14
ATOM 7653 C CA . TYR A 1 21 ? 10.098 -1.990 1.737 1.00 72.05 21 TYR A CA 14
ATOM 7654 C C . TYR A 1 21 ? 9.955 -0.574 1.186 1.00 71.41 21 TYR A C 14
ATOM 7655 O O . TYR A 1 21 ? 8.940 -0.230 0.580 1.00 35.51 21 TYR A O 14
ATOM 7673 N N . CYS A 1 22 ? 10.980 0.243 1.400 1.00 3.04 22 CYS A N 14
ATOM 7674 C CA . CYS A 1 22 ? 10.972 1.622 0.927 1.00 71.22 22 CYS A CA 14
ATOM 7675 C C . CYS A 1 22 ? 12.009 1.825 -0.174 1.00 3.12 22 CYS A C 14
ATOM 7676 O O . CYS A 1 22 ? 13.205 1.627 0.041 1.00 42.11 22 CYS A O 14
ATOM 7683 N N . VAL A 1 23 ? 11.542 2.222 -1.353 1.00 44.24 23 VAL A N 14
ATOM 7684 C CA . VAL A 1 23 ? 12.429 2.454 -2.488 1.00 13.04 23 VAL A CA 14
ATOM 7685 C C . VAL A 1 23 ? 12.168 3.817 -3.119 1.00 22.00 23 VAL A C 14
ATOM 7686 O O . VAL A 1 23 ? 11.020 4.208 -3.326 1.00 22.20 23 VAL A O 14
ATOM 7699 N N . GLY A 1 24 ? 13.243 4.537 -3.424 1.00 5.32 24 GLY A N 14
ATOM 7700 C CA . GLY A 1 24 ? 13.110 5.849 -4.029 1.00 41.53 24 GLY A CA 14
ATOM 7701 C C . GLY A 1 24 ? 14.033 6.037 -5.217 1.00 23.51 24 GLY A C 14
ATOM 7702 O O . GLY A 1 24 ? 15.252 6.111 -5.059 1.00 1.31 24 GLY A O 14
ATOM 7706 N N . TYR A 1 25 ? 13.453 6.111 -6.409 1.00 72.23 25 TYR A N 14
ATOM 7707 C CA . TYR A 1 25 ? 14.232 6.286 -7.629 1.00 70.12 25 TYR A CA 14
ATOM 7708 C C . TYR A 1 25 ? 14.779 7.707 -7.727 1.00 24.43 25 TYR A C 14
ATOM 7709 O O . TYR A 1 25 ? 14.021 8.671 -7.828 1.00 41.43 25 TYR A O 14
ATOM 7727 N N . CYS A 1 26 ? 16.102 7.827 -7.696 1.00 4.24 26 CYS A N 14
ATOM 7728 C CA . CYS A 1 26 ? 16.754 9.128 -7.781 1.00 3.45 26 CYS A CA 14
ATOM 7729 C C . CYS A 1 26 ? 17.620 9.222 -9.034 1.00 13.52 26 CYS A C 14
ATOM 7730 O O . CYS A 1 26 ? 17.456 10.130 -9.848 1.00 13.44 26 CYS A O 14
ATOM 7737 N N . GLY A 1 27 ? 18.542 8.276 -9.182 1.00 2.31 27 GLY A N 14
ATOM 7738 C CA . GLY A 1 27 ? 19.420 8.270 -10.338 1.00 13.23 27 GLY A CA 14
ATOM 7739 C C . GLY A 1 27 ? 20.714 9.017 -10.087 1.00 5.43 27 GLY A C 14
ATOM 7740 O O . GLY A 1 27 ? 21.255 8.982 -8.982 1.00 62.33 27 GLY A O 14
ATOM 7744 N N . ASN A 1 28 ? 21.214 9.695 -11.115 1.00 52.03 28 ASN A N 14
ATOM 7745 C CA . ASN A 1 28 ? 22.455 10.452 -11.001 1.00 40.34 28 ASN A CA 14
ATOM 7746 C C . ASN A 1 28 ? 22.170 11.934 -10.778 1.00 55.32 28 ASN A C 14
ATOM 7747 O O . ASN A 1 28 ? 22.932 12.796 -11.213 1.00 24.12 28 ASN A O 14
ATOM 7758 N N . ASN A 1 29 ? 21.065 12.223 -10.097 1.00 23.40 29 ASN A N 14
ATOM 7759 C CA . ASN A 1 29 ? 20.679 13.600 -9.816 1.00 14.34 29 ASN A CA 14
ATOM 7760 C C . ASN A 1 29 ? 21.443 14.145 -8.613 1.00 1.11 29 ASN A C 14
ATOM 7761 O O . ASN A 1 29 ? 22.001 15.240 -8.663 1.00 42.30 29 ASN A O 14
ATOM 7772 N N . GLY A 1 30 ? 21.464 13.371 -7.532 1.00 2.32 30 GLY A N 14
ATOM 7773 C CA . GLY A 1 30 ? 22.163 13.792 -6.332 1.00 1.53 30 GLY A CA 14
ATOM 7774 C C . GLY A 1 30 ? 21.789 12.961 -5.121 1.00 14.12 30 GLY A C 14
ATOM 7775 O O . GLY A 1 30 ? 21.079 11.962 -5.240 1.00 24.12 30 GLY A O 14
ATOM 7779 N N . VAL A 1 31 ? 22.267 13.373 -3.951 1.00 64.11 31 VAL A N 14
ATOM 7780 C CA . VAL A 1 31 ? 21.979 12.659 -2.713 1.00 23.10 31 VAL A CA 14
ATOM 7781 C C . VAL A 1 31 ? 20.632 13.079 -2.137 1.00 73.01 31 VAL A C 14
ATOM 7782 O O . VAL A 1 31 ? 19.833 12.239 -1.721 1.00 40.43 31 VAL A O 14
ATOM 7795 N N . VAL A 1 32 ? 20.384 14.385 -2.116 1.00 65.10 32 VAL A N 14
ATOM 7796 C CA . VAL A 1 32 ? 19.132 14.918 -1.593 1.00 23.45 32 VAL A CA 14
ATOM 7797 C C . VAL A 1 32 ? 17.932 14.239 -2.243 1.00 11.12 32 VAL A C 14
ATOM 7798 O O . VAL A 1 32 ? 17.053 13.715 -1.557 1.00 63.01 32 VAL A O 14
ATOM 7811 N N . THR A 1 33 ? 17.900 14.251 -3.572 1.00 0.42 33 THR A N 14
ATOM 7812 C CA . THR A 1 33 ? 16.807 13.638 -4.316 1.00 23.01 33 THR A CA 14
ATOM 7813 C C . THR A 1 33 ? 16.608 12.185 -3.902 1.00 33.45 33 THR A C 14
ATOM 7814 O O . THR A 1 33 ? 15.485 11.753 -3.639 1.00 61.32 33 THR A O 14
ATOM 7825 N N . ARG A 1 34 ? 17.703 11.435 -3.844 1.00 25.21 34 ARG A N 14
ATOM 7826 C CA . ARG A 1 34 ? 17.648 10.029 -3.461 1.00 50.05 34 ARG A CA 14
ATOM 7827 C C . ARG A 1 34 ? 16.898 9.853 -2.145 1.00 15.04 34 ARG A C 14
ATOM 7828 O O . ARG A 1 34 ? 16.267 8.823 -1.911 1.00 24.30 34 ARG A O 14
ATOM 7848 N N . ASN A 1 35 ? 16.971 10.866 -1.288 1.00 11.34 35 ASN A N 14
ATOM 7849 C CA . ASN A 1 35 ? 16.300 10.823 0.006 1.00 15.13 35 ASN A CA 14
ATOM 7850 C C . ASN A 1 35 ? 14.833 11.222 -0.128 1.00 42.40 35 ASN A C 14
ATOM 7851 O O . ASN A 1 35 ? 13.951 10.584 0.445 1.00 54.23 35 ASN A O 14
ATOM 7862 N N . ALA A 1 36 ? 14.582 12.282 -0.889 1.00 54.34 36 ALA A N 14
ATOM 7863 C CA . ALA A 1 36 ? 13.223 12.765 -1.101 1.00 52.35 36 ALA A CA 14
ATOM 7864 C C . ALA A 1 36 ? 12.306 11.639 -1.566 1.00 60.20 36 ALA A C 14
ATOM 7865 O O . ALA A 1 36 ? 11.197 11.479 -1.058 1.00 2.01 36 ALA A O 14
ATOM 7872 N N . ASN A 1 37 ? 12.777 10.861 -2.535 1.00 74.34 37 ASN A N 14
ATOM 7873 C CA . ASN A 1 37 ? 11.998 9.749 -3.069 1.00 52.44 37 ASN A CA 14
ATOM 7874 C C . ASN A 1 37 ? 11.778 8.678 -2.005 1.00 51.34 37 ASN A C 14
ATOM 7875 O O . ASN A 1 37 ? 10.644 8.296 -1.720 1.00 15.21 37 ASN A O 14
ATOM 7886 N N . ALA A 1 38 ? 12.871 8.199 -1.422 1.00 23.51 38 ALA A N 14
ATOM 7887 C CA . ALA A 1 38 ? 12.798 7.174 -0.388 1.00 23.12 38 ALA A CA 14
ATOM 7888 C C . ALA A 1 38 ? 11.893 7.614 0.758 1.00 24.21 38 ALA A C 14
ATOM 7889 O O . ALA A 1 38 ? 11.325 6.784 1.466 1.00 22.23 38 ALA A O 14
ATOM 7896 N N . ASN A 1 39 ? 11.765 8.925 0.935 1.00 60.13 39 ASN A N 14
ATOM 7897 C CA . ASN A 1 39 ? 10.930 9.475 1.996 1.00 33.12 39 ASN A CA 14
ATOM 7898 C C . ASN A 1 39 ? 9.451 9.240 1.702 1.00 23.51 39 ASN A C 14
ATOM 7899 O O . ASN A 1 39 ? 8.643 9.083 2.617 1.00 75.51 39 ASN A O 14
ATOM 7910 N N . VAL A 1 40 ? 9.105 9.216 0.419 1.00 62.31 40 VAL A N 14
ATOM 7911 C CA . VAL A 1 40 ? 7.725 8.998 0.003 1.00 32.33 40 VAL A CA 14
ATOM 7912 C C . VAL A 1 40 ? 7.348 7.524 0.100 1.00 30.30 40 VAL A C 14
ATOM 7913 O O . VAL A 1 40 ? 6.209 7.183 0.418 1.00 10.31 40 VAL A O 14
ATOM 7926 N N . ALA A 1 41 ? 8.313 6.653 -0.176 1.00 71.42 41 ALA A N 14
ATOM 7927 C CA . ALA A 1 41 ? 8.083 5.214 -0.118 1.00 3.41 41 ALA A CA 14
ATOM 7928 C C . ALA A 1 41 ? 8.170 4.702 1.316 1.00 51.31 41 ALA A C 14
ATOM 7929 O O . ALA A 1 41 ? 7.274 4.006 1.793 1.00 72.43 41 ALA A O 14
ATOM 7936 N N . LYS A 1 42 ? 9.255 5.051 1.999 1.00 14.33 42 LYS A N 14
ATOM 7937 C CA . LYS A 1 42 ? 9.459 4.628 3.380 1.00 70.05 42 LYS A CA 14
ATOM 7938 C C . LYS A 1 42 ? 8.255 4.989 4.243 1.00 11.25 42 LYS A C 14
ATOM 7939 O O . LYS A 1 42 ? 7.961 4.314 5.231 1.00 54.43 42 LYS A O 14
ATOM 7957 N N . THR A 1 43 ? 7.560 6.058 3.865 1.00 31.42 43 THR A N 14
ATOM 7958 C CA . THR A 1 43 ? 6.388 6.508 4.605 1.00 52.11 43 THR A CA 14
ATOM 7959 C C . THR A 1 43 ? 5.141 5.741 4.180 1.00 61.30 43 THR A C 14
ATOM 7960 O O . THR A 1 43 ? 4.277 5.438 5.002 1.00 21.51 43 THR A O 14
ATOM 7971 N N . ALA A 1 44 ? 5.055 5.429 2.891 1.00 34.30 44 ALA A N 14
ATOM 7972 C CA . ALA A 1 44 ? 3.914 4.694 2.358 1.00 63.22 44 ALA A CA 14
ATOM 7973 C C . ALA A 1 44 ? 4.077 3.193 2.577 1.00 10.50 44 ALA A C 14
ATOM 7974 O O . ALA A 1 44 ? 3.169 2.528 3.077 1.00 24.40 44 ALA A O 14
ATOM 7981 N N . TRP A 1 1 ? 2.327 -0.217 0.585 1.00 44.43 1 TRP A N 15
ATOM 7982 C CA . TRP A 1 1 ? 2.731 -0.051 -0.807 1.00 4.51 1 TRP A CA 15
ATOM 7983 C C . TRP A 1 1 ? 3.536 1.231 -0.991 1.00 11.51 1 TRP A C 15
ATOM 7984 O O . TRP A 1 1 ? 2.982 2.282 -1.311 1.00 42.33 1 TRP A O 15
ATOM 8005 N N . GLY A 1 2 ? 4.846 1.138 -0.786 1.00 64.41 2 GLY A N 15
ATOM 8006 C CA . GLY A 1 2 ? 5.705 2.298 -0.934 1.00 64.25 2 GLY A CA 15
ATOM 8007 C C . GLY A 1 2 ? 6.636 2.182 -2.126 1.00 33.05 2 GLY A C 15
ATOM 8008 O O . GLY A 1 2 ? 7.669 1.516 -2.053 1.00 42.42 2 GLY A O 15
ATOM 8012 N N . CYS A 1 3 ? 6.269 2.830 -3.226 1.00 72.22 3 CYS A N 15
ATOM 8013 C CA . CYS A 1 3 ? 7.076 2.795 -4.439 1.00 43.35 3 CYS A CA 15
ATOM 8014 C C . CYS A 1 3 ? 6.974 4.115 -5.199 1.00 10.14 3 CYS A C 15
ATOM 8015 O O . CYS A 1 3 ? 5.909 4.475 -5.700 1.00 73.40 3 CYS A O 15
ATOM 8022 N N . VAL A 1 4 ? 8.090 4.833 -5.279 1.00 52.12 4 VAL A N 15
ATOM 8023 C CA . VAL A 1 4 ? 8.127 6.112 -5.978 1.00 0.31 4 VAL A CA 15
ATOM 8024 C C . VAL A 1 4 ? 9.177 6.104 -7.084 1.00 14.14 4 VAL A C 15
ATOM 8025 O O . VAL A 1 4 ? 10.202 5.430 -6.977 1.00 13.21 4 VAL A O 15
ATOM 8038 N N . CYS A 1 5 ? 8.915 6.858 -8.146 1.00 74.00 5 CYS A N 15
ATOM 8039 C CA . CYS A 1 5 ? 9.836 6.939 -9.273 1.00 31.30 5 CYS A CA 15
ATOM 8040 C C . CYS A 1 5 ? 10.000 8.383 -9.739 1.00 71.51 5 CYS A C 15
ATOM 8041 O O . CYS A 1 5 ? 9.062 9.177 -9.674 1.00 1.24 5 CYS A O 15
ATOM 8048 N N . SER A 1 6 ? 11.198 8.714 -10.210 1.00 11.01 6 SER A N 15
ATOM 8049 C CA . SER A 1 6 ? 11.487 10.063 -10.684 1.00 34.52 6 SER A CA 15
ATOM 8050 C C . SER A 1 6 ? 11.283 10.163 -12.192 1.00 55.54 6 SER A C 15
ATOM 8051 O O . SER A 1 6 ? 12.229 10.394 -12.944 1.00 54.51 6 SER A O 15
ATOM 8059 N N . GLY A 1 7 ? 10.039 9.988 -12.628 1.00 54.12 7 GLY A N 15
ATOM 8060 C CA . GLY A 1 7 ? 9.731 10.063 -14.045 1.00 23.45 7 GLY A CA 15
ATOM 8061 C C . GLY A 1 7 ? 8.245 9.951 -14.322 1.00 63.01 7 GLY A C 15
ATOM 8062 O O . GLY A 1 7 ? 7.536 10.957 -14.357 1.00 22.54 7 GLY A O 15
ATOM 8066 N N . SER A 1 8 ? 7.773 8.725 -14.522 1.00 72.13 8 SER A N 15
ATOM 8067 C CA . SER A 1 8 ? 6.362 8.486 -14.804 1.00 61.10 8 SER A CA 15
ATOM 8068 C C . SER A 1 8 ? 5.771 7.490 -13.811 1.00 12.45 8 SER A C 15
ATOM 8069 O O . SER A 1 8 ? 6.490 6.891 -13.010 1.00 50.41 8 SER A O 15
ATOM 8077 N N . THR A 1 9 ? 4.454 7.318 -13.868 1.00 13.34 9 THR A N 15
ATOM 8078 C CA . THR A 1 9 ? 3.764 6.397 -12.973 1.00 52.34 9 THR A CA 15
ATOM 8079 C C . THR A 1 9 ? 3.923 4.955 -13.440 1.00 75.15 9 THR A C 15
ATOM 8080 O O . THR A 1 9 ? 3.950 4.030 -12.630 1.00 25.42 9 THR A O 15
ATOM 8091 N N . ALA A 1 10 ? 4.027 4.771 -14.753 1.00 32.25 10 ALA A N 15
ATOM 8092 C CA . ALA A 1 10 ? 4.186 3.441 -15.327 1.00 73.40 10 ALA A CA 15
ATOM 8093 C C . ALA A 1 10 ? 5.487 2.795 -14.864 1.00 62.34 10 ALA A C 15
ATOM 8094 O O . ALA A 1 10 ? 5.546 1.586 -14.639 1.00 23.13 10 ALA A O 15
ATOM 8101 N N . VAL A 1 11 ? 6.530 3.608 -14.726 1.00 15.04 11 VAL A N 15
ATOM 8102 C CA . VAL A 1 11 ? 7.831 3.116 -14.289 1.00 73.44 11 VAL A CA 15
ATOM 8103 C C . VAL A 1 11 ? 7.886 2.977 -12.772 1.00 55.51 11 VAL A C 15
ATOM 8104 O O . VAL A 1 11 ? 8.600 2.128 -12.242 1.00 20.45 11 VAL A O 15
ATOM 8117 N N . ALA A 1 12 ? 7.125 3.819 -12.079 1.00 63.20 12 ALA A N 15
ATOM 8118 C CA . ALA A 1 12 ? 7.085 3.789 -10.622 1.00 42.13 12 ALA A CA 15
ATOM 8119 C C . ALA A 1 12 ? 6.608 2.433 -10.114 1.00 15.12 12 ALA A C 15
ATOM 8120 O O . ALA A 1 12 ? 7.211 1.849 -9.215 1.00 64.02 12 ALA A O 15
ATOM 8126 N N . ASN A 1 13 ? 5.519 1.938 -10.694 1.00 41.55 13 ASN A N 15
ATOM 8127 C CA . ASN A 1 13 ? 4.960 0.651 -10.299 1.00 13.14 13 ASN A CA 15
ATOM 8128 C C . ASN A 1 13 ? 5.728 -0.498 -10.945 1.00 52.30 13 ASN A C 15
ATOM 8129 O O . ASN A 1 13 ? 5.769 -1.607 -10.414 1.00 35.42 13 ASN A O 15
ATOM 8140 N N . SER A 1 14 ? 6.336 -0.223 -12.094 1.00 41.15 14 SER A N 15
ATOM 8141 C CA . SER A 1 14 ? 7.101 -1.234 -12.816 1.00 14.25 14 SER A CA 15
ATOM 8142 C C . SER A 1 14 ? 8.127 -1.894 -11.900 1.00 43.11 14 SER A C 15
ATOM 8143 O O . SER A 1 14 ? 8.317 -3.110 -11.936 1.00 32.24 14 SER A O 15
ATOM 8151 N N . HIS A 1 15 ? 8.788 -1.083 -11.080 1.00 40.43 15 HIS A N 15
ATOM 8152 C CA . HIS A 1 15 ? 9.796 -1.587 -10.154 1.00 52.41 15 HIS A CA 15
ATOM 8153 C C . HIS A 1 15 ? 9.163 -1.973 -8.821 1.00 22.53 15 HIS A C 15
ATOM 8154 O O . HIS A 1 15 ? 9.204 -3.135 -8.417 1.00 51.04 15 HIS A O 15
ATOM 8168 N N . ASN A 1 16 ? 8.580 -0.992 -8.141 1.00 54.40 16 ASN A N 15
ATOM 8169 C CA . ASN A 1 16 ? 7.940 -1.229 -6.852 1.00 73.43 16 ASN A CA 15
ATOM 8170 C C . ASN A 1 16 ? 8.886 -1.955 -5.901 1.00 32.52 16 ASN A C 15
ATOM 8171 O O . ASN A 1 16 ? 10.077 -2.092 -6.178 1.00 50.00 16 ASN A O 15
ATOM 8181 N N . ALA A 1 17 ? 8.346 -2.420 -4.779 1.00 3.25 17 ALA A N 15
ATOM 8182 C CA . ALA A 1 17 ? 9.141 -3.134 -3.787 1.00 61.13 17 ALA A CA 15
ATOM 8183 C C . ALA A 1 17 ? 8.254 -3.967 -2.869 1.00 14.04 17 ALA A C 15
ATOM 8184 O O . ALA A 1 17 ? 8.353 -5.193 -2.838 1.00 12.24 17 ALA A O 15
ATOM 8191 N N . GLY A 1 18 ? 7.386 -3.292 -2.120 1.00 60.31 18 GLY A N 15
ATOM 8192 C CA . GLY A 1 18 ? 6.494 -3.987 -1.210 1.00 2.10 18 GLY A CA 15
ATOM 8193 C C . GLY A 1 18 ? 5.972 -3.085 -0.109 1.00 71.12 18 GLY A C 15
ATOM 8194 O O . GLY A 1 18 ? 6.383 -1.932 0.025 1.00 34.35 18 GLY A O 15
ATOM 8198 N N . PRO A 1 19 ? 5.042 -3.612 0.702 1.00 65.13 19 PRO A N 15
ATOM 8199 C CA . PRO A 1 19 ? 4.442 -2.863 1.810 1.00 64.31 19 PRO A CA 15
ATOM 8200 C C . PRO A 1 19 ? 5.431 -2.614 2.944 1.00 61.03 19 PRO A C 15
ATOM 8201 O O . PRO A 1 19 ? 5.378 -1.581 3.610 1.00 43.43 19 PRO A O 15
ATOM 8212 N N . ALA A 1 20 ? 6.332 -3.567 3.157 1.00 22.31 20 ALA A N 15
ATOM 8213 C CA . ALA A 1 20 ? 7.334 -3.449 4.209 1.00 65.32 20 ALA A CA 15
ATOM 8214 C C . ALA A 1 20 ? 8.704 -3.113 3.627 1.00 35.33 20 ALA A C 15
ATOM 8215 O O . ALA A 1 20 ? 9.734 -3.393 4.239 1.00 25.34 20 ALA A O 15
ATOM 8222 N N . TYR A 1 21 ? 8.706 -2.513 2.443 1.00 45.44 21 TYR A N 15
ATOM 8223 C CA . TYR A 1 21 ? 9.949 -2.141 1.777 1.00 25.30 21 TYR A CA 15
ATOM 8224 C C . TYR A 1 21 ? 9.868 -0.722 1.223 1.00 21.11 21 TYR A C 15
ATOM 8225 O O . TYR A 1 21 ? 8.862 -0.331 0.630 1.00 65.25 21 TYR A O 15
ATOM 8243 N N . CYS A 1 22 ? 10.935 0.045 1.421 1.00 53.20 22 CYS A N 15
ATOM 8244 C CA . CYS A 1 22 ? 10.987 1.421 0.942 1.00 12.33 22 CYS A CA 15
ATOM 8245 C C . CYS A 1 22 ? 12.035 1.576 -0.156 1.00 21.12 22 CYS A C 15
ATOM 8246 O O . CYS A 1 22 ? 13.187 1.174 0.009 1.00 1.35 22 CYS A O 15
ATOM 8253 N N . VAL A 1 23 ? 11.627 2.161 -1.277 1.00 43.24 23 VAL A N 15
ATOM 8254 C CA . VAL A 1 23 ? 12.531 2.371 -2.403 1.00 35.44 23 VAL A CA 15
ATOM 8255 C C . VAL A 1 23 ? 12.290 3.727 -3.055 1.00 51.14 23 VAL A C 15
ATOM 8256 O O . VAL A 1 23 ? 11.148 4.126 -3.280 1.00 70.22 23 VAL A O 15
ATOM 8269 N N . GLY A 1 24 ? 13.375 4.433 -3.358 1.00 43.04 24 GLY A N 15
ATOM 8270 C CA . GLY A 1 24 ? 13.261 5.738 -3.983 1.00 70.22 24 GLY A CA 15
ATOM 8271 C C . GLY A 1 24 ? 14.143 5.873 -5.208 1.00 44.42 24 GLY A C 15
ATOM 8272 O O . GLY A 1 24 ? 15.369 5.902 -5.099 1.00 4.24 24 GLY A O 15
ATOM 8276 N N . TYR A 1 25 ? 13.520 5.955 -6.378 1.00 51.12 25 TYR A N 15
ATOM 8277 C CA . TYR A 1 25 ? 14.257 6.084 -7.630 1.00 31.13 25 TYR A CA 15
ATOM 8278 C C . TYR A 1 25 ? 14.686 7.529 -7.863 1.00 53.31 25 TYR A C 15
ATOM 8279 O O . TYR A 1 25 ? 13.868 8.385 -8.203 1.00 11.12 25 TYR A O 15
ATOM 8297 N N . CYS A 1 26 ? 15.975 7.794 -7.679 1.00 13.21 26 CYS A N 15
ATOM 8298 C CA . CYS A 1 26 ? 16.515 9.135 -7.869 1.00 22.21 26 CYS A CA 15
ATOM 8299 C C . CYS A 1 26 ? 17.215 9.253 -9.220 1.00 23.43 26 CYS A C 15
ATOM 8300 O O . CYS A 1 26 ? 17.080 10.258 -9.915 1.00 54.14 26 CYS A O 15
ATOM 8307 N N . GLY A 1 27 ? 17.965 8.217 -9.584 1.00 72.52 27 GLY A N 15
ATOM 8308 C CA . GLY A 1 27 ? 18.675 8.223 -10.850 1.00 11.42 27 GLY A CA 15
ATOM 8309 C C . GLY A 1 27 ? 19.965 9.016 -10.786 1.00 42.33 27 GLY A C 15
ATOM 8310 O O . GLY A 1 27 ? 20.902 8.635 -10.086 1.00 13.14 27 GLY A O 15
ATOM 8314 N N . ASN A 1 28 ? 20.015 10.122 -11.522 1.00 2.23 28 ASN A N 15
ATOM 8315 C CA . ASN A 1 28 ? 21.202 10.970 -11.548 1.00 32.23 28 ASN A CA 15
ATOM 8316 C C . ASN A 1 28 ? 20.827 12.436 -11.352 1.00 24.21 28 ASN A C 15
ATOM 8317 O O . ASN A 1 28 ? 20.450 13.122 -12.300 1.00 53.42 28 ASN A O 15
ATOM 8328 N N . ASN A 1 29 ? 20.936 12.908 -10.114 1.00 50.44 29 ASN A N 15
ATOM 8329 C CA . ASN A 1 29 ? 20.609 14.293 -9.794 1.00 0.04 29 ASN A CA 15
ATOM 8330 C C . ASN A 1 29 ? 21.392 14.768 -8.573 1.00 51.14 29 ASN A C 15
ATOM 8331 O O . ASN A 1 29 ? 22.154 15.731 -8.648 1.00 63.30 29 ASN A O 15
ATOM 8342 N N . GLY A 1 30 ? 21.198 14.085 -7.449 1.00 74.23 30 GLY A N 15
ATOM 8343 C CA . GLY A 1 30 ? 21.892 14.451 -6.229 1.00 43.10 30 GLY A CA 15
ATOM 8344 C C . GLY A 1 30 ? 21.515 13.565 -5.059 1.00 21.33 30 GLY A C 15
ATOM 8345 O O . GLY A 1 30 ? 20.600 12.747 -5.159 1.00 42.12 30 GLY A O 15
ATOM 8349 N N . VAL A 1 31 ? 22.223 13.725 -3.945 1.00 33.32 31 VAL A N 15
ATOM 8350 C CA . VAL A 1 31 ? 21.958 12.932 -2.750 1.00 72.02 31 VAL A CA 15
ATOM 8351 C C . VAL A 1 31 ? 20.607 13.291 -2.141 1.00 22.12 31 VAL A C 15
ATOM 8352 O O . VAL A 1 31 ? 19.861 12.417 -1.700 1.00 75.24 31 VAL A O 15
ATOM 8365 N N . VAL A 1 32 ? 20.299 14.584 -2.119 1.00 72.20 32 VAL A N 15
ATOM 8366 C CA . VAL A 1 32 ? 19.037 15.059 -1.565 1.00 52.51 32 VAL A CA 15
ATOM 8367 C C . VAL A 1 32 ? 17.851 14.357 -2.217 1.00 21.03 32 VAL A C 15
ATOM 8368 O O . VAL A 1 32 ? 16.984 13.813 -1.532 1.00 54.41 32 VAL A O 15
ATOM 8381 N N . THR A 1 33 ? 17.819 14.371 -3.546 1.00 22.12 33 THR A N 15
ATOM 8382 C CA . THR A 1 33 ? 16.740 13.736 -4.291 1.00 73.01 33 THR A CA 15
ATOM 8383 C C . THR A 1 33 ? 16.602 12.266 -3.914 1.00 33.54 33 THR A C 15
ATOM 8384 O O . THR A 1 33 ? 15.501 11.786 -3.641 1.00 62.41 33 THR A O 15
ATOM 8395 N N . ARG A 1 34 ? 17.725 11.555 -3.899 1.00 12.23 34 ARG A N 15
ATOM 8396 C CA . ARG A 1 34 ? 17.728 10.139 -3.555 1.00 24.54 34 ARG A CA 15
ATOM 8397 C C . ARG A 1 34 ? 17.012 9.899 -2.229 1.00 4.35 34 ARG A C 15
ATOM 8398 O O . ARG A 1 34 ? 16.409 8.848 -2.018 1.00 65.13 34 ARG A O 15
ATOM 8418 N N . ASN A 1 35 ? 17.085 10.883 -1.337 1.00 75.32 35 ASN A N 15
ATOM 8419 C CA . ASN A 1 35 ? 16.444 10.779 -0.031 1.00 24.30 35 ASN A CA 15
ATOM 8420 C C . ASN A 1 35 ? 14.967 11.151 -0.118 1.00 24.02 35 ASN A C 15
ATOM 8421 O O . ASN A 1 35 ? 14.112 10.477 0.455 1.00 21.22 35 ASN A O 15
ATOM 8432 N N . ALA A 1 36 ? 14.676 12.229 -0.839 1.00 71.50 36 ALA A N 15
ATOM 8433 C CA . ALA A 1 36 ? 13.303 12.689 -1.003 1.00 52.24 36 ALA A CA 15
ATOM 8434 C C . ALA A 1 36 ? 12.398 11.558 -1.480 1.00 53.32 36 ALA A C 15
ATOM 8435 O O . ALA A 1 36 ? 11.280 11.397 -0.992 1.00 1.42 36 ALA A O 15
ATOM 8442 N N . ASN A 1 37 ? 12.888 10.778 -2.438 1.00 21.34 37 ASN A N 15
ATOM 8443 C CA . ASN A 1 37 ? 12.122 9.662 -2.981 1.00 42.03 37 ASN A CA 15
ATOM 8444 C C . ASN A 1 37 ? 11.903 8.586 -1.923 1.00 33.44 37 ASN A C 15
ATOM 8445 O O . ASN A 1 37 ? 10.768 8.205 -1.635 1.00 42.42 37 ASN A O 15
ATOM 8456 N N . ALA A 1 38 ? 12.997 8.099 -1.346 1.00 13.13 38 ALA A N 15
ATOM 8457 C CA . ALA A 1 38 ? 12.924 7.069 -0.317 1.00 61.21 38 ALA A CA 15
ATOM 8458 C C . ALA A 1 38 ? 12.039 7.512 0.843 1.00 51.34 38 ALA A C 15
ATOM 8459 O O . ALA A 1 38 ? 11.475 6.685 1.557 1.00 23.42 38 ALA A O 15
ATOM 8466 N N . ASN A 1 39 ? 11.922 8.824 1.024 1.00 70.21 39 ASN A N 15
ATOM 8467 C CA . ASN A 1 39 ? 11.106 9.377 2.099 1.00 51.15 39 ASN A CA 15
ATOM 8468 C C . ASN A 1 39 ? 9.621 9.169 1.816 1.00 0.22 39 ASN A C 15
ATOM 8469 O O . ASN A 1 39 ? 8.823 8.984 2.735 1.00 1.43 39 ASN A O 15
ATOM 8480 N N . VAL A 1 40 ? 9.257 9.200 0.538 1.00 42.30 40 VAL A N 15
ATOM 8481 C CA . VAL A 1 40 ? 7.869 9.014 0.133 1.00 30.35 40 VAL A CA 15
ATOM 8482 C C . VAL A 1 40 ? 7.479 7.540 0.172 1.00 53.43 40 VAL A C 15
ATOM 8483 O O . VAL A 1 40 ? 6.327 7.200 0.438 1.00 74.33 40 VAL A O 15
ATOM 8496 N N . ALA A 1 41 ? 8.447 6.670 -0.096 1.00 1.44 41 ALA A N 15
ATOM 8497 C CA . ALA A 1 41 ? 8.206 5.233 -0.089 1.00 73.13 41 ALA A CA 15
ATOM 8498 C C . ALA A 1 41 ? 8.280 4.670 1.326 1.00 60.11 41 ALA A C 15
ATOM 8499 O O . ALA A 1 41 ? 7.378 3.961 1.772 1.00 75.13 41 ALA A O 15
ATOM 8506 N N . LYS A 1 42 ? 9.362 4.989 2.029 1.00 55.44 42 LYS A N 15
ATOM 8507 C CA . LYS A 1 42 ? 9.554 4.516 3.394 1.00 5.33 42 LYS A CA 15
ATOM 8508 C C . LYS A 1 42 ? 8.335 4.829 4.256 1.00 44.41 42 LYS A C 15
ATOM 8509 O O . LYS A 1 42 ? 8.014 4.091 5.188 1.00 51.04 42 LYS A O 15
ATOM 8527 N N . THR A 1 43 ? 7.658 5.929 3.938 1.00 22.43 43 THR A N 15
ATOM 8528 C CA . THR A 1 43 ? 6.474 6.339 4.683 1.00 65.11 43 THR A CA 15
ATOM 8529 C C . THR A 1 43 ? 5.240 5.575 4.218 1.00 41.04 43 THR A C 15
ATOM 8530 O O . THR A 1 43 ? 4.371 5.233 5.019 1.00 25.14 43 THR A O 15
ATOM 8541 N N . ALA A 1 44 ? 5.169 5.310 2.917 1.00 22.12 44 ALA A N 15
ATOM 8542 C CA . ALA A 1 44 ? 4.042 4.584 2.346 1.00 70.40 44 ALA A CA 15
ATOM 8543 C C . ALA A 1 44 ? 4.104 3.103 2.706 1.00 53.12 44 ALA A C 15
ATOM 8544 O O . ALA A 1 44 ? 4.721 2.307 1.997 1.00 41.43 44 ALA A O 15
ATOM 8551 N N . TRP A 1 1 ? 1.293 -0.087 0.201 1.00 14.13 1 TRP A N 16
ATOM 8552 C CA . TRP A 1 1 ? 2.443 -0.246 -0.681 1.00 40.12 1 TRP A CA 16
ATOM 8553 C C . TRP A 1 1 ? 3.224 1.058 -0.797 1.00 45.11 1 TRP A C 16
ATOM 8554 O O . TRP A 1 1 ? 2.659 2.144 -0.680 1.00 52.23 1 TRP A O 16
ATOM 8575 N N . GLY A 1 2 ? 4.529 0.943 -1.028 1.00 51.10 2 GLY A N 16
ATOM 8576 C CA . GLY A 1 2 ? 5.366 2.121 -1.156 1.00 3.40 2 GLY A CA 16
ATOM 8577 C C . GLY A 1 2 ? 6.379 1.994 -2.277 1.00 55.41 2 GLY A C 16
ATOM 8578 O O . GLY A 1 2 ? 7.431 1.377 -2.107 1.00 55.40 2 GLY A O 16
ATOM 8582 N N . CYS A 1 3 ? 6.061 2.578 -3.428 1.00 11.12 3 CYS A N 16
ATOM 8583 C CA . CYS A 1 3 ? 6.949 2.526 -4.583 1.00 12.11 3 CYS A CA 16
ATOM 8584 C C . CYS A 1 3 ? 6.943 3.854 -5.334 1.00 14.50 3 CYS A C 16
ATOM 8585 O O . CYS A 1 3 ? 5.925 4.257 -5.897 1.00 54.01 3 CYS A O 16
ATOM 8592 N N . VAL A 1 4 ? 8.087 4.531 -5.338 1.00 12.10 4 VAL A N 16
ATOM 8593 C CA . VAL A 1 4 ? 8.214 5.813 -6.020 1.00 44.25 4 VAL A CA 16
ATOM 8594 C C . VAL A 1 4 ? 9.284 5.754 -7.105 1.00 50.22 4 VAL A C 16
ATOM 8595 O O . VAL A 1 4 ? 10.270 5.026 -6.982 1.00 13.51 4 VAL A O 16
ATOM 8608 N N . CYS A 1 5 ? 9.083 6.525 -8.169 1.00 5.34 5 CYS A N 16
ATOM 8609 C CA . CYS A 1 5 ? 10.030 6.562 -9.277 1.00 1.03 5 CYS A CA 16
ATOM 8610 C C . CYS A 1 5 ? 10.226 7.990 -9.778 1.00 10.02 5 CYS A C 16
ATOM 8611 O O . CYS A 1 5 ? 9.293 8.793 -9.777 1.00 32.32 5 CYS A O 16
ATOM 8618 N N . SER A 1 6 ? 11.446 8.299 -10.206 1.00 11.14 6 SER A N 16
ATOM 8619 C CA . SER A 1 6 ? 11.766 9.631 -10.706 1.00 71.32 6 SER A CA 16
ATOM 8620 C C . SER A 1 6 ? 11.508 9.723 -12.207 1.00 53.40 6 SER A C 16
ATOM 8621 O O . SER A 1 6 ? 12.439 9.836 -13.003 1.00 1.42 6 SER A O 16
ATOM 8629 N N . GLY A 1 7 ? 10.234 9.674 -12.586 1.00 42.54 7 GLY A N 16
ATOM 8630 C CA . GLY A 1 7 ? 9.875 9.754 -13.990 1.00 73.21 7 GLY A CA 16
ATOM 8631 C C . GLY A 1 7 ? 8.377 9.682 -14.210 1.00 14.41 7 GLY A C 16
ATOM 8632 O O . GLY A 1 7 ? 7.724 10.704 -14.424 1.00 3.14 7 GLY A O 16
ATOM 8636 N N . SER A 1 8 ? 7.830 8.472 -14.159 1.00 73.02 8 SER A N 16
ATOM 8637 C CA . SER A 1 8 ? 6.400 8.270 -14.360 1.00 15.30 8 SER A CA 16
ATOM 8638 C C . SER A 1 8 ? 5.876 7.155 -13.459 1.00 44.45 8 SER A C 16
ATOM 8639 O O . SER A 1 8 ? 6.645 6.486 -12.768 1.00 43.14 8 SER A O 16
ATOM 8647 N N . THR A 1 9 ? 4.561 6.961 -13.472 1.00 63.12 9 THR A N 16
ATOM 8648 C CA . THR A 1 9 ? 3.933 5.929 -12.657 1.00 24.11 9 THR A CA 16
ATOM 8649 C C . THR A 1 9 ? 4.160 4.544 -13.253 1.00 11.14 9 THR A C 16
ATOM 8650 O O . THR A 1 9 ? 4.383 3.575 -12.528 1.00 4.25 9 THR A O 16
ATOM 8661 N N . ALA A 1 10 ? 4.101 4.458 -14.577 1.00 42.15 10 ALA A N 16
ATOM 8662 C CA . ALA A 1 10 ? 4.303 3.192 -15.270 1.00 72.35 10 ALA A CA 16
ATOM 8663 C C . ALA A 1 10 ? 5.608 2.532 -14.839 1.00 71.51 10 ALA A C 16
ATOM 8664 O O . ALA A 1 10 ? 5.670 1.316 -14.657 1.00 32.51 10 ALA A O 16
ATOM 8671 N N . VAL A 1 11 ? 6.650 3.341 -14.678 1.00 21.22 11 VAL A N 16
ATOM 8672 C CA . VAL A 1 11 ? 7.954 2.835 -14.267 1.00 45.03 11 VAL A CA 16
ATOM 8673 C C . VAL A 1 11 ? 8.032 2.679 -12.753 1.00 34.23 11 VAL A C 16
ATOM 8674 O O . VAL A 1 11 ? 8.766 1.834 -12.242 1.00 60.43 11 VAL A O 16
ATOM 8687 N N . ALA A 1 12 ? 7.268 3.500 -12.039 1.00 72.41 12 ALA A N 16
ATOM 8688 C CA . ALA A 1 12 ? 7.247 3.451 -10.582 1.00 45.15 12 ALA A CA 16
ATOM 8689 C C . ALA A 1 12 ? 6.738 2.103 -10.085 1.00 74.32 12 ALA A C 16
ATOM 8690 O O . ALA A 1 12 ? 7.330 1.495 -9.195 1.00 21.40 12 ALA A O 16
ATOM 8696 N N . ASN A 1 13 ? 5.635 1.642 -10.666 1.00 34.41 13 ASN A N 16
ATOM 8697 C CA . ASN A 1 13 ? 5.044 0.365 -10.280 1.00 63.02 13 ASN A CA 16
ATOM 8698 C C . ASN A 1 13 ? 5.799 -0.798 -10.917 1.00 50.11 13 ASN A C 16
ATOM 8699 O O . ASN A 1 13 ? 5.817 -1.907 -10.383 1.00 2.44 13 ASN A O 16
ATOM 8710 N N . SER A 1 14 ? 6.421 -0.536 -12.062 1.00 62.21 14 SER A N 16
ATOM 8711 C CA . SER A 1 14 ? 7.175 -1.561 -12.774 1.00 62.41 14 SER A CA 16
ATOM 8712 C C . SER A 1 14 ? 8.183 -2.236 -11.848 1.00 42.44 14 SER A C 16
ATOM 8713 O O . SER A 1 14 ? 8.381 -3.450 -11.906 1.00 12.25 14 SER A O 16
ATOM 8721 N N . HIS A 1 15 ? 8.819 -1.439 -10.995 1.00 50.33 15 HIS A N 16
ATOM 8722 C CA . HIS A 1 15 ? 9.807 -1.957 -10.056 1.00 30.31 15 HIS A CA 16
ATOM 8723 C C . HIS A 1 15 ? 9.149 -2.350 -8.737 1.00 35.31 15 HIS A C 16
ATOM 8724 O O . HIS A 1 15 ? 9.203 -3.509 -8.326 1.00 53.32 15 HIS A O 16
ATOM 8738 N N . ASN A 1 16 ? 8.528 -1.377 -8.078 1.00 31.33 16 ASN A N 16
ATOM 8739 C CA . ASN A 1 16 ? 7.860 -1.622 -6.804 1.00 42.34 16 ASN A CA 16
ATOM 8740 C C . ASN A 1 16 ? 8.796 -2.324 -5.825 1.00 44.52 16 ASN A C 16
ATOM 8741 O O . ASN A 1 16 ? 9.997 -2.437 -6.071 1.00 52.12 16 ASN A O 16
ATOM 8751 N N . ALA A 1 17 ? 8.238 -2.793 -4.715 1.00 32.44 17 ALA A N 16
ATOM 8752 C CA . ALA A 1 17 ? 9.021 -3.486 -3.700 1.00 25.44 17 ALA A CA 16
ATOM 8753 C C . ALA A 1 17 ? 8.120 -4.257 -2.742 1.00 32.54 17 ALA A C 16
ATOM 8754 O O . ALA A 1 17 ? 8.256 -5.470 -2.586 1.00 23.14 17 ALA A O 16
ATOM 8761 N N . GLY A 1 18 ? 7.198 -3.545 -2.101 1.00 31.02 18 GLY A N 16
ATOM 8762 C CA . GLY A 1 18 ? 6.288 -4.180 -1.165 1.00 50.52 18 GLY A CA 16
ATOM 8763 C C . GLY A 1 18 ? 5.815 -3.230 -0.082 1.00 73.14 18 GLY A C 16
ATOM 8764 O O . GLY A 1 18 ? 6.321 -2.117 0.062 1.00 71.12 18 GLY A O 16
ATOM 8768 N N . PRO A 1 19 ? 4.819 -3.670 0.702 1.00 42.33 19 PRO A N 16
ATOM 8769 C CA . PRO A 1 19 ? 4.255 -2.866 1.790 1.00 52.21 19 PRO A CA 16
ATOM 8770 C C . PRO A 1 19 ? 5.228 -2.699 2.952 1.00 12.40 19 PRO A C 16
ATOM 8771 O O . PRO A 1 19 ? 5.134 -1.741 3.720 1.00 71.44 19 PRO A O 16
ATOM 8782 N N . ALA A 1 20 ? 6.162 -3.636 3.075 1.00 41.21 20 ALA A N 16
ATOM 8783 C CA . ALA A 1 20 ? 7.154 -3.590 4.142 1.00 31.31 20 ALA A CA 16
ATOM 8784 C C . ALA A 1 20 ? 8.541 -3.281 3.590 1.00 41.05 20 ALA A C 16
ATOM 8785 O O . ALA A 1 20 ? 9.554 -3.618 4.203 1.00 32.22 20 ALA A O 16
ATOM 8792 N N . TYR A 1 21 ? 8.580 -2.638 2.428 1.00 60.54 21 TYR A N 16
ATOM 8793 C CA . TYR A 1 21 ? 9.844 -2.287 1.791 1.00 54.42 21 TYR A CA 16
ATOM 8794 C C . TYR A 1 21 ? 9.784 -0.880 1.202 1.00 21.24 21 TYR A C 16
ATOM 8795 O O . TYR A 1 21 ? 8.808 -0.508 0.550 1.00 65.03 21 TYR A O 16
ATOM 8813 N N . CYS A 1 22 ? 10.836 -0.103 1.438 1.00 54.42 22 CYS A N 16
ATOM 8814 C CA . CYS A 1 22 ? 10.906 1.263 0.932 1.00 12.03 22 CYS A CA 16
ATOM 8815 C C . CYS A 1 22 ? 11.967 1.386 -0.158 1.00 32.25 22 CYS A C 16
ATOM 8816 O O . CYS A 1 22 ? 13.103 0.943 0.014 1.00 74.02 22 CYS A O 16
ATOM 8823 N N . VAL A 1 23 ? 11.588 1.991 -1.279 1.00 71.51 23 VAL A N 16
ATOM 8824 C CA . VAL A 1 23 ? 12.506 2.173 -2.397 1.00 1.42 23 VAL A CA 16
ATOM 8825 C C . VAL A 1 23 ? 12.339 3.552 -3.025 1.00 43.32 23 VAL A C 16
ATOM 8826 O O . VAL A 1 23 ? 11.221 4.035 -3.200 1.00 4.43 23 VAL A O 16
ATOM 8839 N N . GLY A 1 24 ? 13.460 4.182 -3.364 1.00 63.12 24 GLY A N 16
ATOM 8840 C CA . GLY A 1 24 ? 13.417 5.500 -3.970 1.00 73.23 24 GLY A CA 16
ATOM 8841 C C . GLY A 1 24 ? 14.301 5.603 -5.197 1.00 2.41 24 GLY A C 16
ATOM 8842 O O . GLY A 1 24 ? 15.528 5.581 -5.090 1.00 74.23 24 GLY A O 16
ATOM 8846 N N . TYR A 1 25 ? 13.679 5.716 -6.365 1.00 71.41 25 TYR A N 16
ATOM 8847 C CA . TYR A 1 25 ? 14.418 5.819 -7.618 1.00 33.41 25 TYR A CA 16
ATOM 8848 C C . TYR A 1 25 ? 14.760 7.272 -7.931 1.00 15.23 25 TYR A C 16
ATOM 8849 O O . TYR A 1 25 ? 13.893 8.057 -8.317 1.00 50.04 25 TYR A O 16
ATOM 8867 N N . CYS A 1 26 ? 16.030 7.624 -7.761 1.00 74.02 26 CYS A N 16
ATOM 8868 C CA . CYS A 1 26 ? 16.489 8.982 -8.025 1.00 2.21 26 CYS A CA 16
ATOM 8869 C C . CYS A 1 26 ? 17.979 8.998 -8.357 1.00 34.34 26 CYS A C 16
ATOM 8870 O O . CYS A 1 26 ? 18.810 8.583 -7.549 1.00 55.54 26 CYS A O 16
ATOM 8877 N N . GLY A 1 27 ? 18.308 9.479 -9.551 1.00 44.33 27 GLY A N 16
ATOM 8878 C CA . GLY A 1 27 ? 19.697 9.540 -9.969 1.00 52.31 27 GLY A CA 16
ATOM 8879 C C . GLY A 1 27 ? 19.956 10.660 -10.958 1.00 21.51 27 GLY A C 16
ATOM 8880 O O . GLY A 1 27 ? 19.022 11.220 -11.530 1.00 2.13 27 GLY A O 16
ATOM 8884 N N . ASN A 1 28 ? 21.229 10.987 -11.159 1.00 34.42 28 ASN A N 16
ATOM 8885 C CA . ASN A 1 28 ? 21.608 12.048 -12.084 1.00 11.41 28 ASN A CA 16
ATOM 8886 C C . ASN A 1 28 ? 21.020 13.387 -11.647 1.00 34.51 28 ASN A C 16
ATOM 8887 O O . ASN A 1 28 ? 20.791 14.273 -12.468 1.00 44.43 28 ASN A O 16
ATOM 8898 N N . ASN A 1 29 ? 20.777 13.524 -10.347 1.00 50.04 29 ASN A N 16
ATOM 8899 C CA . ASN A 1 29 ? 20.215 14.754 -9.801 1.00 23.13 29 ASN A CA 16
ATOM 8900 C C . ASN A 1 29 ? 21.003 15.215 -8.578 1.00 35.11 29 ASN A C 16
ATOM 8901 O O . ASN A 1 29 ? 21.745 16.194 -8.637 1.00 52.15 29 ASN A O 16
ATOM 8912 N N . GLY A 1 30 ? 20.835 14.501 -7.469 1.00 32.22 30 GLY A N 16
ATOM 8913 C CA . GLY A 1 30 ? 21.536 14.851 -6.248 1.00 1.43 30 GLY A CA 16
ATOM 8914 C C . GLY A 1 30 ? 21.233 13.896 -5.110 1.00 41.24 30 GLY A C 16
ATOM 8915 O O . GLY A 1 30 ? 20.227 13.187 -5.137 1.00 21.02 30 GLY A O 16
ATOM 8919 N N . VAL A 1 31 ? 22.106 13.875 -4.108 1.00 43.43 31 VAL A N 16
ATOM 8920 C CA . VAL A 1 31 ? 21.928 13.000 -2.957 1.00 34.54 31 VAL A CA 16
ATOM 8921 C C . VAL A 1 31 ? 20.593 13.263 -2.268 1.00 23.33 31 VAL A C 16
ATOM 8922 O O . VAL A 1 31 ? 19.907 12.333 -1.843 1.00 63.22 31 VAL A O 16
ATOM 8935 N N . VAL A 1 32 ? 20.230 14.537 -2.160 1.00 61.03 32 VAL A N 16
ATOM 8936 C CA . VAL A 1 32 ? 18.976 14.924 -1.524 1.00 64.43 32 VAL A CA 16
ATOM 8937 C C . VAL A 1 32 ? 17.791 14.216 -2.171 1.00 20.00 32 VAL A C 16
ATOM 8938 O O . VAL A 1 32 ? 16.978 13.592 -1.488 1.00 72.15 32 VAL A O 16
ATOM 8951 N N . THR A 1 33 ? 17.698 14.316 -3.493 1.00 42.54 33 THR A N 16
ATOM 8952 C CA . THR A 1 33 ? 16.612 13.687 -4.233 1.00 70.14 33 THR A CA 16
ATOM 8953 C C . THR A 1 33 ? 16.523 12.198 -3.919 1.00 65.24 33 THR A C 16
ATOM 8954 O O . THR A 1 33 ? 15.447 11.679 -3.622 1.00 41.43 33 THR A O 16
ATOM 8965 N N . ARG A 1 34 ? 17.662 11.515 -3.986 1.00 73.05 34 ARG A N 16
ATOM 8966 C CA . ARG A 1 34 ? 17.712 10.085 -3.710 1.00 31.54 34 ARG A CA 16
ATOM 8967 C C . ARG A 1 34 ? 17.061 9.768 -2.366 1.00 60.43 34 ARG A C 16
ATOM 8968 O O . ARG A 1 34 ? 16.487 8.695 -2.181 1.00 44.22 34 ARG A O 16
ATOM 8988 N N . ASN A 1 35 ? 17.155 10.708 -1.432 1.00 44.43 35 ASN A N 16
ATOM 8989 C CA . ASN A 1 35 ? 16.577 10.529 -0.106 1.00 12.04 35 ASN A CA 16
ATOM 8990 C C . ASN A 1 35 ? 15.091 10.875 -0.109 1.00 31.02 35 ASN A C 16
ATOM 8991 O O . ASN A 1 35 ? 14.278 10.171 0.489 1.00 70.52 35 ASN A O 16
ATOM 9002 N N . ALA A 1 36 ? 14.744 11.964 -0.787 1.00 0.23 36 ALA A N 16
ATOM 9003 C CA . ALA A 1 36 ? 13.356 12.402 -0.870 1.00 44.33 36 ALA A CA 16
ATOM 9004 C C . ALA A 1 36 ? 12.448 11.265 -1.326 1.00 2.21 36 ALA A C 16
ATOM 9005 O O . ALA A 1 36 ? 11.425 10.988 -0.702 1.00 71.20 36 ALA A O 16
ATOM 9012 N N . ASN A 1 37 ? 12.829 10.611 -2.418 1.00 65.02 37 ASN A N 16
ATOM 9013 C CA . ASN A 1 37 ? 12.048 9.504 -2.958 1.00 40.31 37 ASN A CA 16
ATOM 9014 C C . ASN A 1 37 ? 11.827 8.427 -1.900 1.00 43.23 37 ASN A C 16
ATOM 9015 O O . ASN A 1 37 ? 10.692 8.053 -1.608 1.00 11.40 37 ASN A O 16
ATOM 9026 N N . ALA A 1 38 ? 12.921 7.933 -1.330 1.00 22.02 38 ALA A N 16
ATOM 9027 C CA . ALA A 1 38 ? 12.847 6.901 -0.303 1.00 5.22 38 ALA A CA 16
ATOM 9028 C C . ALA A 1 38 ? 11.965 7.345 0.859 1.00 41.10 38 ALA A C 16
ATOM 9029 O O . ALA A 1 38 ? 11.398 6.518 1.571 1.00 74.32 38 ALA A O 16
ATOM 9036 N N . ASN A 1 39 ? 11.855 8.656 1.045 1.00 1.51 39 ASN A N 16
ATOM 9037 C CA . ASN A 1 39 ? 11.042 9.210 2.122 1.00 4.11 39 ASN A CA 16
ATOM 9038 C C . ASN A 1 39 ? 9.557 9.005 1.843 1.00 54.43 39 ASN A C 16
ATOM 9039 O O . ASN A 1 39 ? 8.759 8.833 2.764 1.00 35.01 39 ASN A O 16
ATOM 9050 N N . VAL A 1 40 ? 9.192 9.025 0.565 1.00 40.15 40 VAL A N 16
ATOM 9051 C CA . VAL A 1 40 ? 7.803 8.840 0.163 1.00 72.12 40 VAL A CA 16
ATOM 9052 C C . VAL A 1 40 ? 7.406 7.369 0.220 1.00 54.15 40 VAL A C 16
ATOM 9053 O O . VAL A 1 40 ? 6.262 7.036 0.529 1.00 61.02 40 VAL A O 16
ATOM 9066 N N . ALA A 1 41 ? 8.358 6.493 -0.081 1.00 24.32 41 ALA A N 16
ATOM 9067 C CA . ALA A 1 41 ? 8.109 5.057 -0.062 1.00 20.35 41 ALA A CA 16
ATOM 9068 C C . ALA A 1 41 ? 8.195 4.504 1.357 1.00 71.51 41 ALA A C 16
ATOM 9069 O O . ALA A 1 41 ? 7.291 3.806 1.818 1.00 24.14 41 ALA A O 16
ATOM 9076 N N . LYS A 1 42 ? 9.287 4.818 2.045 1.00 43.44 42 LYS A N 16
ATOM 9077 C CA . LYS A 1 42 ? 9.492 4.354 3.411 1.00 20.24 42 LYS A CA 16
ATOM 9078 C C . LYS A 1 42 ? 8.287 4.687 4.286 1.00 43.04 42 LYS A C 16
ATOM 9079 O O . LYS A 1 42 ? 7.971 3.961 5.229 1.00 41.11 42 LYS A O 16
ATOM 9097 N N . THR A 1 43 ? 7.616 5.789 3.966 1.00 42.34 43 THR A N 16
ATOM 9098 C CA . THR A 1 43 ? 6.446 6.218 4.721 1.00 2.22 43 THR A CA 16
ATOM 9099 C C . THR A 1 43 ? 5.177 5.561 4.190 1.00 24.13 43 THR A C 16
ATOM 9100 O O . THR A 1 43 ? 4.274 5.225 4.956 1.00 40.45 43 THR A O 16
ATOM 9111 N N . ALA A 1 44 ? 5.117 5.379 2.875 1.00 14.22 44 ALA A N 16
ATOM 9112 C CA . ALA A 1 44 ? 3.959 4.759 2.242 1.00 1.14 44 ALA A CA 16
ATOM 9113 C C . ALA A 1 44 ? 3.778 3.322 2.718 1.00 61.53 44 ALA A C 16
ATOM 9114 O O . ALA A 1 44 ? 4.407 2.894 3.687 1.00 53.31 44 ALA A O 16
ATOM 9121 N N . TRP A 1 1 ? 1.340 -0.468 -0.011 1.00 10.54 1 TRP A N 17
ATOM 9122 C CA . TRP A 1 1 ? 2.456 -0.524 -0.948 1.00 21.31 1 TRP A CA 17
ATOM 9123 C C . TRP A 1 1 ? 3.170 0.820 -1.026 1.00 42.51 1 TRP A C 17
ATOM 9124 O O . TRP A 1 1 ? 2.535 1.874 -0.995 1.00 24.20 1 TRP A O 17
ATOM 9145 N N . GLY A 1 2 ? 4.495 0.777 -1.128 1.00 43.31 2 GLY A N 17
ATOM 9146 C CA . GLY A 1 2 ? 5.273 2.000 -1.209 1.00 63.32 2 GLY A CA 17
ATOM 9147 C C . GLY A 1 2 ? 6.315 1.952 -2.309 1.00 61.12 2 GLY A C 17
ATOM 9148 O O . GLY A 1 2 ? 7.413 1.431 -2.112 1.00 44.13 2 GLY A O 17
ATOM 9152 N N . CYS A 1 3 ? 5.971 2.495 -3.472 1.00 52.00 3 CYS A N 17
ATOM 9153 C CA . CYS A 1 3 ? 6.883 2.511 -4.609 1.00 71.22 3 CYS A CA 17
ATOM 9154 C C . CYS A 1 3 ? 6.869 3.872 -5.299 1.00 32.01 3 CYS A C 17
ATOM 9155 O O . CYS A 1 3 ? 5.854 4.285 -5.861 1.00 2.25 3 CYS A O 17
ATOM 9162 N N . VAL A 1 4 ? 8.003 4.565 -5.253 1.00 35.55 4 VAL A N 17
ATOM 9163 C CA . VAL A 1 4 ? 8.122 5.878 -5.874 1.00 11.24 4 VAL A CA 17
ATOM 9164 C C . VAL A 1 4 ? 9.192 5.877 -6.960 1.00 13.42 4 VAL A C 17
ATOM 9165 O O . VAL A 1 4 ? 10.162 5.122 -6.891 1.00 34.21 4 VAL A O 17
ATOM 9178 N N . CYS A 1 5 ? 9.009 6.730 -7.963 1.00 21.51 5 CYS A N 17
ATOM 9179 C CA . CYS A 1 5 ? 9.958 6.828 -9.065 1.00 40.52 5 CYS A CA 17
ATOM 9180 C C . CYS A 1 5 ? 10.194 8.286 -9.450 1.00 45.03 5 CYS A C 17
ATOM 9181 O O . CYS A 1 5 ? 9.309 9.129 -9.306 1.00 33.50 5 CYS A O 17
ATOM 9188 N N . SER A 1 6 ? 11.395 8.575 -9.941 1.00 44.31 6 SER A N 17
ATOM 9189 C CA . SER A 1 6 ? 11.750 9.931 -10.344 1.00 2.11 6 SER A CA 17
ATOM 9190 C C . SER A 1 6 ? 11.539 10.126 -11.842 1.00 74.32 6 SER A C 17
ATOM 9191 O O . SER A 1 6 ? 12.452 10.526 -12.563 1.00 31.12 6 SER A O 17
ATOM 9199 N N . GLY A 1 7 ? 10.325 9.839 -12.304 1.00 63.25 7 GLY A N 17
ATOM 9200 C CA . GLY A 1 7 ? 10.014 9.988 -13.714 1.00 62.31 7 GLY A CA 17
ATOM 9201 C C . GLY A 1 7 ? 8.528 9.889 -13.993 1.00 54.23 7 GLY A C 17
ATOM 9202 O O . GLY A 1 7 ? 7.786 10.851 -13.791 1.00 61.14 7 GLY A O 17
ATOM 9206 N N . SER A 1 8 ? 8.091 8.724 -14.461 1.00 14.15 8 SER A N 17
ATOM 9207 C CA . SER A 1 8 ? 6.683 8.505 -14.773 1.00 43.34 8 SER A CA 17
ATOM 9208 C C . SER A 1 8 ? 6.068 7.484 -13.822 1.00 14.13 8 SER A C 17
ATOM 9209 O O . SER A 1 8 ? 6.768 6.858 -13.025 1.00 71.13 8 SER A O 17
ATOM 9217 N N . THR A 1 9 ? 4.751 7.321 -13.910 1.00 21.31 9 THR A N 17
ATOM 9218 C CA . THR A 1 9 ? 4.039 6.377 -13.057 1.00 42.32 9 THR A CA 17
ATOM 9219 C C . THR A 1 9 ? 4.206 4.948 -13.560 1.00 33.21 9 THR A C 17
ATOM 9220 O O . THR A 1 9 ? 4.191 3.999 -12.777 1.00 32.23 9 THR A O 17
ATOM 9231 N N . ALA A 1 10 ? 4.365 4.801 -14.871 1.00 50.52 10 ALA A N 17
ATOM 9232 C CA . ALA A 1 10 ? 4.537 3.487 -15.478 1.00 2.42 10 ALA A CA 17
ATOM 9233 C C . ALA A 1 10 ? 5.830 2.830 -15.006 1.00 34.13 10 ALA A C 17
ATOM 9234 O O . ALA A 1 10 ? 5.893 1.612 -14.837 1.00 14.14 10 ALA A O 17
ATOM 9241 N N . VAL A 1 11 ? 6.859 3.643 -14.795 1.00 4.51 11 VAL A N 17
ATOM 9242 C CA . VAL A 1 11 ? 8.151 3.141 -14.342 1.00 32.43 11 VAL A CA 17
ATOM 9243 C C . VAL A 1 11 ? 8.168 2.956 -12.829 1.00 5.35 11 VAL A C 17
ATOM 9244 O O . VAL A 1 11 ? 8.887 2.105 -12.305 1.00 51.30 11 VAL A O 17
ATOM 9257 N N . ALA A 1 12 ? 7.372 3.760 -12.131 1.00 22.32 12 ALA A N 17
ATOM 9258 C CA . ALA A 1 12 ? 7.294 3.684 -10.677 1.00 62.42 12 ALA A CA 17
ATOM 9259 C C . ALA A 1 12 ? 6.842 2.300 -10.223 1.00 73.14 12 ALA A C 17
ATOM 9260 O O . ALA A 1 12 ? 7.443 1.701 -9.332 1.00 53.53 12 ALA A O 17
ATOM 9266 N N . ASN A 1 13 ? 5.778 1.798 -10.842 1.00 60.31 13 ASN A N 17
ATOM 9267 C CA . ASN A 1 13 ? 5.244 0.484 -10.500 1.00 42.32 13 ASN A CA 17
ATOM 9268 C C . ASN A 1 13 ? 6.066 -0.623 -11.153 1.00 34.41 13 ASN A C 17
ATOM 9269 O O . ASN A 1 13 ? 6.126 -1.745 -10.649 1.00 2.34 13 ASN A O 17
ATOM 9280 N N . SER A 1 14 ? 6.697 -0.301 -12.277 1.00 54.43 14 SER A N 17
ATOM 9281 C CA . SER A 1 14 ? 7.512 -1.269 -13.001 1.00 41.33 14 SER A CA 17
ATOM 9282 C C . SER A 1 14 ? 8.539 -1.915 -12.076 1.00 15.44 14 SER A C 17
ATOM 9283 O O . SER A 1 14 ? 8.922 -3.070 -12.264 1.00 51.53 14 SER A O 17
ATOM 9291 N N . HIS A 1 15 ? 8.980 -1.160 -11.074 1.00 20.41 15 HIS A N 17
ATOM 9292 C CA . HIS A 1 15 ? 9.962 -1.658 -10.117 1.00 60.42 15 HIS A CA 17
ATOM 9293 C C . HIS A 1 15 ? 9.279 -2.150 -8.844 1.00 65.45 15 HIS A C 17
ATOM 9294 O O . HIS A 1 15 ? 9.363 -3.328 -8.500 1.00 21.33 15 HIS A O 17
ATOM 9308 N N . ASN A 1 16 ? 8.605 -1.239 -8.150 1.00 61.43 16 ASN A N 17
ATOM 9309 C CA . ASN A 1 16 ? 7.909 -1.581 -6.915 1.00 4.31 16 ASN A CA 17
ATOM 9310 C C . ASN A 1 16 ? 8.841 -2.306 -5.949 1.00 32.43 16 ASN A C 17
ATOM 9311 O O . ASN A 1 16 ? 10.051 -2.364 -6.163 1.00 23.11 16 ASN A O 17
ATOM 9321 N N . ALA A 1 17 ? 8.267 -2.859 -4.885 1.00 60.20 17 ALA A N 17
ATOM 9322 C CA . ALA A 1 17 ? 9.045 -3.583 -3.887 1.00 72.54 17 ALA A CA 17
ATOM 9323 C C . ALA A 1 17 ? 8.136 -4.352 -2.934 1.00 74.05 17 ALA A C 17
ATOM 9324 O O . ALA A 1 17 ? 8.152 -5.582 -2.902 1.00 53.30 17 ALA A O 17
ATOM 9331 N N . GLY A 1 18 ? 7.343 -3.618 -2.159 1.00 23.34 18 GLY A N 17
ATOM 9332 C CA . GLY A 1 18 ? 6.439 -4.249 -1.215 1.00 10.43 18 GLY A CA 17
ATOM 9333 C C . GLY A 1 18 ? 5.920 -3.278 -0.173 1.00 13.13 18 GLY A C 17
ATOM 9334 O O . GLY A 1 18 ? 6.354 -2.129 -0.093 1.00 3.25 18 GLY A O 17
ATOM 9338 N N . PRO A 1 19 ? 4.966 -3.740 0.649 1.00 75.21 19 PRO A N 17
ATOM 9339 C CA . PRO A 1 19 ? 4.365 -2.920 1.705 1.00 32.20 19 PRO A CA 17
ATOM 9340 C C . PRO A 1 19 ? 5.340 -2.632 2.841 1.00 65.11 19 PRO A C 17
ATOM 9341 O O . PRO A 1 19 ? 5.364 -1.529 3.386 1.00 25.24 19 PRO A O 17
ATOM 9352 N N . ALA A 1 20 ? 6.144 -3.631 3.192 1.00 1.40 20 ALA A N 17
ATOM 9353 C CA . ALA A 1 20 ? 7.124 -3.483 4.261 1.00 34.04 20 ALA A CA 17
ATOM 9354 C C . ALA A 1 20 ? 8.501 -3.145 3.701 1.00 21.24 20 ALA A C 17
ATOM 9355 O O . ALA A 1 20 ? 9.522 -3.404 4.340 1.00 52.34 20 ALA A O 17
ATOM 9362 N N . TYR A 1 21 ? 8.523 -2.567 2.506 1.00 72.24 21 TYR A N 17
ATOM 9363 C CA . TYR A 1 21 ? 9.776 -2.197 1.858 1.00 13.13 21 TYR A CA 17
ATOM 9364 C C . TYR A 1 21 ? 9.720 -0.761 1.345 1.00 23.30 21 TYR A C 17
ATOM 9365 O O . TYR A 1 21 ? 8.719 -0.333 0.771 1.00 52.33 21 TYR A O 17
ATOM 9383 N N . CYS A 1 22 ? 10.804 -0.022 1.556 1.00 64.33 22 CYS A N 17
ATOM 9384 C CA . CYS A 1 22 ? 10.882 1.365 1.115 1.00 1.34 22 CYS A CA 17
ATOM 9385 C C . CYS A 1 22 ? 11.954 1.536 0.043 1.00 4.52 22 CYS A C 17
ATOM 9386 O O . CYS A 1 22 ? 13.144 1.357 0.305 1.00 11.11 22 CYS A O 17
ATOM 9393 N N . VAL A 1 23 ? 11.525 1.885 -1.165 1.00 53.04 23 VAL A N 17
ATOM 9394 C CA . VAL A 1 23 ? 12.447 2.082 -2.277 1.00 51.13 23 VAL A CA 17
ATOM 9395 C C . VAL A 1 23 ? 12.316 3.486 -2.858 1.00 74.51 23 VAL A C 17
ATOM 9396 O O . VAL A 1 23 ? 11.211 4.005 -3.009 1.00 51.40 23 VAL A O 17
ATOM 9409 N N . GLY A 1 24 ? 13.452 4.094 -3.183 1.00 41.53 24 GLY A N 17
ATOM 9410 C CA . GLY A 1 24 ? 13.442 5.433 -3.745 1.00 24.34 24 GLY A CA 17
ATOM 9411 C C . GLY A 1 24 ? 14.290 5.542 -4.996 1.00 51.55 24 GLY A C 17
ATOM 9412 O O . GLY A 1 24 ? 15.519 5.516 -4.927 1.00 31.22 24 GLY A O 17
ATOM 9416 N N . TYR A 1 25 ? 13.633 5.664 -6.145 1.00 2.54 25 TYR A N 17
ATOM 9417 C CA . TYR A 1 25 ? 14.334 5.774 -7.418 1.00 43.33 25 TYR A CA 17
ATOM 9418 C C . TYR A 1 25 ? 14.904 7.177 -7.607 1.00 71.05 25 TYR A C 17
ATOM 9419 O O . TYR A 1 25 ? 14.160 8.149 -7.744 1.00 62.24 25 TYR A O 17
ATOM 9437 N N . CYS A 1 26 ? 16.229 7.274 -7.615 1.00 1.24 26 CYS A N 17
ATOM 9438 C CA . CYS A 1 26 ? 16.901 8.556 -7.787 1.00 44.30 26 CYS A CA 17
ATOM 9439 C C . CYS A 1 26 ? 17.825 8.527 -9.001 1.00 42.13 26 CYS A C 17
ATOM 9440 O O . CYS A 1 26 ? 18.922 7.973 -8.947 1.00 4.44 26 CYS A O 17
ATOM 9447 N N . GLY A 1 27 ? 17.372 9.128 -10.097 1.00 42.34 27 GLY A N 17
ATOM 9448 C CA . GLY A 1 27 ? 18.170 9.160 -11.309 1.00 53.14 27 GLY A CA 17
ATOM 9449 C C . GLY A 1 27 ? 19.415 10.011 -11.162 1.00 3.23 27 GLY A C 17
ATOM 9450 O O . GLY A 1 27 ? 20.042 10.028 -10.103 1.00 72.42 27 GLY A O 17
ATOM 9454 N N . ASN A 1 28 ? 19.776 10.719 -12.227 1.00 41.21 28 ASN A N 17
ATOM 9455 C CA . ASN A 1 28 ? 20.957 11.575 -12.212 1.00 11.01 28 ASN A CA 17
ATOM 9456 C C . ASN A 1 28 ? 20.617 12.961 -11.673 1.00 2.25 28 ASN A C 17
ATOM 9457 O O . ASN A 1 28 ? 20.870 13.972 -12.327 1.00 32.22 28 ASN A O 17
ATOM 9468 N N . ASN A 1 29 ? 20.043 13.000 -10.474 1.00 65.43 29 ASN A N 17
ATOM 9469 C CA . ASN A 1 29 ? 19.669 14.261 -9.846 1.00 40.53 29 ASN A CA 17
ATOM 9470 C C . ASN A 1 29 ? 20.648 14.627 -8.734 1.00 55.23 29 ASN A C 17
ATOM 9471 O O . ASN A 1 29 ? 21.291 15.675 -8.779 1.00 31.21 29 ASN A O 17
ATOM 9482 N N . GLY A 1 30 ? 20.755 13.754 -7.737 1.00 13.42 30 GLY A N 17
ATOM 9483 C CA . GLY A 1 30 ? 21.657 14.003 -6.628 1.00 32.25 30 GLY A CA 17
ATOM 9484 C C . GLY A 1 30 ? 21.293 13.201 -5.394 1.00 24.41 30 GLY A C 17
ATOM 9485 O O . GLY A 1 30 ? 20.382 12.373 -5.428 1.00 45.14 30 GLY A O 17
ATOM 9489 N N . VAL A 1 31 ? 22.008 13.444 -4.300 1.00 23.32 31 VAL A N 17
ATOM 9490 C CA . VAL A 1 31 ? 21.757 12.737 -3.050 1.00 13.25 31 VAL A CA 17
ATOM 9491 C C . VAL A 1 31 ? 20.428 13.162 -2.436 1.00 15.42 31 VAL A C 17
ATOM 9492 O O . VAL A 1 31 ? 19.694 12.341 -1.886 1.00 70.31 31 VAL A O 17
ATOM 9505 N N . VAL A 1 32 ? 20.122 14.453 -2.534 1.00 25.52 32 VAL A N 17
ATOM 9506 C CA . VAL A 1 32 ? 18.880 14.988 -1.990 1.00 22.22 32 VAL A CA 17
ATOM 9507 C C . VAL A 1 32 ? 17.674 14.214 -2.510 1.00 20.12 32 VAL A C 17
ATOM 9508 O O . VAL A 1 32 ? 16.870 13.699 -1.732 1.00 70.52 32 VAL A O 17
ATOM 9521 N N . THR A 1 33 ? 17.553 14.135 -3.831 1.00 61.04 33 THR A N 17
ATOM 9522 C CA . THR A 1 33 ? 16.445 13.424 -4.456 1.00 52.44 33 THR A CA 17
ATOM 9523 C C . THR A 1 33 ? 16.391 11.973 -3.993 1.00 63.05 33 THR A C 17
ATOM 9524 O O . THR A 1 33 ? 15.326 11.459 -3.653 1.00 14.22 33 THR A O 17
ATOM 9535 N N . ARG A 1 34 ? 17.547 11.317 -3.983 1.00 1.11 34 ARG A N 17
ATOM 9536 C CA . ARG A 1 34 ? 17.631 9.924 -3.562 1.00 21.12 34 ARG A CA 17
ATOM 9537 C C . ARG A 1 34 ? 16.976 9.728 -2.198 1.00 34.31 34 ARG A C 17
ATOM 9538 O O . ARG A 1 34 ? 16.422 8.667 -1.911 1.00 42.12 34 ARG A O 17
ATOM 9558 N N . ASN A 1 35 ? 17.043 10.758 -1.361 1.00 22.11 35 ASN A N 17
ATOM 9559 C CA . ASN A 1 35 ? 16.457 10.698 -0.027 1.00 3.43 35 ASN A CA 17
ATOM 9560 C C . ASN A 1 35 ? 14.965 11.011 -0.073 1.00 53.15 35 ASN A C 17
ATOM 9561 O O . ASN A 1 35 ? 14.157 10.325 0.552 1.00 53.41 35 ASN A O 17
ATOM 9572 N N . ALA A 1 36 ? 14.607 12.051 -0.820 1.00 32.13 36 ALA A N 17
ATOM 9573 C CA . ALA A 1 36 ? 13.212 12.453 -0.951 1.00 11.13 36 ALA A CA 17
ATOM 9574 C C . ALA A 1 36 ? 12.350 11.294 -1.440 1.00 11.04 36 ALA A C 17
ATOM 9575 O O . ALA A 1 36 ? 11.231 11.098 -0.967 1.00 41.12 36 ALA A O 17
ATOM 9582 N N . ASN A 1 37 ? 12.879 10.529 -2.389 1.00 54.02 37 ASN A N 17
ATOM 9583 C CA . ASN A 1 37 ? 12.156 9.390 -2.943 1.00 62.41 37 ASN A CA 17
ATOM 9584 C C . ASN A 1 37 ? 11.920 8.324 -1.877 1.00 3.44 37 ASN A C 17
ATOM 9585 O O . ASN A 1 37 ? 10.781 7.953 -1.597 1.00 12.42 37 ASN A O 17
ATOM 9596 N N . ALA A 1 38 ? 13.006 7.837 -1.284 1.00 53.25 38 ALA A N 17
ATOM 9597 C CA . ALA A 1 38 ? 12.917 6.817 -0.247 1.00 42.11 38 ALA A CA 17
ATOM 9598 C C . ALA A 1 38 ? 12.026 7.278 0.901 1.00 20.23 38 ALA A C 17
ATOM 9599 O O . ALA A 1 38 ? 11.453 6.461 1.621 1.00 73.14 38 ALA A O 17
ATOM 9606 N N . ASN A 1 39 ? 11.915 8.592 1.068 1.00 71.34 39 ASN A N 17
ATOM 9607 C CA . ASN A 1 39 ? 11.094 9.161 2.130 1.00 30.02 39 ASN A CA 17
ATOM 9608 C C . ASN A 1 39 ? 9.610 8.952 1.843 1.00 63.24 39 ASN A C 17
ATOM 9609 O O . ASN A 1 39 ? 8.805 8.795 2.760 1.00 10.25 39 ASN A O 17
ATOM 9620 N N . VAL A 1 40 ? 9.256 8.950 0.561 1.00 31.14 40 VAL A N 17
ATOM 9621 C CA . VAL A 1 40 ? 7.870 8.758 0.152 1.00 52.21 40 VAL A CA 17
ATOM 9622 C C . VAL A 1 40 ? 7.472 7.289 0.231 1.00 74.22 40 VAL A C 17
ATOM 9623 O O . VAL A 1 40 ? 6.310 6.962 0.473 1.00 2.03 40 VAL A O 17
ATOM 9636 N N . ALA A 1 41 ? 8.444 6.406 0.025 1.00 54.13 41 ALA A N 17
ATOM 9637 C CA . ALA A 1 41 ? 8.195 4.971 0.075 1.00 63.30 41 ALA A CA 17
ATOM 9638 C C . ALA A 1 41 ? 8.258 4.453 1.508 1.00 64.52 41 ALA A C 17
ATOM 9639 O O . ALA A 1 41 ? 7.341 3.778 1.976 1.00 24.50 41 ALA A O 17
ATOM 9646 N N . LYS A 1 42 ? 9.347 4.772 2.200 1.00 34.20 42 LYS A N 17
ATOM 9647 C CA . LYS A 1 42 ? 9.530 4.339 3.580 1.00 2.43 42 LYS A CA 17
ATOM 9648 C C . LYS A 1 42 ? 8.326 4.721 4.435 1.00 53.22 42 LYS A C 17
ATOM 9649 O O . LYS A 1 42 ? 8.001 4.041 5.408 1.00 33.54 42 LYS A O 17
ATOM 9667 N N . THR A 1 43 ? 7.665 5.814 4.064 1.00 30.40 43 THR A N 17
ATOM 9668 C CA . THR A 1 43 ? 6.496 6.285 4.796 1.00 44.50 43 THR A CA 17
ATOM 9669 C C . THR A 1 43 ? 5.213 5.703 4.217 1.00 75.42 43 THR A C 17
ATOM 9670 O O . THR A 1 43 ? 4.206 5.581 4.914 1.00 74.55 43 THR A O 17
ATOM 9681 N N . ALA A 1 44 ? 5.255 5.343 2.938 1.00 45.41 44 ALA A N 17
ATOM 9682 C CA . ALA A 1 44 ? 4.096 4.770 2.266 1.00 12.40 44 ALA A CA 17
ATOM 9683 C C . ALA A 1 44 ? 3.626 3.501 2.969 1.00 52.24 44 ALA A C 17
ATOM 9684 O O . ALA A 1 44 ? 4.173 2.420 2.749 1.00 71.23 44 ALA A O 17
ATOM 9691 N N . TRP A 1 1 ? 1.192 -0.149 0.046 1.00 23.11 1 TRP A N 18
ATOM 9692 C CA . TRP A 1 1 ? 2.405 -0.225 -0.760 1.00 62.05 1 TRP A CA 18
ATOM 9693 C C . TRP A 1 1 ? 3.021 1.157 -0.948 1.00 65.11 1 TRP A C 18
ATOM 9694 O O . TRP A 1 1 ? 2.344 2.174 -0.803 1.00 24.21 1 TRP A O 18
ATOM 9715 N N . GLY A 1 2 ? 4.311 1.186 -1.272 1.00 52.50 2 GLY A N 18
ATOM 9716 C CA . GLY A 1 2 ? 4.996 2.450 -1.474 1.00 60.42 2 GLY A CA 18
ATOM 9717 C C . GLY A 1 2 ? 6.111 2.347 -2.496 1.00 4.14 2 GLY A C 18
ATOM 9718 O O . GLY A 1 2 ? 7.183 1.815 -2.204 1.00 41.34 2 GLY A O 18
ATOM 9722 N N . CYS A 1 3 ? 5.860 2.856 -3.697 1.00 72.01 3 CYS A N 18
ATOM 9723 C CA . CYS A 1 3 ? 6.850 2.818 -4.767 1.00 34.13 3 CYS A CA 18
ATOM 9724 C C . CYS A 1 3 ? 6.855 4.128 -5.550 1.00 20.33 3 CYS A C 18
ATOM 9725 O O . CYS A 1 3 ? 5.868 4.483 -6.193 1.00 55.11 3 CYS A O 18
ATOM 9732 N N . VAL A 1 4 ? 7.975 4.842 -5.490 1.00 73.31 4 VAL A N 18
ATOM 9733 C CA . VAL A 1 4 ? 8.110 6.111 -6.194 1.00 42.32 4 VAL A CA 18
ATOM 9734 C C . VAL A 1 4 ? 9.145 6.014 -7.309 1.00 63.42 4 VAL A C 18
ATOM 9735 O O . VAL A 1 4 ? 10.116 5.263 -7.206 1.00 71.13 4 VAL A O 18
ATOM 9748 N N . CYS A 1 5 ? 8.932 6.778 -8.375 1.00 63.12 5 CYS A N 18
ATOM 9749 C CA . CYS A 1 5 ? 9.846 6.779 -9.511 1.00 23.30 5 CYS A CA 18
ATOM 9750 C C . CYS A 1 5 ? 10.057 8.195 -10.038 1.00 44.02 5 CYS A C 18
ATOM 9751 O O . CYS A 1 5 ? 9.170 9.043 -9.942 1.00 4.11 5 CYS A O 18
ATOM 9758 N N . SER A 1 6 ? 11.238 8.443 -10.596 1.00 2.01 6 SER A N 18
ATOM 9759 C CA . SER A 1 6 ? 11.568 9.757 -11.135 1.00 51.04 6 SER A CA 18
ATOM 9760 C C . SER A 1 6 ? 11.197 9.846 -12.613 1.00 12.55 6 SER A C 18
ATOM 9761 O O . SER A 1 6 ? 12.042 10.130 -13.460 1.00 52.15 6 SER A O 18
ATOM 9769 N N . GLY A 1 7 ? 9.925 9.602 -12.913 1.00 33.14 7 GLY A N 18
ATOM 9770 C CA . GLY A 1 7 ? 9.463 9.659 -14.287 1.00 55.21 7 GLY A CA 18
ATOM 9771 C C . GLY A 1 7 ? 7.953 9.573 -14.395 1.00 60.23 7 GLY A C 18
ATOM 9772 O O . GLY A 1 7 ? 7.255 10.577 -14.255 1.00 4.20 7 GLY A O 18
ATOM 9776 N N . SER A 1 8 ? 7.447 8.370 -14.647 1.00 62.22 8 SER A N 18
ATOM 9777 C CA . SER A 1 8 ? 6.011 8.157 -14.780 1.00 33.01 8 SER A CA 18
ATOM 9778 C C . SER A 1 8 ? 5.510 7.162 -13.737 1.00 64.45 8 SER A C 18
ATOM 9779 O O . SER A 1 8 ? 6.294 6.597 -12.974 1.00 2.05 8 SER A O 18
ATOM 9787 N N . THR A 1 9 ? 4.198 6.951 -13.712 1.00 20.33 9 THR A N 18
ATOM 9788 C CA . THR A 1 9 ? 3.591 6.025 -12.763 1.00 42.24 9 THR A CA 18
ATOM 9789 C C . THR A 1 9 ? 3.764 4.580 -13.218 1.00 54.41 9 THR A C 18
ATOM 9790 O O . THR A 1 9 ? 3.993 3.687 -12.404 1.00 22.22 9 THR A O 18
ATOM 9801 N N . ALA A 1 10 ? 3.652 4.359 -14.524 1.00 22.43 10 ALA A N 18
ATOM 9802 C CA . ALA A 1 10 ? 3.799 3.022 -15.087 1.00 12.14 10 ALA A CA 18
ATOM 9803 C C . ALA A 1 10 ? 5.137 2.405 -14.694 1.00 35.53 10 ALA A C 18
ATOM 9804 O O . ALA A 1 10 ? 5.228 1.202 -14.445 1.00 53.21 10 ALA A O 18
ATOM 9811 N N . VAL A 1 11 ? 6.173 3.235 -14.640 1.00 64.40 11 VAL A N 18
ATOM 9812 C CA . VAL A 1 11 ? 7.507 2.770 -14.277 1.00 32.12 11 VAL A CA 18
ATOM 9813 C C . VAL A 1 11 ? 7.665 2.683 -12.763 1.00 70.31 11 VAL A C 18
ATOM 9814 O O . VAL A 1 11 ? 8.417 1.852 -12.254 1.00 40.12 11 VAL A O 18
ATOM 9827 N N . ALA A 1 12 ? 6.950 3.546 -12.048 1.00 64.43 12 ALA A N 18
ATOM 9828 C CA . ALA A 1 12 ? 7.009 3.565 -10.592 1.00 23.40 12 ALA A CA 18
ATOM 9829 C C . ALA A 1 12 ? 6.568 2.227 -10.007 1.00 42.13 12 ALA A C 18
ATOM 9830 O O . ALA A 1 12 ? 7.245 1.661 -9.150 1.00 73.41 12 ALA A O 18
ATOM 9836 N N . ASN A 1 13 ? 5.429 1.728 -10.476 1.00 41.33 13 ASN A N 18
ATOM 9837 C CA . ASN A 1 13 ? 4.897 0.457 -9.998 1.00 41.24 13 ASN A CA 18
ATOM 9838 C C . ASN A 1 13 ? 5.632 -0.716 -10.640 1.00 51.20 13 ASN A C 18
ATOM 9839 O O . ASN A 1 13 ? 5.712 -1.801 -10.065 1.00 33.12 13 ASN A O 18
ATOM 9850 N N . SER A 1 14 ? 6.168 -0.489 -11.835 1.00 53.01 14 SER A N 18
ATOM 9851 C CA . SER A 1 14 ? 6.894 -1.528 -12.557 1.00 15.50 14 SER A CA 18
ATOM 9852 C C . SER A 1 14 ? 7.988 -2.132 -11.683 1.00 64.24 14 SER A C 18
ATOM 9853 O O . SER A 1 14 ? 8.343 -3.302 -11.833 1.00 70.01 14 SER A O 18
ATOM 9861 N N . HIS A 1 15 ? 8.521 -1.326 -10.770 1.00 71.22 15 HIS A N 18
ATOM 9862 C CA . HIS A 1 15 ? 9.576 -1.781 -9.871 1.00 54.21 15 HIS A CA 18
ATOM 9863 C C . HIS A 1 15 ? 8.997 -2.203 -8.524 1.00 53.11 15 HIS A C 18
ATOM 9864 O O . HIS A 1 15 ? 9.107 -3.362 -8.126 1.00 42.30 15 HIS A O 18
ATOM 9878 N N . ASN A 1 16 ? 8.380 -1.254 -7.827 1.00 22.11 16 ASN A N 18
ATOM 9879 C CA . ASN A 1 16 ? 7.785 -1.528 -6.524 1.00 2.42 16 ASN A CA 18
ATOM 9880 C C . ASN A 1 16 ? 8.791 -2.206 -5.598 1.00 75.24 16 ASN A C 18
ATOM 9881 O O . ASN A 1 16 ? 9.980 -2.280 -5.905 1.00 30.30 16 ASN A O 18
ATOM 9891 N N . ALA A 1 17 ? 8.303 -2.701 -4.465 1.00 42.40 17 ALA A N 18
ATOM 9892 C CA . ALA A 1 17 ? 9.158 -3.375 -3.496 1.00 71.42 17 ALA A CA 18
ATOM 9893 C C . ALA A 1 17 ? 8.336 -4.245 -2.551 1.00 60.52 17 ALA A C 18
ATOM 9894 O O . ALA A 1 17 ? 8.488 -5.466 -2.526 1.00 33.03 17 ALA A O 18
ATOM 9901 N N . GLY A 1 18 ? 7.465 -3.608 -1.774 1.00 71.44 18 GLY A N 18
ATOM 9902 C CA . GLY A 1 18 ? 6.633 -4.340 -0.838 1.00 34.43 18 GLY A CA 18
ATOM 9903 C C . GLY A 1 18 ? 6.190 -3.487 0.334 1.00 13.20 18 GLY A C 18
ATOM 9904 O O . GLY A 1 18 ? 6.561 -2.319 0.454 1.00 21.24 18 GLY A O 18
ATOM 9908 N N . PRO A 1 19 ? 5.375 -4.073 1.224 1.00 71.13 19 PRO A N 18
ATOM 9909 C CA . PRO A 1 19 ? 4.862 -3.376 2.407 1.00 62.10 19 PRO A CA 18
ATOM 9910 C C . PRO A 1 19 ? 5.953 -3.104 3.438 1.00 72.54 19 PRO A C 18
ATOM 9911 O O . PRO A 1 19 ? 5.917 -2.096 4.142 1.00 34.33 19 PRO A O 18
ATOM 9922 N N . ALA A 1 20 ? 6.922 -4.010 3.520 1.00 71.24 20 ALA A N 18
ATOM 9923 C CA . ALA A 1 20 ? 8.024 -3.866 4.462 1.00 21.55 20 ALA A CA 18
ATOM 9924 C C . ALA A 1 20 ? 9.304 -3.443 3.750 1.00 22.02 20 ALA A C 18
ATOM 9925 O O . ALA A 1 20 ? 10.408 -3.684 4.240 1.00 14.35 20 ALA A O 18
ATOM 9932 N N . TYR A 1 21 ? 9.150 -2.812 2.591 1.00 32.34 21 TYR A N 18
ATOM 9933 C CA . TYR A 1 21 ? 10.294 -2.358 1.810 1.00 71.20 21 TYR A CA 18
ATOM 9934 C C . TYR A 1 21 ? 10.059 -0.952 1.266 1.00 74.53 21 TYR A C 18
ATOM 9935 O O . TYR A 1 21 ? 8.917 -0.521 1.101 1.00 43.44 21 TYR A O 18
ATOM 9953 N N . CYS A 1 22 ? 11.147 -0.243 0.988 1.00 41.20 22 CYS A N 18
ATOM 9954 C CA . CYS A 1 22 ? 11.062 1.114 0.462 1.00 43.20 22 CYS A CA 18
ATOM 9955 C C . CYS A 1 22 ? 12.055 1.318 -0.679 1.00 55.23 22 CYS A C 18
ATOM 9956 O O . CYS A 1 22 ? 13.213 0.913 -0.589 1.00 63.51 22 CYS A O 18
ATOM 9963 N N . VAL A 1 23 ? 11.591 1.950 -1.753 1.00 42.21 23 VAL A N 18
ATOM 9964 C CA . VAL A 1 23 ? 12.437 2.210 -2.912 1.00 22.22 23 VAL A CA 18
ATOM 9965 C C . VAL A 1 23 ? 12.249 3.634 -3.422 1.00 35.00 23 VAL A C 18
ATOM 9966 O O . VAL A 1 23 ? 11.123 4.101 -3.588 1.00 74.02 23 VAL A O 18
ATOM 9979 N N . GLY A 1 24 ? 13.360 4.320 -3.670 1.00 1.44 24 GLY A N 18
ATOM 9980 C CA . GLY A 1 24 ? 13.296 5.685 -4.159 1.00 53.00 24 GLY A CA 18
ATOM 9981 C C . GLY A 1 24 ? 14.204 5.917 -5.351 1.00 15.14 24 GLY A C 18
ATOM 9982 O O . GLY A 1 24 ? 15.421 6.024 -5.201 1.00 11.32 24 GLY A O 18
ATOM 9986 N N . TYR A 1 25 ? 13.611 5.993 -6.537 1.00 44.22 25 TYR A N 18
ATOM 9987 C CA . TYR A 1 25 ? 14.375 6.210 -7.760 1.00 64.31 25 TYR A CA 18
ATOM 9988 C C . TYR A 1 25 ? 15.282 7.430 -7.627 1.00 72.34 25 TYR A C 18
ATOM 9989 O O . TYR A 1 25 ? 14.810 8.566 -7.573 1.00 31.34 25 TYR A O 18
ATOM 10007 N N . CYS A 1 26 ? 16.587 7.186 -7.577 1.00 1.01 26 CYS A N 18
ATOM 10008 C CA . CYS A 1 26 ? 17.562 8.263 -7.451 1.00 22.51 26 CYS A CA 18
ATOM 10009 C C . CYS A 1 26 ? 18.722 8.062 -8.421 1.00 65.35 26 CYS A C 18
ATOM 10010 O O . CYS A 1 26 ? 19.657 7.312 -8.142 1.00 31.12 26 CYS A O 18
ATOM 10017 N N . GLY A 1 27 ? 18.655 8.738 -9.564 1.00 50.22 27 GLY A N 18
ATOM 10018 C CA . GLY A 1 27 ? 19.705 8.621 -10.559 1.00 23.02 27 GLY A CA 18
ATOM 10019 C C . GLY A 1 27 ? 20.895 9.509 -10.253 1.00 22.32 27 GLY A C 18
ATOM 10020 O O . GLY A 1 27 ? 21.560 9.336 -9.232 1.00 42.53 27 GLY A O 18
ATOM 10024 N N . ASN A 1 28 ? 21.165 10.460 -11.140 1.00 43.54 28 ASN A N 18
ATOM 10025 C CA . ASN A 1 28 ? 22.285 11.377 -10.961 1.00 1.40 28 ASN A CA 18
ATOM 10026 C C . ASN A 1 28 ? 21.790 12.801 -10.722 1.00 60.42 28 ASN A C 18
ATOM 10027 O O . ASN A 1 28 ? 22.294 13.752 -11.317 1.00 60.25 28 ASN A O 18
ATOM 10038 N N . ASN A 1 29 ? 20.800 12.938 -9.846 1.00 71.42 29 ASN A N 18
ATOM 10039 C CA . ASN A 1 29 ? 20.236 14.245 -9.528 1.00 63.41 29 ASN A CA 18
ATOM 10040 C C . ASN A 1 29 ? 20.869 14.816 -8.263 1.00 15.33 29 ASN A C 18
ATOM 10041 O O . ASN A 1 29 ? 21.037 16.028 -8.133 1.00 43.05 29 ASN A O 18
ATOM 10052 N N . GLY A 1 30 ? 21.217 13.934 -7.331 1.00 20.00 30 GLY A N 18
ATOM 10053 C CA . GLY A 1 30 ? 21.827 14.369 -6.088 1.00 42.43 30 GLY A CA 18
ATOM 10054 C C . GLY A 1 30 ? 21.380 13.540 -4.901 1.00 72.00 30 GLY A C 18
ATOM 10055 O O . GLY A 1 30 ? 20.288 12.972 -4.907 1.00 74.14 30 GLY A O 18
ATOM 10059 N N . VAL A 1 31 ? 22.226 13.468 -3.879 1.00 4.03 31 VAL A N 18
ATOM 10060 C CA . VAL A 1 31 ? 21.913 12.701 -2.679 1.00 13.31 31 VAL A CA 18
ATOM 10061 C C . VAL A 1 31 ? 20.552 13.095 -2.115 1.00 71.13 31 VAL A C 18
ATOM 10062 O O . VAL A 1 31 ? 19.777 12.242 -1.682 1.00 2.15 31 VAL A O 18
ATOM 10075 N N . VAL A 1 32 ? 20.267 14.393 -2.125 1.00 15.20 32 VAL A N 18
ATOM 10076 C CA . VAL A 1 32 ? 18.998 14.901 -1.616 1.00 70.12 32 VAL A CA 18
ATOM 10077 C C . VAL A 1 32 ? 17.820 14.169 -2.249 1.00 53.43 32 VAL A C 18
ATOM 10078 O O . VAL A 1 32 ? 16.934 13.673 -1.552 1.00 3.34 32 VAL A O 18
ATOM 10091 N N . THR A 1 33 ? 17.814 14.105 -3.577 1.00 64.12 33 THR A N 18
ATOM 10092 C CA . THR A 1 33 ? 16.745 13.435 -4.306 1.00 32.54 33 THR A CA 18
ATOM 10093 C C . THR A 1 33 ? 16.583 11.992 -3.840 1.00 53.10 33 THR A C 18
ATOM 10094 O O . THR A 1 33 ? 15.469 11.536 -3.579 1.00 65.51 33 THR A O 18
ATOM 10105 N N . ARG A 1 34 ? 17.700 11.279 -3.737 1.00 54.32 34 ARG A N 18
ATOM 10106 C CA . ARG A 1 34 ? 17.681 9.888 -3.303 1.00 75.41 34 ARG A CA 18
ATOM 10107 C C . ARG A 1 34 ? 16.914 9.737 -1.992 1.00 51.43 34 ARG A C 18
ATOM 10108 O O . ARG A 1 34 ? 16.286 8.709 -1.744 1.00 12.33 34 ARG A O 18
ATOM 10128 N N . ASN A 1 35 ? 16.971 10.770 -1.158 1.00 1.14 35 ASN A N 18
ATOM 10129 C CA . ASN A 1 35 ? 16.283 10.753 0.128 1.00 21.42 35 ASN A CA 18
ATOM 10130 C C . ASN A 1 35 ? 14.817 11.141 -0.034 1.00 52.30 35 ASN A C 18
ATOM 10131 O O . ASN A 1 35 ? 13.931 10.521 0.554 1.00 41.24 35 ASN A O 18
ATOM 10142 N N . ALA A 1 36 ? 14.569 12.172 -0.836 1.00 33.22 36 ALA A N 18
ATOM 10143 C CA . ALA A 1 36 ? 13.210 12.642 -1.078 1.00 23.32 36 ALA A CA 18
ATOM 10144 C C . ALA A 1 36 ? 12.323 11.514 -1.593 1.00 71.15 36 ALA A C 18
ATOM 10145 O O . ALA A 1 36 ? 11.199 11.334 -1.128 1.00 33.23 36 ALA A O 18
ATOM 10152 N N . ASN A 1 37 ? 12.836 10.758 -2.559 1.00 30.45 37 ASN A N 18
ATOM 10153 C CA . ASN A 1 37 ? 12.089 9.648 -3.138 1.00 73.55 37 ASN A CA 18
ATOM 10154 C C . ASN A 1 37 ? 11.892 8.532 -2.117 1.00 35.22 37 ASN A C 18
ATOM 10155 O O . ASN A 1 37 ? 10.764 8.127 -1.834 1.00 2.40 37 ASN A O 18
ATOM 10166 N N . ALA A 1 38 ? 12.996 8.039 -1.566 1.00 42.12 38 ALA A N 18
ATOM 10167 C CA . ALA A 1 38 ? 12.945 6.972 -0.574 1.00 41.42 38 ALA A CA 18
ATOM 10168 C C . ALA A 1 38 ? 12.057 7.360 0.604 1.00 44.14 38 ALA A C 18
ATOM 10169 O O . ALA A 1 38 ? 11.508 6.499 1.289 1.00 64.40 38 ALA A O 18
ATOM 10176 N N . ASN A 1 39 ? 11.922 8.662 0.833 1.00 1.22 39 ASN A N 18
ATOM 10177 C CA . ASN A 1 39 ? 11.102 9.164 1.930 1.00 73.23 39 ASN A CA 18
ATOM 10178 C C . ASN A 1 39 ? 9.619 8.954 1.640 1.00 74.42 39 ASN A C 18
ATOM 10179 O O . ASN A 1 39 ? 8.826 8.708 2.549 1.00 31.20 39 ASN A O 18
ATOM 10190 N N . VAL A 1 40 ? 9.251 9.051 0.366 1.00 15.42 40 VAL A N 18
ATOM 10191 C CA . VAL A 1 40 ? 7.863 8.870 -0.045 1.00 4.33 40 VAL A CA 18
ATOM 10192 C C . VAL A 1 40 ? 7.491 7.393 -0.086 1.00 71.44 40 VAL A C 18
ATOM 10193 O O . VAL A 1 40 ? 6.337 7.026 0.133 1.00 12.53 40 VAL A O 18
ATOM 10206 N N . ALA A 1 41 ? 8.477 6.547 -0.370 1.00 13.45 41 ALA A N 18
ATOM 10207 C CA . ALA A 1 41 ? 8.253 5.109 -0.438 1.00 23.45 41 ALA A CA 18
ATOM 10208 C C . ALA A 1 41 ? 8.324 4.476 0.948 1.00 20.11 41 ALA A C 18
ATOM 10209 O O . ALA A 1 41 ? 7.417 3.751 1.358 1.00 1.45 41 ALA A O 18
ATOM 10216 N N . LYS A 1 42 ? 9.407 4.754 1.666 1.00 64.55 42 LYS A N 18
ATOM 10217 C CA . LYS A 1 42 ? 9.597 4.212 3.006 1.00 3.41 42 LYS A CA 18
ATOM 10218 C C . LYS A 1 42 ? 8.385 4.499 3.886 1.00 55.55 42 LYS A C 18
ATOM 10219 O O . LYS A 1 42 ? 8.057 3.722 4.783 1.00 53.22 42 LYS A O 18
ATOM 10237 N N . THR A 1 43 ? 7.720 5.620 3.622 1.00 11.40 43 THR A N 18
ATOM 10238 C CA . THR A 1 43 ? 6.543 6.010 4.389 1.00 63.41 43 THR A CA 18
ATOM 10239 C C . THR A 1 43 ? 5.280 5.379 3.815 1.00 14.20 43 THR A C 18
ATOM 10240 O O . THR A 1 43 ? 4.386 4.971 4.557 1.00 42.54 43 THR A O 18
ATOM 10251 N N . ALA A 1 44 ? 5.212 5.302 2.490 1.00 32.30 44 ALA A N 18
ATOM 10252 C CA . ALA A 1 44 ? 4.058 4.718 1.817 1.00 1.00 44 ALA A CA 18
ATOM 10253 C C . ALA A 1 44 ? 4.089 3.195 1.896 1.00 51.42 44 ALA A C 18
ATOM 10254 O O . ALA A 1 44 ? 4.353 2.624 2.955 1.00 53.43 44 ALA A O 18
ATOM 10261 N N . TRP A 1 1 ? 1.724 -0.598 -0.414 1.00 72.23 1 TRP A N 19
ATOM 10262 C CA . TRP A 1 1 ? 1.834 0.211 -1.623 1.00 15.22 1 TRP A CA 19
ATOM 10263 C C . TRP A 1 1 ? 2.848 1.334 -1.436 1.00 31.13 1 TRP A C 19
ATOM 10264 O O . TRP A 1 1 ? 2.478 2.489 -1.226 1.00 64.51 1 TRP A O 19
ATOM 10285 N N . GLY A 1 2 ? 4.129 0.987 -1.513 1.00 43.42 2 GLY A N 19
ATOM 10286 C CA . GLY A 1 2 ? 5.177 1.978 -1.350 1.00 51.31 2 GLY A CA 19
ATOM 10287 C C . GLY A 1 2 ? 6.239 1.881 -2.427 1.00 5.32 2 GLY A C 19
ATOM 10288 O O . GLY A 1 2 ? 7.237 1.178 -2.264 1.00 32.31 2 GLY A O 19
ATOM 10292 N N . CYS A 1 3 ? 6.026 2.588 -3.532 1.00 2.03 3 CYS A N 19
ATOM 10293 C CA . CYS A 1 3 ? 6.972 2.578 -4.641 1.00 72.52 3 CYS A CA 19
ATOM 10294 C C . CYS A 1 3 ? 6.923 3.895 -5.410 1.00 73.43 3 CYS A C 19
ATOM 10295 O O . CYS A 1 3 ? 5.891 4.259 -5.974 1.00 14.02 3 CYS A O 19
ATOM 10302 N N . VAL A 1 4 ? 8.046 4.605 -5.429 1.00 62.21 4 VAL A N 19
ATOM 10303 C CA . VAL A 1 4 ? 8.133 5.881 -6.130 1.00 34.43 4 VAL A CA 19
ATOM 10304 C C . VAL A 1 4 ? 9.192 5.835 -7.226 1.00 15.25 4 VAL A C 19
ATOM 10305 O O . VAL A 1 4 ? 10.198 5.136 -7.103 1.00 51.22 4 VAL A O 19
ATOM 10318 N N . CYS A 1 5 ? 8.959 6.586 -8.297 1.00 74.41 5 CYS A N 19
ATOM 10319 C CA . CYS A 1 5 ? 9.892 6.632 -9.416 1.00 52.22 5 CYS A CA 19
ATOM 10320 C C . CYS A 1 5 ? 10.053 8.060 -9.931 1.00 23.23 5 CYS A C 19
ATOM 10321 O O . CYS A 1 5 ? 9.115 8.856 -9.888 1.00 63.34 5 CYS A O 19
ATOM 10328 N N . SER A 1 6 ? 11.249 8.376 -10.416 1.00 45.14 6 SER A N 19
ATOM 10329 C CA . SER A 1 6 ? 11.536 9.708 -10.936 1.00 13.21 6 SER A CA 19
ATOM 10330 C C . SER A 1 6 ? 11.185 9.800 -12.418 1.00 14.32 6 SER A C 19
ATOM 10331 O O . SER A 1 6 ? 12.055 10.006 -13.262 1.00 64.11 6 SER A O 19
ATOM 10339 N N . GLY A 1 7 ? 9.900 9.646 -12.726 1.00 43.21 7 GLY A N 19
ATOM 10340 C CA . GLY A 1 7 ? 9.455 9.715 -14.106 1.00 22.23 7 GLY A CA 19
ATOM 10341 C C . GLY A 1 7 ? 7.948 9.619 -14.234 1.00 31.20 7 GLY A C 19
ATOM 10342 O O . GLY A 1 7 ? 7.263 10.634 -14.365 1.00 24.54 7 GLY A O 19
ATOM 10346 N N . SER A 1 8 ? 7.429 8.396 -14.198 1.00 61.55 8 SER A N 19
ATOM 10347 C CA . SER A 1 8 ? 5.993 8.170 -14.317 1.00 43.44 8 SER A CA 19
ATOM 10348 C C . SER A 1 8 ? 5.535 7.070 -13.365 1.00 2.33 8 SER A C 19
ATOM 10349 O O . SER A 1 8 ? 6.343 6.471 -12.654 1.00 60.11 8 SER A O 19
ATOM 10357 N N . THR A 1 9 ? 4.232 6.809 -13.355 1.00 54.31 9 THR A N 19
ATOM 10358 C CA . THR A 1 9 ? 3.664 5.783 -12.490 1.00 70.10 9 THR A CA 19
ATOM 10359 C C . THR A 1 9 ? 3.885 4.391 -13.070 1.00 64.21 9 THR A C 19
ATOM 10360 O O . THR A 1 9 ? 4.179 3.444 -12.341 1.00 71.21 9 THR A O 19
ATOM 10371 N N . ALA A 1 10 ? 3.744 4.274 -14.386 1.00 75.24 10 ALA A N 19
ATOM 10372 C CA . ALA A 1 10 ? 3.931 2.997 -15.064 1.00 40.24 10 ALA A CA 19
ATOM 10373 C C . ALA A 1 10 ? 5.276 2.375 -14.702 1.00 55.54 10 ALA A C 19
ATOM 10374 O O . ALA A 1 10 ? 5.380 1.164 -14.513 1.00 34.45 10 ALA A O 19
ATOM 10381 N N . VAL A 1 11 ? 6.304 3.213 -14.609 1.00 34.01 11 VAL A N 19
ATOM 10382 C CA . VAL A 1 11 ? 7.642 2.745 -14.269 1.00 42.32 11 VAL A CA 19
ATOM 10383 C C . VAL A 1 11 ? 7.812 2.616 -12.760 1.00 5.03 11 VAL A C 19
ATOM 10384 O O . VAL A 1 11 ? 8.591 1.792 -12.281 1.00 41.10 11 VAL A O 19
ATOM 10397 N N . ALA A 1 12 ? 7.078 3.436 -12.015 1.00 22.35 12 ALA A N 19
ATOM 10398 C CA . ALA A 1 12 ? 7.146 3.411 -10.559 1.00 11.43 12 ALA A CA 19
ATOM 10399 C C . ALA A 1 12 ? 6.717 2.054 -10.012 1.00 1.02 12 ALA A C 19
ATOM 10400 O O . ALA A 1 12 ? 7.387 1.480 -9.155 1.00 24.03 12 ALA A O 19
ATOM 10406 N N . ASN A 1 13 ? 5.595 1.547 -10.513 1.00 25.22 13 ASN A N 19
ATOM 10407 C CA . ASN A 1 13 ? 5.077 0.257 -10.073 1.00 33.31 13 ASN A CA 19
ATOM 10408 C C . ASN A 1 13 ? 5.831 -0.889 -10.740 1.00 24.22 13 ASN A C 19
ATOM 10409 O O . ASN A 1 13 ? 5.910 -1.992 -10.199 1.00 23.11 13 ASN A O 19
ATOM 10420 N N . SER A 1 14 ? 6.385 -0.620 -11.918 1.00 3.44 14 SER A N 19
ATOM 10421 C CA . SER A 1 14 ? 7.131 -1.629 -12.660 1.00 43.45 14 SER A CA 19
ATOM 10422 C C . SER A 1 14 ? 8.215 -2.254 -11.788 1.00 64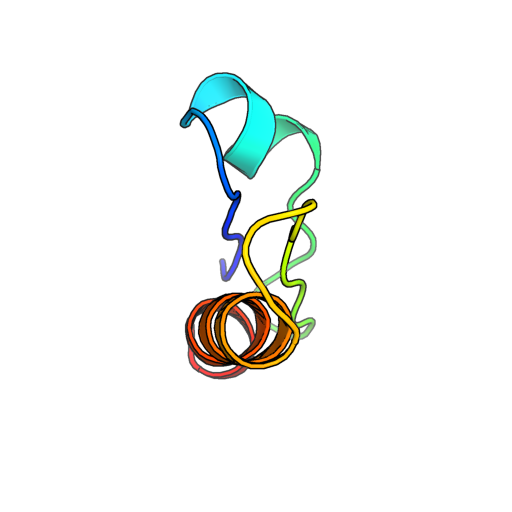.22 14 SER A C 19
ATOM 10423 O O . SER A 1 14 ? 8.560 -3.425 -11.950 1.00 73.51 14 SER A O 19
ATOM 10431 N N . HIS A 1 15 ? 8.750 -1.464 -10.862 1.00 63.53 15 HIS A N 19
ATOM 10432 C CA . HIS A 1 15 ? 9.795 -1.940 -9.963 1.00 5.01 15 HIS A CA 19
ATOM 10433 C C . HIS A 1 15 ? 9.209 -2.344 -8.614 1.00 32.32 15 HIS A C 19
ATOM 10434 O O . HIS A 1 15 ? 9.304 -3.501 -8.207 1.00 33.23 15 HIS A O 19
ATOM 10448 N N . ASN A 1 16 ? 8.603 -1.382 -7.925 1.00 62.30 16 ASN A N 19
ATOM 10449 C CA . ASN A 1 16 ? 8.002 -1.638 -6.621 1.00 64.10 16 ASN A CA 19
ATOM 10450 C C . ASN A 1 16 ? 8.997 -2.322 -5.688 1.00 63.35 16 ASN A C 19
ATOM 10451 O O . ASN A 1 16 ? 10.186 -2.414 -5.992 1.00 63.34 16 ASN A O 19
ATOM 10461 N N . ALA A 1 17 ? 8.502 -2.801 -4.552 1.00 71.21 17 ALA A N 19
ATOM 10462 C CA . ALA A 1 17 ? 9.346 -3.479 -3.576 1.00 61.44 17 ALA A CA 19
ATOM 10463 C C . ALA A 1 17 ? 8.509 -4.305 -2.605 1.00 53.52 17 ALA A C 19
ATOM 10464 O O . ALA A 1 17 ? 8.709 -5.511 -2.467 1.00 54.45 17 ALA A O 19
ATOM 10471 N N . GLY A 1 18 ? 7.570 -3.646 -1.932 1.00 51.55 18 GLY A N 19
ATOM 10472 C CA . GLY A 1 18 ? 6.717 -4.334 -0.982 1.00 31.42 18 GLY A CA 19
ATOM 10473 C C . GLY A 1 18 ? 6.143 -3.400 0.065 1.00 24.44 18 GLY A C 19
ATOM 10474 O O . GLY A 1 18 ? 6.508 -2.227 0.148 1.00 31.42 18 GLY A O 19
ATOM 10478 N N . PRO A 1 19 ? 5.222 -3.922 0.888 1.00 31.45 19 PRO A N 19
ATOM 10479 C CA . PRO A 1 19 ? 4.576 -3.144 1.949 1.00 3.25 19 PRO A CA 19
ATOM 10480 C C . PRO A 1 19 ? 5.537 -2.801 3.083 1.00 13.12 19 PRO A C 19
ATOM 10481 O O . PRO A 1 19 ? 5.499 -1.699 3.629 1.00 12.14 19 PRO A O 19
ATOM 10492 N N . ALA A 1 20 ? 6.397 -3.752 3.432 1.00 42.04 20 ALA A N 19
ATOM 10493 C CA . ALA A 1 20 ? 7.369 -3.549 4.499 1.00 62.14 20 ALA A CA 19
ATOM 10494 C C . ALA A 1 20 ? 8.724 -3.135 3.935 1.00 4.03 20 ALA A C 19
ATOM 10495 O O . ALA A 1 20 ? 9.759 -3.336 4.571 1.00 4.42 20 ALA A O 19
ATOM 10502 N N . TYR A 1 21 ? 8.711 -2.557 2.739 1.00 30.42 21 TYR A N 19
ATOM 10503 C CA . TYR A 1 21 ? 9.940 -2.118 2.089 1.00 52.01 21 TYR A CA 19
ATOM 10504 C C . TYR A 1 21 ? 9.805 -0.686 1.580 1.00 72.11 21 TYR A C 19
ATOM 10505 O O . TYR A 1 21 ? 8.700 -0.151 1.481 1.00 1.14 21 TYR A O 19
ATOM 10523 N N . CYS A 1 22 ? 10.937 -0.071 1.257 1.00 44.30 22 CYS A N 19
ATOM 10524 C CA . CYS A 1 22 ? 10.949 1.299 0.758 1.00 74.14 22 CYS A CA 19
ATOM 10525 C C . CYS A 1 22 ? 11.999 1.471 -0.336 1.00 25.35 22 CYS A C 19
ATOM 10526 O O . CYS A 1 22 ? 13.168 1.133 -0.147 1.00 2.00 22 CYS A O 19
ATOM 10533 N N . VAL A 1 23 ? 11.575 1.998 -1.479 1.00 52.52 23 VAL A N 19
ATOM 10534 C CA . VAL A 1 23 ? 12.478 2.217 -2.602 1.00 63.15 23 VAL A CA 19
ATOM 10535 C C . VAL A 1 23 ? 12.284 3.605 -3.202 1.00 5.21 23 VAL A C 19
ATOM 10536 O O . VAL A 1 23 ? 11.159 4.029 -3.463 1.00 23.42 23 VAL A O 19
ATOM 10549 N N . GLY A 1 24 ? 13.391 4.310 -3.419 1.00 11.25 24 GLY A N 19
ATOM 10550 C CA . GLY A 1 24 ? 13.321 5.644 -3.986 1.00 63.13 24 GLY A CA 19
ATOM 10551 C C . GLY A 1 24 ? 14.247 5.818 -5.174 1.00 22.42 24 GLY A C 19
ATOM 10552 O O . GLY A 1 24 ? 15.469 5.787 -5.027 1.00 23.23 24 GLY A O 19
ATOM 10556 N N . TYR A 1 25 ? 13.665 5.999 -6.354 1.00 23.10 25 TYR A N 19
ATOM 10557 C CA . TYR A 1 25 ? 14.447 6.174 -7.573 1.00 34.24 25 TYR A CA 19
ATOM 10558 C C . TYR A 1 25 ? 15.171 7.516 -7.567 1.00 43.30 25 TYR A C 19
ATOM 10559 O O . TYR A 1 25 ? 14.555 8.567 -7.389 1.00 2.45 25 TYR A O 19
ATOM 10577 N N . CYS A 1 26 ? 16.485 7.473 -7.765 1.00 33.15 26 CYS A N 19
ATOM 10578 C CA . CYS A 1 26 ? 17.296 8.684 -7.783 1.00 61.01 26 CYS A CA 19
ATOM 10579 C C . CYS A 1 26 ? 18.336 8.625 -8.898 1.00 70.04 26 CYS A C 19
ATOM 10580 O O . CYS A 1 26 ? 19.363 7.960 -8.769 1.00 41.24 26 CYS A O 19
ATOM 10587 N N . GLY A 1 27 ? 18.061 9.326 -9.994 1.00 41.21 27 GLY A N 19
ATOM 10588 C CA . GLY A 1 27 ? 18.982 9.341 -11.116 1.00 75.40 27 GLY A CA 19
ATOM 10589 C C . GLY A 1 27 ? 20.192 10.217 -10.862 1.00 20.34 27 GLY A C 19
ATOM 10590 O O . GLY A 1 27 ? 20.832 10.114 -9.816 1.00 14.53 27 GLY A O 19
ATOM 10594 N N . ASN A 1 28 ? 20.508 11.080 -11.822 1.00 23.33 28 ASN A N 19
ATOM 10595 C CA . ASN A 1 28 ? 21.652 11.976 -11.697 1.00 62.14 28 ASN A CA 19
ATOM 10596 C C . ASN A 1 28 ? 21.219 13.342 -11.175 1.00 14.04 28 ASN A C 19
ATOM 10597 O O . ASN A 1 28 ? 21.593 14.376 -11.726 1.00 3.15 28 ASN A O 19
ATOM 10608 N N . ASN A 1 29 ? 20.427 13.337 -10.107 1.00 72.01 29 ASN A N 19
ATOM 10609 C CA . ASN A 1 29 ? 19.942 14.576 -9.509 1.00 71.32 29 ASN A CA 19
ATOM 10610 C C . ASN A 1 29 ? 20.770 14.948 -8.283 1.00 53.40 29 ASN A C 19
ATOM 10611 O O . ASN A 1 29 ? 21.050 16.122 -8.043 1.00 54.13 29 ASN A O 19
ATOM 10622 N N . GLY A 1 30 ? 21.159 13.939 -7.509 1.00 40.44 30 GLY A N 19
ATOM 10623 C CA . GLY A 1 30 ? 21.951 14.181 -6.318 1.00 2.13 30 GLY A CA 19
ATOM 10624 C C . GLY A 1 30 ? 21.516 13.321 -5.148 1.00 20.01 30 GLY A C 19
ATOM 10625 O O . GLY A 1 30 ? 20.464 12.684 -5.194 1.00 34.21 30 GLY A O 19
ATOM 10629 N N . VAL A 1 31 ? 22.328 13.300 -4.096 1.00 4.51 31 VAL A N 19
ATOM 10630 C CA . VAL A 1 31 ? 22.022 12.511 -2.909 1.00 1.42 31 VAL A CA 19
ATOM 10631 C C . VAL A 1 31 ? 20.693 12.936 -2.295 1.00 11.14 31 VAL A C 19
ATOM 10632 O O . VAL A 1 31 ? 19.979 12.122 -1.708 1.00 42.04 31 VAL A O 19
ATOM 10645 N N . VAL A 1 32 ? 20.365 14.217 -2.433 1.00 65.12 32 VAL A N 19
ATOM 10646 C CA . VAL A 1 32 ? 19.121 14.751 -1.893 1.00 74.55 32 VAL A CA 19
ATOM 10647 C C . VAL A 1 32 ? 17.914 14.015 -2.465 1.00 52.02 32 VAL A C 19
ATOM 10648 O O . VAL A 1 32 ? 17.095 13.471 -1.723 1.00 62.55 32 VAL A O 19
ATOM 10661 N N . THR A 1 33 ? 17.809 14.002 -3.790 1.00 72.14 33 THR A N 19
ATOM 10662 C CA . THR A 1 33 ? 16.702 13.334 -4.463 1.00 33.12 33 THR A CA 19
ATOM 10663 C C . THR A 1 33 ? 16.576 11.884 -4.008 1.00 3.30 33 THR A C 19
ATOM 10664 O O . THR A 1 33 ? 15.478 11.405 -3.727 1.00 32.02 33 THR A O 19
ATOM 10675 N N . ARG A 1 34 ? 17.708 11.191 -3.937 1.00 41.22 34 ARG A N 19
ATOM 10676 C CA . ARG A 1 34 ? 17.724 9.795 -3.517 1.00 1.45 34 ARG A CA 19
ATOM 10677 C C . ARG A 1 34 ? 16.990 9.619 -2.191 1.00 30.35 34 ARG A C 19
ATOM 10678 O O . ARG A 1 34 ? 16.374 8.583 -1.944 1.00 70.22 34 ARG A O 19
ATOM 10698 N N . ASN A 1 35 ? 17.061 10.638 -1.340 1.00 63.22 35 ASN A N 19
ATOM 10699 C CA . ASN A 1 35 ? 16.404 10.595 -0.039 1.00 25.42 35 ASN A CA 19
ATOM 10700 C C . ASN A 1 35 ? 14.932 10.977 -0.159 1.00 45.24 35 ASN A C 19
ATOM 10701 O O . ASN A 1 35 ? 14.061 10.319 0.408 1.00 61.24 35 ASN A O 19
ATOM 10712 N N . ALA A 1 36 ? 14.663 12.046 -0.903 1.00 24.44 36 ALA A N 19
ATOM 10713 C CA . ALA A 1 36 ? 13.297 12.514 -1.100 1.00 45.41 36 ALA A CA 19
ATOM 10714 C C . ALA A 1 36 ? 12.391 11.382 -1.572 1.00 44.55 36 ALA A C 19
ATOM 10715 O O . ALA A 1 36 ? 11.295 11.192 -1.048 1.00 1.52 36 ALA A O 19
ATOM 10722 N N . ASN A 1 37 ? 12.857 10.634 -2.567 1.00 61.21 37 ASN A N 19
ATOM 10723 C CA . ASN A 1 37 ? 12.087 9.521 -3.111 1.00 63.11 37 ASN A CA 19
ATOM 10724 C C . ASN A 1 37 ? 11.876 8.439 -2.057 1.00 24.43 37 ASN A C 19
ATOM 10725 O O . ASN A 1 37 ? 10.745 8.045 -1.775 1.00 23.44 37 ASN A O 19
ATOM 10736 N N . ALA A 1 38 ? 12.974 7.963 -1.477 1.00 72.34 38 ALA A N 19
ATOM 10737 C CA . ALA A 1 38 ? 12.909 6.928 -0.453 1.00 3.25 38 ALA A CA 19
ATOM 10738 C C . ALA A 1 38 ? 12.014 7.357 0.705 1.00 2.30 38 ALA A C 19
ATOM 10739 O O . ALA A 1 38 ? 11.453 6.521 1.411 1.00 22.32 38 ALA A O 19
ATOM 10746 N N . ASN A 1 39 ? 11.886 8.667 0.894 1.00 72.32 39 ASN A N 19
ATOM 10747 C CA . ASN A 1 39 ? 11.059 9.207 1.967 1.00 23.33 39 ASN A CA 19
ATOM 10748 C C . ASN A 1 39 ? 9.578 8.987 1.677 1.00 71.45 39 ASN A C 19
ATOM 10749 O O . ASN A 1 39 ? 8.775 8.800 2.591 1.00 4.54 39 ASN A O 19
ATOM 10760 N N . VAL A 1 40 ? 9.222 9.009 0.396 1.00 61.31 40 VAL A N 19
ATOM 10761 C CA . VAL A 1 40 ? 7.838 8.810 -0.017 1.00 32.05 40 VAL A CA 19
ATOM 10762 C C . VAL A 1 40 ? 7.456 7.335 0.034 1.00 72.12 40 VAL A C 19
ATOM 10763 O O . VAL A 1 40 ? 6.308 6.990 0.314 1.00 63.31 40 VAL A O 19
ATOM 10776 N N . ALA A 1 41 ? 8.426 6.468 -0.239 1.00 11.51 41 ALA A N 19
ATOM 10777 C CA . ALA A 1 41 ? 8.192 5.030 -0.222 1.00 61.22 41 ALA A CA 19
ATOM 10778 C C . ALA A 1 41 ? 8.275 4.477 1.196 1.00 23.54 41 ALA A C 19
ATOM 10779 O O . ALA A 1 41 ? 7.372 3.778 1.656 1.00 74.34 41 ALA A O 19
ATOM 10786 N N . LYS A 1 42 ? 9.366 4.793 1.887 1.00 74.33 42 LYS A N 19
ATOM 10787 C CA . LYS A 1 42 ? 9.568 4.328 3.254 1.00 53.11 42 LYS A CA 19
ATOM 10788 C C . LYS A 1 42 ? 8.361 4.662 4.126 1.00 63.32 42 LYS A C 19
ATOM 10789 O O . LYS A 1 42 ? 8.056 3.948 5.082 1.00 4.11 42 LYS A O 19
ATOM 10807 N N . THR A 1 43 ? 7.676 5.750 3.789 1.00 3.32 43 THR A N 19
ATOM 10808 C CA . THR A 1 43 ? 6.503 6.178 4.541 1.00 63.11 43 THR A CA 19
ATOM 10809 C C . THR A 1 43 ? 5.241 5.498 4.024 1.00 72.14 43 THR A C 19
ATOM 10810 O O . THR A 1 43 ? 4.372 5.107 4.802 1.00 33.02 43 THR A O 19
ATOM 10821 N N . ALA A 1 44 ? 5.147 5.359 2.705 1.00 13.42 44 ALA A N 19
ATOM 10822 C CA . ALA A 1 44 ? 3.991 4.724 2.084 1.00 22.25 44 ALA A CA 19
ATOM 10823 C C . ALA A 1 44 ? 4.105 3.204 2.139 1.00 4.10 44 ALA A C 19
ATOM 10824 O O . ALA A 1 44 ? 3.103 2.493 2.053 1.00 2.30 44 ALA A O 19
ATOM 10831 N N . TRP A 1 1 ? 1.618 -0.061 0.572 1.00 54.11 1 TRP A N 20
ATOM 10832 C CA . TRP A 1 1 ? 2.463 -0.134 -0.614 1.00 62.42 1 TRP A CA 20
ATOM 10833 C C . TRP A 1 1 ? 3.273 1.146 -0.785 1.00 63.13 1 TRP A C 20
ATOM 10834 O O . TRP A 1 1 ? 2.719 2.244 -0.810 1.00 31.21 1 TRP A O 20
ATOM 10855 N N . GLY A 1 2 ? 4.589 0.997 -0.904 1.00 4.34 2 GLY A N 20
ATOM 10856 C CA . GLY A 1 2 ? 5.454 2.151 -1.071 1.00 60.21 2 GLY A CA 20
ATOM 10857 C C . GLY A 1 2 ? 6.415 1.991 -2.233 1.00 13.43 2 GLY A C 20
ATOM 10858 O O . GLY A 1 2 ? 7.391 1.246 -2.143 1.00 73.12 2 GLY A O 20
ATOM 10862 N N . CYS A 1 3 ? 6.138 2.692 -3.327 1.00 62.04 3 CYS A N 20
ATOM 10863 C CA . CYS A 1 3 ? 6.984 2.624 -4.513 1.00 75.13 3 CYS A CA 20
ATOM 10864 C C . CYS A 1 3 ? 6.997 3.961 -5.249 1.00 61.31 3 CYS A C 20
ATOM 10865 O O . CYS A 1 3 ? 5.960 4.439 -5.709 1.00 64.04 3 CYS A O 20
ATOM 10872 N N . VAL A 1 4 ? 8.179 4.559 -5.356 1.00 64.12 4 VAL A N 20
ATOM 10873 C CA . VAL A 1 4 ? 8.329 5.840 -6.037 1.00 23.50 4 VAL A CA 20
ATOM 10874 C C . VAL A 1 4 ? 9.409 5.768 -7.111 1.00 30.01 4 VAL A C 20
ATOM 10875 O O . VAL A 1 4 ? 10.365 5.001 -6.995 1.00 45.12 4 VAL A O 20
ATOM 10888 N N . CYS A 1 5 ? 9.250 6.573 -8.156 1.00 60.44 5 CYS A N 20
ATOM 10889 C CA . CYS A 1 5 ? 10.211 6.602 -9.253 1.00 33.25 5 CYS A CA 20
ATOM 10890 C C . CYS A 1 5 ? 10.478 8.035 -9.703 1.00 62.13 5 CYS A C 20
ATOM 10891 O O . CYS A 1 5 ? 9.572 8.867 -9.732 1.00 74.04 5 CYS A O 20
ATOM 10898 N N . SER A 1 6 ? 11.729 8.315 -10.054 1.00 43.22 6 SER A N 20
ATOM 10899 C CA . SER A 1 6 ? 12.118 9.648 -10.500 1.00 53.13 6 SER A CA 20
ATOM 10900 C C . SER A 1 6 ? 11.754 9.858 -11.967 1.00 72.41 6 SER A C 20
ATOM 10901 O O . SER A 1 6 ? 12.623 9.880 -12.837 1.00 25.30 6 SER A O 20
ATOM 10909 N N . GLY A 1 7 ? 10.460 10.011 -12.234 1.00 22.05 7 GLY A N 20
ATOM 10910 C CA . GLY A 1 7 ? 10.003 10.216 -13.595 1.00 55.53 7 GLY A CA 20
ATOM 10911 C C . GLY A 1 7 ? 8.491 10.210 -13.706 1.00 72.21 7 GLY A C 20
ATOM 10912 O O . GLY A 1 7 ? 7.855 11.264 -13.679 1.00 60.54 7 GLY A O 20
ATOM 10916 N N . SER A 1 8 ? 7.913 9.019 -13.833 1.00 5.25 8 SER A N 20
ATOM 10917 C CA . SER A 1 8 ? 6.467 8.880 -13.954 1.00 11.14 8 SER A CA 20
ATOM 10918 C C . SER A 1 8 ? 5.960 7.719 -13.104 1.00 71.43 8 SER A C 20
ATOM 10919 O O . SER A 1 8 ? 6.744 6.984 -12.503 1.00 64.21 8 SER A O 20
ATOM 10927 N N . THR A 1 9 ? 4.641 7.558 -13.059 1.00 51.30 9 THR A N 20
ATOM 10928 C CA . THR A 1 9 ? 4.027 6.488 -12.283 1.00 62.13 9 THR A CA 20
ATOM 10929 C C . THR A 1 9 ? 4.160 5.147 -12.996 1.00 22.25 9 THR A C 20
ATOM 10930 O O . THR A 1 9 ? 4.413 4.121 -12.365 1.00 23.21 9 THR A O 20
ATOM 10941 N N . ALA A 1 10 ? 3.989 5.162 -14.313 1.00 55.33 10 ALA A N 20
ATOM 10942 C CA . ALA A 1 10 ? 4.092 3.947 -15.112 1.00 3.24 10 ALA A CA 20
ATOM 10943 C C . ALA A 1 10 ? 5.399 3.213 -14.827 1.00 55.54 10 ALA A C 20
ATOM 10944 O O . ALA A 1 10 ? 5.432 1.984 -14.770 1.00 42.25 10 ALA A O 20
ATOM 10951 N N . VAL A 1 11 ? 6.473 3.975 -14.650 1.00 44.32 11 VAL A N 20
ATOM 10952 C CA . VAL A 1 11 ? 7.783 3.397 -14.372 1.00 14.35 11 VAL A CA 20
ATOM 10953 C C . VAL A 1 11 ? 7.946 3.098 -12.886 1.00 2.24 11 VAL A C 20
ATOM 10954 O O . VAL A 1 11 ? 8.668 2.178 -12.503 1.00 43.01 11 VAL A O 20
ATOM 10967 N N . ALA A 1 12 ? 7.270 3.882 -12.052 1.00 22.11 12 ALA A N 20
ATOM 10968 C CA . ALA A 1 12 ? 7.338 3.700 -10.607 1.00 64.54 12 ALA A CA 20
ATOM 10969 C C . ALA A 1 12 ? 6.772 2.344 -10.198 1.00 4.12 12 ALA A C 20
ATOM 10970 O O . ALA A 1 12 ? 7.406 1.595 -9.456 1.00 10.25 12 ALA A O 20
ATOM 10976 N N . ASN A 1 13 ? 5.575 2.036 -10.686 1.00 64.23 13 ASN A N 20
ATOM 10977 C CA . ASN A 1 13 ? 4.923 0.770 -10.369 1.00 44.25 13 ASN A CA 20
ATOM 10978 C C . ASN A 1 13 ? 5.602 -0.388 -11.095 1.00 54.33 13 ASN A C 20
ATOM 10979 O O . ASN A 1 13 ? 5.557 -1.531 -10.640 1.00 50.51 13 ASN A O 20
ATOM 10990 N N . SER A 1 14 ? 6.230 -0.083 -12.227 1.00 34.34 14 SER A N 20
ATOM 10991 C CA . SER A 1 14 ? 6.915 -1.099 -13.018 1.00 13.24 14 SER A CA 20
ATOM 10992 C C . SER A 1 14 ? 7.907 -1.878 -12.160 1.00 0.24 14 SER A C 20
ATOM 10993 O O . SER A 1 14 ? 8.156 -3.060 -12.396 1.00 74.53 14 SER A O 20
ATOM 11001 N N . HIS A 1 15 ? 8.472 -1.206 -11.161 1.00 52.34 15 HIS A N 20
ATOM 11002 C CA . HIS A 1 15 ? 9.437 -1.834 -10.267 1.00 2.15 15 HIS A CA 20
ATOM 11003 C C . HIS A 1 15 ? 8.785 -2.206 -8.938 1.00 51.34 15 HIS A C 20
ATOM 11004 O O . HIS A 1 15 ? 8.751 -3.375 -8.559 1.00 35.41 15 HIS A O 20
ATOM 11018 N N . ASN A 1 16 ? 8.269 -1.202 -8.236 1.00 43.22 16 ASN A N 20
ATOM 11019 C CA . ASN A 1 16 ? 7.619 -1.424 -6.950 1.00 3.53 16 ASN A CA 20
ATOM 11020 C C . ASN A 1 16 ? 8.519 -2.230 -6.018 1.00 12.45 16 ASN A C 20
ATOM 11021 O O . ASN A 1 16 ? 9.698 -2.438 -6.303 1.00 35.31 16 ASN A O 20
ATOM 11031 N N . ALA A 1 17 ? 7.954 -2.680 -4.902 1.00 74.44 17 ALA A N 20
ATOM 11032 C CA . ALA A 1 17 ? 8.703 -3.466 -3.930 1.00 0.44 17 ALA A CA 20
ATOM 11033 C C . ALA A 1 17 ? 7.770 -4.115 -2.913 1.00 24.30 17 ALA A C 20
ATOM 11034 O O . ALA A 1 17 ? 7.798 -5.330 -2.718 1.00 52.23 17 ALA A O 20
ATOM 11041 N N . GLY A 1 18 ? 6.945 -3.298 -2.266 1.00 43.51 18 GLY A N 20
ATOM 11042 C CA . GLY A 1 18 ? 6.016 -3.811 -1.277 1.00 24.35 18 GLY A CA 20
ATOM 11043 C C . GLY A 1 18 ? 5.708 -2.800 -0.190 1.00 42.25 18 GLY A C 20
ATOM 11044 O O . GLY A 1 18 ? 6.340 -1.747 -0.096 1.00 35.14 18 GLY A O 20
ATOM 11048 N N . PRO A 1 19 ? 4.714 -3.116 0.653 1.00 3.30 19 PRO A N 20
ATOM 11049 C CA . PRO A 1 19 ? 4.300 -2.239 1.752 1.00 1.32 19 PRO A CA 20
ATOM 11050 C C . PRO A 1 19 ? 5.347 -2.162 2.859 1.00 75.33 19 PRO A C 20
ATOM 11051 O O . PRO A 1 19 ? 5.495 -1.132 3.515 1.00 23.00 19 PRO A O 20
ATOM 11062 N N . ALA A 1 20 ? 6.070 -3.259 3.060 1.00 74.13 20 ALA A N 20
ATOM 11063 C CA . ALA A 1 20 ? 7.104 -3.315 4.085 1.00 10.22 20 ALA A CA 20
ATOM 11064 C C . ALA A 1 20 ? 8.486 -3.084 3.484 1.00 62.32 20 ALA A C 20
ATOM 11065 O O . ALA A 1 20 ? 9.497 -3.509 4.045 1.00 74.12 20 ALA A O 20
ATOM 11072 N N . TYR A 1 21 ? 8.523 -2.410 2.340 1.00 65.32 21 TYR A N 20
ATOM 11073 C CA . TYR A 1 21 ? 9.782 -2.126 1.661 1.00 61.43 21 TYR A CA 20
ATOM 11074 C C . TYR A 1 21 ? 9.806 -0.695 1.134 1.00 1.31 21 TYR A C 20
ATOM 11075 O O . TYR A 1 21 ? 8.810 -0.197 0.609 1.00 52.21 21 TYR A O 20
ATOM 11093 N N . CYS A 1 22 ? 10.952 -0.038 1.278 1.00 10.51 22 CYS A N 20
ATOM 11094 C CA . CYS A 1 22 ? 11.109 1.337 0.818 1.00 70.21 22 CYS A CA 20
ATOM 11095 C C . CYS A 1 22 ? 12.151 1.423 -0.293 1.00 63.33 22 CYS A C 20
ATOM 11096 O O . CYS A 1 22 ? 13.311 1.056 -0.102 1.00 32.04 22 CYS A O 20
ATOM 11103 N N . VAL A 1 23 ? 11.730 1.910 -1.456 1.00 51.00 23 VAL A N 20
ATOM 11104 C CA . VAL A 1 23 ? 12.626 2.046 -2.598 1.00 22.20 23 VAL A CA 20
ATOM 11105 C C . VAL A 1 23 ? 12.493 3.422 -3.240 1.00 62.04 23 VAL A C 20
ATOM 11106 O O . VAL A 1 23 ? 11.441 3.770 -3.774 1.00 41.34 23 VAL A O 20
ATOM 11119 N N . GLY A 1 24 ? 13.569 4.202 -3.185 1.00 60.50 24 GLY A N 20
ATOM 11120 C CA . GLY A 1 24 ? 13.552 5.531 -3.766 1.00 1.44 24 GLY A CA 20
ATOM 11121 C C . GLY A 1 24 ? 14.440 5.641 -4.989 1.00 43.30 24 GLY A C 20
ATOM 11122 O O . GLY A 1 24 ? 15.656 5.798 -4.870 1.00 53.53 24 GLY A O 20
ATOM 11126 N N . TYR A 1 25 ? 13.834 5.557 -6.168 1.00 31.22 25 TYR A N 20
ATOM 11127 C CA . TYR A 1 25 ? 14.578 5.644 -7.418 1.00 65.44 25 TYR A CA 20
ATOM 11128 C C . TYR A 1 25 ? 14.840 7.098 -7.797 1.00 4.23 25 TYR A C 20
ATOM 11129 O O . TYR A 1 25 ? 13.920 7.836 -8.150 1.00 32.20 25 TYR A O 20
ATOM 11147 N N . CYS A 1 26 ? 16.103 7.504 -7.721 1.00 3.24 26 CYS A N 20
ATOM 11148 C CA . CYS A 1 26 ? 16.490 8.870 -8.055 1.00 35.25 26 CYS A CA 20
ATOM 11149 C C . CYS A 1 26 ? 17.166 8.925 -9.421 1.00 73.05 26 CYS A C 20
ATOM 11150 O O . CYS A 1 26 ? 16.681 9.586 -10.339 1.00 64.11 26 CYS A O 20
ATOM 11157 N N . GLY A 1 27 ? 18.289 8.225 -9.549 1.00 31.22 27 GLY A N 20
ATOM 11158 C CA . GLY A 1 27 ? 19.013 8.207 -10.806 1.00 44.11 27 GLY A CA 20
ATOM 11159 C C . GLY A 1 27 ? 20.315 8.981 -10.736 1.00 51.12 27 GLY A C 20
ATOM 11160 O O . GLY A 1 27 ? 21.307 8.493 -10.197 1.00 70.54 27 GLY A O 20
ATOM 11164 N N . ASN A 1 28 ? 20.312 10.192 -11.284 1.00 74.13 28 ASN A N 20
ATOM 11165 C CA . ASN A 1 28 ? 21.502 11.034 -11.284 1.00 2.33 28 ASN A CA 20
ATOM 11166 C C . ASN A 1 28 ? 21.127 12.506 -11.134 1.00 24.42 28 ASN A C 20
ATOM 11167 O O . ASN A 1 28 ? 21.797 13.385 -11.674 1.00 54.12 28 ASN A O 20
ATOM 11178 N N . ASN A 1 29 ? 20.053 12.765 -10.395 1.00 61.34 29 ASN A N 20
ATOM 11179 C CA . ASN A 1 29 ? 19.589 14.129 -10.174 1.00 11.41 29 ASN A CA 20
ATOM 11180 C C . ASN A 1 29 ? 20.331 14.774 -9.007 1.00 62.22 29 ASN A C 20
ATOM 11181 O O . ASN A 1 29 ? 20.484 15.993 -8.953 1.00 4.32 29 ASN A O 20
ATOM 11192 N N . GLY A 1 30 ? 20.791 13.945 -8.075 1.00 22.21 30 GLY A N 20
ATOM 11193 C CA . GLY A 1 30 ? 21.512 14.452 -6.922 1.00 64.51 30 GLY A CA 20
ATOM 11194 C C . GLY A 1 30 ? 21.217 13.664 -5.661 1.00 61.22 30 GLY A C 20
ATOM 11195 O O . GLY A 1 30 ? 20.277 12.870 -5.622 1.00 52.11 30 GLY A O 20
ATOM 11199 N N . VAL A 1 31 ? 22.023 13.881 -4.627 1.00 1.42 31 VAL A N 20
ATOM 11200 C CA . VAL A 1 31 ? 21.844 13.185 -3.358 1.00 51.33 31 VAL A CA 20
ATOM 11201 C C . VAL A 1 31 ? 20.525 13.574 -2.700 1.00 2.15 31 VAL A C 20
ATOM 11202 O O . VAL A 1 31 ? 19.800 12.722 -2.185 1.00 65.05 31 VAL A O 20
ATOM 11215 N N . VAL A 1 32 ? 20.219 14.868 -2.719 1.00 20.52 32 VAL A N 20
ATOM 11216 C CA . VAL A 1 32 ? 18.986 15.370 -2.125 1.00 1.32 32 VAL A CA 20
ATOM 11217 C C . VAL A 1 32 ? 17.774 14.604 -2.643 1.00 2.01 32 VAL A C 20
ATOM 11218 O O . VAL A 1 32 ? 16.995 14.051 -1.865 1.00 44.42 32 VAL A O 20
ATOM 11231 N N . THR A 1 33 ? 17.620 14.574 -3.963 1.00 71.10 33 THR A N 20
ATOM 11232 C CA . THR A 1 33 ? 16.502 13.876 -4.586 1.00 45.02 33 THR A CA 20
ATOM 11233 C C . THR A 1 33 ? 16.472 12.409 -4.174 1.00 63.45 33 THR A C 20
ATOM 11234 O O . THR A 1 33 ? 15.423 11.878 -3.811 1.00 33.32 33 THR A O 20
ATOM 11245 N N . ARG A 1 34 ? 17.630 11.758 -4.233 1.00 52.34 34 ARG A N 20
ATOM 11246 C CA . ARG A 1 34 ? 17.735 10.351 -3.867 1.00 1.22 34 ARG A CA 20
ATOM 11247 C C . ARG A 1 34 ? 17.135 10.103 -2.486 1.00 60.30 34 ARG A C 20
ATOM 11248 O O . ARG A 1 34 ? 16.623 9.019 -2.207 1.00 3.53 34 ARG A O 20
ATOM 11268 N N . ASN A 1 35 ? 17.203 11.114 -1.626 1.00 53.13 35 ASN A N 20
ATOM 11269 C CA . ASN A 1 35 ? 16.667 11.005 -0.274 1.00 42.02 35 ASN A CA 20
ATOM 11270 C C . ASN A 1 35 ? 15.153 11.191 -0.272 1.00 50.52 35 ASN A C 20
ATOM 11271 O O . ASN A 1 35 ? 14.422 10.411 0.337 1.00 1.23 35 ASN A O 20
ATOM 11282 N N . ALA A 1 36 ? 14.689 12.231 -0.959 1.00 23.51 36 ALA A N 20
ATOM 11283 C CA . ALA A 1 36 ? 13.263 12.518 -1.039 1.00 14.22 36 ALA A CA 20
ATOM 11284 C C . ALA A 1 36 ? 12.480 11.291 -1.492 1.00 35.54 36 ALA A C 20
ATOM 11285 O O . ALA A 1 36 ? 11.489 10.911 -0.869 1.00 73.43 36 ALA A O 20
ATOM 11292 N N . ASN A 1 37 ? 12.931 10.675 -2.580 1.00 33.23 37 ASN A N 20
ATOM 11293 C CA . ASN A 1 37 ? 12.271 9.490 -3.117 1.00 12.25 37 ASN A CA 20
ATOM 11294 C C . ASN A 1 37 ? 12.088 8.432 -2.033 1.00 74.43 37 ASN A C 20
ATOM 11295 O O . ASN A 1 37 ? 10.969 8.000 -1.756 1.00 61.31 37 ASN A O 20
ATOM 11306 N N . ALA A 1 38 ? 13.194 8.019 -1.424 1.00 62.30 38 ALA A N 20
ATOM 11307 C CA . ALA A 1 38 ? 13.156 7.013 -0.370 1.00 12.15 38 ALA A CA 20
ATOM 11308 C C . ALA A 1 38 ? 12.270 7.464 0.787 1.00 74.43 38 ALA A C 20
ATOM 11309 O O . ALA A 1 38 ? 11.734 6.641 1.528 1.00 62.41 38 ALA A O 20
ATOM 11316 N N . ASN A 1 39 ? 12.120 8.776 0.935 1.00 30.11 39 ASN A N 20
ATOM 11317 C CA . ASN A 1 39 ? 11.299 9.336 2.003 1.00 62.23 39 ASN A CA 20
ATOM 11318 C C . ASN A 1 39 ? 9.817 9.102 1.729 1.00 53.03 39 ASN A C 20
ATOM 11319 O O . ASN A 1 39 ? 9.025 8.918 2.653 1.00 12.12 39 ASN A O 20
ATOM 11330 N N . VAL A 1 40 ? 9.448 9.110 0.452 1.00 60.14 40 VAL A N 20
ATOM 11331 C CA . VAL A 1 40 ? 8.061 8.897 0.055 1.00 43.12 40 VAL A CA 20
ATOM 11332 C C . VAL A 1 40 ? 7.693 7.419 0.117 1.00 54.11 40 VAL A C 20
ATOM 11333 O O . VAL A 1 40 ? 6.551 7.065 0.411 1.00 42.52 40 VAL A O 20
ATOM 11346 N N . ALA A 1 41 ? 8.667 6.560 -0.162 1.00 23.44 41 ALA A N 20
ATOM 11347 C CA . ALA A 1 41 ? 8.446 5.119 -0.135 1.00 42.10 41 ALA A CA 20
ATOM 11348 C C . ALA A 1 41 ? 8.549 4.574 1.285 1.00 12.15 41 ALA A C 20
ATOM 11349 O O . ALA A 1 41 ? 7.658 3.867 1.756 1.00 14.15 41 ALA A O 20
ATOM 11356 N N . LYS A 1 42 ? 9.642 4.907 1.964 1.00 33.52 42 LYS A N 20
ATOM 11357 C CA . LYS A 1 42 ? 9.862 4.451 3.332 1.00 54.32 42 LYS A CA 20
ATOM 11358 C C . LYS A 1 42 ? 8.657 4.769 4.211 1.00 34.14 42 LYS A C 20
ATOM 11359 O O . LYS A 1 42 ? 8.368 4.052 5.170 1.00 75.42 42 LYS A O 20
ATOM 11377 N N . THR A 1 43 ? 7.955 5.848 3.879 1.00 11.10 43 THR A N 20
ATOM 11378 C CA . THR A 1 43 ? 6.781 6.260 4.638 1.00 1.32 43 THR A CA 20
ATOM 11379 C C . THR A 1 43 ? 5.528 5.547 4.144 1.00 60.23 43 THR A C 20
ATOM 11380 O O . THR A 1 43 ? 4.654 5.190 4.933 1.00 73.45 43 THR A O 20
ATOM 11391 N N . ALA A 1 44 ? 5.448 5.342 2.833 1.00 32.31 44 ALA A N 20
ATOM 11392 C CA . ALA A 1 44 ? 4.302 4.668 2.234 1.00 45.10 44 ALA A CA 20
ATOM 11393 C C . ALA A 1 44 ? 4.329 3.172 2.529 1.00 45.22 44 ALA A C 20
ATOM 11394 O O . ALA A 1 44 ? 3.283 2.534 2.645 1.00 34.33 44 ALA A O 20
#

Foldseek 3Di:
DFWFEQPDVVVRVVVDDDLCDFAFHDDPPDPVSSVVRSVRRNVD

Sequence (44 aa):
WGCVCSGSTAVANSHNAGPAYCVGYCGNNGVVTRNANANVAKTAWGCVCSGSTAVANSHNAGPAYCVGYCGNNGVVTRNANANVAKTAWGCVCSGSTAVANSHNAGPAYCVGYCGNNGVVTRNANANVAKTAWGCVCSGSTAVANSHNAGPAYCVGYCGNNGVVTRNANANVAKTAWGCVCSGSTAVANSHNAGPAYCVGYCGNNGVVTRNANANVAKTAWGCVCSGSTAVANSHNAGPAYCVGYCGNNGVVTRNANANVAKTAWGCVCSGSTAVANSHNAGPAYCVGYCGNNGVVTRNANANVAKTAWGCVCSGSTAVANSHNAGPAYCVGYCGNNGVVTRNANANVAKTAWGCVCSGSTAVANSHNAGPAYCVGYCGNNGVVTRNANANVAKTAWGCVCSGSTAVANSHNAGPAYCVGYCGNNGVVTRNANANVAKTAWGCVCSGSTAVANSHNAGPAYCVGYCGNNGVVTRNANANVAKTAWGCVCSGSTAVANSHNAGPAYCVGYCGNNGVVTRNANANVAKTAWGCVCSGSTAVANSHNAGPAYCVGYCGNNGVVTRNANANVAKTAWGCVCSGSTAVANSHNAGPAYCVGYCGNNGVVTRNANANVAKTAWGCVCSGSTAVANSHNAGPAYCVGYCGNNGVVTRNANANVAKTAWGCVCSGSTAVANSHNAGPAYCVGYCGNNGVVTRNANANVAKTAWGCVCSGSTAVANSHNAGPAYCVGYCGNNGVVTRNANANVAKTAWGCVCSGSTAVANSHNAGPAYCVGYCGNNGVVTRNANANVAKTAWGCVCSGSTAVANSHNAGPAYCVGYCGNNGVVTRNANANVAKTAWGCVCSGSTAVANSHNAGPAYCVGYCGNNGVVTRNANANVAKTA